Protein AF-0000000078814300 (afdb_homodimer)

Secondary structure (DSSP, 8-state):
--TTBB--HHHHHH----------S-EEEEEEEE--SHHHHHHHHHHHHTT--EEEE-SSSTT-SHHHH---EE-S--SS-HHHHHHHH-HHHHHHHHHHHHHHHHHHHHHHHHHT-----EEEEEEEE-SSGGGHHHHHHHHHHHHHTT---EEE-HHHHHHHH----SS-EEEEEEEEE--HHHHHHHHHHHHHHHH--EEE-S--EEEEEEETTEEEEEETTS-EEEEEEEEE--GGGGGGGSSS---EEEEEEEEEEPP--GGGS-TT--EEEESSSS-EEEEE-TTS-EEEEEEEEE---HHHHHHHHHHHHHHHHHHHHHH-TT----EEEEEEEEEEE-TTS---EEEPTT-SSEEEE---STTHHHHHHHHHHHHHHHHTT---THHHHHSGGGHHHH-/--TTBB--HHHHHH----------S-EEEEEEEE--SHHHHHHHHHHHHTT--EEEE-SSSTT-SHHHH---EE-S--SS-HHHHHHHH-HHHHHHHHHHHHHHHHHHHHHHHHHT-----EEEEEEEE-SSGGGHHHHHHHHHHHHHTT---EEE-HHHHHHHT----SS-EEEEEEEEE--HHHHHHHHHHHHHHHH--EEE-S--EEEEEE-SS-EEEEETTS-EEEEEEEEE--GGGGGGTSSS---EEEEEEEEEEPP--GGGS-TT--EEEESSSS-EEEEE-TTS-EEEEEEEEE---HHHHHHHHHHHHHHHHHHHHHH-TT----EEEEEEEEEEE-TTS---EEEPTT-SSEEEE---SS-HHHHHHHHHHHHHHHHTT---TTHHHHSGGGHHHH-

Nearest PDB structures (foldseek):
  1ryi-assembly1_A  TM=8.444E-01  e=1.224E-23  Bacillus subtilis
  6j39-assembly1_A  TM=8.404E-01  e=2.835E-20  Streptomyces sp. MJ635-86F5
  6bzi-assembly1_A  TM=5.361E-01  e=6.942E-15  Pseudomonas protegens Pf-5
  7cp6-assembly1_A  TM=6.233E-01  e=3.137E-12  Aspergillus fumigatus Z5
  7cp6-assembly2_B  TM=5.889E-01  e=2.779E-12  Aspergillus fumigatus Z5

Radius of gyration: 28.8 Å; Cα contacts (8 Å, |Δi|>4): 1918; chains: 2; bounding box: 67×83×63 Å

Structure (mmCIF, N/CA/C/O backbone):
data_AF-0000000078814300-model_v1
#
loop_
_entity.id
_entity.type
_entity.pdbx_description
1 polymer 'FAD dependent oxidoreductase domain-containing protein'
#
loop_
_atom_site.group_PDB
_atom_site.id
_atom_site.type_symbol
_atom_site.label_atom_id
_atom_site.label_alt_id
_atom_site.label_comp_id
_atom_site.label_asym_id
_atom_site.label_entity_id
_atom_site.label_seq_id
_atom_site.pdbx_PDB_ins_code
_atom_site.Cartn_x
_atom_site.Cartn_y
_atom_site.Cartn_z
_atom_site.occupancy
_atom_site.B_iso_or_equiv
_atom_site.auth_seq_id
_atom_site.auth_comp_id
_atom_site.auth_asym_id
_atom_site.auth_atom_id
_atom_site.pdbx_PDB_model_num
ATOM 1 N N . MET A 1 1 ? 6.859 -4.41 -10.344 1 40.41 1 MET A N 1
ATOM 2 C CA . MET A 1 1 ? 5.52 -3.83 -10.422 1 40.41 1 MET A CA 1
ATOM 3 C C . MET A 1 1 ? 5.586 -2.307 -10.391 1 40.41 1 MET A C 1
ATOM 5 O O . MET A 1 1 ? 6.457 -1.729 -9.742 1 40.41 1 MET A O 1
ATOM 9 N N . ASP A 1 2 ? 5.277 -1.845 -11.531 1 45.38 2 ASP A N 1
ATOM 10 C CA . ASP A 1 2 ? 5.035 -0.406 -11.516 1 45.38 2 ASP A CA 1
ATOM 11 C C . ASP A 1 2 ? 3.965 -0.044 -10.484 1 45.38 2 ASP A C 1
ATOM 13 O O . ASP A 1 2 ? 2.779 -0.314 -10.695 1 45.38 2 ASP A O 1
ATOM 17 N N . LEU A 1 3 ? 4.312 -0.102 -9.227 1 48.75 3 LEU A N 1
ATOM 18 C CA . LEU A 1 3 ? 3.445 0.138 -8.07 1 48.75 3 LEU A CA 1
ATOM 19 C C . LEU A 1 3 ? 2.822 1.527 -8.141 1 48.75 3 LEU A C 1
ATOM 21 O O . LEU A 1 3 ? 2.74 2.227 -7.133 1 48.75 3 LEU A O 1
ATOM 25 N N . HIS A 1 4 ? 2.445 1.792 -9.391 1 48.84 4 HIS A N 1
ATOM 26 C CA . HIS A 1 4 ? 1.897 3.127 -9.594 1 48.84 4 HIS A CA 1
ATOM 27 C C . HIS A 1 4 ? 0.378 3.125 -9.469 1 48.84 4 HIS A C 1
ATOM 29 O O . HIS A 1 4 ? -0.234 4.18 -9.273 1 48.84 4 HIS A O 1
ATOM 35 N N . SER A 1 5 ? -0.044 1.89 -9.484 1 60.31 5 SER A N 1
ATOM 36 C CA . SER A 1 5 ? -1.501 1.975 -9.453 1 60.31 5 SER A CA 1
ATOM 37 C C . SER A 1 5 ? -2.098 0.947 -8.5 1 60.31 5 SER A C 1
ATOM 39 O O . SER A 1 5 ? -1.874 -0.255 -8.656 1 60.31 5 SER A O 1
ATOM 41 N N . GLY A 1 6 ? -2.629 1.467 -7.613 1 73.56 6 GLY A N 1
ATOM 42 C CA . GLY A 1 6 ? -3.424 0.711 -6.66 1 73.56 6 GLY A CA 1
ATOM 43 C C . GLY A 1 6 ? -2.641 0.292 -5.43 1 73.56 6 GLY A C 1
ATOM 44 O O . GLY A 1 6 ? -1.486 0.69 -5.258 1 73.56 6 GLY A O 1
ATOM 45 N N . LEU A 1 7 ? -3.268 -0.403 -4.586 1 77.5 7 LEU A N 1
ATOM 46 C CA . LEU A 1 7 ? -2.76 -0.824 -3.283 1 77.5 7 LEU A CA 1
ATOM 47 C C . LEU A 1 7 ? -2.83 -2.34 -3.139 1 77.5 7 LEU A C 1
ATOM 49 O O . LEU A 1 7 ? -3.865 -2.883 -2.744 1 77.5 7 LEU A O 1
ATOM 53 N N . PRO A 1 8 ? -1.647 -2.998 -3.449 1 87.38 8 PRO A N 1
ATOM 54 C CA . PRO A 1 8 ? -1.707 -4.445 -3.234 1 87.38 8 PRO A CA 1
ATOM 55 C C . PRO A 1 8 ? -1.899 -4.816 -1.765 1 87.38 8 PRO A C 1
ATOM 57 O O . PRO A 1 8 ? -1.211 -4.277 -0.894 1 87.38 8 PRO A O 1
ATOM 60 N N . TYR A 1 9 ? -2.693 -5.684 -1.578 1 91 9 TYR A N 1
ATOM 61 C CA . TYR A 1 9 ? -3.186 -5.992 -0.24 1 91 9 TYR A CA 1
ATOM 62 C C . TYR A 1 9 ? -2.07 -6.559 0.634 1 91 9 TYR A C 1
ATOM 64 O O . TYR A 1 9 ? -1.935 -6.18 1.799 1 91 9 TYR A O 1
ATOM 72 N N . TRP A 1 10 ? -1.239 -7.441 0.094 1 92.56 10 TRP A N 1
ATOM 73 C CA . TRP A 1 10 ? -0.324 -8.227 0.916 1 92.56 10 TRP A CA 1
ATOM 74 C C . TRP A 1 10 ? 0.711 -7.332 1.587 1 92.56 10 TRP A C 1
ATOM 76 O O . TRP A 1 10 ? 1.045 -7.527 2.758 1 92.56 10 TRP A O 1
ATOM 86 N N . ILE A 1 11 ? 1.185 -6.43 0.866 1 89.38 11 ILE A N 1
ATOM 87 C CA . ILE A 1 11 ? 2.225 -5.586 1.447 1 89.38 11 ILE A CA 1
ATOM 88 C C . ILE A 1 11 ? 1.602 -4.617 2.451 1 89.38 11 ILE A C 1
ATOM 90 O O . ILE A 1 11 ? 2.25 -4.219 3.42 1 89.38 11 ILE A O 1
ATOM 94 N N . ILE A 1 12 ? 0.355 -4.246 2.25 1 90.31 12 ILE A N 1
ATOM 95 C CA . ILE A 1 12 ? -0.37 -3.387 3.178 1 90.31 12 ILE A CA 1
ATOM 96 C C . ILE A 1 12 ? -0.649 -4.145 4.473 1 90.31 12 ILE A C 1
ATOM 98 O O . ILE A 1 12 ? -0.517 -3.59 5.566 1 90.31 12 ILE A O 1
ATOM 102 N N . ARG A 1 13 ? -0.94 -5.336 4.336 1 92.12 13 ARG A N 1
ATOM 103 C CA . ARG A 1 13 ? -1.281 -6.184 5.473 1 92.12 13 ARG A CA 1
ATOM 104 C C . ARG A 1 13 ? -0.053 -6.469 6.332 1 92.12 13 ARG A C 1
ATOM 106 O O . ARG A 1 13 ? -0.149 -6.527 7.562 1 92.12 13 ARG A O 1
ATOM 113 N N . ASN A 1 14 ? 1.086 -6.738 5.762 1 93.38 14 ASN A N 1
ATOM 114 C CA . ASN A 1 14 ? 2.215 -7.352 6.457 1 93.38 14 ASN A CA 1
ATOM 115 C C . ASN A 1 14 ? 3.309 -6.332 6.758 1 93.38 14 ASN A C 1
ATOM 117 O O . ASN A 1 14 ? 4.227 -6.609 7.527 1 93.38 14 ASN A O 1
ATOM 121 N N . SER A 1 15 ? 3.354 -5.238 6.312 1 91.44 15 SER A N 1
ATOM 122 C CA . SER A 1 15 ? 4.398 -4.223 6.395 1 91.44 15 SER A CA 1
ATOM 123 C C . SER A 1 15 ? 5.555 -4.543 5.449 1 91.44 15 SER A C 1
ATOM 125 O O . SER A 1 15 ? 5.926 -5.707 5.289 1 91.44 15 SER A O 1
ATOM 127 N N . LEU A 1 16 ? 6.211 -3.641 4.984 1 92.5 16 LEU A N 1
ATOM 128 C CA . LEU A 1 16 ? 7.383 -3.746 4.125 1 92.5 16 LEU A CA 1
ATOM 129 C C . LEU A 1 16 ? 8.586 -4.27 4.906 1 92.5 16 LEU A C 1
ATOM 131 O O . LEU A 1 16 ? 8.891 -3.773 5.992 1 92.5 16 LEU A O 1
ATOM 135 N N . TRP A 1 17 ? 9.18 -5.34 4.438 1 94.19 17 TRP A N 1
ATOM 136 C CA . TRP A 1 17 ? 10.477 -5.719 4.98 1 94.19 17 TRP A CA 1
ATOM 137 C C . TRP A 1 17 ? 11.562 -4.758 4.516 1 94.19 17 TRP A C 1
ATOM 139 O O . TRP A 1 17 ? 12.117 -4.914 3.422 1 94.19 17 TRP A O 1
ATOM 149 N N . ASP A 1 18 ? 11.898 -3.836 5.328 1 90.94 18 ASP A N 1
ATOM 150 C CA . ASP A 1 18 ? 12.828 -2.771 4.961 1 90.94 18 ASP A CA 1
ATOM 151 C C . ASP A 1 18 ? 14.273 -3.246 5.074 1 90.94 18 ASP A C 1
ATOM 153 O O . ASP A 1 18 ? 15.031 -2.75 5.91 1 90.94 18 ASP A O 1
ATOM 157 N N . TYR A 1 19 ? 14.68 -4.078 4.188 1 94.12 19 TYR A N 1
ATOM 158 C CA . TYR A 1 19 ? 16 -4.695 4.141 1 94.12 19 TYR A CA 1
ATOM 159 C C . TYR A 1 19 ? 16.891 -4 3.117 1 94.12 19 TYR A C 1
ATOM 161 O O . TYR A 1 19 ? 16.844 -4.324 1.928 1 94.12 19 TYR A O 1
ATOM 169 N N . PHE A 1 20 ? 17.688 -3.031 3.572 1 94 20 PHE A N 1
ATOM 170 C CA . PHE A 1 20 ? 18.594 -2.293 2.695 1 94 20 PHE A CA 1
ATOM 171 C C . PHE A 1 20 ? 20 -2.875 2.75 1 94 20 PHE A C 1
ATOM 173 O O . PHE A 1 20 ? 20.719 -2.674 3.729 1 94 20 PHE A O 1
ATOM 180 N N . HIS A 1 21 ? 20.359 -3.543 1.736 1 96 21 HIS A N 1
ATOM 181 C CA . HIS A 1 21 ? 21.641 -4.215 1.665 1 96 21 HIS A CA 1
ATOM 182 C C . HIS A 1 21 ? 22.172 -4.25 0.233 1 96 21 HIS A C 1
ATOM 184 O O . HIS A 1 21 ? 22.297 -5.324 -0.359 1 96 21 HIS A O 1
ATOM 190 N N . PRO A 1 22 ? 22.5 -3.1 -0.366 1 95.5 22 PRO A N 1
ATOM 191 C CA . PRO A 1 22 ? 23.016 -3.07 -1.733 1 95.5 22 PRO A CA 1
ATOM 192 C C . PRO A 1 22 ? 24.391 -3.717 -1.851 1 95.5 22 PRO A C 1
ATOM 194 O O . PRO A 1 22 ? 25.156 -3.723 -0.884 1 95.5 22 PRO A O 1
ATOM 197 N N . LEU A 1 23 ? 24.688 -4.27 -2.992 1 97.5 23 LEU A N 1
ATOM 198 C CA . LEU A 1 23 ? 26.016 -4.793 -3.244 1 97.5 23 LEU A CA 1
ATOM 199 C C . LEU A 1 23 ? 27.031 -3.658 -3.418 1 97.5 23 LEU A C 1
ATOM 201 O O . LEU A 1 23 ? 26.891 -2.836 -4.324 1 97.5 23 LEU A O 1
ATOM 205 N N . GLU A 1 24 ? 28.078 -3.625 -2.59 1 94.94 24 GLU A N 1
ATOM 206 C CA . GLU A 1 24 ? 28.969 -2.477 -2.568 1 94.94 24 GLU A CA 1
ATOM 207 C C . GLU A 1 24 ? 30.391 -2.885 -2.938 1 94.94 24 GLU A C 1
ATOM 209 O O . GLU A 1 24 ? 31.328 -2.08 -2.84 1 94.94 24 GLU A O 1
ATOM 214 N N . LYS A 1 25 ? 30.594 -4.121 -3.227 1 97.44 25 LYS A N 1
ATOM 215 C CA . LYS A 1 25 ? 31.875 -4.641 -3.693 1 97.44 25 LYS A CA 1
ATOM 216 C C . LYS A 1 25 ? 31.688 -5.84 -4.617 1 97.44 25 LYS A C 1
ATOM 218 O O . LYS A 1 25 ? 30.594 -6.398 -4.695 1 97.44 25 LYS A O 1
ATOM 223 N N . ASP A 1 26 ? 32.719 -6.164 -5.348 1 98.38 26 ASP A N 1
ATOM 224 C CA . ASP A 1 26 ? 32.656 -7.336 -6.215 1 98.38 26 ASP A CA 1
ATOM 225 C C . ASP A 1 26 ? 32.406 -8.602 -5.406 1 98.38 26 ASP A C 1
ATOM 227 O O . ASP A 1 26 ? 32.719 -8.664 -4.219 1 98.38 26 ASP A O 1
ATOM 231 N N . LEU A 1 27 ? 31.781 -9.562 -6.059 1 98.06 27 LEU A N 1
ATOM 232 C CA . LEU A 1 27 ? 31.391 -10.797 -5.375 1 98.06 27 LEU A CA 1
ATOM 233 C C . LEU A 1 27 ? 31.641 -12.008 -6.266 1 98.06 27 LEU A C 1
ATOM 235 O O . LEU A 1 27 ? 31.5 -11.93 -7.488 1 98.06 27 LEU A O 1
ATOM 239 N N . SER A 1 28 ? 32.094 -13.047 -5.668 1 97.88 28 SER A N 1
ATOM 240 C CA . SER A 1 28 ? 32.156 -14.352 -6.328 1 97.88 28 SER A CA 1
ATOM 241 C C . SER A 1 28 ? 31.297 -15.383 -5.609 1 97.88 28 SER A C 1
ATOM 243 O O . SER A 1 28 ? 31.328 -15.477 -4.383 1 97.88 28 SER A O 1
ATOM 245 N N . THR A 1 29 ? 30.5 -16.125 -6.316 1 97.75 29 THR A N 1
ATOM 246 C CA . THR A 1 29 ? 29.625 -17.156 -5.75 1 97.75 29 THR A CA 1
ATOM 247 C C . THR A 1 29 ? 29.328 -18.234 -6.785 1 97.75 29 THR A C 1
ATOM 249 O O . THR A 1 29 ? 29.781 -18.141 -7.93 1 97.75 29 THR A O 1
ATOM 252 N N . ASP A 1 30 ? 28.75 -19.328 -6.363 1 98.06 30 ASP A N 1
ATOM 253 C CA . ASP A 1 30 ? 28.453 -20.422 -7.293 1 98.06 30 ASP A CA 1
ATOM 254 C C . ASP A 1 30 ? 27.234 -20.094 -8.156 1 98.06 30 ASP A C 1
ATOM 256 O O . ASP A 1 30 ? 27.281 -20.234 -9.375 1 98.06 30 ASP A O 1
ATOM 260 N N . VAL A 1 31 ? 26.141 -19.672 -7.531 1 98.75 31 VAL A N 1
ATOM 261 C CA . VAL A 1 31 ? 24.906 -19.391 -8.25 1 98.75 31 VAL A CA 1
ATOM 262 C C . VAL A 1 31 ? 24.359 -18.031 -7.84 1 98.75 31 VAL A C 1
ATOM 264 O O . VAL A 1 31 ? 24.375 -17.688 -6.656 1 98.75 31 VAL A O 1
ATOM 267 N N . VAL A 1 32 ? 23.891 -17.203 -8.805 1 98.75 32 VAL A N 1
ATOM 268 C CA . VAL A 1 32 ? 23.188 -15.945 -8.539 1 98.75 32 VAL A CA 1
ATOM 269 C C . VAL A 1 32 ? 21.734 -16.062 -9 1 98.75 32 VAL A C 1
ATOM 271 O O . VAL A 1 32 ? 21.469 -16.469 -10.133 1 98.75 32 VAL A O 1
ATOM 274 N N . ILE A 1 33 ? 20.859 -15.836 -8.109 1 98.81 33 ILE A N 1
ATOM 275 C CA . ILE A 1 33 ? 19.453 -15.703 -8.445 1 98.81 33 ILE A CA 1
ATOM 276 C C . ILE A 1 33 ? 19.094 -14.234 -8.609 1 98.81 33 ILE A C 1
ATOM 278 O O . ILE A 1 33 ? 19.328 -13.422 -7.703 1 98.81 33 ILE A O 1
ATOM 282 N N . VAL A 1 34 ? 18.531 -13.805 -9.742 1 98.19 34 VAL A N 1
ATOM 283 C CA . VAL A 1 34 ? 18.094 -12.43 -9.961 1 98.19 34 VAL A CA 1
ATOM 284 C C . VAL A 1 34 ? 16.578 -12.328 -9.703 1 98.19 34 VAL A C 1
ATOM 286 O O . VAL A 1 34 ? 15.781 -12.883 -10.461 1 98.19 34 VAL A O 1
ATOM 289 N N . GLY A 1 35 ? 16.203 -11.617 -8.688 1 97.19 35 GLY A N 1
ATOM 290 C CA . GLY A 1 35 ? 14.812 -11.492 -8.258 1 97.19 35 GLY A CA 1
ATOM 291 C C . GLY A 1 35 ? 14.562 -12.078 -6.879 1 97.19 35 GLY A C 1
ATOM 292 O O . GLY A 1 35 ? 14.953 -13.211 -6.602 1 97.19 35 GLY A O 1
ATOM 293 N N . SER A 1 36 ? 13.93 -11.328 -6.051 1 97.94 36 SER A N 1
ATOM 294 C CA . SER A 1 36 ? 13.719 -11.75 -4.676 1 97.94 36 SER A CA 1
ATOM 295 C C . SER A 1 36 ? 12.242 -11.977 -4.383 1 97.94 36 SER A C 1
ATOM 297 O O . SER A 1 36 ? 11.812 -11.906 -3.23 1 97.94 36 SER A O 1
ATOM 299 N N . GLY A 1 37 ? 11.406 -12.188 -5.402 1 96.44 37 GLY A N 1
ATOM 300 C CA . GLY A 1 37 ? 10.008 -12.547 -5.211 1 96.44 37 GLY A CA 1
ATOM 301 C C . GLY A 1 37 ? 9.82 -14 -4.801 1 96.44 37 GLY A C 1
ATOM 302 O O . GLY A 1 37 ? 10.766 -14.648 -4.355 1 96.44 37 GLY A O 1
ATOM 303 N N . ILE A 1 38 ? 8.617 -14.477 -4.945 1 97.38 38 ILE A N 1
ATOM 304 C CA . ILE A 1 38 ? 8.289 -15.836 -4.516 1 97.38 38 ILE A CA 1
ATOM 305 C C . ILE A 1 38 ? 9.078 -16.844 -5.344 1 97.38 38 ILE A C 1
ATOM 307 O O . ILE A 1 38 ? 9.5 -17.875 -4.832 1 97.38 38 ILE A O 1
ATOM 311 N N . THR A 1 39 ? 9.273 -16.547 -6.637 1 97.38 39 THR A N 1
ATOM 312 C CA . THR A 1 39 ? 10.062 -17.438 -7.484 1 97.38 39 THR A CA 1
ATOM 313 C C . THR A 1 39 ? 11.5 -17.516 -6.988 1 97.38 39 THR A C 1
ATOM 315 O O . THR A 1 39 ? 12.062 -18.609 -6.852 1 97.38 39 THR A O 1
ATOM 318 N N . GLY A 1 40 ? 12.102 -16.375 -6.715 1 98.44 40 GLY A N 1
ATOM 319 C CA . GLY A 1 40 ? 13.453 -16.344 -6.184 1 98.44 40 GLY A CA 1
ATOM 320 C C . GLY A 1 40 ? 13.578 -17.016 -4.828 1 98.44 40 GLY A C 1
ATOM 321 O O . GLY A 1 40 ? 14.57 -17.688 -4.555 1 98.44 40 GLY A O 1
ATOM 322 N N . ALA A 1 41 ? 12.602 -16.828 -4.004 1 98.81 41 ALA A N 1
ATOM 323 C CA . ALA A 1 41 ? 12.617 -17.406 -2.66 1 98.81 41 ALA A CA 1
ATOM 324 C C . ALA A 1 41 ? 12.547 -18.922 -2.713 1 98.81 41 ALA A C 1
ATOM 326 O O . ALA A 1 41 ? 13.273 -19.609 -1.995 1 98.81 41 ALA A O 1
ATOM 327 N N . LEU A 1 42 ? 11.664 -19.453 -3.523 1 98.81 42 LEU A N 1
ATOM 328 C CA . LEU A 1 42 ? 11.547 -20.891 -3.67 1 98.81 42 LEU A CA 1
ATOM 329 C C . LEU A 1 42 ? 12.805 -21.484 -4.293 1 98.81 42 LEU A C 1
ATOM 331 O O . LEU A 1 42 ? 13.258 -22.562 -3.896 1 98.81 42 LEU A O 1
ATOM 335 N N . MET A 1 43 ? 13.359 -20.766 -5.258 1 98.81 43 MET A N 1
ATOM 336 C CA . MET A 1 43 ? 14.617 -21.172 -5.871 1 98.81 43 MET A CA 1
ATOM 337 C C . MET A 1 43 ? 15.727 -21.25 -4.836 1 98.81 43 MET A C 1
ATOM 339 O O . MET A 1 43 ? 16.453 -22.234 -4.762 1 98.81 43 MET A O 1
ATOM 343 N N . ALA A 1 44 ? 15.852 -20.188 -4.027 1 98.88 44 ALA A N 1
ATOM 344 C CA . ALA A 1 44 ? 16.859 -20.156 -2.969 1 98.88 44 ALA A CA 1
ATOM 345 C C . ALA A 1 44 ? 16.656 -21.312 -1.996 1 98.88 44 ALA A C 1
ATOM 347 O O . ALA A 1 44 ? 17.625 -21.922 -1.536 1 98.88 44 ALA A O 1
ATOM 348 N N . HIS A 1 45 ? 15.43 -21.594 -1.694 1 98.94 45 HIS A N 1
ATOM 349 C CA . HIS A 1 45 ? 15.148 -22.688 -0.781 1 98.94 45 HIS A CA 1
ATOM 350 C C . HIS A 1 45 ? 15.68 -24.016 -1.328 1 98.94 45 HIS A C 1
ATOM 352 O O . HIS A 1 45 ? 16.359 -24.75 -0.616 1 98.94 45 HIS A O 1
ATOM 358 N N . GLU A 1 46 ? 15.32 -24.328 -2.584 1 98.81 46 GLU A N 1
ATOM 359 C CA . GLU A 1 46 ? 15.766 -25.578 -3.184 1 98.81 46 GLU A CA 1
ATOM 360 C C . GLU A 1 46 ? 17.281 -25.672 -3.225 1 98.81 46 GLU A C 1
ATOM 362 O O . GLU A 1 46 ? 17.859 -26.719 -2.928 1 98.81 46 GLU A O 1
ATOM 367 N N . LEU A 1 47 ? 17.969 -24.578 -3.566 1 98.81 47 LEU A N 1
ATOM 368 C CA . LEU A 1 47 ? 19.422 -24.578 -3.691 1 98.81 47 LEU A CA 1
ATOM 369 C C . LEU A 1 47 ? 20.078 -24.719 -2.324 1 98.81 47 LEU A C 1
ATOM 371 O O . LEU A 1 47 ? 21 -25.516 -2.156 1 98.81 47 LEU A O 1
ATOM 375 N N . CYS A 1 48 ? 19.594 -23.922 -1.378 1 98.69 48 CYS A N 1
ATOM 376 C CA . CYS A 1 48 ? 20.156 -24 -0.031 1 98.69 48 CYS A CA 1
ATOM 377 C C . CYS A 1 48 ? 19.969 -25.391 0.556 1 98.69 48 CYS A C 1
ATOM 379 O O . CYS A 1 48 ? 20.891 -25.938 1.176 1 98.69 48 CYS A O 1
ATOM 381 N N . HIS A 1 49 ? 18.828 -25.922 0.36 1 97.81 49 HIS A N 1
ATOM 382 C CA . HIS A 1 49 ? 18.531 -27.266 0.854 1 97.81 49 HIS A CA 1
ATOM 383 C C . HIS A 1 49 ? 19.469 -28.281 0.226 1 97.81 49 HIS A C 1
ATOM 385 O O . HIS A 1 49 ? 19.844 -29.266 0.872 1 97.81 49 HIS A O 1
ATOM 391 N N . ALA A 1 50 ? 19.844 -28.109 -0.985 1 98 50 ALA A N 1
ATOM 392 C CA . ALA A 1 50 ? 20.734 -29.016 -1.715 1 98 50 ALA A CA 1
ATOM 393 C C . ALA A 1 50 ? 22.188 -28.734 -1.383 1 98 50 ALA A C 1
ATOM 395 O O . ALA A 1 50 ? 23.094 -29.422 -1.87 1 98 50 ALA A O 1
ATOM 396 N N . GLY A 1 51 ? 22.469 -27.688 -0.598 1 97.88 51 GLY A N 1
ATOM 397 C CA . GLY A 1 51 ? 23.828 -27.344 -0.223 1 97.88 51 GLY A CA 1
ATOM 398 C C . GLY A 1 51 ? 24.578 -26.578 -1.301 1 97.88 51 GLY A C 1
ATOM 399 O O . GLY A 1 51 ? 25.797 -26.531 -1.305 1 97.88 51 GLY A O 1
ATOM 400 N N . ILE A 1 52 ? 23.891 -26.016 -2.256 1 98.25 52 ILE A N 1
ATOM 401 C CA . ILE A 1 52 ? 24.5 -25.234 -3.326 1 98.25 52 ILE A CA 1
ATOM 402 C C . ILE A 1 52 ? 24.609 -23.766 -2.896 1 98.25 52 ILE A C 1
ATOM 404 O O . ILE A 1 52 ? 23.609 -23.141 -2.555 1 98.25 52 ILE A O 1
ATOM 408 N N . LYS A 1 53 ? 25.766 -23.234 -2.895 1 98.25 53 LYS A N 1
ATOM 409 C CA . LYS A 1 53 ? 26 -21.859 -2.492 1 98.25 53 LYS A CA 1
ATOM 410 C C . LYS A 1 53 ? 25.391 -20.875 -3.496 1 98.25 53 LYS A C 1
ATOM 412 O O . LYS A 1 53 ? 25.656 -20.969 -4.695 1 98.25 53 LYS A O 1
ATOM 417 N N . CYS A 1 54 ? 24.594 -19.984 -2.977 1 98.69 54 CYS A N 1
ATOM 418 C CA . CYS A 1 54 ? 23.938 -19.016 -3.865 1 98.69 54 CYS A CA 1
ATOM 419 C C . CYS A 1 54 ? 23.703 -17.688 -3.158 1 98.69 54 CYS A C 1
ATOM 421 O O . CYS A 1 54 ? 23.891 -17.594 -1.944 1 98.69 54 CYS A O 1
ATOM 423 N N . CYS A 1 55 ? 23.391 -16.656 -3.887 1 98.75 55 CYS A N 1
ATOM 424 C CA . CYS A 1 55 ? 22.922 -15.359 -3.389 1 98.75 55 CYS A CA 1
ATOM 425 C C . CYS A 1 55 ? 21.797 -14.812 -4.262 1 98.75 55 CYS A C 1
ATOM 427 O O . CYS A 1 55 ? 21.547 -15.328 -5.348 1 98.75 55 CYS A O 1
ATOM 429 N N . ILE A 1 56 ? 21.078 -13.875 -3.744 1 98.88 56 ILE A N 1
ATOM 430 C CA . ILE A 1 56 ? 20 -13.219 -4.473 1 98.88 56 ILE A CA 1
ATOM 431 C C . ILE A 1 56 ? 20.344 -11.75 -4.703 1 98.88 56 ILE A C 1
ATOM 433 O O . ILE A 1 56 ? 20.875 -11.086 -3.811 1 98.88 56 ILE A O 1
ATOM 437 N N . VAL A 1 57 ? 20.062 -11.25 -5.879 1 98.44 57 VAL A N 1
ATOM 438 C CA . VAL A 1 57 ? 20.172 -9.828 -6.184 1 98.44 57 VAL A CA 1
ATOM 439 C C . VAL A 1 57 ? 18.828 -9.297 -6.695 1 98.44 57 VAL A C 1
ATOM 441 O O . VAL A 1 57 ? 18.172 -9.945 -7.512 1 98.44 57 VAL A O 1
ATOM 444 N N . ASP A 1 58 ? 18.406 -8.219 -6.207 1 97.5 58 ASP A N 1
ATOM 445 C CA . ASP A 1 58 ? 17.172 -7.57 -6.633 1 97.5 58 ASP A CA 1
ATOM 446 C C . ASP A 1 58 ? 17.359 -6.062 -6.773 1 97.5 58 ASP A C 1
ATOM 448 O O . ASP A 1 58 ? 18.047 -5.438 -5.965 1 97.5 58 ASP A O 1
ATOM 452 N N . LYS A 1 59 ? 16.688 -5.488 -7.785 1 94.31 59 LYS A N 1
ATOM 453 C CA . LYS A 1 59 ? 16.828 -4.055 -8.016 1 94.31 59 LYS A CA 1
ATOM 454 C C . LYS A 1 59 ? 15.945 -3.252 -7.07 1 94.31 59 LYS A C 1
ATOM 456 O O . LYS A 1 59 ? 16.125 -2.039 -6.926 1 94.31 59 LYS A O 1
ATOM 461 N N . ARG A 1 60 ? 15.039 -3.939 -6.328 1 92.56 60 ARG A N 1
ATOM 462 C CA . ARG A 1 60 ? 14.07 -3.281 -5.457 1 92.56 60 ARG A CA 1
ATOM 463 C C . ARG A 1 60 ? 14.125 -3.857 -4.047 1 92.56 60 ARG A C 1
ATOM 465 O O . ARG A 1 60 ? 15.008 -4.656 -3.729 1 92.56 60 ARG A O 1
ATOM 472 N N . SER A 1 61 ? 13.102 -3.344 -3.242 1 92.94 61 SER A N 1
ATOM 473 C CA . SER A 1 61 ? 12.844 -3.984 -1.957 1 92.94 61 SER A CA 1
ATOM 474 C C . SER A 1 61 ? 12.328 -5.406 -2.145 1 92.94 61 SER A C 1
ATOM 476 O O . SER A 1 61 ? 11.703 -5.715 -3.16 1 92.94 61 SER A O 1
ATOM 478 N N . ILE A 1 62 ? 12.594 -6.176 -1.18 1 96.06 62 ILE A N 1
ATOM 479 C CA . ILE A 1 62 ? 12.32 -7.609 -1.245 1 96.06 62 ILE A CA 1
ATOM 480 C C . ILE A 1 62 ? 10.828 -7.84 -1.498 1 96.06 62 ILE A C 1
ATOM 482 O O . ILE A 1 62 ? 9.984 -7.25 -0.827 1 96.06 62 ILE A O 1
ATOM 486 N N . ALA A 1 63 ? 10.492 -8.641 -2.496 1 94.31 63 ALA A N 1
ATOM 487 C CA . ALA A 1 63 ? 9.18 -9.211 -2.799 1 94.31 63 ALA A CA 1
ATOM 488 C C . ALA A 1 63 ? 8.172 -8.117 -3.131 1 94.31 63 ALA A C 1
ATOM 490 O O . ALA A 1 63 ? 6.98 -8.25 -2.838 1 94.31 63 ALA A O 1
ATOM 491 N N . THR A 1 64 ? 8.602 -7.027 -3.736 1 91.06 64 THR A N 1
ATOM 492 C CA . THR A 1 64 ? 7.691 -5.91 -3.994 1 91.06 64 THR A CA 1
ATOM 493 C C . THR A 1 64 ? 7.383 -5.801 -5.484 1 91.06 64 THR A C 1
ATOM 495 O O . THR A 1 64 ? 6.867 -4.781 -5.945 1 91.06 64 THR A O 1
ATOM 498 N N . GLY A 1 65 ? 7.684 -6.828 -6.215 1 89.25 65 GLY A N 1
ATOM 499 C CA . GLY A 1 65 ? 7.242 -6.922 -7.598 1 89.25 65 GLY A CA 1
ATOM 500 C C . GLY A 1 65 ? 5.906 -7.621 -7.75 1 89.25 65 GLY A C 1
ATOM 501 O O . GLY A 1 65 ? 4.941 -7.293 -7.059 1 89.25 65 GLY A O 1
ATOM 502 N N . SER A 1 66 ? 5.863 -8.594 -8.609 1 87.81 66 SER A N 1
ATOM 503 C CA . SER A 1 66 ? 4.613 -9.281 -8.898 1 87.81 66 SER A CA 1
ATOM 504 C C . SER A 1 66 ? 4.137 -10.094 -7.703 1 87.81 66 SER A C 1
ATOM 506 O O . SER A 1 66 ? 2.938 -10.344 -7.551 1 87.81 66 SER A O 1
ATOM 508 N N . SER A 1 67 ? 5.055 -10.508 -6.852 1 91.62 67 SER A N 1
ATOM 509 C CA . SER A 1 67 ? 4.676 -11.297 -5.684 1 91.62 67 SER A CA 1
ATOM 510 C C . SER A 1 67 ? 3.738 -10.508 -4.77 1 91.62 67 SER A C 1
ATOM 512 O O . SER A 1 67 ? 2.807 -11.07 -4.195 1 91.62 67 SER A O 1
ATOM 514 N N . ALA A 1 68 ? 3.955 -9.266 -4.668 1 89.94 68 ALA A N 1
ATOM 515 C CA . ALA A 1 68 ? 3.117 -8.422 -3.822 1 89.94 68 ALA A CA 1
ATOM 516 C C . ALA A 1 68 ? 1.73 -8.234 -4.43 1 89.94 68 ALA A C 1
ATOM 518 O O . ALA A 1 68 ? 0.759 -7.988 -3.713 1 89.94 68 ALA A O 1
ATOM 519 N N . ALA A 1 69 ? 1.632 -8.383 -5.711 1 88.94 69 ALA A N 1
ATOM 520 C CA . ALA A 1 69 ? 0.374 -8.156 -6.418 1 88.94 69 ALA A CA 1
ATOM 521 C C . ALA A 1 69 ? -0.391 -9.461 -6.613 1 88.94 69 ALA A C 1
ATOM 523 O O . ALA A 1 69 ? -1.574 -9.453 -6.961 1 88.94 69 ALA A O 1
ATOM 524 N N . SER A 1 70 ? 0.26 -10.539 -6.359 1 92.06 70 SER A N 1
ATOM 525 C CA . SER A 1 70 ? -0.366 -11.836 -6.566 1 92.06 70 SER A CA 1
ATOM 526 C C . SER A 1 70 ? -1.555 -12.039 -5.633 1 92.06 70 SER A C 1
ATOM 528 O O . SER A 1 70 ? -1.515 -11.617 -4.473 1 92.06 70 SER A O 1
ATOM 530 N N . THR A 1 71 ? -2.572 -12.68 -6.148 1 94.38 71 THR A N 1
ATOM 531 C CA . THR A 1 71 ? -3.695 -13.008 -5.281 1 94.38 71 THR A CA 1
ATOM 532 C C . THR A 1 71 ? -3.479 -14.367 -4.609 1 94.38 71 THR A C 1
ATOM 534 O O . THR A 1 71 ? -4.156 -14.695 -3.637 1 94.38 71 THR A O 1
ATOM 537 N N . ALA A 1 72 ? -2.623 -15.195 -5.133 1 96.12 72 ALA A N 1
ATOM 538 C CA . ALA A 1 72 ? -2.02 -16.375 -4.508 1 96.12 72 ALA A CA 1
ATOM 539 C C . ALA A 1 72 ? -3.061 -17.453 -4.262 1 96.12 72 ALA A C 1
ATOM 541 O O . ALA A 1 72 ? -3.162 -18 -3.156 1 96.12 72 ALA A O 1
ATOM 542 N N . LEU A 1 73 ? -3.898 -17.734 -5.293 1 97.25 73 LEU A N 1
ATOM 543 C CA . LEU A 1 73 ? -4.633 -18.984 -5.383 1 97.25 73 LEU A CA 1
ATOM 544 C C . LEU A 1 73 ? -3.75 -20.094 -5.938 1 97.25 73 LEU A C 1
ATOM 546 O O . LEU A 1 73 ? -3.107 -19.922 -6.977 1 97.25 73 LEU A O 1
ATOM 550 N N . LEU A 1 74 ? -3.689 -21.156 -5.242 1 98.19 74 LEU A N 1
ATOM 551 C CA . LEU A 1 74 ? -2.938 -22.312 -5.727 1 98.19 74 LEU A CA 1
ATOM 552 C C . LEU A 1 74 ? -3.879 -23.406 -6.219 1 98.19 74 LEU A C 1
ATOM 554 O O . LEU A 1 74 ? -4.605 -24.016 -5.426 1 98.19 74 LEU A O 1
ATOM 558 N N . GLN A 1 75 ? -3.854 -23.609 -7.453 1 97.69 75 GLN A N 1
ATOM 559 C CA . GLN A 1 75 ? -4.684 -24.625 -8.102 1 97.69 75 GLN A CA 1
ATOM 560 C C . GLN A 1 75 ? -3.857 -25.484 -9.055 1 97.69 75 GLN A C 1
ATOM 562 O O . GLN A 1 75 ? -2.838 -25.031 -9.578 1 97.69 75 GLN A O 1
ATOM 567 N N . TYR A 1 76 ? -4.289 -26.719 -9.219 1 97.5 76 TYR A N 1
ATOM 568 C CA . TYR A 1 76 ? -3.578 -27.516 -10.203 1 97.5 76 TYR A CA 1
ATOM 569 C C . TYR A 1 76 ? -4.113 -27.266 -11.602 1 97.5 76 TYR A C 1
ATOM 571 O O . TYR A 1 76 ? -3.49 -27.656 -12.594 1 97.5 76 TYR A O 1
ATOM 579 N N . GLU A 1 77 ? -5.312 -26.641 -11.656 1 95.44 77 GLU A N 1
ATOM 580 C CA . GLU A 1 77 ? -5.863 -26.234 -12.945 1 95.44 77 GLU A CA 1
ATOM 581 C C . GLU A 1 77 ? -4.988 -25.188 -13.617 1 95.44 77 GLU A C 1
ATOM 583 O O . GLU A 1 77 ? -4.57 -24.219 -12.977 1 95.44 77 GLU A O 1
ATOM 588 N N . ILE A 1 78 ? -4.723 -25.391 -14.797 1 94.75 78 ILE A N 1
ATOM 589 C CA . ILE A 1 78 ? -3.98 -24.469 -15.641 1 94.75 78 ILE A CA 1
ATOM 590 C C . ILE A 1 78 ? -4.953 -23.672 -16.516 1 94.75 78 ILE A C 1
ATOM 592 O O . ILE A 1 78 ? -6.086 -24.109 -16.734 1 94.75 78 ILE A O 1
ATOM 596 N N . ASP A 1 79 ? -4.555 -22.547 -16.953 1 92.62 79 ASP A N 1
ATOM 597 C CA . ASP A 1 79 ? -5.426 -21.656 -17.719 1 92.62 79 ASP A CA 1
ATOM 598 C C . ASP A 1 79 ? -5.973 -22.359 -18.953 1 92.62 79 ASP A C 1
ATOM 600 O O . ASP A 1 79 ? -7.117 -22.125 -19.344 1 92.62 79 ASP A O 1
ATOM 604 N N . VAL A 1 80 ? -5.121 -23.125 -19.594 1 93.94 80 VAL A N 1
ATOM 605 C CA . VAL A 1 80 ? -5.594 -23.938 -20.703 1 93.94 80 VAL A CA 1
ATOM 606 C C . VAL A 1 80 ? -6.148 -25.266 -20.172 1 93.94 80 VAL A C 1
ATOM 608 O O . VAL A 1 80 ? -5.426 -26.031 -19.531 1 93.94 80 VAL A O 1
ATOM 611 N N . PRO A 1 81 ? -7.422 -25.5 -20.453 1 96.81 81 PRO A N 1
ATOM 612 C CA . PRO A 1 81 ? -8 -26.75 -19.969 1 96.81 81 PRO A CA 1
ATOM 613 C C . PRO A 1 81 ? -7.234 -27.984 -20.453 1 96.81 81 PRO A C 1
ATOM 615 O O . PRO A 1 81 ? -6.707 -27.984 -21.562 1 96.81 81 PRO A O 1
ATOM 618 N N . LEU A 1 82 ? -7.262 -29 -19.641 1 98.06 82 LEU A N 1
ATOM 619 C CA . LEU A 1 82 ? -6.496 -30.203 -19.922 1 98.06 82 LEU A CA 1
ATOM 620 C C . LEU A 1 82 ? -6.895 -30.812 -21.266 1 98.06 82 LEU A C 1
ATOM 622 O O . LEU A 1 82 ? -6.035 -31.234 -22.031 1 98.06 82 LEU A O 1
ATOM 626 N N . CYS A 1 83 ? -8.164 -30.859 -21.547 1 97.81 83 CYS A N 1
ATOM 627 C CA . CYS A 1 83 ? -8.648 -31.453 -22.797 1 97.81 83 CYS A CA 1
ATOM 628 C C . CYS A 1 83 ? -8.141 -30.672 -24 1 97.81 83 CYS A C 1
ATOM 630 O O . CYS A 1 83 ? -7.84 -31.266 -25.047 1 97.81 83 CYS A O 1
ATOM 632 N N . ARG A 1 84 ? -8.016 -29.422 -23.844 1 96.38 84 ARG A N 1
ATOM 633 C CA . ARG A 1 84 ? -7.48 -28.594 -24.906 1 96.38 84 ARG A CA 1
ATOM 634 C C . ARG A 1 84 ? -5.961 -28.719 -24.984 1 96.38 84 ARG A C 1
ATOM 636 O O . ARG A 1 84 ? -5.398 -28.797 -26.078 1 96.38 84 ARG A O 1
ATOM 643 N N . MET A 1 85 ? -5.352 -28.719 -23.859 1 95.69 85 MET A N 1
ATOM 644 C CA . MET A 1 85 ? -3.896 -28.828 -23.828 1 95.69 85 MET A CA 1
ATOM 645 C C . MET A 1 85 ? -3.438 -30.156 -24.422 1 95.69 85 MET A C 1
ATOM 647 O O . MET A 1 85 ? -2.396 -30.219 -25.078 1 95.69 85 MET A O 1
ATOM 651 N N . ALA A 1 86 ? -4.176 -31.156 -24.203 1 96.94 86 ALA A N 1
ATOM 652 C CA . ALA A 1 86 ? -3.869 -32.469 -24.734 1 96.94 86 ALA A CA 1
ATOM 653 C C . ALA A 1 86 ? -3.758 -32.438 -26.25 1 96.94 86 ALA A C 1
ATOM 655 O O . ALA A 1 86 ? -2.943 -33.156 -26.844 1 96.94 86 ALA A O 1
ATOM 656 N N . LYS A 1 87 ? -4.512 -31.625 -26.875 1 95.06 87 LYS A N 1
ATOM 657 C CA . LYS A 1 87 ? -4.496 -31.484 -28.328 1 95.06 87 LYS A CA 1
ATOM 658 C C . LYS A 1 87 ? -3.291 -30.688 -28.797 1 95.06 87 LYS A C 1
ATOM 660 O O . LYS A 1 87 ? -2.857 -30.812 -29.938 1 95.06 87 LYS A O 1
ATOM 665 N N . ILE A 1 88 ? -2.793 -29.922 -27.906 1 92.5 88 ILE A N 1
ATOM 666 C CA . ILE A 1 88 ? -1.712 -29.016 -28.281 1 92.5 88 ILE A CA 1
ATOM 667 C C . ILE A 1 88 ? -0.367 -29.719 -28.094 1 92.5 88 ILE A C 1
ATOM 669 O O . ILE A 1 88 ? 0.464 -29.734 -29 1 92.5 88 ILE A O 1
ATOM 673 N N . ILE A 1 89 ? -0.217 -30.453 -26.953 1 92.62 89 ILE A N 1
ATOM 674 C CA . ILE A 1 89 ? 1.131 -30.922 -26.656 1 92.62 89 ILE A CA 1
ATOM 675 C C . ILE A 1 89 ? 1.116 -32.438 -26.484 1 92.62 89 ILE A C 1
ATOM 677 O O . ILE A 1 89 ? 2.141 -33.031 -26.156 1 92.62 89 ILE A O 1
ATOM 681 N N . GLY A 1 90 ? 0.023 -33.031 -26.641 1 94.81 90 GLY A N 1
ATOM 682 C CA . GLY A 1 90 ? -0.131 -34.469 -26.391 1 94.81 90 GLY A CA 1
ATOM 683 C C . GLY A 1 90 ? -0.708 -34.75 -25.016 1 94.81 90 GLY A C 1
ATOM 684 O O . GLY A 1 90 ? -0.394 -34.094 -24.047 1 94.81 90 GLY A O 1
ATOM 685 N N . GLU A 1 91 ? -1.532 -35.75 -24.953 1 97.56 91 GLU A N 1
ATOM 686 C CA . GLU A 1 91 ? -2.318 -36.062 -23.75 1 97.56 91 GLU A CA 1
ATOM 687 C C . GLU A 1 91 ? -1.416 -36.406 -22.578 1 97.56 91 GLU A C 1
ATOM 689 O O . GLU A 1 91 ? -1.636 -35.906 -21.453 1 97.56 91 GLU A O 1
ATOM 694 N N . GLU A 1 92 ? -0.406 -37.188 -22.797 1 96.94 92 GLU A N 1
ATOM 695 C CA . GLU A 1 92 ? 0.478 -37.594 -21.703 1 96.94 92 GLU A CA 1
ATOM 696 C C . GLU A 1 92 ? 1.255 -36.406 -21.141 1 96.94 92 GLU A C 1
ATOM 698 O O . GLU A 1 92 ? 1.416 -36.281 -19.922 1 96.94 92 GLU A O 1
ATOM 703 N N . ASN A 1 93 ? 1.768 -35.594 -22.016 1 95.69 93 ASN A N 1
ATOM 704 C CA . ASN A 1 93 ? 2.477 -34.375 -21.578 1 95.69 93 ASN A CA 1
ATOM 705 C C . ASN A 1 93 ? 1.561 -33.438 -20.797 1 95.69 93 ASN A C 1
ATOM 707 O O . ASN A 1 93 ? 1.961 -32.875 -19.781 1 95.69 93 ASN A O 1
ATOM 711 N N . ALA A 1 94 ? 0.374 -33.281 -21.312 1 96.94 94 ALA A N 1
ATOM 712 C CA . ALA A 1 94 ? -0.604 -32.406 -20.656 1 96.94 94 ALA A CA 1
ATOM 713 C C . ALA A 1 94 ? -0.939 -32.938 -19.266 1 96.94 94 ALA A C 1
ATOM 715 O O . ALA A 1 94 ? -0.99 -32.156 -18.297 1 96.94 94 ALA A O 1
ATOM 716 N N . ALA A 1 95 ? -1.152 -34.25 -19.188 1 98 95 ALA A N 1
ATOM 717 C CA . ALA A 1 95 ? -1.445 -34.875 -17.891 1 98 95 ALA A CA 1
ATOM 718 C C . ALA A 1 95 ? -0.281 -34.688 -16.922 1 98 95 ALA A C 1
ATOM 720 O O . ALA A 1 95 ? -0.489 -34.438 -15.734 1 98 95 ALA A O 1
ATOM 721 N N . THR A 1 96 ? 0.899 -34.844 -17.438 1 97.38 96 THR A N 1
ATOM 722 C CA . THR A 1 96 ? 2.086 -34.656 -16.609 1 97.38 96 THR A CA 1
ATOM 723 C C . THR A 1 96 ? 2.172 -33.25 -16.078 1 97.38 96 THR A C 1
ATOM 725 O O . THR A 1 96 ? 2.523 -33.031 -14.922 1 97.38 96 THR A O 1
ATOM 728 N N . ALA A 1 97 ? 1.848 -32.281 -16.922 1 96.94 97 ALA A N 1
ATOM 729 C CA . ALA A 1 97 ? 1.862 -30.891 -16.5 1 96.94 97 ALA A CA 1
ATOM 730 C C . ALA A 1 97 ? 0.862 -30.641 -15.375 1 96.94 97 ALA A C 1
ATOM 732 O O . ALA A 1 97 ? 1.188 -29.984 -14.375 1 96.94 97 ALA A O 1
ATOM 733 N N . TYR A 1 98 ? -0.327 -31.172 -15.469 1 98.31 98 TYR A N 1
ATOM 734 C CA . TYR A 1 98 ? -1.358 -31 -14.453 1 98.31 98 TYR A CA 1
ATOM 735 C C . TYR A 1 98 ? -0.96 -31.688 -13.156 1 98.31 98 TYR A C 1
ATOM 737 O O . TYR A 1 98 ? -1.173 -31.156 -12.062 1 98.31 98 TYR A O 1
ATOM 745 N N . HIS A 1 99 ? -0.386 -32.875 -13.312 1 98.56 99 HIS A N 1
ATOM 746 C CA . HIS A 1 99 ? 0.088 -33.594 -12.133 1 98.56 99 HIS A CA 1
ATOM 747 C C . HIS A 1 99 ? 1.216 -32.812 -11.438 1 98.56 99 HIS A C 1
ATOM 749 O O . HIS A 1 99 ? 1.315 -32.844 -10.211 1 98.56 99 HIS A O 1
ATOM 755 N N . ALA A 1 100 ? 2.08 -32.25 -12.25 1 98.19 100 ALA A N 1
ATOM 756 C CA . ALA A 1 100 ? 3.158 -31.438 -11.688 1 98.19 100 ALA A CA 1
ATOM 757 C C . ALA A 1 100 ? 2.604 -30.281 -10.867 1 98.19 100 ALA A C 1
ATOM 759 O O . ALA A 1 100 ? 3.113 -29.969 -9.789 1 98.19 100 ALA A O 1
ATOM 760 N N . CYS A 1 101 ? 1.576 -29.656 -11.367 1 98.06 101 CYS A N 1
ATOM 761 C CA . CYS A 1 101 ? 0.943 -28.562 -10.648 1 98.06 101 CYS A CA 1
ATOM 762 C C . CYS A 1 101 ? 0.299 -29.047 -9.359 1 98.06 101 CYS A C 1
ATOM 764 O O . CYS A 1 101 ? 0.411 -28.391 -8.32 1 98.06 101 CYS A O 1
ATOM 766 N N . LEU A 1 102 ? -0.365 -30.188 -9.453 1 98.69 102 LEU A N 1
ATOM 767 C CA . LEU A 1 102 ? -0.975 -30.781 -8.266 1 98.69 102 LEU A CA 1
ATOM 768 C C . LEU A 1 102 ? 0.076 -31.062 -7.199 1 98.69 102 LEU A C 1
ATOM 770 O O . LEU A 1 102 ? -0.103 -30.703 -6.035 1 98.69 102 LEU A O 1
ATOM 774 N N . GLN A 1 103 ? 1.133 -31.656 -7.617 1 98.56 103 GLN A N 1
ATOM 775 C CA . GLN A 1 103 ? 2.215 -31.984 -6.695 1 98.56 103 GLN A CA 1
ATOM 776 C C . GLN A 1 103 ? 2.857 -30.719 -6.125 1 98.56 103 GLN A C 1
ATOM 778 O O . GLN A 1 103 ? 3.268 -30.703 -4.961 1 98.56 103 GLN A O 1
ATOM 783 N N . SER A 1 104 ? 2.957 -29.75 -6.934 1 98.5 104 SER A N 1
ATOM 784 C CA . SER A 1 104 ? 3.584 -28.5 -6.531 1 98.5 104 SER A CA 1
ATOM 785 C C . SER A 1 104 ? 2.869 -27.875 -5.336 1 98.5 104 SER A C 1
ATOM 787 O O . SER A 1 104 ? 3.506 -27.281 -4.469 1 98.5 104 SER A O 1
ATOM 789 N N . ILE A 1 105 ? 1.571 -27.984 -5.258 1 98.75 105 ILE A N 1
ATOM 790 C CA . ILE A 1 105 ? 0.807 -27.453 -4.133 1 98.75 105 ILE A CA 1
ATOM 791 C C . ILE A 1 105 ? 1.244 -28.141 -2.84 1 98.75 105 ILE A C 1
ATOM 793 O O . ILE A 1 105 ? 1.516 -27.484 -1.839 1 98.75 105 ILE A O 1
ATOM 797 N N . SER A 1 106 ? 1.395 -29.438 -2.912 1 98.62 106 SER A N 1
ATOM 798 C CA . SER A 1 106 ? 1.858 -30.203 -1.758 1 98.62 106 SER A CA 1
ATOM 799 C C . SER A 1 106 ? 3.305 -29.859 -1.415 1 98.62 106 SER A C 1
ATOM 801 O O . SER A 1 106 ? 3.678 -29.828 -0.24 1 98.62 106 SER A O 1
ATOM 803 N N . ASP A 1 107 ? 4.066 -29.672 -2.422 1 98.81 107 ASP A N 1
ATOM 804 C CA . ASP A 1 107 ? 5.473 -29.344 -2.205 1 98.81 107 ASP A CA 1
ATOM 805 C C . ASP A 1 107 ? 5.621 -27.984 -1.515 1 98.81 107 ASP A C 1
ATOM 807 O O . ASP A 1 107 ? 6.457 -27.828 -0.624 1 98.81 107 ASP A O 1
ATOM 811 N N . ILE A 1 108 ? 4.848 -27.016 -1.94 1 98.81 108 ILE A N 1
ATOM 812 C CA . ILE A 1 108 ? 4.879 -25.688 -1.318 1 98.81 108 ILE A CA 1
ATOM 813 C C . ILE A 1 108 ? 4.473 -25.797 0.149 1 98.81 108 ILE A C 1
ATOM 815 O O . ILE A 1 108 ? 5.109 -25.203 1.022 1 98.81 108 ILE A O 1
ATOM 819 N N . LYS A 1 109 ? 3.443 -26.562 0.412 1 98.81 109 LYS A N 1
ATOM 820 C CA . LYS A 1 109 ? 3.035 -26.812 1.789 1 98.81 109 LYS A CA 1
ATOM 821 C C . LYS A 1 109 ? 4.195 -27.375 2.611 1 98.81 109 LYS A C 1
ATOM 823 O O . LYS A 1 109 ? 4.461 -26.891 3.717 1 98.81 109 LYS A O 1
ATOM 828 N N . ARG A 1 110 ? 4.832 -28.297 2.08 1 98.69 110 ARG A N 1
ATOM 829 C CA . ARG A 1 110 ? 5.938 -28.953 2.771 1 98.69 110 ARG A CA 1
ATOM 830 C C . ARG A 1 110 ? 7.066 -27.969 3.051 1 98.69 110 ARG A C 1
ATOM 832 O O . ARG A 1 110 ? 7.629 -27.953 4.148 1 98.69 110 ARG A O 1
ATOM 839 N N . VAL A 1 111 ? 7.422 -27.172 2.053 1 98.75 111 VAL A N 1
ATOM 840 C CA . VAL A 1 111 ? 8.469 -26.172 2.203 1 98.75 111 VAL A CA 1
ATOM 841 C C . VAL A 1 111 ? 8.133 -25.25 3.365 1 98.75 111 VAL A C 1
ATOM 843 O O . VAL A 1 111 ? 8.984 -24.969 4.215 1 98.75 111 VAL A O 1
ATOM 846 N N . LEU A 1 112 ? 6.934 -24.75 3.396 1 98.81 112 LEU A N 1
ATOM 847 C CA . LEU A 1 112 ? 6.508 -23.812 4.43 1 98.81 112 LEU A CA 1
ATOM 848 C C . LEU A 1 112 ? 6.496 -24.484 5.801 1 98.81 112 LEU A C 1
ATOM 850 O O . LEU A 1 112 ? 6.93 -23.875 6.789 1 98.81 112 LEU A O 1
ATOM 854 N N . GLU A 1 113 ? 6.094 -25.734 5.883 1 98.56 113 GLU A N 1
ATOM 855 C CA . GLU A 1 113 ? 6.059 -26.469 7.141 1 98.56 113 GLU A CA 1
ATOM 856 C C . GLU A 1 113 ? 7.465 -26.75 7.66 1 98.56 113 GLU A C 1
ATOM 858 O O . GLU A 1 113 ? 7.746 -26.562 8.844 1 98.56 113 GLU A O 1
ATOM 863 N N . GLU A 1 114 ? 8.266 -27.141 6.77 1 98.19 114 GLU A N 1
ATOM 864 C CA . GLU A 1 114 ? 9.633 -27.484 7.145 1 98.19 114 GLU A CA 1
ATOM 865 C C . GLU A 1 114 ? 10.398 -26.266 7.656 1 98.19 114 GLU A C 1
ATOM 867 O O . GLU A 1 114 ? 11.258 -26.391 8.531 1 98.19 114 GLU A O 1
ATOM 872 N N . THR A 1 115 ? 10.117 -25.156 7.16 1 98.56 115 THR A N 1
ATOM 873 C CA . THR A 1 115 ? 10.852 -23.953 7.52 1 98.56 115 THR A CA 1
ATOM 874 C C . THR A 1 115 ? 10.148 -23.203 8.648 1 98.56 115 THR A C 1
ATOM 876 O O . THR A 1 115 ? 10.711 -22.281 9.25 1 98.56 115 THR A O 1
ATOM 879 N N . GLY A 1 116 ? 8.938 -23.562 8.93 1 98.56 116 GLY A N 1
ATOM 880 C CA . GLY A 1 116 ? 8.164 -22.875 9.961 1 98.56 116 GLY A CA 1
ATOM 881 C C . GLY A 1 116 ? 7.656 -21.516 9.523 1 98.56 116 GLY A C 1
ATOM 882 O O . GLY A 1 116 ? 7.219 -20.719 10.352 1 98.56 116 GLY A O 1
ATOM 883 N N . VAL A 1 117 ? 7.684 -21.266 8.219 1 98.44 117 VAL A N 1
ATOM 884 C CA . VAL A 1 117 ? 7.219 -19.984 7.691 1 98.44 117 VAL A CA 1
ATOM 885 C C . VAL A 1 117 ? 5.691 -19.953 7.691 1 98.44 117 VAL A C 1
ATOM 887 O O . VAL A 1 117 ? 5.047 -20.812 7.082 1 98.44 117 VAL A O 1
ATOM 890 N N . ASN A 1 118 ? 5.109 -18.969 8.367 1 97.88 118 ASN A N 1
ATOM 891 C CA . ASN A 1 118 ? 3.66 -18.781 8.359 1 97.88 118 ASN A CA 1
ATOM 892 C C . ASN A 1 118 ? 3.215 -17.875 7.219 1 97.88 118 ASN A C 1
ATOM 894 O O . ASN A 1 118 ? 3.127 -16.656 7.387 1 97.88 118 ASN A O 1
ATOM 898 N N . ALA A 1 119 ? 2.838 -18.469 6.168 1 97.69 119 ALA A N 1
ATOM 899 C CA . ALA A 1 119 ? 2.391 -17.719 4.992 1 97.69 119 ALA A CA 1
ATOM 900 C C . ALA A 1 119 ? 0.876 -17.828 4.828 1 97.69 119 ALA A C 1
ATOM 902 O O . ALA A 1 119 ? 0.354 -17.641 3.725 1 97.69 119 ALA A O 1
ATOM 903 N N . GLY A 1 120 ? 0.202 -18.219 5.859 1 97.19 120 GLY A N 1
ATOM 904 C CA . GLY A 1 120 ? -1.246 -18.344 5.773 1 97.19 120 GLY A CA 1
ATOM 905 C C . GLY A 1 120 ? -1.703 -19.406 4.797 1 97.19 120 GLY A C 1
ATOM 906 O O . GLY A 1 120 ? -2.754 -19.266 4.164 1 97.19 120 GLY A O 1
ATOM 907 N N . PHE A 1 121 ? -0.893 -20.438 4.684 1 98.38 121 PHE A N 1
ATOM 908 C CA . PHE A 1 121 ? -1.247 -21.516 3.781 1 98.38 121 PHE A CA 1
ATOM 909 C C . PHE A 1 121 ? -2.453 -22.297 4.305 1 98.38 121 PHE A C 1
ATOM 911 O O . PHE A 1 121 ? -2.453 -22.75 5.449 1 98.38 121 PHE A O 1
ATOM 918 N N . GLU A 1 122 ? -3.479 -22.406 3.49 1 98.12 122 GLU A N 1
ATOM 919 C CA . GLU A 1 122 ? -4.699 -23.141 3.832 1 98.12 122 GLU A CA 1
ATOM 920 C C . GLU A 1 122 ? -5.207 -23.953 2.65 1 98.12 122 GLU A C 1
ATOM 922 O O . GLU A 1 122 ? -5.406 -23.422 1.558 1 98.12 122 GLU A O 1
ATOM 927 N N . GLN A 1 123 ? -5.355 -25.203 2.885 1 97.94 123 GLN A N 1
ATOM 928 C CA . GLN A 1 123 ? -5.957 -26.047 1.854 1 97.94 123 GLN A CA 1
ATOM 929 C C . GLN A 1 123 ? -7.477 -25.906 1.854 1 97.94 123 GLN A C 1
ATOM 931 O O . GLN A 1 123 ? -8.109 -25.969 2.91 1 97.94 123 GLN A O 1
ATOM 936 N N . LEU A 1 124 ? -8.031 -25.625 0.701 1 97.62 124 LEU A N 1
ATOM 937 C CA . LEU A 1 124 ? -9.461 -25.406 0.489 1 97.62 124 LEU A CA 1
ATOM 938 C C . LEU A 1 124 ? -9.914 -26.047 -0.823 1 97.62 124 LEU A C 1
ATOM 940 O O . LEU A 1 124 ? -9.102 -26.266 -1.726 1 97.62 124 LEU A O 1
ATOM 944 N N . PRO A 1 125 ? -11.203 -26.344 -0.913 1 98.06 125 PRO A N 1
ATOM 945 C CA . PRO A 1 125 ? -11.695 -26.812 -2.211 1 98.06 125 PRO A CA 1
ATOM 946 C C . PRO A 1 125 ? -11.633 -25.734 -3.291 1 98.06 125 PRO A C 1
ATOM 948 O O . PRO A 1 125 ? -11.445 -24.562 -2.979 1 98.06 125 PRO A O 1
ATOM 951 N N . SER A 1 126 ? -11.672 -26.172 -4.48 1 98.25 126 SER A N 1
ATOM 952 C CA . SER A 1 126 ? -11.812 -25.281 -5.625 1 98.25 126 SER A CA 1
ATOM 953 C C . SER A 1 126 ? -13.086 -25.578 -6.41 1 98.25 126 SER A C 1
ATOM 955 O O . SER A 1 126 ? -13.469 -26.734 -6.562 1 98.25 126 SER A O 1
ATOM 957 N N . LEU A 1 127 ? -13.773 -24.547 -6.746 1 98.5 127 LEU A N 1
ATOM 958 C CA . LEU A 1 127 ? -14.992 -24.594 -7.547 1 98.5 127 LEU A CA 1
ATOM 959 C C . LEU A 1 127 ? -14.797 -23.906 -8.891 1 98.5 127 LEU A C 1
ATOM 961 O O . LEU A 1 127 ? -14.695 -22.672 -8.953 1 98.5 127 LEU A O 1
ATOM 965 N N . PHE A 1 128 ? -14.68 -24.703 -9.984 1 98.56 128 PHE A N 1
ATOM 966 C CA . PHE A 1 128 ? -14.555 -24.219 -11.352 1 98.56 128 PHE A CA 1
ATOM 967 C C . PHE A 1 128 ? -15.891 -24.344 -12.086 1 98.56 128 PHE A C 1
ATOM 969 O O . PHE A 1 128 ? -16.281 -25.453 -12.469 1 98.56 128 PHE A O 1
ATOM 976 N N . TYR A 1 129 ? -16.562 -23.172 -12.367 1 98.62 129 TYR A N 1
ATOM 977 C CA . TYR A 1 129 ? -17.938 -23.281 -12.828 1 98.62 129 TYR A CA 1
ATOM 978 C C . TYR A 1 129 ? -18.062 -22.844 -14.289 1 98.62 129 TYR A C 1
ATOM 980 O O . TYR A 1 129 ? -17.25 -22.047 -14.773 1 98.62 129 TYR A O 1
ATOM 988 N N . ALA A 1 130 ? -19.109 -23.438 -14.945 1 98.62 130 ALA A N 1
ATOM 989 C CA . ALA A 1 130 ? -19.484 -23 -16.281 1 98.62 130 ALA A CA 1
ATOM 990 C C . ALA A 1 130 ? -20.141 -21.625 -16.25 1 98.62 130 ALA A C 1
ATOM 992 O O . ALA A 1 130 ? -21.156 -21.438 -15.586 1 98.62 130 ALA A O 1
ATOM 993 N N . SER A 1 131 ? -19.578 -20.719 -17 1 97.88 131 SER A N 1
ATOM 994 C CA . SER A 1 131 ? -20.078 -19.344 -17 1 97.88 131 SER A CA 1
ATOM 995 C C . SER A 1 131 ? -21.359 -19.219 -17.812 1 97.88 131 SER A C 1
ATOM 997 O O . SER A 1 131 ? -22.047 -18.203 -17.734 1 97.88 131 SER A O 1
ATOM 999 N N . SER A 1 132 ? -21.641 -20.188 -18.578 1 96.62 132 SER A N 1
ATOM 1000 C CA . SER A 1 132 ? -22.891 -20.359 -19.312 1 96.62 132 SER A CA 1
ATOM 1001 C C . SER A 1 132 ? -23.281 -21.828 -19.422 1 96.62 132 SER A C 1
ATOM 1003 O O . SER A 1 132 ? -22.453 -22.719 -19.203 1 96.62 132 SER A O 1
ATOM 1005 N N . ALA A 1 133 ? -24.516 -22.031 -19.828 1 94.75 133 ALA A N 1
ATOM 1006 C CA . ALA A 1 133 ? -24.984 -23.406 -20 1 94.75 133 ALA A CA 1
ATOM 1007 C C . ALA A 1 133 ? -24.188 -24.109 -21.094 1 94.75 133 ALA A C 1
ATOM 1009 O O . ALA A 1 133 ? -23.953 -25.312 -21.016 1 94.75 133 ALA A O 1
ATOM 1010 N N . ALA A 1 134 ? -23.828 -23.359 -22.047 1 96.69 134 ALA A N 1
ATOM 1011 C CA . ALA A 1 134 ? -23.062 -23.922 -23.156 1 96.69 134 ALA A CA 1
ATOM 1012 C C . ALA A 1 134 ? -21.719 -24.438 -22.688 1 96.69 134 ALA A C 1
ATOM 1014 O O . ALA A 1 134 ? -21.188 -25.406 -23.25 1 96.69 134 ALA A O 1
ATOM 1015 N N . ASP A 1 135 ? -21.188 -23.969 -21.641 1 97.56 135 ASP A N 1
ATOM 1016 C CA . ASP A 1 135 ? -19.859 -24.312 -21.125 1 97.56 135 ASP A CA 1
ATOM 1017 C C . ASP A 1 135 ? -19.906 -25.625 -20.344 1 97.56 135 ASP A C 1
ATOM 1019 O O . ASP A 1 135 ? -18.859 -26.188 -20.016 1 97.56 135 ASP A O 1
ATOM 1023 N N . ASN A 1 136 ? -21.078 -26.141 -20.109 1 97.94 136 ASN A N 1
ATOM 1024 C CA . ASN A 1 136 ? -21.188 -27.422 -19.422 1 97.94 136 ASN A CA 1
ATOM 1025 C C . ASN A 1 136 ? -20.531 -28.547 -20.203 1 97.94 136 ASN A C 1
ATOM 1027 O O . ASN A 1 136 ? -20 -29.484 -19.625 1 97.94 136 ASN A O 1
ATOM 1031 N N . LYS A 1 137 ? -20.562 -28.359 -21.453 1 97.88 137 LYS A N 1
ATOM 1032 C CA . LYS A 1 137 ? -19.906 -29.375 -22.297 1 97.88 137 LYS A CA 1
ATOM 1033 C C . LYS A 1 137 ? -18.406 -29.438 -22.031 1 97.88 137 LYS A C 1
ATOM 1035 O O . LYS A 1 137 ? -17.844 -30.531 -21.938 1 97.88 137 LYS A O 1
ATOM 1040 N N . LEU A 1 138 ? -17.812 -28.328 -21.906 1 97.88 138 LEU A N 1
ATOM 1041 C CA . LEU A 1 138 ? -16.391 -28.266 -21.578 1 97.88 138 LEU A CA 1
ATOM 1042 C C . LEU A 1 138 ? -16.125 -28.922 -20.234 1 97.88 138 LEU A C 1
ATOM 1044 O O . LEU A 1 138 ? -15.133 -29.656 -20.078 1 97.88 138 LEU A O 1
ATOM 1048 N N . LEU A 1 139 ? -16.953 -28.703 -19.266 1 98.44 139 LEU A N 1
ATOM 1049 C CA . LEU A 1 139 ? -16.781 -29.281 -17.922 1 98.44 139 LEU A CA 1
ATOM 1050 C C . LEU A 1 139 ? -16.859 -30.797 -17.969 1 98.44 139 LEU A C 1
ATOM 1052 O O . LEU A 1 139 ? -16.125 -31.484 -17.266 1 98.44 139 LEU A O 1
ATOM 1056 N N . GLU A 1 140 ? -17.766 -31.25 -18.797 1 98.31 140 GLU A N 1
ATOM 1057 C CA . GLU A 1 140 ? -17.891 -32.688 -18.938 1 98.31 140 GLU A CA 1
ATOM 1058 C C . GLU A 1 140 ? -16.625 -33.312 -19.547 1 98.31 140 GLU A C 1
ATOM 1060 O O . GLU A 1 140 ? -16.141 -34.344 -19.062 1 98.31 140 GLU A O 1
ATOM 1065 N N . GLN A 1 141 ? -16.125 -32.688 -20.547 1 98.38 141 GLN A N 1
ATOM 1066 C CA . GLN A 1 141 ? -14.898 -33.156 -21.172 1 98.38 141 GLN A CA 1
ATOM 1067 C C . GLN A 1 141 ? -13.727 -33.125 -20.203 1 98.38 141 GLN A C 1
ATOM 1069 O O . GLN A 1 141 ? -12.93 -34.062 -20.125 1 98.38 141 GLN A O 1
ATOM 1074 N N . GLU A 1 142 ? -13.68 -32.062 -19.5 1 98.56 142 GLU A N 1
ATOM 1075 C CA . GLU A 1 142 ? -12.633 -31.891 -18.484 1 98.56 142 GLU A CA 1
ATOM 1076 C C . GLU A 1 142 ? -12.75 -32.938 -17.391 1 98.56 142 GLU A C 1
ATOM 1078 O O . GLU A 1 142 ? -11.742 -33.5 -16.953 1 98.56 142 GLU A O 1
ATOM 1083 N N . HIS A 1 143 ? -13.977 -33.156 -16.984 1 98.69 143 HIS A N 1
ATOM 1084 C CA . HIS A 1 143 ? -14.211 -34.156 -15.961 1 98.69 143 HIS A CA 1
ATOM 1085 C C . HIS A 1 143 ? -13.719 -35.531 -16.406 1 98.69 143 HIS A C 1
ATOM 1087 O O . HIS A 1 143 ? -13.031 -36.219 -15.664 1 98.69 143 HIS A O 1
ATOM 1093 N N . GLU A 1 144 ? -14.016 -35.875 -17.578 1 98.62 144 GLU A N 1
ATOM 1094 C CA . GLU A 1 144 ? -13.68 -37.188 -18.125 1 98.62 144 GLU A CA 1
ATOM 1095 C C . GLU A 1 144 ? -12.164 -37.375 -18.219 1 98.62 144 GLU A C 1
ATOM 1097 O O . GLU A 1 144 ? -11.625 -38.375 -17.781 1 98.62 144 GLU A O 1
ATOM 1102 N N . ILE A 1 145 ? -11.516 -36.406 -18.75 1 98.75 145 ILE A N 1
ATOM 1103 C CA . ILE A 1 145 ? -10.078 -36.562 -18.984 1 98.75 145 ILE A CA 1
ATOM 1104 C C . ILE A 1 145 ? -9.336 -36.469 -17.656 1 98.75 145 ILE A C 1
ATOM 1106 O O . ILE A 1 145 ? -8.32 -37.156 -17.469 1 98.75 145 ILE A O 1
ATOM 1110 N N . ARG A 1 146 ? -9.773 -35.688 -16.719 1 98.75 146 ARG A N 1
ATOM 1111 C CA . ARG A 1 146 ? -9.133 -35.594 -15.414 1 98.75 146 ARG A CA 1
ATOM 1112 C C . ARG A 1 146 ? -9.312 -36.906 -14.641 1 98.75 146 ARG A C 1
ATOM 1114 O O . ARG A 1 146 ? -8.391 -37.375 -13.984 1 98.75 146 ARG A O 1
ATOM 1121 N N . GLN A 1 147 ? -10.484 -37.531 -14.812 1 98.62 147 GLN A N 1
ATOM 1122 C CA . GLN A 1 147 ? -10.711 -38.812 -14.203 1 98.62 147 GLN A CA 1
ATOM 1123 C C . GLN A 1 147 ? -9.797 -39.875 -14.812 1 98.62 147 GLN A C 1
ATOM 1125 O O . GLN A 1 147 ? -9.211 -40.688 -14.094 1 98.62 147 GLN A O 1
ATOM 1130 N N . LYS A 1 148 ? -9.75 -39.812 -16.078 1 98.62 148 LYS A N 1
ATOM 1131 C CA . LYS A 1 148 ? -8.906 -40.75 -16.797 1 98.62 148 LYS A CA 1
ATOM 1132 C C . LYS A 1 148 ? -7.469 -40.719 -16.281 1 98.62 148 LYS A C 1
ATOM 1134 O O . LYS A 1 148 ? -6.809 -41.75 -16.188 1 98.62 148 LYS A O 1
ATOM 1139 N N . HIS A 1 149 ? -7.012 -39.562 -15.938 1 98.56 149 HIS A N 1
ATOM 1140 C CA . HIS A 1 149 ? -5.625 -39.406 -15.508 1 98.56 149 HIS A CA 1
ATOM 1141 C C . HIS A 1 149 ? -5.523 -39.312 -13.984 1 98.56 149 HIS A C 1
ATOM 1143 O O . HIS A 1 149 ? -4.512 -38.844 -13.453 1 98.56 149 HIS A O 1
ATOM 1149 N N . LYS A 1 150 ? -6.586 -39.625 -13.242 1 98.5 150 LYS A N 1
ATOM 1150 C CA . LYS A 1 150 ? -6.629 -39.781 -11.789 1 98.5 150 LYS A CA 1
ATOM 1151 C C . LYS A 1 150 ? -6.297 -38.469 -11.094 1 98.5 150 LYS A C 1
ATOM 1153 O O . LYS A 1 150 ? -5.57 -38.438 -10.102 1 98.5 150 LYS A O 1
ATOM 1158 N N . LEU A 1 151 ? -6.703 -37.406 -11.719 1 98.69 151 LEU A N 1
ATOM 1159 C CA . LEU A 1 151 ? -6.68 -36.125 -11.055 1 98.69 151 LEU A CA 1
ATOM 1160 C C . LEU A 1 151 ? -7.93 -35.906 -10.203 1 98.69 151 LEU A C 1
ATOM 1162 O O . LEU A 1 151 ? -9.023 -36.344 -10.586 1 98.69 151 LEU A O 1
ATOM 1166 N N . PRO A 1 152 ? -7.777 -35.375 -9.023 1 98.5 152 PRO A N 1
ATOM 1167 C CA . PRO A 1 152 ? -8.969 -35.156 -8.195 1 98.5 152 PRO A CA 1
ATOM 1168 C C . PRO A 1 152 ? -10 -34.25 -8.867 1 98.5 152 PRO A C 1
ATOM 1170 O O . PRO A 1 152 ? -9.68 -33.094 -9.219 1 98.5 152 PRO A O 1
ATOM 1173 N N . VAL A 1 153 ? -11.266 -34.75 -9 1 98.5 153 VAL A N 1
ATOM 1174 C CA . VAL A 1 153 ? -12.289 -33.969 -9.656 1 98.5 153 VAL A CA 1
ATOM 1175 C C . VAL A 1 153 ? -13.664 -34.562 -9.406 1 98.5 153 VAL A C 1
ATOM 1177 O O . VAL A 1 153 ? -13.805 -35.812 -9.383 1 98.5 153 VAL A O 1
ATOM 1180 N N . ASN A 1 154 ? -14.586 -33.781 -9.125 1 98.38 154 ASN A N 1
ATOM 1181 C CA . ASN A 1 154 ? -16 -34.125 -9.062 1 98.38 154 ASN A CA 1
ATOM 1182 C C . ASN A 1 154 ? -16.859 -33.125 -9.844 1 98.38 154 ASN A C 1
ATOM 1184 O O . ASN A 1 154 ? -16.594 -31.922 -9.812 1 98.38 154 ASN A O 1
ATOM 1188 N N . LEU A 1 155 ? -17.812 -33.688 -10.562 1 98.56 155 LEU A N 1
ATOM 1189 C CA . LEU A 1 155 ? -18.766 -32.844 -11.281 1 98.56 155 LEU A CA 1
ATOM 1190 C C . LEU A 1 155 ? -20.031 -32.625 -10.469 1 98.56 155 LEU A C 1
ATOM 1192 O O . LEU A 1 155 ? -20.641 -33.594 -10 1 98.56 155 LEU A O 1
ATOM 1196 N N . LEU A 1 156 ? -20.391 -31.375 -10.258 1 98.19 156 LEU A N 1
ATOM 1197 C CA . LEU A 1 156 ? -21.562 -31.047 -9.477 1 98.19 156 LEU A CA 1
ATOM 1198 C C . LEU A 1 156 ? -22.547 -30.219 -10.305 1 98.19 156 LEU A C 1
ATOM 1200 O O . LEU A 1 156 ? -22.141 -29.312 -11.031 1 98.19 156 LEU A O 1
ATOM 1204 N N . GLU A 1 157 ? -23.812 -30.5 -10.125 1 98.06 157 GLU A N 1
ATOM 1205 C CA . GLU A 1 157 ? -24.859 -29.734 -10.812 1 98.06 157 GLU A CA 1
ATOM 1206 C C . GLU A 1 157 ? -25.094 -28.391 -10.133 1 98.06 157 GLU A C 1
ATOM 1208 O O . GLU A 1 157 ? -24.938 -28.266 -8.922 1 98.06 157 GLU A O 1
ATOM 1213 N N . LYS A 1 158 ? -25.578 -27.531 -10.945 1 97.31 158 LYS A N 1
ATOM 1214 C CA . LYS A 1 158 ? -25.812 -26.156 -10.531 1 97.31 158 LYS A CA 1
ATOM 1215 C C . LYS A 1 158 ? -26.641 -26.109 -9.258 1 97.31 158 LYS A C 1
ATOM 1217 O O . LYS A 1 158 ? -26.344 -25.328 -8.344 1 97.31 158 LYS A O 1
ATOM 1222 N N . LYS A 1 159 ? -27.688 -26.859 -9.125 1 97.25 159 LYS A N 1
ATOM 1223 C CA . LYS A 1 159 ? -28.578 -26.859 -7.973 1 97.25 159 LYS A CA 1
ATOM 1224 C C . LYS A 1 159 ? -27.828 -27.266 -6.703 1 97.25 159 LYS A C 1
ATOM 1226 O O . LYS A 1 159 ? -28.031 -26.672 -5.645 1 97.25 159 LYS A O 1
ATOM 1231 N N . LYS A 1 160 ? -27.016 -28.25 -6.82 1 97.31 160 LYS A N 1
ATOM 1232 C CA . LYS A 1 160 ? -26.266 -28.75 -5.672 1 97.31 160 LYS A CA 1
ATOM 1233 C C . LYS A 1 160 ? -25.234 -27.719 -5.219 1 97.31 160 LYS A C 1
ATOM 1235 O O . LYS A 1 160 ? -24.938 -27.594 -4.027 1 97.31 160 LYS A O 1
ATOM 1240 N N . ILE A 1 161 ? -24.641 -27.031 -6.148 1 97.62 161 ILE A N 1
ATOM 1241 C CA . ILE A 1 161 ? -23.672 -25.984 -5.84 1 97.62 161 ILE A CA 1
ATOM 1242 C C . ILE A 1 161 ? -24.328 -24.906 -4.969 1 97.62 161 ILE A C 1
ATOM 1244 O O . ILE A 1 161 ? -23.766 -24.484 -3.957 1 97.62 161 ILE A O 1
ATOM 1248 N N . LYS A 1 162 ? -25.469 -24.453 -5.371 1 96.94 162 LYS A N 1
ATOM 1249 C CA . LYS A 1 162 ? -26.219 -23.453 -4.617 1 96.94 162 LYS A CA 1
ATOM 1250 C C . LYS A 1 162 ? -26.547 -23.938 -3.213 1 96.94 162 LYS A C 1
ATOM 1252 O O . LYS A 1 162 ? -26.422 -23.188 -2.242 1 96.94 162 LYS A O 1
ATOM 1257 N N . GLU A 1 163 ? -26.875 -25.156 -3.092 1 96.56 163 GLU A N 1
ATOM 1258 C CA . GLU A 1 163 ? -27.312 -25.734 -1.819 1 96.56 163 GLU A CA 1
ATOM 1259 C C . GLU A 1 163 ? -26.125 -25.969 -0.889 1 96.56 163 GLU A C 1
ATOM 1261 O O . GLU A 1 163 ? -26.172 -25.625 0.297 1 96.56 163 GLU A O 1
ATOM 1266 N N . GLU A 1 164 ? -25.094 -26.547 -1.465 1 95.62 164 GLU A N 1
ATOM 1267 C CA . GLU A 1 164 ? -23.984 -27.016 -0.632 1 95.62 164 GLU A CA 1
ATOM 1268 C C . GLU A 1 164 ? -22.906 -25.953 -0.481 1 95.62 164 GLU A C 1
ATOM 1270 O O . GLU A 1 164 ? -22.266 -25.859 0.562 1 95.62 164 GLU A O 1
ATOM 1275 N N . TYR A 1 165 ? -22.719 -25.188 -1.474 1 96.56 165 TYR A N 1
ATOM 1276 C CA . TYR A 1 165 ? -21.625 -24.234 -1.464 1 96.56 165 TYR A CA 1
ATOM 1277 C C . TYR A 1 165 ? -22.156 -22.797 -1.338 1 96.56 165 TYR A C 1
ATOM 1279 O O . TYR A 1 165 ? -21.391 -21.875 -1.073 1 96.56 165 TYR A O 1
ATOM 1287 N N . LYS A 1 166 ? -23.438 -22.641 -1.478 1 97 166 LYS A N 1
ATOM 1288 C CA . LYS A 1 166 ? -24.109 -21.344 -1.369 1 97 166 LYS A CA 1
ATOM 1289 C C . LYS A 1 166 ? -23.547 -20.344 -2.371 1 97 166 LYS A C 1
ATOM 1291 O O . LYS A 1 166 ? -23.297 -19.188 -2.031 1 97 166 LYS A O 1
ATOM 1296 N N . VAL A 1 167 ? -23.203 -20.781 -3.584 1 97.62 167 VAL A N 1
ATOM 1297 C CA . VAL A 1 167 ? -22.781 -19.984 -4.723 1 97.62 167 VAL A CA 1
ATOM 1298 C C . VAL A 1 167 ? -23.781 -20.125 -5.863 1 97.62 167 VAL A C 1
ATOM 1300 O O . VAL A 1 167 ? -24.125 -21.234 -6.27 1 97.62 167 VAL A O 1
ATOM 1303 N N . LYS A 1 168 ? -24.25 -19.016 -6.398 1 97.88 168 LYS A N 1
ATOM 1304 C CA . LYS A 1 168 ? -25.203 -19.047 -7.504 1 97.88 168 LYS A CA 1
ATOM 1305 C C . LYS A 1 168 ? -24.484 -19.016 -8.852 1 97.88 168 LYS A C 1
ATOM 1307 O O . LYS A 1 168 ? -24.375 -17.969 -9.484 1 97.88 168 LYS A O 1
ATOM 1312 N N . THR A 1 169 ? -24.141 -20.125 -9.344 1 97.75 169 THR A N 1
ATOM 1313 C CA . THR A 1 169 ? -23.422 -20.219 -10.609 1 97.75 169 THR A CA 1
ATOM 1314 C C . THR A 1 169 ? -24.391 -20.344 -11.781 1 97.75 169 THR A C 1
ATOM 1316 O O . THR A 1 169 ? -25.5 -20.859 -11.617 1 97.75 169 THR A O 1
ATOM 1319 N N . PRO A 1 170 ? -23.984 -19.922 -12.969 1 97.44 170 PRO A N 1
ATOM 1320 C CA . PRO A 1 170 ? -24.844 -20.047 -14.148 1 97.44 170 PRO A CA 1
ATOM 1321 C C . PRO A 1 170 ? -24.953 -21.484 -14.641 1 97.44 170 PRO A C 1
ATOM 1323 O O . PRO A 1 170 ? -25.969 -21.859 -15.258 1 97.44 170 PRO A O 1
ATOM 1326 N N . GLY A 1 171 ? -23.953 -22.297 -14.43 1 98.12 171 GLY A N 1
ATOM 1327 C CA . GLY A 1 171 ? -23.938 -23.688 -14.844 1 98.12 171 GLY A CA 1
ATOM 1328 C C . GLY A 1 171 ? -23.344 -24.625 -13.805 1 98.12 171 GLY A C 1
ATOM 1329 O O . GLY A 1 171 ? -23.312 -24.297 -12.617 1 98.12 171 GLY A O 1
ATOM 1330 N N . ASN A 1 172 ? -23.031 -25.891 -14.258 1 98.62 172 ASN A N 1
ATOM 1331 C CA . ASN A 1 172 ? -22.406 -26.875 -13.391 1 98.62 172 ASN A CA 1
ATOM 1332 C C . ASN A 1 172 ? -20.969 -26.484 -13.016 1 98.62 172 ASN A C 1
ATOM 1334 O O . ASN A 1 172 ? -20.469 -25.453 -13.469 1 98.62 172 ASN A O 1
ATOM 1338 N N . ALA A 1 173 ? -20.344 -27.297 -12.141 1 98.75 173 ALA A N 1
ATOM 1339 C CA . ALA A 1 173 ? -18.984 -26.953 -11.742 1 98.75 173 ALA A CA 1
ATOM 1340 C C . ALA A 1 173 ? -18.156 -28.219 -11.492 1 98.75 173 ALA A C 1
ATOM 1342 O O . ALA A 1 173 ? -18.703 -29.281 -11.211 1 98.75 173 ALA A O 1
ATOM 1343 N N . LEU A 1 174 ? -16.906 -28.125 -11.719 1 98.75 174 LEU A N 1
ATOM 1344 C CA . LEU A 1 174 ? -15.93 -29.094 -11.234 1 98.75 174 LEU A CA 1
ATOM 1345 C C . LEU A 1 174 ? -15.406 -28.719 -9.852 1 98.75 174 LEU A C 1
ATOM 1347 O O . LEU A 1 174 ? -15.055 -27.562 -9.617 1 98.75 174 LEU A O 1
ATOM 1351 N N . ILE A 1 175 ? -15.383 -29.672 -8.93 1 98.38 175 ILE A N 1
ATOM 1352 C CA . ILE A 1 175 ? -14.938 -29.453 -7.559 1 98.38 175 ILE A CA 1
ATOM 1353 C C . ILE A 1 175 ? -13.742 -30.359 -7.254 1 98.38 175 ILE A C 1
ATOM 1355 O O . ILE A 1 175 ? -13.711 -31.516 -7.676 1 98.38 175 ILE A O 1
ATOM 1359 N N . ASN A 1 176 ? -12.766 -29.859 -6.617 1 98.12 176 ASN A N 1
ATOM 1360 C CA . ASN A 1 176 ? -11.719 -30.688 -6.02 1 98.12 176 ASN A CA 1
ATOM 1361 C C . ASN A 1 176 ? -11.273 -30.141 -4.664 1 98.12 176 ASN A C 1
ATOM 1363 O O . ASN A 1 176 ? -11.641 -29.016 -4.297 1 98.12 176 ASN A O 1
ATOM 1367 N N . GLU A 1 177 ? -10.477 -30.891 -3.887 1 97.75 177 GLU A N 1
ATOM 1368 C CA . GLU A 1 177 ? -10.086 -30.531 -2.529 1 97.75 177 GLU A CA 1
ATOM 1369 C C . GLU A 1 177 ? -8.578 -30.312 -2.432 1 97.75 177 GLU A C 1
ATOM 1371 O O . GLU A 1 177 ? -8.008 -30.344 -1.335 1 97.75 177 GLU A O 1
ATOM 1376 N N . ALA A 1 178 ? -7.98 -30.156 -3.531 1 97.94 178 ALA A N 1
ATOM 1377 C CA . ALA A 1 178 ? -6.52 -30.188 -3.52 1 97.94 178 ALA A CA 1
ATOM 1378 C C . ALA A 1 178 ? -5.938 -28.781 -3.609 1 97.94 178 ALA A C 1
ATOM 1380 O O . ALA A 1 178 ? -4.719 -28.609 -3.535 1 97.94 178 ALA A O 1
ATOM 1381 N N . SER A 1 179 ? -6.766 -27.781 -3.725 1 98.38 179 SER A N 1
ATOM 1382 C CA . SER A 1 179 ? -6.301 -26.406 -3.906 1 98.38 179 SER A CA 1
ATOM 1383 C C . SER A 1 179 ? -5.906 -25.766 -2.574 1 98.38 179 SER A C 1
ATOM 1385 O O . SER A 1 179 ? -6.164 -26.344 -1.512 1 98.38 179 SER A O 1
ATOM 1387 N N . ALA A 1 180 ? -5.223 -24.656 -2.684 1 98.62 180 ALA A N 1
ATOM 1388 C CA . ALA A 1 180 ? -4.805 -23.922 -1.488 1 98.62 180 ALA A CA 1
ATOM 1389 C C . ALA A 1 180 ? -4.723 -22.422 -1.756 1 98.62 180 ALA A C 1
ATOM 1391 O O . ALA A 1 180 ? -4.891 -21.984 -2.895 1 98.62 180 ALA A O 1
ATOM 1392 N N . GLN A 1 181 ? -4.648 -21.688 -0.748 1 98.44 181 GLN A N 1
ATOM 1393 C CA . GLN A 1 181 ? -4.371 -20.266 -0.799 1 98.44 181 GLN A CA 1
ATOM 1394 C C . GLN A 1 181 ? -3.264 -19.875 0.181 1 98.44 181 GLN A C 1
ATOM 1396 O O . GLN A 1 181 ? -2.971 -20.625 1.114 1 98.44 181 GLN A O 1
ATOM 1401 N N . MET A 1 182 ? -2.629 -18.734 -0.072 1 98.25 182 MET A N 1
ATOM 1402 C CA . MET A 1 182 ? -1.573 -18.297 0.832 1 98.25 182 MET A CA 1
ATOM 1403 C C . MET A 1 182 ? -1.315 -16.797 0.675 1 98.25 182 MET A C 1
ATOM 1405 O O . MET A 1 182 ? -2.076 -16.094 0.002 1 98.25 182 MET A O 1
ATOM 1409 N N . ASP A 1 183 ? -0.419 -16.281 1.426 1 97.69 183 ASP A N 1
ATOM 1410 C CA . ASP A 1 183 ? 0.146 -14.945 1.322 1 97.69 183 ASP A CA 1
ATOM 1411 C C . ASP A 1 183 ? 1.521 -14.977 0.659 1 97.69 183 ASP A C 1
ATOM 1413 O O . ASP A 1 183 ? 2.516 -15.32 1.298 1 97.69 183 ASP A O 1
ATOM 1417 N N . ALA A 1 184 ? 1.514 -14.555 -0.606 1 95.88 184 ALA A N 1
ATOM 1418 C CA . ALA A 1 184 ? 2.725 -14.695 -1.41 1 95.88 184 ALA A CA 1
ATOM 1419 C C . ALA A 1 184 ? 3.859 -13.844 -0.845 1 95.88 184 ALA A C 1
ATOM 1421 O O . ALA A 1 184 ? 5.027 -14.227 -0.918 1 95.88 184 ALA A O 1
ATOM 1422 N N . TYR A 1 185 ? 3.57 -12.672 -0.332 1 96.19 185 TYR A N 1
ATOM 1423 C CA . TYR A 1 185 ? 4.578 -11.789 0.245 1 96.19 185 TYR A CA 1
ATOM 1424 C C . TYR A 1 185 ? 5.191 -12.406 1.496 1 96.19 185 TYR A C 1
ATOM 1426 O O . TYR A 1 185 ? 6.414 -12.422 1.648 1 96.19 185 TYR A O 1
ATOM 1434 N N . ARG A 1 186 ? 4.383 -12.922 2.371 1 97.31 186 ARG A N 1
ATOM 1435 C CA . ARG A 1 186 ? 4.875 -13.562 3.586 1 97.31 186 ARG A CA 1
ATOM 1436 C C . ARG A 1 186 ? 5.684 -14.82 3.256 1 97.31 186 ARG A C 1
ATOM 1438 O O . ARG A 1 186 ? 6.664 -15.125 3.934 1 97.31 186 ARG A O 1
ATOM 1445 N N . ALA A 1 187 ? 5.195 -15.523 2.283 1 98.5 187 ALA A N 1
ATOM 1446 C CA . ALA A 1 187 ? 5.941 -16.719 1.883 1 98.5 187 ALA A CA 1
ATOM 1447 C C . ALA A 1 187 ? 7.348 -16.344 1.413 1 98.5 187 ALA A C 1
ATOM 1449 O O . ALA A 1 187 ? 8.336 -16.938 1.872 1 98.5 187 ALA A O 1
ATOM 1450 N N . ALA A 1 188 ? 7.414 -15.383 0.523 1 98.31 188 ALA A N 1
ATOM 1451 C CA . ALA A 1 188 ? 8.703 -14.984 -0.042 1 98.31 188 ALA A CA 1
ATOM 1452 C C . ALA A 1 188 ? 9.625 -14.43 1.038 1 98.31 188 ALA A C 1
ATOM 1454 O O . ALA A 1 188 ? 10.758 -14.883 1.19 1 98.31 188 ALA A O 1
ATOM 1455 N N . THR A 1 189 ? 9.133 -13.453 1.833 1 98.38 189 THR A N 1
ATOM 1456 C CA . THR A 1 189 ? 9.961 -12.805 2.844 1 98.38 189 THR A CA 1
ATOM 1457 C C . THR A 1 189 ? 10.336 -13.789 3.951 1 98.38 189 THR A C 1
ATOM 1459 O O . THR A 1 189 ? 11.469 -13.781 4.441 1 98.38 189 THR A O 1
ATOM 1462 N N . GLY A 1 190 ? 9.375 -14.641 4.316 1 98.69 190 GLY A N 1
ATOM 1463 C CA . GLY A 1 190 ? 9.648 -15.641 5.344 1 98.69 190 GLY A CA 1
ATOM 1464 C C . GLY A 1 190 ? 10.719 -16.641 4.941 1 98.69 190 GLY A C 1
ATOM 1465 O O . GLY A 1 190 ?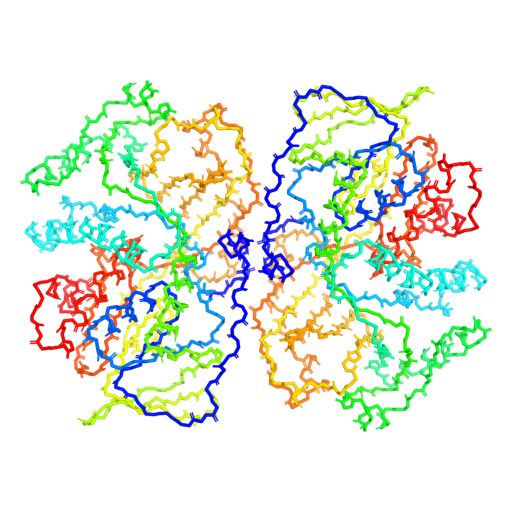 11.602 -16.953 5.734 1 98.69 190 GLY A O 1
ATOM 1466 N N . LEU A 1 191 ? 10.625 -17.125 3.74 1 98.88 191 LEU A N 1
ATOM 1467 C CA . LEU A 1 191 ? 11.609 -18.094 3.256 1 98.88 191 LEU A CA 1
ATOM 1468 C C . LEU A 1 191 ? 12.992 -17.453 3.166 1 98.88 191 LEU A C 1
ATOM 1470 O O . LEU A 1 191 ? 13.992 -18.094 3.516 1 98.88 191 LEU A O 1
ATOM 1474 N N . LEU A 1 192 ? 13.055 -16.234 2.656 1 98.81 192 LEU A N 1
ATOM 1475 C CA . LEU A 1 192 ? 14.344 -15.562 2.557 1 98.81 192 LEU A CA 1
ATOM 1476 C C . LEU A 1 192 ? 14.93 -15.305 3.939 1 98.81 192 LEU A C 1
ATOM 1478 O O . LEU A 1 192 ? 16.125 -15.508 4.16 1 98.81 192 LEU A O 1
ATOM 1482 N N . ALA A 1 193 ? 14.078 -14.867 4.883 1 98.69 193 ALA A N 1
ATOM 1483 C CA . ALA A 1 193 ? 14.547 -14.656 6.25 1 98.69 193 ALA A CA 1
ATOM 1484 C C . ALA A 1 193 ? 15.086 -15.953 6.852 1 98.69 193 ALA A C 1
ATOM 1486 O O . ALA A 1 193 ? 16.125 -15.953 7.52 1 98.69 193 ALA A O 1
ATOM 1487 N N . TYR A 1 194 ? 14.352 -17 6.633 1 98.81 194 TYR A N 1
ATOM 1488 C CA . TYR A 1 194 ? 14.766 -18.312 7.121 1 98.81 194 TYR A CA 1
ATOM 1489 C C . TYR A 1 194 ? 16.156 -18.672 6.617 1 98.81 194 TYR A C 1
ATOM 1491 O O . TYR A 1 194 ? 17.031 -19.062 7.398 1 98.81 194 TYR A O 1
ATOM 1499 N N . HIS A 1 195 ? 16.422 -18.516 5.363 1 98.75 195 HIS A N 1
ATOM 1500 C CA . HIS A 1 195 ? 17.672 -18.984 4.785 1 98.75 195 HIS A CA 1
ATOM 1501 C C . HIS A 1 195 ? 18.812 -18 5.07 1 98.75 195 HIS A C 1
ATOM 1503 O O . HIS A 1 195 ? 19.984 -18.406 5.137 1 98.75 195 HIS A O 1
ATOM 1509 N N . ILE A 1 196 ? 18.5 -16.719 5.188 1 98.69 196 ILE A N 1
ATOM 1510 C CA . ILE A 1 196 ? 19.516 -15.781 5.664 1 98.69 196 ILE A CA 1
ATOM 1511 C C . ILE A 1 196 ? 20.062 -16.25 7.012 1 98.69 196 ILE A C 1
ATOM 1513 O O . ILE A 1 196 ? 21.266 -16.281 7.223 1 98.69 196 ILE A O 1
ATOM 1517 N N . LYS A 1 197 ? 19.188 -16.656 7.836 1 98.44 197 LYS A N 1
ATOM 1518 C CA . LYS A 1 197 ? 19.547 -17.047 9.188 1 98.44 197 LYS A CA 1
ATOM 1519 C C . LYS A 1 197 ? 20.172 -18.438 9.203 1 98.44 197 LYS A C 1
ATOM 1521 O O . LYS A 1 197 ? 21.234 -18.641 9.781 1 98.44 197 LYS A O 1
ATOM 1526 N N . GLU A 1 198 ? 19.531 -19.375 8.523 1 98.19 198 GLU A N 1
ATOM 1527 C CA . GLU A 1 198 ? 19.859 -20.797 8.688 1 98.19 198 GLU A CA 1
ATOM 1528 C C . GLU A 1 198 ? 20.953 -21.219 7.699 1 98.19 198 GLU A C 1
ATOM 1530 O O . GLU A 1 198 ? 21.75 -22.109 7.988 1 98.19 198 GLU A O 1
ATOM 1535 N N . SER A 1 199 ? 21.016 -20.531 6.527 1 98 199 SER A N 1
ATOM 1536 C CA . SER A 1 199 ? 21.891 -21.016 5.469 1 98 199 SER A CA 1
ATOM 1537 C C . SER A 1 199 ? 22.953 -19.984 5.129 1 98 199 SER A C 1
ATOM 1539 O O . SER A 1 199 ? 23.844 -20.234 4.305 1 98 199 SER A O 1
ATOM 1541 N N . GLY A 1 200 ? 22.875 -18.828 5.746 1 98.06 200 GLY A N 1
ATOM 1542 C CA . GLY A 1 200 ? 23.828 -17.766 5.43 1 98.06 200 GLY A CA 1
ATOM 1543 C C . GLY A 1 200 ? 23.594 -17.141 4.07 1 98.06 200 GLY A C 1
ATOM 1544 O O . GLY A 1 200 ? 24.5 -16.578 3.465 1 98.06 200 GLY A O 1
ATOM 1545 N N . LEU A 1 201 ? 22.406 -17.25 3.574 1 98.69 201 LEU A N 1
ATOM 1546 C CA . LEU A 1 201 ? 22.031 -16.672 2.289 1 98.69 201 LEU A CA 1
ATOM 1547 C C . LEU A 1 201 ? 22.266 -15.164 2.285 1 98.69 201 LEU A C 1
ATOM 1549 O O . LEU A 1 201 ? 21.859 -14.461 3.221 1 98.69 201 LEU A O 1
ATOM 1553 N N . LYS A 1 2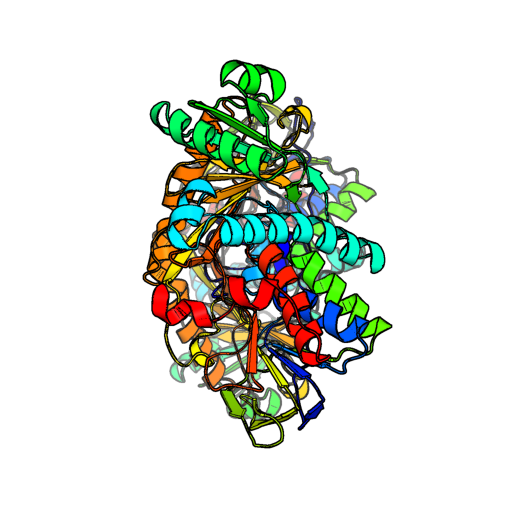02 ? 22.922 -14.703 1.285 1 98.62 202 LYS A N 1
ATOM 1554 C CA . LYS A 1 202 ? 23.062 -13.266 1.086 1 98.62 202 LYS A CA 1
ATOM 1555 C C . LYS A 1 202 ? 22.047 -12.742 0.086 1 98.62 202 LYS A C 1
ATOM 1557 O O . LYS A 1 202 ? 21.891 -13.297 -1.008 1 98.62 202 LYS A O 1
ATOM 1562 N N . VAL A 1 203 ? 21.312 -11.75 0.498 1 98.75 203 VAL A N 1
ATOM 1563 C CA . VAL A 1 203 ? 20.344 -11.086 -0.365 1 98.75 203 VAL A CA 1
ATOM 1564 C C . VAL A 1 203 ? 20.75 -9.625 -0.558 1 98.75 203 VAL A C 1
ATOM 1566 O O . VAL A 1 203 ? 20.812 -8.859 0.407 1 98.75 203 VAL A O 1
ATOM 1569 N N . PHE A 1 204 ? 21.062 -9.273 -1.788 1 98.56 204 PHE A N 1
ATOM 1570 C CA . PHE A 1 204 ? 21.438 -7.902 -2.105 1 98.56 204 PHE A CA 1
ATOM 1571 C C . PHE A 1 204 ? 20.266 -7.156 -2.73 1 98.56 204 PHE A C 1
ATOM 1573 O O . PHE A 1 204 ? 19.812 -7.5 -3.826 1 98.56 204 PHE A O 1
ATOM 1580 N N . THR A 1 205 ? 19.797 -6.16 -2.061 1 97.19 205 THR A N 1
ATOM 1581 C CA . THR A 1 205 ? 18.703 -5.332 -2.539 1 97.19 205 THR A CA 1
ATOM 1582 C C . THR A 1 205 ? 19.219 -4.047 -3.17 1 97.19 205 THR A C 1
ATOM 1584 O O . THR A 1 205 ? 20.391 -3.699 -3.01 1 97.19 205 THR A O 1
ATOM 1587 N N . HIS A 1 206 ? 18.281 -3.412 -3.939 1 94.25 206 HIS A N 1
ATOM 1588 C CA . HIS A 1 206 ? 18.609 -2.137 -4.57 1 94.25 206 HIS A CA 1
ATOM 1589 C C . HIS A 1 206 ? 19.875 -2.244 -5.402 1 94.25 206 HIS A C 1
ATOM 1591 O O . HIS A 1 206 ? 20.734 -1.363 -5.344 1 94.25 206 HIS A O 1
ATOM 1597 N N . THR A 1 207 ? 20.062 -3.396 -6 1 96.25 207 THR A N 1
ATOM 1598 C CA . THR A 1 207 ? 21.156 -3.732 -6.898 1 96.25 207 THR A CA 1
ATOM 1599 C C . THR A 1 207 ? 20.625 -4.219 -8.242 1 96.25 207 THR A C 1
ATOM 1601 O O . THR A 1 207 ? 20.109 -5.336 -8.352 1 96.25 207 THR A O 1
ATOM 1604 N N . SER A 1 208 ? 20.75 -3.383 -9.25 1 94.75 208 SER A N 1
ATOM 1605 C CA . SER A 1 208 ? 20.266 -3.729 -10.578 1 94.75 208 SER A CA 1
ATOM 1606 C C . SER A 1 208 ? 21.359 -4.355 -11.43 1 94.75 208 SER A C 1
ATOM 1608 O O . SER A 1 208 ? 22.516 -3.92 -11.383 1 94.75 208 SER A O 1
ATOM 1610 N N . ILE A 1 209 ? 21.016 -5.359 -12.141 1 96.5 209 ILE A N 1
ATOM 1611 C CA . ILE A 1 209 ? 21.938 -5.98 -13.078 1 96.5 209 ILE A CA 1
ATOM 1612 C C . ILE A 1 209 ? 21.797 -5.332 -14.453 1 96.5 209 ILE A C 1
ATOM 1614 O O . ILE A 1 209 ? 20.734 -5.391 -15.062 1 96.5 209 ILE A O 1
ATOM 1618 N N . LYS A 1 210 ? 22.875 -4.828 -14.945 1 94.31 210 LYS A N 1
ATOM 1619 C CA . LYS A 1 210 ? 22.844 -4.121 -16.219 1 94.31 210 LYS A CA 1
ATOM 1620 C C . LYS A 1 210 ? 23.297 -5.027 -17.359 1 94.31 210 LYS A C 1
ATOM 1622 O O . LYS A 1 210 ? 22.859 -4.855 -18.5 1 94.31 210 LYS A O 1
ATOM 1627 N N . GLU A 1 211 ? 24.203 -5.895 -16.984 1 93.62 211 GLU A N 1
ATOM 1628 C CA . GLU A 1 211 ? 24.75 -6.789 -17.984 1 93.62 211 GLU A CA 1
ATOM 1629 C C . GLU A 1 211 ? 25.078 -8.164 -17.391 1 93.62 211 GLU A C 1
ATOM 1631 O O . GLU A 1 211 ? 25.484 -8.266 -16.234 1 93.62 211 GLU A O 1
ATOM 1636 N N . CYS A 1 212 ? 24.812 -9.172 -18.188 1 93.81 212 CYS A N 1
ATOM 1637 C CA . CYS A 1 212 ? 25.156 -10.547 -17.844 1 93.81 212 CYS A CA 1
ATOM 1638 C C . CYS A 1 212 ? 25.812 -11.258 -19.016 1 93.81 212 CYS A C 1
ATOM 1640 O O . CYS A 1 212 ? 25.188 -11.461 -20.062 1 93.81 212 CYS A O 1
ATOM 1642 N N . ILE A 1 213 ? 27.047 -11.641 -18.812 1 93.06 213 ILE A N 1
ATOM 1643 C CA . ILE A 1 213 ? 27.812 -12.273 -19.891 1 93.06 213 ILE A CA 1
ATOM 1644 C C . ILE A 1 213 ? 28.188 -13.695 -19.484 1 93.06 213 ILE A C 1
ATOM 1646 O O . ILE A 1 213 ? 28.75 -13.906 -18.406 1 93.06 213 ILE A O 1
ATOM 1650 N N . GLU A 1 214 ? 27.812 -14.625 -20.344 1 92.94 214 GLU A N 1
ATOM 1651 C CA . GLU A 1 214 ? 28.281 -15.992 -20.125 1 92.94 214 GLU A CA 1
ATOM 1652 C C . GLU A 1 214 ? 29.719 -16.172 -20.609 1 92.94 214 GLU A C 1
ATOM 1654 O O . GLU A 1 214 ? 30.094 -15.656 -21.672 1 92.94 214 GLU A O 1
ATOM 1659 N N . THR A 1 215 ? 30.5 -16.781 -19.75 1 91.31 215 THR A N 1
ATOM 1660 C CA . THR A 1 215 ? 31.875 -17.125 -20.094 1 91.31 215 THR A CA 1
ATOM 1661 C C . THR A 1 215 ? 32.062 -18.641 -20.125 1 91.31 215 THR A C 1
ATOM 1663 O O . THR A 1 215 ? 31.125 -19.391 -19.891 1 91.31 215 THR A O 1
ATOM 1666 N N . SER A 1 216 ? 33.312 -19.109 -20.469 1 89.12 216 SER A N 1
ATOM 1667 C CA . SER A 1 216 ? 33.625 -20.531 -20.547 1 89.12 216 SER A CA 1
ATOM 1668 C C . SER A 1 216 ? 33.5 -21.203 -19.188 1 89.12 216 SER A C 1
ATOM 1670 O O . SER A 1 216 ? 33.156 -22.391 -19.094 1 89.12 216 SER A O 1
ATOM 1672 N N . ASP A 1 217 ? 33.781 -20.438 -18.188 1 90.75 217 ASP A N 1
ATOM 1673 C CA . ASP A 1 217 ? 33.812 -21.078 -16.875 1 90.75 217 ASP A CA 1
ATOM 1674 C C . ASP A 1 217 ? 32.781 -20.484 -15.938 1 90.75 217 ASP A C 1
ATOM 1676 O O . ASP A 1 217 ? 32.844 -20.688 -14.727 1 90.75 217 ASP A O 1
ATOM 1680 N N . GLY A 1 218 ? 31.859 -19.703 -16.516 1 96 218 GLY A N 1
ATOM 1681 C CA . GLY A 1 218 ? 30.828 -19.125 -15.656 1 96 218 GLY A CA 1
ATOM 1682 C C . GLY A 1 218 ? 30.109 -17.938 -16.281 1 96 218 GLY A C 1
ATOM 1683 O O . GLY A 1 218 ? 29.812 -17.953 -17.469 1 96 218 GLY A O 1
ATOM 1684 N N . CYS A 1 219 ? 29.656 -17.016 -15.43 1 96.75 219 CYS A N 1
ATOM 1685 C CA . CYS A 1 219 ? 29 -15.781 -15.836 1 96.75 219 CYS A CA 1
ATOM 1686 C C . CYS A 1 219 ? 29.578 -14.586 -15.094 1 96.75 219 CYS A C 1
ATOM 1688 O O . CYS A 1 219 ? 30.031 -14.711 -13.961 1 96.75 219 CYS A O 1
ATOM 1690 N N . ILE A 1 220 ? 29.594 -13.508 -15.781 1 97.88 220 ILE A N 1
ATOM 1691 C CA . ILE A 1 220 ? 29.953 -12.234 -15.164 1 97.88 220 ILE A CA 1
ATOM 1692 C C . ILE A 1 220 ? 28.797 -11.25 -15.297 1 97.88 220 ILE A C 1
ATOM 1694 O O . ILE A 1 220 ? 28.344 -10.953 -16.406 1 97.88 220 ILE A O 1
ATOM 1698 N N . MET A 1 221 ? 28.359 -10.805 -14.117 1 97.5 221 MET A N 1
ATOM 1699 C CA . MET A 1 221 ? 27.281 -9.797 -14.086 1 97.5 221 MET A CA 1
ATOM 1700 C C . MET A 1 221 ? 27.828 -8.445 -13.633 1 97.5 221 MET A C 1
ATOM 1702 O O . MET A 1 221 ? 28.656 -8.375 -12.727 1 97.5 221 MET A O 1
ATOM 1706 N N . THR A 1 222 ? 27.375 -7.402 -14.328 1 97.62 222 THR A N 1
ATOM 1707 C CA . THR A 1 222 ? 27.719 -6.039 -13.945 1 97.62 222 THR A CA 1
ATOM 1708 C C . THR A 1 222 ? 26.5 -5.309 -13.391 1 97.62 222 THR A C 1
ATOM 1710 O O . THR A 1 222 ? 25.438 -5.293 -14.023 1 97.62 222 THR A O 1
ATOM 1713 N N . THR A 1 223 ? 26.672 -4.742 -12.211 1 97.12 223 THR A N 1
ATOM 1714 C CA . THR A 1 223 ? 25.578 -4.027 -11.562 1 97.12 223 THR A CA 1
ATOM 1715 C C . THR A 1 223 ? 25.484 -2.594 -12.078 1 97.12 223 THR A C 1
ATOM 1717 O O . THR A 1 223 ? 26.375 -2.133 -12.805 1 97.12 223 THR A O 1
ATOM 1720 N N . ASP A 1 224 ? 24.438 -1.861 -11.758 1 91.94 224 ASP A N 1
ATOM 1721 C CA . ASP A 1 224 ? 24.203 -0.475 -12.156 1 91.94 224 ASP A CA 1
ATOM 1722 C C . ASP A 1 224 ? 25.25 0.452 -11.531 1 91.94 224 ASP A C 1
ATOM 1724 O O . ASP A 1 224 ? 25.516 1.535 -12.055 1 91.94 224 ASP A O 1
ATOM 1728 N N . ARG A 1 225 ? 25.984 -0.013 -10.438 1 90.81 225 ARG A N 1
ATOM 1729 C CA . ARG A 1 225 ? 27 0.801 -9.781 1 90.81 225 ARG A CA 1
ATOM 1730 C C . ARG A 1 225 ? 28.406 0.369 -10.195 1 90.81 225 ARG A C 1
ATOM 1732 O O . ARG A 1 225 ? 29.391 0.836 -9.633 1 90.81 225 ARG A O 1
ATOM 1739 N N . GLY A 1 226 ? 28.406 -0.576 -11.07 1 95.44 226 GLY A N 1
ATOM 1740 C CA . GLY A 1 226 ? 29.672 -0.933 -11.688 1 95.44 226 GLY A CA 1
ATOM 1741 C C . GLY A 1 226 ? 30.344 -2.113 -11.016 1 95.44 226 GLY A C 1
ATOM 1742 O O . GLY A 1 226 ? 31.359 -2.607 -11.5 1 95.44 226 GLY A O 1
ATOM 1743 N N . HIS A 1 227 ? 29.828 -2.637 -9.938 1 97.62 227 HIS A N 1
ATOM 1744 C CA . HIS A 1 227 ? 30.375 -3.816 -9.281 1 97.62 227 HIS A CA 1
ATOM 1745 C C . HIS A 1 227 ? 30.109 -5.074 -10.094 1 97.62 227 HIS A C 1
ATOM 1747 O O . HIS A 1 227 ? 29.094 -5.176 -10.773 1 97.62 227 HIS A O 1
ATOM 1753 N N . LYS A 1 228 ? 31.016 -6 -9.938 1 98.19 228 LYS A N 1
ATOM 1754 C CA . LYS A 1 228 ? 30.906 -7.234 -10.711 1 98.19 228 LYS A CA 1
ATOM 1755 C C . LYS A 1 228 ? 30.609 -8.422 -9.805 1 98.19 228 LYS A C 1
ATOM 1757 O O . LYS A 1 228 ? 31.109 -8.5 -8.68 1 98.19 228 LYS A O 1
ATOM 1762 N N . ILE A 1 229 ? 29.797 -9.305 -10.32 1 98.38 229 ILE A N 1
ATOM 1763 C CA . ILE A 1 229 ? 29.531 -10.594 -9.688 1 98.38 229 ILE A CA 1
ATOM 1764 C C . ILE A 1 229 ? 30 -11.719 -10.609 1 98.38 229 ILE A C 1
ATOM 1766 O O . ILE A 1 229 ? 29.531 -11.852 -11.734 1 98.38 229 ILE A O 1
ATOM 1770 N N . LYS A 1 230 ? 30.953 -12.469 -10.18 1 98.31 230 LYS A N 1
ATOM 1771 C CA . LYS A 1 230 ? 31.375 -13.688 -10.859 1 98.31 230 LYS A CA 1
ATOM 1772 C C . LYS A 1 230 ? 30.703 -14.914 -10.266 1 98.31 230 LYS A C 1
ATOM 1774 O O . LYS A 1 230 ? 30.703 -15.109 -9.047 1 98.31 230 LYS A O 1
ATOM 1779 N N . CYS A 1 231 ? 30.094 -15.711 -11.164 1 98.19 231 CYS A N 1
ATOM 1780 C CA . CYS A 1 231 ? 29.391 -16.875 -10.648 1 98.19 231 CYS A CA 1
ATOM 1781 C C . CYS A 1 231 ? 29.438 -18.016 -11.664 1 98.19 231 CYS A C 1
ATOM 1783 O O . CYS A 1 231 ? 29.812 -17.828 -12.82 1 98.19 231 CYS A O 1
ATOM 1785 N N . GLY A 1 232 ? 29.203 -19.188 -11.195 1 97.88 232 GLY A N 1
ATOM 1786 C CA . GLY A 1 232 ? 29.109 -20.344 -12.07 1 97.88 232 GLY A CA 1
ATOM 1787 C C . GLY A 1 232 ? 27.844 -20.359 -12.906 1 97.88 232 GLY A C 1
ATOM 1788 O O . GLY A 1 232 ? 27.875 -20.641 -14.109 1 97.88 232 GLY A O 1
ATOM 1789 N N . TYR A 1 233 ? 26.719 -20.078 -12.297 1 97.81 233 TYR A N 1
ATOM 1790 C CA . TYR A 1 233 ? 25.422 -20.094 -12.953 1 97.81 233 TYR A CA 1
ATOM 1791 C C . TYR A 1 233 ? 24.594 -18.891 -12.516 1 97.81 233 TYR A C 1
ATOM 1793 O O . TYR A 1 233 ? 24.766 -18.359 -11.422 1 97.81 233 TYR A O 1
ATOM 1801 N N . VAL A 1 234 ? 23.688 -18.484 -13.445 1 97.69 234 VAL A N 1
ATOM 1802 C CA . VAL A 1 234 ? 22.719 -17.438 -13.148 1 97.69 234 VAL A CA 1
ATOM 1803 C C . VAL A 1 234 ? 21.297 -17.984 -13.352 1 97.69 234 VAL A C 1
ATOM 1805 O O . VAL A 1 234 ? 21.047 -18.703 -14.312 1 97.69 234 VAL A O 1
ATOM 1808 N N . ILE A 1 235 ? 20.438 -17.688 -12.414 1 97.88 235 ILE A N 1
ATOM 1809 C CA . ILE A 1 235 ? 19.031 -18.031 -12.539 1 97.88 235 ILE A CA 1
ATOM 1810 C C . ILE A 1 235 ? 18.188 -16.75 -12.562 1 97.88 235 ILE A C 1
ATOM 1812 O O . ILE A 1 235 ? 18.172 -16 -11.578 1 97.88 235 ILE A O 1
ATOM 1816 N N . ILE A 1 236 ? 17.469 -16.547 -13.648 1 96.31 236 ILE A N 1
ATOM 1817 C CA . ILE A 1 236 ? 16.609 -15.375 -13.82 1 96.31 236 ILE A CA 1
ATOM 1818 C C . ILE A 1 236 ? 15.219 -15.672 -13.273 1 96.31 236 ILE A C 1
ATOM 1820 O O . ILE A 1 236 ? 14.484 -16.484 -13.852 1 96.31 236 ILE A O 1
ATOM 1824 N N . ALA A 1 237 ? 14.844 -15.039 -12.18 1 96.06 237 ALA A N 1
ATOM 1825 C CA . ALA A 1 237 ? 13.547 -15.164 -11.523 1 96.06 237 ALA A CA 1
ATOM 1826 C C . ALA A 1 237 ? 12.852 -13.812 -11.414 1 96.06 237 ALA A C 1
ATOM 1828 O O . ALA A 1 237 ? 12.328 -13.453 -10.359 1 96.06 237 ALA A O 1
ATOM 1829 N N . THR A 1 238 ? 12.82 -13.023 -12.516 1 90.88 238 THR A N 1
ATOM 1830 C CA . THR A 1 238 ? 12.391 -11.625 -12.5 1 90.88 238 THR A CA 1
ATOM 1831 C C . THR A 1 238 ? 10.969 -11.492 -13.031 1 90.88 238 THR A C 1
ATOM 1833 O O . THR A 1 238 ? 10.539 -10.391 -13.391 1 90.88 238 THR A O 1
ATOM 1836 N N . GLY A 1 239 ? 10.344 -12.586 -13.141 1 83.56 239 GLY A N 1
ATOM 1837 C CA . GLY A 1 239 ? 8.977 -12.539 -13.633 1 83.56 239 GLY A CA 1
ATOM 1838 C C . GLY A 1 239 ? 8.867 -11.914 -15.016 1 83.56 239 GLY A C 1
ATOM 1839 O O . GLY A 1 239 ? 9.594 -12.297 -15.938 1 83.56 239 GLY A O 1
ATOM 1840 N N . PHE A 1 240 ? 8.086 -10.977 -15.156 1 75.88 240 PHE A N 1
ATOM 1841 C CA . PHE A 1 240 ? 7.762 -10.414 -16.453 1 75.88 240 PHE A CA 1
ATOM 1842 C C . PHE A 1 240 ? 8.797 -9.367 -16.875 1 75.88 240 PHE A C 1
ATOM 1844 O O . PHE A 1 240 ? 8.797 -8.906 -18.016 1 75.88 240 PHE A O 1
ATOM 1851 N N . GLU A 1 241 ? 9.711 -9.102 -16 1 74.94 241 GLU A N 1
ATOM 1852 C CA . GLU A 1 241 ? 10.766 -8.141 -16.312 1 74.94 241 GLU A CA 1
ATOM 1853 C C . GLU A 1 241 ? 12.023 -8.844 -16.828 1 74.94 241 GLU A C 1
ATOM 1855 O O . GLU A 1 241 ? 13.117 -8.273 -16.781 1 74.94 241 GLU A O 1
ATOM 1860 N N . ALA A 1 242 ? 11.859 -10.031 -17.281 1 72.81 242 ALA A N 1
ATOM 1861 C CA . ALA A 1 242 ? 12.984 -10.844 -17.734 1 72.81 242 ALA A CA 1
ATOM 1862 C C . ALA A 1 242 ? 13.438 -10.43 -19.125 1 72.81 242 ALA A C 1
ATOM 1864 O O . ALA A 1 242 ? 14.477 -10.891 -19.609 1 72.81 242 ALA A O 1
ATOM 1865 N N . GLY A 1 243 ? 12.734 -9.531 -19.75 1 74.25 243 GLY A N 1
ATOM 1866 C CA . GLY A 1 243 ? 12.984 -9.18 -21.141 1 74.25 243 GLY A CA 1
ATOM 1867 C C . GLY A 1 243 ? 14.43 -8.812 -21.406 1 74.25 243 GLY A C 1
ATOM 1868 O O . GLY A 1 243 ? 14.984 -9.188 -22.438 1 74.25 243 GLY A O 1
ATOM 1869 N N . GLN A 1 244 ? 15.023 -8.234 -20.484 1 76.44 244 GLN A N 1
ATOM 1870 C CA . GLN A 1 244 ? 16.375 -7.766 -20.719 1 76.44 244 GLN A CA 1
ATOM 1871 C C . GLN A 1 244 ? 17.359 -8.93 -20.766 1 76.44 244 GLN A C 1
ATOM 1873 O O . GLN A 1 244 ? 18.469 -8.789 -21.297 1 76.44 244 GLN A O 1
ATOM 1878 N N . PHE A 1 245 ? 16.938 -10.078 -20.297 1 82.25 245 PHE A N 1
ATOM 1879 C CA . PHE A 1 245 ? 17.828 -11.227 -20.219 1 82.25 245 PHE A CA 1
ATOM 1880 C C . PHE A 1 245 ? 17.516 -12.227 -21.328 1 82.25 245 PHE A C 1
ATOM 1882 O O . PHE A 1 245 ? 18.328 -13.117 -21.609 1 82.25 245 PHE A O 1
ATOM 1889 N N . LEU A 1 246 ? 16.328 -12.031 -21.906 1 81 246 LEU A N 1
ATOM 1890 C CA . LEU A 1 246 ? 15.891 -12.969 -22.922 1 81 246 LEU A CA 1
ATOM 1891 C C . LEU A 1 246 ? 16.344 -12.508 -24.312 1 81 246 LEU A C 1
ATOM 1893 O O . LEU A 1 246 ? 16.266 -11.32 -24.625 1 81 246 LEU A O 1
ATOM 1897 N N . PRO A 1 247 ? 16.703 -13.445 -25.156 1 76.12 247 PRO A N 1
ATOM 1898 C CA . PRO A 1 247 ? 17.141 -13.086 -26.5 1 76.12 247 PRO A CA 1
ATOM 1899 C C . PRO A 1 247 ? 15.984 -12.602 -27.391 1 76.12 247 PRO A C 1
ATOM 1901 O O . PRO A 1 247 ? 16.203 -11.898 -28.375 1 76.12 247 PRO A O 1
ATOM 1904 N N . GLN A 1 248 ? 14.812 -13.078 -27.047 1 77 248 GLN A N 1
ATOM 1905 C CA . GLN A 1 248 ? 13.633 -12.648 -27.797 1 77 248 GLN A CA 1
ATOM 1906 C C . GLN A 1 248 ? 12.391 -12.641 -26.922 1 77 248 GLN A C 1
ATOM 1908 O O . GLN A 1 248 ? 12.375 -13.258 -25.859 1 77 248 GLN A O 1
ATOM 1913 N N . LYS A 1 249 ? 11.398 -11.922 -27.5 1 75 249 LYS A N 1
ATOM 1914 C CA . LYS A 1 249 ? 10.117 -11.891 -26.797 1 75 249 LYS A CA 1
ATOM 1915 C C . LYS A 1 249 ? 9.383 -13.227 -26.938 1 75 249 LYS A C 1
ATOM 1917 O O . LYS A 1 249 ? 9.234 -13.75 -28.031 1 75 249 LYS A O 1
ATOM 1922 N N . ILE A 1 250 ? 9.016 -13.852 -25.828 1 70.69 250 ILE A N 1
ATOM 1923 C CA . ILE A 1 250 ? 8.383 -15.164 -25.906 1 70.69 250 ILE A CA 1
ATOM 1924 C C . ILE A 1 250 ? 7.062 -15.156 -25.156 1 70.69 250 ILE A C 1
ATOM 1926 O O . ILE A 1 250 ? 6.512 -16.219 -24.828 1 70.69 250 ILE A O 1
ATOM 1930 N N . MET A 1 251 ? 6.594 -13.961 -24.766 1 71.88 251 MET A N 1
ATOM 1931 C CA . MET A 1 251 ? 5.363 -13.898 -23.984 1 71.88 251 MET A CA 1
ATOM 1932 C C . MET A 1 251 ? 4.609 -12.602 -24.281 1 71.88 251 MET A C 1
ATOM 1934 O O . MET A 1 251 ? 5.199 -11.625 -24.734 1 71.88 251 MET A O 1
ATOM 1938 N N . ASP A 1 252 ? 3.34 -12.75 -24.141 1 77.38 252 ASP A N 1
ATOM 1939 C CA . ASP A 1 252 ? 2.498 -11.562 -24.203 1 77.38 252 ASP A CA 1
ATOM 1940 C C . ASP A 1 252 ? 2.158 -11.055 -22.797 1 77.38 252 ASP A C 1
ATOM 1942 O O . ASP A 1 252 ? 1.83 -11.836 -21.906 1 77.38 252 ASP A O 1
ATOM 1946 N N . LEU A 1 253 ? 2.324 -9.859 -22.719 1 79.94 253 LEU A N 1
ATOM 1947 C CA . LEU A 1 253 ? 1.992 -9.266 -21.422 1 79.94 253 LEU A CA 1
ATOM 1948 C C . LEU A 1 253 ? 0.492 -9.016 -21.312 1 79.94 253 LEU A C 1
ATOM 1950 O O . LEU A 1 253 ? -0.151 -8.625 -22.297 1 79.94 253 LEU A O 1
ATOM 1954 N N . THR A 1 254 ? -0.023 -9.32 -20.234 1 83 254 THR A N 1
ATOM 1955 C CA . THR A 1 254 ? -1.44 -9.172 -19.922 1 83 254 THR A CA 1
ATOM 1956 C C . THR A 1 254 ? -1.63 -8.375 -18.641 1 83 254 THR A C 1
ATOM 1958 O O . THR A 1 254 ? -0.881 -8.555 -17.672 1 83 254 THR A O 1
ATOM 1961 N N . SER A 1 255 ? -2.59 -7.457 -18.688 1 85.38 255 SER A N 1
ATOM 1962 C CA . SER A 1 255 ? -2.986 -6.742 -17.469 1 85.38 255 SER A CA 1
ATOM 1963 C C . SER A 1 255 ? -4.145 -7.441 -16.766 1 85.38 255 SER A C 1
ATOM 1965 O O . SER A 1 255 ? -5.066 -7.934 -17.422 1 85.38 255 SER A O 1
ATOM 1967 N N . THR A 1 256 ? -4.035 -7.539 -15.5 1 88.56 256 THR A N 1
ATOM 1968 C CA . THR A 1 256 ? -5.105 -8.109 -14.688 1 88.56 256 THR A CA 1
ATOM 1969 C C . THR A 1 256 ? -5.484 -7.164 -13.547 1 88.56 256 THR A C 1
ATOM 1971 O O . THR A 1 256 ? -4.734 -6.238 -13.227 1 88.56 256 THR A O 1
ATOM 1974 N N . TYR A 1 257 ? -6.66 -7.352 -13.047 1 91.19 257 TYR A N 1
ATOM 1975 C CA . TYR A 1 257 ? -7.203 -6.477 -12.016 1 91.19 257 TYR A CA 1
ATOM 1976 C C . TYR A 1 257 ? -7.652 -7.273 -10.797 1 91.19 257 TYR A C 1
ATOM 1978 O O . TYR A 1 257 ? -8.164 -8.391 -10.938 1 91.19 257 TYR A O 1
ATOM 1986 N N . ALA A 1 258 ? -7.41 -6.68 -9.648 1 93.5 258 ALA A N 1
ATOM 1987 C CA . ALA A 1 258 ? -7.789 -7.34 -8.398 1 93.5 258 ALA A CA 1
ATOM 1988 C C . ALA A 1 258 ? -8.312 -6.328 -7.383 1 93.5 258 ALA A C 1
ATOM 1990 O O . ALA A 1 258 ? -7.992 -5.141 -7.457 1 93.5 258 ALA A O 1
ATOM 1991 N N . LEU A 1 259 ? -9.18 -6.754 -6.516 1 94.25 259 LEU A N 1
ATOM 1992 C CA . LEU A 1 259 ? -9.672 -5.953 -5.402 1 94.25 259 LEU A CA 1
ATOM 1993 C C . LEU A 1 259 ? -9.82 -6.805 -4.145 1 94.25 259 LEU A C 1
ATOM 1995 O O . LEU A 1 259 ? -9.852 -8.031 -4.223 1 94.25 259 LEU A O 1
ATOM 1999 N N . VAL A 1 260 ? -9.805 -6.191 -3.023 1 95.25 260 VAL A N 1
ATOM 2000 C CA . VAL A 1 260 ? -10.102 -6.836 -1.748 1 95.25 260 VAL A CA 1
ATOM 2001 C C . VAL A 1 260 ? -11.203 -6.066 -1.022 1 95.25 260 VAL A C 1
ATOM 2003 O O . VAL A 1 260 ? -11.25 -4.836 -1.076 1 95.25 260 VAL A O 1
ATOM 2006 N N . SER A 1 261 ? -12.078 -6.789 -0.388 1 95.19 261 SER A N 1
ATOM 2007 C CA . SER A 1 261 ? -13.242 -6.195 0.268 1 95.19 261 SER A CA 1
ATOM 2008 C C . SER A 1 261 ? -12.906 -5.75 1.688 1 95.19 261 SER A C 1
ATOM 2010 O O . SER A 1 261 ? -11.859 -6.117 2.229 1 95.19 261 SER A O 1
ATOM 2012 N N . HIS A 1 262 ? -13.82 -4.969 2.213 1 93.12 262 HIS A N 1
ATOM 2013 C CA . HIS A 1 262 ? -13.922 -4.902 3.666 1 93.12 262 HIS A CA 1
ATOM 2014 C C . HIS A 1 262 ? -14.094 -6.293 4.27 1 93.12 262 HIS A C 1
ATOM 2016 O O . HIS A 1 262 ? -14.602 -7.203 3.607 1 93.12 262 HIS A O 1
ATOM 2022 N N . PRO A 1 2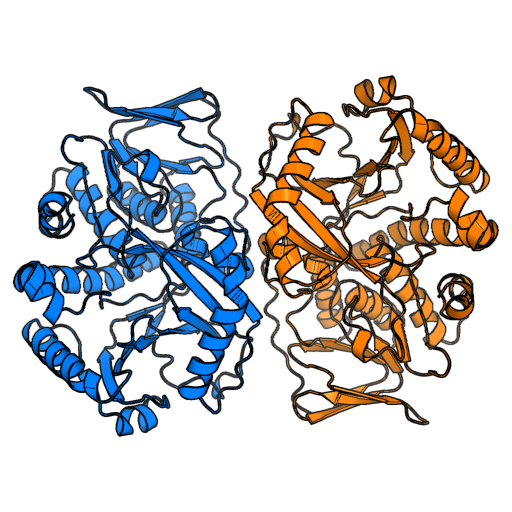63 ? -13.594 -6.41 5.562 1 94.56 263 PRO A N 1
ATOM 2023 C CA . PRO A 1 263 ? -13.992 -7.656 6.219 1 94.56 263 PRO A CA 1
ATOM 2024 C C . PRO A 1 263 ? -15.5 -7.777 6.398 1 94.56 263 PRO A C 1
ATOM 2026 O O . PRO A 1 263 ? -16.203 -6.766 6.492 1 94.56 263 PRO A O 1
ATOM 2029 N N . VAL A 1 264 ? -15.969 -8.977 6.348 1 93.56 264 VAL A N 1
ATOM 2030 C CA . VAL A 1 264 ? -17.375 -9.25 6.652 1 93.56 264 VAL A CA 1
ATOM 2031 C C . VAL A 1 264 ? -17.469 -10.219 7.832 1 93.56 264 VAL A C 1
ATOM 2033 O O . VAL A 1 264 ? -16.469 -10.867 8.188 1 93.56 264 VAL A O 1
ATOM 2036 N N . ALA A 1 265 ? -18.609 -10.203 8.469 1 91.69 265 ALA A N 1
ATOM 2037 C CA . ALA A 1 265 ? -18.828 -11.227 9.484 1 91.69 265 ALA A CA 1
ATOM 2038 C C . ALA A 1 265 ? -18.734 -12.625 8.883 1 91.69 265 ALA A C 1
ATOM 2040 O O . ALA A 1 265 ? -19.125 -12.844 7.738 1 91.69 265 ALA A O 1
ATOM 2041 N N . SER A 1 266 ? -18.203 -13.602 9.656 1 93.12 266 SER A N 1
ATOM 2042 C CA . SER A 1 266 ? -17.906 -14.945 9.164 1 93.12 266 SER A CA 1
ATOM 2043 C C . SER A 1 266 ? -19.156 -15.633 8.625 1 93.12 266 SER A C 1
ATOM 2045 O O . SER A 1 266 ? -19.078 -16.438 7.691 1 93.12 266 SER A O 1
ATOM 2047 N N . GLU A 1 267 ? -20.312 -15.242 9.18 1 93.31 267 GLU A N 1
ATOM 2048 C CA . GLU A 1 267 ? -21.562 -15.914 8.805 1 93.31 267 GLU A CA 1
ATOM 2049 C C . GLU A 1 267 ? -21.984 -15.539 7.387 1 93.31 267 GLU A C 1
ATOM 2051 O O . GLU A 1 267 ? -22.828 -16.203 6.789 1 93.31 267 GLU A O 1
ATOM 2056 N N . HIS A 1 268 ? -21.375 -14.477 6.863 1 93.81 268 HIS A N 1
ATOM 2057 C CA . HIS A 1 268 ? -21.75 -14.031 5.527 1 93.81 268 HIS A CA 1
ATOM 2058 C C . HIS A 1 268 ? -20.922 -14.727 4.461 1 93.81 268 HIS A C 1
ATOM 2060 O O . HIS A 1 268 ? -21.25 -14.688 3.275 1 93.81 268 HIS A O 1
ATOM 2066 N N . LEU A 1 269 ? -19.812 -15.305 4.852 1 96.12 269 LEU A N 1
ATOM 2067 C CA . LEU A 1 269 ? -18.969 -16 3.893 1 96.12 269 LEU A CA 1
ATOM 2068 C C . LEU A 1 269 ? -19.578 -17.344 3.508 1 96.12 269 LEU A C 1
ATOM 2070 O O . LEU A 1 269 ? -20.312 -17.953 4.293 1 96.12 269 LEU A O 1
ATOM 2074 N N . TRP A 1 270 ? -19.266 -17.812 2.281 1 96.88 270 TRP A N 1
ATOM 2075 C CA . TRP A 1 270 ? -19.75 -19.125 1.88 1 96.88 270 TRP A CA 1
ATOM 2076 C C . TRP A 1 270 ? -19.047 -20.219 2.674 1 96.88 270 TRP A C 1
ATOM 2078 O O . TRP A 1 270 ? -17.875 -20.078 3.041 1 96.88 270 TRP A O 1
ATOM 2088 N N . PRO A 1 271 ? -19.703 -21.297 3.025 1 93.69 271 PRO A N 1
ATOM 2089 C CA . PRO A 1 271 ? -19.328 -22.234 4.07 1 93.69 271 PRO A CA 1
ATOM 2090 C C . PRO A 1 271 ? -17.969 -22.891 3.803 1 93.69 271 PRO A C 1
ATOM 2092 O O . PRO A 1 271 ? -17.172 -23.078 4.73 1 93.69 271 PRO A O 1
ATOM 2095 N N . THR A 1 272 ? -17.562 -23.281 2.654 1 93.81 272 THR A N 1
ATOM 2096 C CA . THR A 1 272 ? -16.344 -24.031 2.379 1 93.81 272 THR A CA 1
ATOM 2097 C C . THR A 1 272 ? -15.164 -23.094 2.135 1 93.81 272 THR A C 1
ATOM 2099 O O . THR A 1 272 ? -14.008 -23.516 2.109 1 93.81 272 THR A O 1
ATOM 2102 N N . HIS A 1 273 ? -15.484 -21.859 1.999 1 97.19 273 HIS A N 1
ATOM 2103 C CA . HIS A 1 273 ? -14.5 -20.859 1.593 1 97.19 273 HIS A CA 1
ATOM 2104 C C . HIS A 1 273 ? -13.727 -21.312 0.363 1 97.19 273 HIS A C 1
ATOM 2106 O O . HIS A 1 273 ? -12.555 -20.969 0.195 1 97.19 273 HIS A O 1
ATOM 2112 N N . CYS A 1 274 ? -14.375 -22.172 -0.433 1 98.12 274 CYS A N 1
ATOM 2113 C CA . CYS A 1 274 ? -13.695 -22.703 -1.608 1 98.12 274 CYS A CA 1
ATOM 2114 C C . CYS A 1 274 ? -13.18 -21.578 -2.5 1 98.12 274 CYS A C 1
ATOM 2116 O O . CYS A 1 274 ? -13.781 -20.516 -2.566 1 98.12 274 CYS A O 1
ATOM 2118 N N . LEU A 1 275 ? -12.055 -21.859 -3.178 1 98.62 275 LEU A N 1
ATOM 2119 C CA . LEU A 1 275 ? -11.633 -21 -4.277 1 98.62 275 LEU A CA 1
ATOM 2120 C C . LEU A 1 275 ? -12.625 -21.078 -5.438 1 98.62 275 LEU A C 1
ATOM 2122 O O . LEU A 1 275 ? -13.148 -22.141 -5.734 1 98.62 275 LEU A O 1
ATOM 2126 N N . ILE A 1 276 ? -12.867 -19.938 -6.059 1 98.5 276 ILE A N 1
ATOM 2127 C CA . ILE A 1 276 ? -13.836 -19.922 -7.148 1 98.5 276 ILE A CA 1
ATOM 2128 C C . ILE A 1 276 ? -13.172 -19.406 -8.422 1 98.5 276 ILE A C 1
ATOM 2130 O O . ILE A 1 276 ? -12.43 -18.422 -8.383 1 98.5 276 ILE A O 1
ATOM 2134 N N . TRP A 1 277 ? -13.414 -20.062 -9.477 1 97.19 277 TRP A N 1
ATOM 2135 C CA . TRP A 1 277 ? -12.961 -19.719 -10.812 1 97.19 277 TRP A CA 1
ATOM 2136 C C . TRP A 1 277 ? -14.016 -20.047 -11.859 1 97.19 277 TRP A C 1
ATOM 2138 O O . TRP A 1 277 ? -15.047 -20.641 -11.539 1 97.19 277 TRP A O 1
ATOM 2148 N N . GLU A 1 278 ? -13.805 -19.531 -13.156 1 98 278 GLU A N 1
ATOM 2149 C CA . GLU A 1 278 ? -14.875 -19.75 -14.125 1 98 278 GLU A CA 1
ATOM 2150 C C . GLU A 1 278 ? -14.305 -20.016 -15.516 1 98 278 GLU A C 1
ATOM 2152 O O . GLU A 1 278 ? -13.102 -19.875 -15.734 1 98 278 GLU A O 1
ATOM 2157 N N . THR A 1 279 ? -15.195 -20.391 -16.469 1 97.62 279 THR A N 1
ATOM 2158 C CA . THR A 1 279 ? -14.797 -20.781 -17.812 1 97.62 279 THR A CA 1
ATOM 2159 C C . THR A 1 279 ? -14.719 -19.562 -18.734 1 97.62 279 THR A C 1
ATOM 2161 O O . THR A 1 279 ? -14.141 -19.625 -19.812 1 97.62 279 THR A O 1
ATOM 2164 N N . ALA A 1 280 ? -15.281 -18.438 -18.266 1 96.38 280 ALA A N 1
ATOM 2165 C CA . ALA A 1 280 ? -15.352 -17.25 -19.125 1 96.38 280 ALA A CA 1
ATOM 2166 C C . ALA A 1 280 ? -13.953 -16.719 -19.422 1 96.38 280 ALA A C 1
ATOM 2168 O O . ALA A 1 280 ? -13 -17 -18.703 1 96.38 280 ALA A O 1
ATOM 2169 N N . ASP A 1 281 ? -13.781 -16 -20.5 1 92 281 ASP A N 1
ATOM 2170 C CA . ASP A 1 281 ? -12.609 -15.219 -20.875 1 92 281 ASP A CA 1
ATOM 2171 C C . ASP A 1 281 ? -13 -13.812 -21.312 1 92 281 ASP A C 1
ATOM 2173 O O . ASP A 1 281 ? -13.648 -13.625 -22.344 1 92 281 ASP A O 1
ATOM 2177 N N . PRO A 1 282 ? -12.633 -12.805 -20.531 1 93.5 282 PRO A N 1
ATOM 2178 C CA . PRO A 1 282 ? -11.805 -12.859 -19.328 1 93.5 282 PRO A CA 1
ATOM 2179 C C . PRO A 1 282 ? -12.547 -13.477 -18.141 1 93.5 282 PRO A C 1
ATOM 2181 O O . PRO A 1 282 ? -13.75 -13.281 -17.984 1 93.5 282 PRO A O 1
ATOM 2184 N N . TYR A 1 283 ? -11.797 -14.148 -17.375 1 94 283 TYR A N 1
ATOM 2185 C CA . TYR A 1 283 ? -12.383 -14.898 -16.266 1 94 283 TYR A CA 1
ATOM 2186 C C . TYR A 1 283 ? -12.445 -14.047 -15.008 1 94 283 TYR A C 1
ATOM 2188 O O . TYR A 1 283 ? -11.906 -12.938 -14.969 1 94 283 TYR A O 1
ATOM 2196 N N . LEU A 1 284 ? -13.148 -14.664 -14 1 96 284 LEU A N 1
ATOM 2197 C CA . LEU A 1 284 ? -13.227 -14.211 -12.617 1 96 284 LEU A CA 1
ATOM 2198 C C . LEU A 1 284 ? -12.672 -15.266 -11.672 1 96 284 LEU A C 1
ATOM 2200 O O . LEU A 1 284 ? -12.875 -16.469 -11.875 1 96 284 LEU A O 1
ATOM 2204 N N . TYR A 1 285 ? -11.93 -14.805 -10.695 1 97.38 285 TYR A N 1
ATOM 2205 C CA . TYR A 1 285 ? -11.586 -15.711 -9.609 1 97.38 285 TYR A CA 1
ATOM 2206 C C . TYR A 1 285 ? -11.75 -15.031 -8.258 1 97.38 285 TYR A C 1
ATOM 2208 O O . TYR A 1 285 ? -11.617 -13.812 -8.141 1 97.38 285 TYR A O 1
ATOM 2216 N N . ILE A 1 286 ? -12.094 -15.805 -7.207 1 98.44 286 ILE A N 1
ATOM 2217 C CA . ILE A 1 286 ? -12.43 -15.289 -5.887 1 98.44 286 ILE A CA 1
ATOM 2218 C C . ILE A 1 286 ? -11.812 -16.188 -4.812 1 98.44 286 ILE A C 1
ATOM 2220 O O . ILE A 1 286 ? -11.805 -17.406 -4.938 1 98.44 286 ILE A O 1
ATOM 2224 N N . ARG A 1 287 ? -11.32 -15.562 -3.809 1 98.44 287 ARG A N 1
ATOM 2225 C CA . ARG A 1 287 ? -10.914 -16.281 -2.604 1 98.44 287 ARG A CA 1
ATOM 2226 C C . ARG A 1 287 ? -11.203 -15.461 -1.353 1 98.44 287 ARG A C 1
ATOM 2228 O O . ARG A 1 287 ? -11.484 -14.266 -1.442 1 98.44 287 ARG A O 1
ATOM 2235 N N . THR A 1 288 ? -11.141 -16.094 -0.21 1 97.94 288 THR A N 1
ATOM 2236 C CA . THR A 1 288 ? -11.227 -15.406 1.069 1 97.94 288 THR A CA 1
ATOM 2237 C C . THR A 1 288 ? -9.836 -15.188 1.66 1 97.94 288 THR A C 1
ATOM 2239 O O . THR A 1 288 ? -8.828 -15.578 1.061 1 97.94 288 THR A O 1
ATOM 2242 N N . THR A 1 289 ? -9.734 -14.461 2.709 1 95.81 289 THR A N 1
ATOM 2243 C CA . THR A 1 289 ? -8.531 -14.312 3.521 1 95.81 289 THR A CA 1
ATOM 2244 C C . THR A 1 289 ? -8.797 -14.742 4.961 1 95.81 289 THR A C 1
ATOM 2246 O O . THR A 1 289 ? -9.945 -14.961 5.348 1 95.81 289 THR A O 1
ATOM 2249 N N . ASP A 1 290 ? -7.754 -14.867 5.805 1 89.25 290 ASP A N 1
ATOM 2250 C CA . ASP A 1 290 ? -7.891 -15.289 7.195 1 89.25 290 ASP A CA 1
ATOM 2251 C C . ASP A 1 290 ? -8.57 -14.211 8.039 1 89.25 290 ASP A C 1
ATOM 2253 O O . ASP A 1 290 ? -9.016 -14.477 9.156 1 89.25 290 ASP A O 1
ATOM 2257 N N . LYS A 1 291 ? -8.758 -13.062 7.539 1 88.25 291 LYS A N 1
ATOM 2258 C CA . LYS A 1 291 ? -9.414 -11.984 8.273 1 88.25 291 LYS A CA 1
ATOM 2259 C C . LYS A 1 291 ? -10.781 -11.664 7.676 1 88.25 291 LYS A C 1
ATOM 2261 O O . LYS A 1 291 ? -11.289 -10.555 7.828 1 88.25 291 LYS A O 1
ATOM 2266 N N . ASN A 1 292 ? -11.312 -12.617 6.957 1 93.94 292 ASN A N 1
ATOM 2267 C CA . ASN A 1 292 ? -12.672 -12.594 6.43 1 93.94 292 ASN A CA 1
ATOM 2268 C C . ASN A 1 292 ? -12.852 -11.5 5.379 1 93.94 292 ASN A C 1
ATOM 2270 O O . ASN A 1 292 ? -13.906 -10.867 5.309 1 93.94 292 ASN A O 1
ATOM 2274 N N . ARG A 1 293 ? -11.812 -11.188 4.719 1 96.5 293 ARG A N 1
ATOM 2275 C CA . ARG A 1 293 ? -11.906 -10.383 3.504 1 96.5 293 ARG A CA 1
ATOM 2276 C C . ARG A 1 293 ? -12.031 -11.273 2.27 1 96.5 293 ARG A C 1
ATOM 2278 O O . ARG A 1 293 ? -11.797 -12.477 2.34 1 96.5 293 ARG A O 1
ATOM 2285 N N . ILE A 1 294 ? -12.469 -10.695 1.225 1 98.12 294 ILE A N 1
ATOM 2286 C CA . ILE A 1 294 ? -12.641 -11.406 -0.038 1 98.12 294 ILE A CA 1
ATOM 2287 C C . ILE A 1 294 ? -11.773 -10.758 -1.115 1 98.12 294 ILE A C 1
ATOM 2289 O O . ILE A 1 294 ? -11.852 -9.555 -1.346 1 98.12 294 ILE A O 1
ATOM 2293 N N . ILE A 1 295 ? -10.93 -11.523 -1.721 1 97.88 295 ILE A N 1
ATOM 2294 C CA . ILE A 1 295 ? -10.125 -11.07 -2.854 1 97.88 295 ILE A CA 1
ATOM 2295 C C . ILE A 1 295 ? -10.773 -11.539 -4.156 1 97.88 295 ILE A C 1
ATOM 2297 O O . ILE A 1 295 ? -11.172 -12.695 -4.281 1 97.88 295 ILE A O 1
ATOM 2301 N N . VAL A 1 296 ? -10.914 -10.625 -5.082 1 98.06 296 VAL A N 1
ATOM 2302 C CA . VAL A 1 296 ? -11.492 -10.891 -6.395 1 98.06 296 VAL A CA 1
ATOM 2303 C C . VAL A 1 296 ? -10.539 -10.422 -7.484 1 98.06 296 VAL A C 1
ATOM 2305 O O . VAL A 1 296 ? -9.938 -9.352 -7.379 1 98.06 296 VAL A O 1
ATOM 2308 N N . GLY A 1 297 ? -10.328 -11.25 -8.453 1 96.19 297 GLY A N 1
ATOM 2309 C CA . GLY A 1 297 ? -9.477 -10.859 -9.57 1 96.19 297 GLY A CA 1
ATOM 2310 C C . GLY A 1 297 ? -10.016 -11.312 -10.914 1 96.19 297 GLY A C 1
ATOM 2311 O O . GLY A 1 297 ? -10.969 -12.094 -10.977 1 96.19 297 GLY A O 1
ATOM 2312 N N . GLY A 1 298 ? -9.453 -10.711 -11.977 1 94.88 298 GLY A N 1
ATOM 2313 C CA . GLY A 1 298 ? -9.805 -11.078 -13.344 1 94.88 298 GLY A CA 1
ATOM 2314 C C . GLY A 1 298 ? -9.883 -9.883 -14.273 1 94.88 298 GLY A C 1
ATOM 2315 O O . GLY A 1 298 ? -9.062 -8.961 -14.188 1 94.88 298 GLY A O 1
ATOM 2316 N N . GLU A 1 299 ? -10.734 -10.039 -15.328 1 93 299 GLU A N 1
ATOM 2317 C CA . GLU A 1 299 ? -10.961 -9 -16.328 1 93 299 GLU A CA 1
ATOM 2318 C C . GLU A 1 299 ? -9.664 -8.633 -17.047 1 93 299 GLU A C 1
ATOM 2320 O O . GLU A 1 299 ? -9.367 -7.453 -17.234 1 93 299 GLU A O 1
ATOM 2325 N N . ASP A 1 300 ? -8.945 -9.695 -17.406 1 88.62 300 ASP A N 1
ATOM 2326 C CA . ASP A 1 300 ? -7.656 -9.555 -18.062 1 88.62 300 ASP A CA 1
ATOM 2327 C C . ASP A 1 300 ? -7.805 -8.883 -19.422 1 88.62 300 ASP A C 1
ATOM 2329 O O . ASP A 1 300 ? -8.812 -9.07 -20.109 1 88.62 300 ASP A O 1
ATOM 2333 N N . GLU A 1 301 ? -6.859 -8.07 -19.766 1 84.19 301 GLU A N 1
ATOM 2334 C CA . GLU A 1 301 ? -6.789 -7.43 -21.062 1 84.19 301 GLU A CA 1
ATOM 2335 C C . GLU A 1 301 ? -5.352 -7.391 -21.594 1 84.19 301 GLU A C 1
ATOM 2337 O O . GLU A 1 301 ? -4.402 -7.402 -20.797 1 84.19 301 GLU A O 1
ATOM 2342 N N . LYS A 1 302 ? -5.297 -7.352 -22.891 1 79.12 302 LYS A N 1
ATOM 2343 C CA . LYS A 1 302 ? -3.965 -7.223 -23.469 1 79.12 302 LYS A CA 1
ATOM 2344 C C . LYS A 1 302 ? -3.256 -5.973 -22.953 1 79.12 302 LYS A C 1
ATOM 2346 O O . LYS A 1 302 ? -3.85 -4.895 -22.891 1 79.12 302 LYS A O 1
ATOM 2351 N N . PHE A 1 303 ? -2.059 -6.246 -22.609 1 72 303 PHE A N 1
ATOM 2352 C CA . PHE A 1 303 ? -1.287 -5.129 -22.078 1 72 303 PHE A CA 1
ATOM 2353 C C . PHE A 1 303 ? -0.942 -4.133 -23.172 1 72 303 PHE A C 1
ATOM 2355 O O . PHE A 1 303 ? -0.436 -4.52 -24.234 1 72 303 PHE A O 1
ATOM 2362 N N . SER A 1 304 ? -1.27 -2.957 -22.969 1 66.12 304 SER A N 1
ATOM 2363 C CA . SER A 1 304 ? -0.862 -1.892 -23.875 1 66.12 304 SER A CA 1
ATOM 2364 C C . SER A 1 304 ? 0.18 -0.984 -23.234 1 66.12 304 SER A C 1
ATOM 2366 O O . SER A 1 304 ? 1.366 -1.063 -23.562 1 66.12 304 SER A O 1
ATOM 2368 N N . ASP A 1 305 ? -0.203 -0.201 -22.281 1 64.44 305 ASP A N 1
ATOM 2369 C CA . ASP A 1 305 ? 0.747 0.567 -21.484 1 64.44 305 ASP A CA 1
ATOM 2370 C C . ASP A 1 305 ? 0.2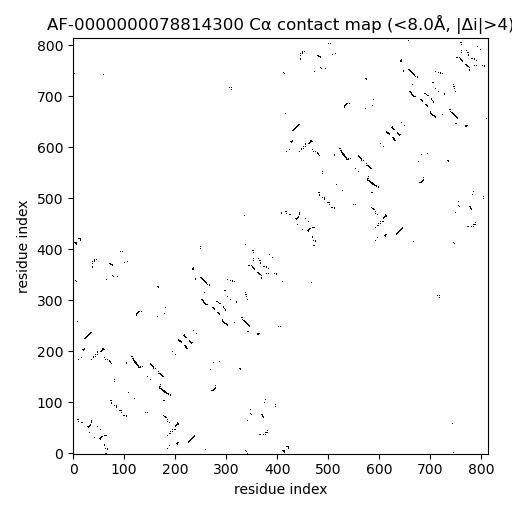32 0.768 -20.047 1 64.44 305 ASP A C 1
ATOM 2372 O O . ASP A 1 305 ? -0.974 0.699 -19.812 1 64.44 305 ASP A O 1
ATOM 2376 N N . PRO A 1 306 ? 1.098 0.987 -19.234 1 59.78 306 PRO A N 1
ATOM 2377 C CA . PRO A 1 306 ? 0.738 1.117 -17.812 1 59.78 306 PRO A CA 1
ATOM 2378 C C . PRO A 1 306 ? -0.283 2.225 -17.562 1 59.78 306 PRO A C 1
ATOM 2380 O O . PRO A 1 306 ? -1.14 2.096 -16.688 1 59.78 306 PRO A O 1
ATOM 2383 N N . GLN A 1 307 ? -0.234 3.254 -18.344 1 63.66 307 GLN A N 1
ATOM 2384 C CA . GLN A 1 307 ? -1.156 4.367 -18.141 1 63.66 307 GLN A CA 1
ATOM 2385 C C . GLN A 1 307 ? -2.586 3.967 -18.5 1 63.66 307 GLN A C 1
ATOM 2387 O O . GLN A 1 307 ? -3.527 4.305 -17.781 1 63.66 307 GLN A O 1
ATOM 2392 N N . ARG A 1 308 ? -2.738 3.271 -19.562 1 66.62 308 ARG A N 1
ATOM 2393 C CA . ARG A 1 308 ? -4.055 2.789 -19.953 1 66.62 308 ARG A CA 1
ATOM 2394 C C . ARG A 1 308 ? -4.605 1.793 -18.938 1 66.62 308 ARG A C 1
ATOM 2396 O O . ARG A 1 308 ? -5.785 1.85 -18.594 1 66.62 308 ARG A O 1
ATOM 2403 N N . ARG A 1 309 ? -3.775 0.925 -18.5 1 65.69 309 ARG A N 1
ATOM 2404 C CA . ARG A 1 309 ? -4.172 -0.048 -17.484 1 65.69 309 ARG A CA 1
ATOM 2405 C C . ARG A 1 309 ? -4.719 0.647 -16.234 1 65.69 309 ARG A C 1
ATOM 2407 O O . ARG A 1 309 ? -5.781 0.28 -15.734 1 65.69 309 ARG A O 1
ATOM 2414 N N . ASP A 1 310 ? -4.07 1.626 -15.883 1 64.12 310 ASP A N 1
ATOM 2415 C CA . ASP A 1 310 ? -4.441 2.35 -14.672 1 64.12 310 ASP A CA 1
ATOM 2416 C C . ASP A 1 310 ? -5.762 3.096 -14.859 1 64.12 310 ASP A C 1
ATOM 2418 O O . ASP A 1 310 ? -6.562 3.193 -13.93 1 64.12 310 ASP A O 1
ATOM 2422 N N . SER A 1 311 ? -5.984 3.521 -16.016 1 70.25 311 SER A N 1
ATOM 2423 C CA . SER A 1 311 ? -7.199 4.273 -16.297 1 70.25 311 SER A CA 1
ATOM 2424 C C . SER A 1 311 ? -8.422 3.369 -16.312 1 70.25 311 SER A C 1
ATOM 2426 O O . SER A 1 311 ? -9.547 3.838 -16.125 1 70.25 311 SER A O 1
ATOM 2428 N N . LEU A 1 312 ? -8.148 2.088 -16.469 1 78.19 312 LEU A N 1
ATOM 2429 C CA . LEU A 1 312 ? -9.25 1.138 -16.562 1 78.19 312 LEU A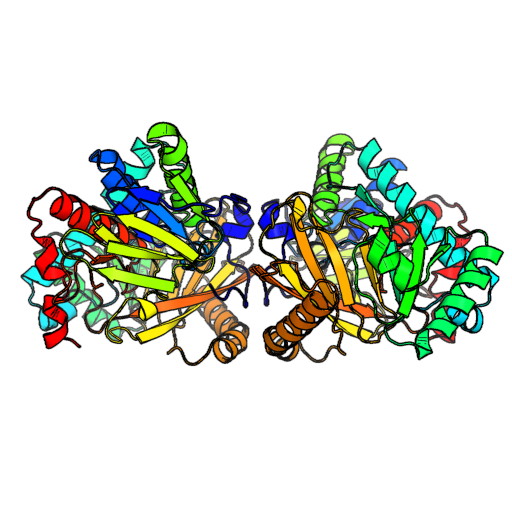 CA 1
ATOM 2430 C C . LEU A 1 312 ? -9.578 0.554 -15.195 1 78.19 312 LEU A C 1
ATOM 2432 O O . LEU A 1 312 ? -10.594 -0.125 -15.031 1 78.19 312 LEU A O 1
ATOM 2436 N N . LEU A 1 313 ? -8.805 0.85 -14.242 1 80.38 313 LEU A N 1
ATOM 2437 C CA . LEU A 1 313 ? -8.914 0.218 -12.93 1 80.38 313 LEU A CA 1
ATOM 2438 C C . LEU A 1 313 ? -10.305 0.427 -12.336 1 80.38 313 LEU A C 1
ATOM 2440 O O . LEU A 1 313 ? -10.914 -0.518 -11.836 1 80.38 313 LEU A O 1
ATOM 2444 N N . ARG A 1 314 ? -10.852 1.569 -12.453 1 82.06 314 ARG A N 1
ATOM 2445 C CA . ARG A 1 314 ? -12.156 1.866 -11.875 1 82.06 314 ARG A CA 1
ATOM 2446 C C . ARG A 1 314 ? -13.266 1.099 -12.594 1 82.06 314 ARG A C 1
ATOM 2448 O O . ARG A 1 314 ? -14.148 0.529 -11.945 1 82.06 314 ARG A O 1
ATOM 2455 N N . LYS A 1 315 ? -13.18 1.14 -13.914 1 88.38 315 LYS A N 1
ATOM 2456 C CA . LYS A 1 315 ? -14.172 0.427 -14.711 1 88.38 315 LYS A CA 1
ATOM 2457 C C . LYS A 1 315 ? -14.133 -1.071 -14.422 1 88.38 315 LYS A C 1
ATOM 2459 O O . LYS A 1 315 ? -15.172 -1.695 -14.219 1 88.38 315 LYS A O 1
ATOM 2464 N N . LYS A 1 316 ? -12.938 -1.666 -14.422 1 91.56 316 LYS A N 1
ATOM 2465 C CA . LYS A 1 316 ? -12.773 -3.098 -14.188 1 91.56 316 LYS A CA 1
ATOM 2466 C C . LYS A 1 316 ? -13.203 -3.477 -12.773 1 91.56 316 LYS A C 1
ATOM 2468 O O . LYS A 1 316 ? -13.758 -4.555 -12.555 1 91.56 316 LYS A O 1
ATOM 2473 N N . THR A 1 317 ? -12.992 -2.602 -11.867 1 91.12 317 THR A N 1
ATOM 2474 C CA . THR A 1 317 ? -13.422 -2.82 -10.492 1 91.12 317 THR A CA 1
ATOM 2475 C C . THR A 1 317 ? -14.945 -2.957 -10.414 1 91.12 317 THR A C 1
ATOM 2477 O O . THR A 1 317 ? -15.453 -3.875 -9.773 1 91.12 317 THR A O 1
ATOM 2480 N N . ARG A 1 318 ? -15.656 -2.09 -11.07 1 94.12 318 ARG A N 1
ATOM 2481 C CA . ARG A 1 318 ? -17.125 -2.135 -11.078 1 94.12 318 ARG A CA 1
ATOM 2482 C C . ARG A 1 318 ? -17.625 -3.434 -11.688 1 94.12 318 ARG A C 1
ATOM 2484 O O . ARG A 1 318 ? -18.609 -4.008 -11.219 1 94.12 318 ARG A O 1
ATOM 2491 N N . ILE A 1 319 ? -16.938 -3.816 -12.734 1 96.31 319 ILE A N 1
ATOM 2492 C CA . ILE A 1 319 ? -17.328 -5.059 -13.391 1 96.31 319 ILE A CA 1
ATOM 2493 C C . ILE A 1 319 ? -17.141 -6.234 -12.438 1 96.31 319 ILE A C 1
ATOM 2495 O O . ILE A 1 319 ? -18.031 -7.078 -12.297 1 96.31 319 ILE A O 1
ATOM 2499 N N . LEU A 1 320 ? -16.031 -6.281 -11.734 1 97.19 320 LEU A N 1
ATOM 2500 C CA . LEU A 1 320 ? -15.742 -7.352 -10.789 1 97.19 320 LEU A CA 1
ATOM 2501 C C . LEU A 1 320 ? -16.75 -7.355 -9.648 1 97.19 320 LEU A C 1
ATOM 2503 O O . LEU A 1 320 ? -17.203 -8.414 -9.227 1 97.19 320 LEU A O 1
ATOM 2507 N N . GLU A 1 321 ? -17.078 -6.195 -9.164 1 96.75 321 GLU A N 1
ATOM 2508 C CA . GLU A 1 321 ? -18.062 -6.078 -8.094 1 96.75 321 GLU A CA 1
ATOM 2509 C C . GLU A 1 321 ? -19.406 -6.656 -8.523 1 96.75 321 GLU A C 1
ATOM 2511 O O . GLU A 1 321 ? -20.062 -7.375 -7.758 1 96.75 321 GLU A O 1
ATOM 2516 N N . ARG A 1 322 ? -19.844 -6.32 -9.727 1 97.12 322 ARG A N 1
ATOM 2517 C CA . ARG A 1 322 ? -21.109 -6.82 -10.242 1 97.12 322 ARG A CA 1
ATOM 2518 C C . ARG A 1 322 ? -21.094 -8.344 -10.352 1 97.12 322 ARG A C 1
ATOM 2520 O O . ARG A 1 322 ? -22.094 -9 -10.047 1 97.12 322 ARG A O 1
ATOM 2527 N N . LYS A 1 323 ? -20.016 -8.852 -10.805 1 97.69 323 LYS A N 1
ATOM 2528 C CA . LYS A 1 323 ? -19.891 -10.297 -10.945 1 97.69 323 LYS A CA 1
ATOM 2529 C C . LYS A 1 323 ? -19.984 -10.992 -9.594 1 97.69 323 LYS A C 1
ATOM 2531 O O . LYS A 1 323 ? -20.609 -12.047 -9.469 1 97.69 323 LYS A O 1
ATOM 2536 N N . VAL A 1 324 ? -19.359 -10.445 -8.594 1 98 324 VAL A N 1
ATOM 2537 C CA . VAL A 1 324 ? -19.422 -11.016 -7.25 1 98 324 VAL A CA 1
ATOM 2538 C C . VAL A 1 324 ? -20.859 -11.023 -6.746 1 98 324 VAL A C 1
ATOM 2540 O O . VAL A 1 324 ? -21.312 -12.008 -6.172 1 98 324 VAL A O 1
ATOM 2543 N N . ARG A 1 325 ? -21.562 -9.938 -6.973 1 97 325 ARG A N 1
ATOM 2544 C CA . ARG A 1 325 ? -22.922 -9.805 -6.484 1 97 325 ARG A CA 1
ATOM 2545 C C . ARG A 1 325 ? -23.859 -10.812 -7.156 1 97 325 ARG A C 1
ATOM 2547 O O . ARG A 1 325 ? -24.812 -11.297 -6.539 1 97 325 ARG A O 1
ATOM 2554 N N . LYS A 1 326 ? -23.578 -11.117 -8.359 1 97.12 326 LYS A N 1
ATOM 2555 C CA . LYS A 1 326 ? -24.359 -12.125 -9.055 1 97.12 326 LYS A CA 1
ATOM 2556 C C . LYS A 1 326 ? -24.172 -13.5 -8.422 1 97.12 326 LYS A C 1
ATOM 2558 O O . LYS A 1 326 ? -25.125 -14.273 -8.312 1 97.12 326 LYS A O 1
ATOM 2563 N N . LEU A 1 327 ? -22.953 -13.82 -8.047 1 98 327 LEU A N 1
ATOM 2564 C CA . LEU A 1 327 ? -22.656 -15.117 -7.449 1 98 327 LEU A CA 1
ATOM 2565 C C . LEU A 1 327 ? -23.141 -15.18 -6.004 1 98 327 LEU A C 1
ATOM 2567 O O . LEU A 1 327 ? -23.484 -16.25 -5.504 1 98 327 LEU A O 1
ATOM 2571 N N . PHE A 1 328 ? -23.078 -14.031 -5.34 1 97.94 328 PHE A N 1
ATOM 2572 C CA . PHE A 1 328 ? -23.422 -13.922 -3.928 1 97.94 328 PHE A CA 1
ATOM 2573 C C . PHE A 1 328 ? -24.359 -12.742 -3.686 1 97.94 328 PHE A C 1
ATOM 2575 O O . PHE A 1 328 ? -23.969 -11.75 -3.076 1 97.94 328 PHE A O 1
ATOM 2582 N N . PRO A 1 329 ? -25.594 -12.875 -3.916 1 95.81 329 PRO A N 1
ATOM 2583 C CA . PRO A 1 329 ? -26.531 -11.742 -3.818 1 95.81 329 PRO A CA 1
ATOM 2584 C C . PRO A 1 329 ? -26.688 -11.234 -2.391 1 95.81 329 PRO A C 1
ATOM 2586 O O . PRO A 1 329 ? -27 -10.055 -2.184 1 95.81 329 PRO A O 1
ATOM 2589 N N . ASP A 1 330 ? -26.375 -12.023 -1.383 1 93.75 330 ASP A N 1
ATOM 2590 C CA . ASP A 1 330 ? -26.609 -11.633 0.003 1 93.75 330 ASP A CA 1
ATOM 2591 C C . ASP A 1 330 ? -25.328 -11.203 0.689 1 93.75 330 ASP A C 1
ATOM 2593 O O . ASP A 1 330 ? -25.328 -10.836 1.866 1 93.75 330 ASP A O 1
ATOM 2597 N N . LEU A 1 331 ? -24.25 -11.281 0.048 1 95.19 331 LEU A N 1
ATOM 2598 C CA . LEU A 1 331 ? -22.953 -10.914 0.605 1 95.19 331 LEU A CA 1
ATOM 2599 C C . LEU A 1 331 ? -22.812 -9.391 0.667 1 95.19 331 LEU A C 1
ATOM 2601 O O . LEU A 1 331 ? -22.938 -8.711 -0.351 1 95.19 331 LEU A O 1
ATOM 2605 N N . PRO A 1 332 ? -22.656 -8.812 1.867 1 93.06 332 PRO A N 1
ATOM 2606 C CA . PRO A 1 332 ? -22.375 -7.379 1.95 1 93.06 332 PRO A CA 1
ATOM 2607 C C . PRO A 1 332 ? -20.969 -7.016 1.478 1 93.06 332 PRO A C 1
ATOM 2609 O O . PRO A 1 332 ? -20.125 -6.621 2.285 1 93.06 332 PRO A O 1
ATOM 2612 N N . PHE A 1 333 ? -20.828 -6.973 0.218 1 94.31 333 PHE A N 1
ATOM 2613 C CA . PHE A 1 333 ? -19.531 -6.805 -0.415 1 94.31 333 PHE A CA 1
ATOM 2614 C C . PHE A 1 333 ? -19.25 -5.332 -0.681 1 94.31 333 PHE A C 1
ATOM 2616 O O . PHE A 1 333 ? -20 -4.664 -1.387 1 94.31 333 PHE A O 1
ATOM 2623 N N . GLU A 1 334 ? -18.156 -4.855 -0.069 1 92.44 334 GLU A N 1
ATOM 2624 C CA . GLU A 1 334 ? -17.656 -3.502 -0.315 1 92.44 334 GLU A CA 1
ATOM 2625 C C . GLU A 1 334 ? -16.156 -3.498 -0.573 1 92.44 334 GLU A C 1
ATOM 2627 O O . GLU A 1 334 ? -15.383 -4.02 0.232 1 92.44 334 GLU A O 1
ATOM 2632 N N . THR A 1 335 ? -15.742 -2.889 -1.682 1 92.81 335 THR A N 1
ATOM 2633 C CA . THR A 1 335 ? -14.336 -2.846 -2.066 1 92.81 335 THR A CA 1
ATOM 2634 C C . THR A 1 335 ? -13.555 -1.891 -1.168 1 92.81 335 THR A C 1
ATOM 2636 O O . THR A 1 335 ? -14.016 -0.781 -0.888 1 92.81 335 THR A O 1
ATOM 2639 N N . GLU A 1 336 ? -12.43 -2.338 -0.73 1 91.06 336 GLU A N 1
ATOM 2640 C CA . GLU A 1 336 ? -11.586 -1.481 0.098 1 91.06 336 GLU A CA 1
ATOM 2641 C C . GLU A 1 336 ? -10.32 -1.07 -0.646 1 91.06 336 GLU A C 1
ATOM 2643 O O . GLU A 1 336 ? -9.906 0.092 -0.592 1 91.06 336 GLU A O 1
ATOM 2648 N N . MET A 1 337 ? -9.672 -1.987 -1.265 1 89.81 337 MET A N 1
ATOM 2649 C CA . MET A 1 337 ? -8.461 -1.735 -2.031 1 89.81 337 MET A CA 1
ATOM 2650 C C . MET A 1 337 ? -8.555 -2.357 -3.42 1 89.81 337 MET A C 1
ATOM 2652 O O . MET A 1 337 ? -9.211 -3.381 -3.604 1 89.81 337 MET A O 1
ATOM 2656 N N . VAL A 1 338 ? -7.891 -1.734 -4.375 1 90.44 338 VAL A N 1
ATOM 2657 C CA . VAL A 1 338 ? -7.844 -2.219 -5.754 1 90.44 338 VAL A CA 1
ATOM 2658 C C . VAL A 1 338 ? -6.422 -2.078 -6.301 1 90.44 338 VAL A C 1
ATOM 2660 O O . VAL A 1 338 ? -5.684 -1.176 -5.898 1 90.44 338 VAL A O 1
ATOM 2663 N N . TRP A 1 339 ? -6.031 -3.004 -7.148 1 87.75 339 TRP A N 1
ATOM 2664 C CA . TRP A 1 339 ? -4.727 -2.893 -7.789 1 87.75 339 TRP A CA 1
ATOM 2665 C C . TRP A 1 339 ? -4.711 -3.631 -9.125 1 87.75 339 TRP A C 1
ATOM 2667 O O . TRP A 1 339 ? -5.641 -4.375 -9.438 1 87.75 339 TRP A O 1
ATOM 2677 N N . CYS A 1 340 ? -3.723 -3.324 -9.812 1 84.94 340 CYS A N 1
ATOM 2678 C CA . CYS A 1 340 ? -3.488 -4.004 -11.078 1 84.94 340 CYS A CA 1
ATOM 2679 C C . CYS A 1 340 ? -2.193 -4.805 -11.039 1 84.94 340 CYS A C 1
ATOM 2681 O O . CYS A 1 340 ? -1.299 -4.508 -10.25 1 84.94 340 CYS A O 1
ATOM 2683 N N . GLY A 1 341 ? -2.23 -5.875 -11.828 1 80.69 341 GLY A N 1
ATOM 2684 C CA . GLY A 1 341 ? -1.026 -6.668 -12.023 1 80.69 341 GLY A CA 1
ATOM 2685 C C . GLY A 1 341 ? -0.742 -6.969 -13.484 1 80.69 341 GLY A C 1
ATOM 2686 O O . GLY A 1 341 ? -1.582 -6.715 -14.352 1 80.69 341 GLY A O 1
ATOM 2687 N N . THR A 1 342 ? 0.443 -7.301 -13.688 1 78.06 342 THR A N 1
ATOM 2688 C CA . THR A 1 342 ? 0.871 -7.742 -15.016 1 78.06 342 THR A CA 1
ATOM 2689 C C . THR A 1 342 ? 1.377 -9.18 -14.969 1 78.06 342 THR A C 1
ATOM 2691 O O . THR A 1 342 ? 2.062 -9.57 -14.023 1 78.06 342 THR A O 1
ATOM 2694 N N . PHE A 1 343 ? 0.823 -9.891 -15.906 1 77.75 343 PHE A N 1
ATOM 2695 C CA . PHE A 1 343 ? 1.392 -11.227 -16.047 1 77.75 343 PHE A CA 1
ATOM 2696 C C . PHE A 1 343 ? 1.497 -11.609 -17.531 1 77.75 343 PHE A C 1
ATOM 2698 O O . PHE A 1 343 ? 1.263 -10.773 -18.406 1 77.75 343 PHE A O 1
ATOM 2705 N N . SER A 1 344 ? 2.084 -12.781 -17.703 1 77.62 344 SER A N 1
ATOM 2706 C CA . SER A 1 344 ? 2.295 -13.242 -19.062 1 77.62 344 SER A CA 1
ATOM 2707 C C . SER A 1 344 ? 1.602 -14.578 -19.312 1 77.62 344 SER A C 1
ATOM 2709 O O . SER A 1 344 ? 1.459 -15.391 -18.406 1 77.62 344 SER A O 1
ATOM 2711 N N . THR A 1 345 ? 1.153 -14.602 -20.547 1 79.5 345 THR A N 1
ATOM 2712 C CA . THR A 1 345 ? 0.537 -15.859 -20.953 1 79.5 345 THR A CA 1
ATOM 2713 C C . THR A 1 345 ? 1.242 -16.438 -22.172 1 79.5 345 THR A C 1
ATOM 2715 O O . THR A 1 345 ? 1.881 -15.711 -22.922 1 79.5 345 THR A O 1
ATOM 2718 N N . THR A 1 346 ? 1.195 -17.75 -22.219 1 81.12 346 THR A N 1
ATOM 2719 C CA . THR A 1 346 ? 1.69 -18.469 -23.391 1 81.12 346 THR A CA 1
ATOM 2720 C C . THR A 1 346 ? 0.548 -19.172 -24.125 1 81.12 346 THR A C 1
ATOM 2722 O O . THR A 1 346 ? -0.53 -19.359 -23.547 1 81.12 346 THR A O 1
ATOM 2725 N N . LYS A 1 347 ? 0.804 -19.578 -25.266 1 78.19 347 LYS A N 1
ATOM 2726 C CA . LYS A 1 347 ? -0.23 -20.203 -26.094 1 78.19 347 LYS A CA 1
ATOM 2727 C C . LYS A 1 347 ? -0.71 -21.516 -25.484 1 78.19 347 LYS A C 1
ATOM 2729 O O . LYS A 1 347 ? -1.896 -21.844 -25.562 1 78.19 347 LYS A O 1
ATOM 2734 N N . ASP A 1 348 ? 0.204 -22.219 -24.938 1 85.31 348 ASP A N 1
ATOM 2735 C CA . ASP A 1 348 ? -0.169 -23.531 -24.406 1 85.31 348 ASP A CA 1
ATOM 2736 C C . ASP A 1 348 ? -0.449 -23.469 -22.906 1 85.31 348 ASP A C 1
ATOM 2738 O O . ASP A 1 348 ? -0.739 -24.484 -22.281 1 85.31 348 ASP A O 1
ATOM 2742 N N . GLY A 1 349 ? -0.303 -22.344 -22.297 1 87.69 349 GLY A N 1
ATOM 2743 C CA . GLY A 1 349 ? -0.638 -22.156 -20.891 1 87.69 349 GLY A CA 1
ATOM 2744 C C . GLY A 1 349 ? 0.487 -22.547 -19.953 1 87.69 349 GLY A C 1
ATOM 2745 O O . GLY A 1 349 ? 0.361 -22.406 -18.734 1 87.69 349 GLY A O 1
ATOM 2746 N N . LEU A 1 350 ? 1.605 -23.016 -20.547 1 91.44 350 LEU A N 1
ATOM 2747 C CA . LEU A 1 350 ? 2.715 -23.484 -19.719 1 91.44 350 LEU A CA 1
ATOM 2748 C C . LEU A 1 350 ? 3.844 -22.469 -19.688 1 91.44 350 LEU A C 1
ATOM 2750 O O . LEU A 1 350 ? 4.059 -21.75 -20.672 1 91.44 350 LEU A O 1
ATOM 2754 N N . PRO A 1 351 ? 4.531 -22.422 -18.562 1 91.06 351 PRO A N 1
ATOM 2755 C CA . PRO A 1 351 ? 5.699 -21.547 -18.484 1 91.06 351 PRO A CA 1
ATOM 2756 C C . PRO A 1 351 ? 6.902 -22.094 -19.234 1 91.06 351 PRO A C 1
ATOM 2758 O O . PRO A 1 351 ? 6.852 -23.219 -19.766 1 91.06 351 PRO A O 1
ATOM 2761 N N . PHE A 1 352 ? 7.906 -21.297 -19.391 1 87.06 352 PHE A N 1
ATOM 2762 C CA . PHE A 1 352 ? 9.211 -21.75 -19.859 1 87.06 352 PHE A CA 1
ATOM 2763 C C . PHE A 1 352 ? 10.203 -21.812 -18.703 1 87.06 352 PHE A C 1
ATOM 2765 O O . PHE A 1 352 ? 10.469 -20.812 -18.047 1 87.06 352 PHE A O 1
ATOM 2772 N N . ILE A 1 353 ? 10.703 -22.969 -18.484 1 93.12 353 ILE A N 1
ATOM 2773 C CA . ILE A 1 353 ? 11.633 -23.219 -17.391 1 93.12 353 ILE A CA 1
ATOM 2774 C C . ILE A 1 353 ? 12.906 -23.859 -17.938 1 93.12 353 ILE A C 1
ATOM 2776 O O . ILE A 1 353 ? 12.844 -24.797 -18.75 1 93.12 353 ILE A O 1
ATOM 2780 N N . GLY A 1 354 ? 14.031 -23.375 -17.469 1 92.81 354 GLY A N 1
ATOM 2781 C CA . GLY A 1 354 ? 15.297 -23.969 -17.859 1 92.81 354 GLY A CA 1
ATOM 2782 C C . GLY A 1 354 ? 16.172 -23.016 -18.672 1 92.81 354 GLY A C 1
ATOM 2783 O O . GLY A 1 354 ? 16.125 -21.812 -18.469 1 92.81 354 GLY A O 1
ATOM 2784 N N . ASN A 1 355 ? 17.016 -23.547 -19.5 1 89.94 355 ASN A N 1
ATOM 2785 C CA . ASN A 1 355 ? 17.953 -22.766 -20.297 1 89.94 355 ASN A CA 1
ATOM 2786 C C . ASN A 1 355 ? 17.359 -22.406 -21.656 1 89.94 355 ASN A C 1
ATOM 2788 O O . ASN A 1 355 ? 16.672 -23.203 -22.281 1 89.94 355 ASN A O 1
ATOM 2792 N N . TRP A 1 356 ? 17.641 -21.141 -22.016 1 84 356 TRP A N 1
ATOM 2793 C CA . TRP A 1 356 ? 17.453 -20.828 -23.422 1 84 356 TRP A CA 1
ATOM 2794 C C . TRP A 1 356 ? 18.391 -21.656 -24.297 1 84 356 TRP A C 1
ATOM 2796 O O . TRP A 1 356 ? 19.5 -22 -23.875 1 84 356 TRP A O 1
ATOM 2806 N N . PRO A 1 357 ? 17.844 -21.719 -25.562 1 79.75 357 PRO A N 1
ATOM 2807 C CA . PRO A 1 357 ? 18.734 -22.484 -26.438 1 79.75 357 PRO A CA 1
ATOM 2808 C C . PRO A 1 357 ? 20.109 -21.844 -26.594 1 79.75 357 PRO A C 1
ATOM 2810 O O . PRO A 1 357 ? 20.203 -20.609 -26.719 1 79.75 357 PRO A O 1
ATOM 2813 N N . ASP A 1 358 ? 21.172 -22.391 -26.312 1 81.31 358 ASP A N 1
ATOM 2814 C CA . ASP A 1 358 ? 22.562 -21.969 -26.5 1 81.31 358 ASP A CA 1
ATOM 2815 C C . ASP A 1 358 ? 23.156 -21.422 -25.203 1 81.31 358 ASP A C 1
ATOM 2817 O O . ASP A 1 358 ? 24.297 -20.953 -25.188 1 81.31 358 ASP A O 1
ATOM 2821 N N . LYS A 1 359 ? 22.266 -21.281 -24.281 1 86.44 359 LYS A N 1
ATOM 2822 C CA . LYS A 1 359 ? 22.781 -20.906 -22.969 1 86.44 359 LYS A CA 1
ATOM 2823 C C . LYS A 1 359 ? 22.984 -22.141 -22.078 1 86.44 359 LYS A C 1
ATOM 2825 O O . LYS A 1 359 ? 22.125 -23.016 -22.047 1 86.44 359 LYS A O 1
ATOM 2830 N N . GLU A 1 360 ? 24.078 -22.125 -21.5 1 90.06 360 GLU A N 1
ATOM 2831 C CA . GLU A 1 360 ? 24.375 -23.297 -20.672 1 90.06 360 GLU A CA 1
ATOM 2832 C C . GLU A 1 360 ? 24.422 -22.938 -19.188 1 90.06 360 GLU A C 1
ATOM 2834 O O . GLU A 1 360 ? 24.219 -23.797 -18.328 1 90.06 360 GLU A O 1
ATOM 2839 N N . ARG A 1 361 ? 24.625 -21.688 -19 1 95.19 361 ARG A N 1
ATOM 2840 C CA . ARG A 1 361 ? 24.891 -21.328 -17.609 1 95.19 361 ARG A CA 1
ATOM 2841 C C . ARG A 1 361 ? 23.828 -20.344 -17.094 1 95.19 361 ARG A C 1
ATOM 2843 O O . ARG A 1 361 ? 23.812 -20.016 -15.906 1 95.19 361 ARG A O 1
ATOM 2850 N N . MET A 1 362 ? 22.922 -20.016 -17.969 1 94 362 MET A N 1
ATOM 2851 C CA . MET A 1 362 ? 21.828 -19.125 -17.594 1 94 362 MET A CA 1
ATOM 2852 C C . MET A 1 362 ? 20.484 -19.859 -17.641 1 94 362 MET A C 1
ATOM 2854 O O . MET A 1 362 ? 20.109 -20.391 -18.688 1 94 362 MET A O 1
ATOM 2858 N N . PHE A 1 363 ? 19.859 -19.875 -16.5 1 95.25 363 PHE A N 1
ATOM 2859 C CA . PHE A 1 363 ? 18.562 -20.516 -16.391 1 95.25 363 PHE A CA 1
ATOM 2860 C C . PHE A 1 363 ? 17.453 -19.484 -16.172 1 95.25 363 PHE A C 1
ATOM 2862 O O . PHE A 1 363 ? 17.703 -18.406 -15.664 1 95.25 363 PHE A O 1
ATOM 2869 N N . PHE A 1 364 ? 16.25 -19.906 -16.609 1 93.88 364 PHE A N 1
ATOM 2870 C CA . PHE A 1 364 ? 15.078 -19.062 -16.453 1 93.88 364 PHE A CA 1
ATOM 2871 C C . PHE A 1 364 ? 13.969 -19.797 -15.719 1 93.88 364 PHE A C 1
ATOM 2873 O O . PHE A 1 364 ? 13.586 -20.906 -16.109 1 93.88 364 PHE A O 1
ATOM 2880 N N . ASP A 1 365 ? 13.531 -19.188 -14.648 1 94.19 365 ASP A N 1
ATOM 2881 C CA . ASP A 1 365 ? 12.312 -19.594 -13.953 1 94.19 365 ASP A CA 1
ATOM 2882 C C . ASP A 1 365 ? 11.289 -18.453 -13.945 1 94.19 365 ASP A C 1
ATOM 2884 O O . ASP A 1 365 ? 11.203 -17.703 -12.977 1 94.19 365 ASP A O 1
ATOM 2888 N N . LEU A 1 366 ? 10.445 -18.266 -15 1 84 366 LEU A N 1
ATOM 2889 C CA . LEU A 1 366 ? 9.617 -17.078 -15.227 1 84 366 LEU A CA 1
ATOM 2890 C C . LEU A 1 366 ? 8.148 -17.391 -14.984 1 84 366 LEU A C 1
ATOM 2892 O O . LEU A 1 366 ? 7.277 -16.547 -15.211 1 84 366 LEU A O 1
ATOM 2896 N N . GLY A 1 367 ? 7.766 -18.281 -14.227 1 77.81 367 GLY A N 1
ATOM 2897 C CA . GLY A 1 367 ? 6.426 -18.641 -13.773 1 77.81 367 GLY A CA 1
ATOM 2898 C C . GLY A 1 367 ? 5.332 -18.078 -14.664 1 77.81 367 GLY A C 1
ATOM 2899 O O . GLY A 1 367 ? 4.297 -17.625 -14.164 1 77.81 367 GLY A O 1
ATOM 2900 N N . TYR A 1 368 ? 5.496 -17.953 -15.969 1 78 368 TYR A N 1
ATOM 2901 C CA . TYR A 1 368 ? 4.477 -17.453 -16.891 1 78 368 TYR A CA 1
ATOM 2902 C C . TYR A 1 368 ? 3.244 -18.359 -16.875 1 78 368 TYR A C 1
ATOM 2904 O O . TYR A 1 368 ? 3.34 -19.547 -16.562 1 78 368 TYR A O 1
ATOM 2912 N N . GLY A 1 369 ? 2.174 -17.688 -17.094 1 77.25 369 GLY A N 1
ATOM 2913 C CA . GLY A 1 369 ? 0.902 -18.391 -17.016 1 77.25 369 GLY A CA 1
ATOM 2914 C C . GLY A 1 369 ? 0.106 -18.047 -15.766 1 77.25 369 GLY A C 1
ATOM 2915 O O . GLY A 1 369 ? 0.527 -17.219 -14.961 1 77.25 369 GLY A O 1
ATOM 2916 N N . GLY A 1 370 ? -1.077 -18.531 -15.555 1 78.69 370 GLY A N 1
ATOM 2917 C CA . GLY A 1 370 ? -2 -18.172 -14.492 1 78.69 370 GLY A CA 1
ATOM 2918 C C . GLY A 1 370 ? -1.667 -18.844 -13.172 1 78.69 370 GLY A C 1
ATOM 2919 O O . GLY A 1 370 ? -2.207 -18.469 -12.125 1 78.69 370 GLY A O 1
ATOM 2920 N N . ASN A 1 371 ? -0.665 -19.812 -13.18 1 89.06 371 ASN A N 1
ATOM 2921 C CA . ASN A 1 371 ? -0.282 -20.562 -11.984 1 89.06 371 ASN A CA 1
ATOM 2922 C C . ASN A 1 371 ? 1.13 -20.203 -11.531 1 89.06 371 ASN A C 1
ATOM 2924 O O . ASN A 1 371 ? 1.927 -21.094 -11.211 1 89.06 371 ASN A O 1
ATOM 2928 N N . GLY A 1 372 ? 1.412 -19 -11.469 1 92.31 372 GLY A N 1
ATOM 2929 C CA . GLY A 1 372 ? 2.768 -18.5 -11.305 1 92.31 372 GLY A CA 1
ATOM 2930 C C . GLY A 1 372 ? 3.498 -19.125 -10.133 1 92.31 372 GLY A C 1
ATOM 2931 O O . GLY A 1 372 ? 4.625 -19.609 -10.273 1 92.31 372 GLY A O 1
ATOM 2932 N N . ILE A 1 373 ? 2.877 -19.266 -9 1 96.06 373 ILE A N 1
ATOM 2933 C CA . ILE A 1 373 ? 3.549 -19.75 -7.793 1 96.06 373 ILE A CA 1
ATOM 2934 C C . ILE A 1 373 ? 3.801 -21.25 -7.898 1 96.06 373 ILE A C 1
ATOM 2936 O O . ILE A 1 373 ? 4.895 -21.719 -7.582 1 96.06 373 ILE A O 1
ATOM 2940 N N . THR A 1 374 ? 2.865 -22 -8.375 1 97.19 374 THR A N 1
ATOM 2941 C CA . THR A 1 374 ? 3.029 -23.438 -8.57 1 97.19 374 THR A CA 1
ATOM 2942 C C . THR A 1 374 ? 4.129 -23.719 -9.594 1 97.19 374 THR A C 1
ATOM 2944 O O . THR A 1 374 ? 4.965 -24.609 -9.383 1 97.19 374 THR A O 1
ATOM 2947 N N . PHE A 1 375 ? 4.105 -22.953 -10.688 1 96.44 375 PHE A N 1
ATOM 2948 C CA . PHE A 1 375 ? 5.133 -23.109 -11.719 1 96.44 375 PHE A CA 1
ATOM 2949 C C . PHE A 1 375 ? 6.508 -22.75 -11.164 1 96.44 375 PHE A C 1
ATOM 2951 O O . PHE A 1 375 ? 7.512 -23.359 -11.539 1 96.44 375 PHE A O 1
ATOM 2958 N N . SER A 1 376 ? 6.547 -21.766 -10.297 1 97 376 SER A N 1
ATOM 2959 C CA . SER A 1 376 ? 7.809 -21.359 -9.68 1 97 376 SER A CA 1
ATOM 2960 C C . SER A 1 376 ? 8.414 -22.5 -8.867 1 97 376 SER A C 1
ATOM 2962 O O . SER A 1 376 ? 9.625 -22.703 -8.898 1 97 376 SER A O 1
ATOM 2964 N N . MET A 1 377 ? 7.609 -23.219 -8.133 1 98.44 377 MET A N 1
ATOM 2965 C CA . MET A 1 377 ? 8.078 -24.359 -7.355 1 98.44 377 MET A CA 1
ATOM 2966 C C . MET A 1 377 ? 8.609 -25.469 -8.266 1 98.44 377 MET A C 1
ATOM 2968 O O . MET A 1 377 ? 9.672 -26.031 -8.008 1 98.44 377 MET A O 1
ATOM 2972 N N . ILE A 1 378 ? 7.871 -25.734 -9.336 1 98.25 378 ILE A N 1
ATOM 2973 C CA . ILE A 1 378 ? 8.289 -26.734 -10.312 1 98.25 378 ILE A CA 1
ATOM 2974 C C . ILE A 1 378 ? 9.625 -26.344 -10.922 1 98.25 378 ILE A C 1
ATOM 2976 O O . ILE A 1 378 ? 10.555 -27.156 -10.984 1 98.25 378 ILE A O 1
ATOM 2980 N N . GLY A 1 379 ? 9.719 -25.094 -11.32 1 97.81 379 GLY A N 1
ATOM 2981 C CA . GLY A 1 379 ? 10.945 -24.594 -11.914 1 97.81 379 GLY A CA 1
ATOM 2982 C C . GLY A 1 379 ? 12.133 -24.672 -10.977 1 97.81 379 GLY A C 1
ATOM 2983 O O . GLY A 1 379 ? 13.234 -25.047 -11.391 1 97.81 379 GLY A O 1
ATOM 2984 N N . ALA A 1 380 ? 11.93 -24.312 -9.727 1 98.62 380 ALA A N 1
ATOM 2985 C CA . ALA A 1 380 ? 13 -24.375 -8.734 1 98.62 380 ALA A CA 1
ATOM 2986 C C . ALA A 1 380 ? 13.523 -25.797 -8.586 1 98.62 380 ALA A C 1
ATOM 2988 O O . ALA A 1 380 ? 14.742 -26.016 -8.516 1 98.62 380 ALA A O 1
ATOM 2989 N N . GLN A 1 381 ? 12.656 -26.734 -8.578 1 98.62 381 GLN A N 1
ATOM 2990 C CA . GLN A 1 381 ? 13.031 -28.141 -8.43 1 98.62 381 GLN A CA 1
ATOM 2991 C C . GLN A 1 381 ? 13.789 -28.641 -9.656 1 98.62 381 GLN A C 1
ATOM 2993 O O . GLN A 1 381 ? 14.828 -29.281 -9.531 1 98.62 381 GLN A O 1
ATOM 2998 N N . ILE A 1 382 ? 13.242 -28.312 -10.82 1 98.06 382 ILE A N 1
ATOM 2999 C CA . ILE A 1 382 ? 13.852 -28.766 -12.07 1 98.06 382 ILE A CA 1
ATOM 3000 C C . ILE A 1 382 ? 15.266 -28.219 -12.18 1 98.06 382 ILE A C 1
ATOM 3002 O O . ILE A 1 382 ? 16.219 -28.969 -12.414 1 98.06 382 ILE A O 1
ATOM 3006 N N . ILE A 1 383 ? 15.438 -26.938 -11.969 1 98.06 383 ILE A N 1
ATOM 3007 C CA . ILE A 1 383 ? 16.719 -26.281 -12.156 1 98.06 383 ILE A CA 1
ATOM 3008 C C . ILE A 1 383 ? 17.719 -26.766 -11.102 1 98.06 383 ILE A C 1
ATOM 3010 O O . ILE A 1 383 ? 18.875 -27.031 -11.406 1 98.06 383 ILE A O 1
ATOM 3014 N N . CYS A 1 384 ? 17.266 -26.859 -9.859 1 98.56 384 CYS A N 1
ATOM 3015 C CA . CYS A 1 384 ? 18.125 -27.375 -8.797 1 98.56 384 CYS A CA 1
ATOM 3016 C C . CYS A 1 384 ? 18.641 -28.766 -9.133 1 98.56 384 CYS A C 1
ATOM 3018 O O . CYS A 1 384 ? 19.828 -29.047 -8.977 1 98.56 384 CYS A O 1
ATOM 3020 N N . ARG A 1 385 ? 17.766 -29.641 -9.578 1 98 385 ARG A N 1
ATOM 3021 C CA . ARG A 1 385 ? 18.172 -31 -9.969 1 98 385 ARG A CA 1
ATOM 3022 C C . ARG A 1 385 ? 19.172 -30.953 -11.117 1 98 385 ARG A C 1
ATOM 3024 O O . ARG A 1 385 ? 20.156 -31.688 -11.102 1 98 385 ARG A O 1
ATOM 3031 N N . GLN A 1 386 ? 18.922 -30.125 -12.055 1 96.38 386 GLN A N 1
ATOM 3032 C CA . GLN A 1 386 ? 19.828 -29.984 -13.188 1 96.38 386 GLN A CA 1
ATOM 3033 C C . GLN A 1 386 ? 21.219 -29.547 -12.719 1 96.38 386 GLN A C 1
ATOM 3035 O O . GLN A 1 386 ? 22.234 -30.062 -13.203 1 96.38 386 GLN A O 1
ATOM 3040 N N . LEU A 1 387 ? 21.297 -28.609 -11.812 1 96.75 387 LEU A N 1
ATOM 3041 C CA . LEU A 1 387 ? 22.562 -28.109 -11.289 1 96.75 387 LEU A CA 1
ATOM 3042 C C . LEU A 1 387 ? 23.297 -29.203 -10.516 1 96.75 387 LEU A C 1
ATOM 3044 O O . LEU A 1 387 ? 24.516 -29.141 -10.367 1 96.75 387 LEU A O 1
ATOM 3048 N N . GLN A 1 388 ? 22.547 -30.188 -10.086 1 97.31 388 GLN A N 1
ATOM 3049 C CA . GLN A 1 388 ? 23.141 -31.312 -9.367 1 97.31 388 GLN A CA 1
ATOM 3050 C C . GLN A 1 388 ? 23.5 -32.438 -10.328 1 97.31 388 GLN A C 1
ATOM 3052 O O . GLN A 1 388 ? 23.953 -33.5 -9.898 1 97.31 388 GLN A O 1
ATOM 3057 N N . GLY A 1 389 ? 23.172 -32.281 -11.562 1 95.94 389 GLY A N 1
ATOM 3058 C CA . GLY A 1 389 ? 23.469 -33.312 -12.555 1 95.94 389 GLY A CA 1
ATOM 3059 C C . GLY A 1 389 ? 22.406 -34.406 -12.609 1 95.94 389 GLY A C 1
ATOM 3060 O O . GLY A 1 389 ? 22.672 -35.5 -13.102 1 95.94 389 GLY A O 1
ATOM 3061 N N . MET A 1 390 ? 21.266 -34.094 -12.156 1 97.12 390 MET A N 1
ATOM 3062 C CA . MET A 1 390 ? 20.172 -35.062 -12.133 1 97.12 390 MET A CA 1
ATOM 3063 C C . MET A 1 390 ? 19.156 -34.781 -13.227 1 97.12 390 MET A C 1
ATOM 3065 O O . MET A 1 390 ? 18.922 -33.625 -13.57 1 97.12 390 MET A O 1
ATOM 3069 N N . LYS A 1 391 ? 18.547 -35.781 -13.688 1 94.56 391 LYS A N 1
ATOM 3070 C CA . LYS A 1 391 ? 17.484 -35.656 -14.688 1 94.56 391 LYS A CA 1
ATOM 3071 C C . LYS A 1 391 ? 16.141 -35.375 -14.023 1 94.56 391 LYS A C 1
ATOM 3073 O O . LYS A 1 391 ? 15.891 -35.812 -12.898 1 94.56 391 LYS A O 1
ATOM 3078 N N . ASP A 1 392 ? 15.344 -34.656 -14.695 1 95.62 392 ASP A N 1
ATOM 3079 C CA . ASP A 1 392 ? 13.961 -34.406 -14.32 1 95.62 392 ASP A CA 1
ATOM 3080 C C . ASP A 1 392 ? 13.031 -34.5 -15.531 1 95.62 392 ASP A C 1
ATOM 3082 O O . ASP A 1 392 ? 13.125 -33.719 -16.453 1 95.62 392 ASP A O 1
ATOM 3086 N N . GLU A 1 393 ? 12.125 -35.375 -15.492 1 92.25 393 GLU A N 1
ATOM 3087 C CA . GLU A 1 393 ? 11.258 -35.688 -16.625 1 92.25 393 GLU A CA 1
ATOM 3088 C C . GLU A 1 393 ? 10.414 -34.469 -17.016 1 92.25 393 GLU A C 1
ATOM 3090 O O . GLU A 1 393 ? 10 -34.312 -18.172 1 92.25 393 GLU A O 1
ATOM 3095 N N . ARG A 1 394 ? 10.242 -33.594 -16.109 1 95.5 394 ARG A N 1
ATOM 3096 C CA . ARG A 1 394 ? 9.414 -32.438 -16.375 1 95.5 394 ARG A CA 1
ATOM 3097 C C . ARG A 1 394 ? 10.141 -31.438 -17.281 1 95.5 394 ARG A C 1
ATOM 3099 O O . ARG A 1 394 ? 9.516 -30.562 -17.891 1 95.5 394 ARG A O 1
ATOM 3106 N N . SER A 1 395 ? 11.398 -31.547 -17.344 1 93.88 395 SER A N 1
ATOM 3107 C CA . SER A 1 395 ? 12.203 -30.578 -18.078 1 93.88 395 SER A CA 1
ATOM 3108 C C . SER A 1 395 ? 11.797 -30.5 -19.547 1 93.88 395 SER A C 1
ATOM 3110 O O . SER A 1 395 ? 11.844 -29.438 -20.156 1 93.88 395 SER A O 1
ATOM 3112 N N . GLY A 1 396 ? 11.391 -31.578 -20.109 1 91.31 396 GLY A N 1
ATOM 3113 C CA . GLY A 1 396 ? 10.961 -31.594 -21.5 1 91.31 396 GLY A CA 1
ATOM 3114 C C . GLY A 1 396 ? 9.609 -30.938 -21.703 1 91.31 396 GLY A C 1
ATOM 3115 O O . GLY A 1 396 ? 9.344 -30.375 -22.766 1 91.31 396 GLY A O 1
ATOM 3116 N N . ILE A 1 397 ? 8.805 -31 -20.734 1 93.5 397 ILE A N 1
ATOM 3117 C CA . ILE A 1 397 ? 7.441 -30.484 -20.812 1 93.5 397 ILE A CA 1
ATOM 3118 C C . ILE A 1 397 ? 7.445 -28.969 -20.641 1 93.5 397 ILE A C 1
ATOM 3120 O O . ILE A 1 397 ? 6.727 -28.266 -21.344 1 93.5 397 ILE A O 1
ATOM 3124 N N . PHE A 1 398 ? 8.258 -28.453 -19.75 1 93.75 398 PHE A N 1
ATOM 3125 C CA . PHE A 1 398 ? 8.258 -27.031 -19.391 1 93.75 398 PHE A CA 1
ATOM 3126 C C . PHE A 1 398 ? 9.422 -26.312 -20.062 1 93.75 398 PHE A C 1
ATOM 3128 O O . PHE A 1 398 ? 9.578 -25.094 -19.906 1 93.75 398 PHE A O 1
ATOM 3135 N N . GLY A 1 399 ? 10.219 -27.031 -20.812 1 90 399 GLY A N 1
ATOM 3136 C CA . GLY A 1 399 ? 11.469 -26.484 -21.328 1 90 399 GLY A CA 1
ATOM 3137 C C . GLY A 1 399 ? 11.289 -25.641 -22.578 1 90 399 GLY A C 1
ATOM 3138 O O . GLY A 1 399 ? 10.188 -25.562 -23.125 1 90 399 GLY A O 1
ATOM 3139 N N . TYR A 1 400 ? 12.359 -25.031 -23 1 86.38 400 TYR A N 1
ATOM 3140 C CA . TYR A 1 400 ? 12.359 -24.062 -24.094 1 86.38 400 TYR A CA 1
ATOM 3141 C C . TYR A 1 400 ? 12.367 -24.781 -25.438 1 86.38 400 TYR A C 1
ATOM 3143 O O . TYR A 1 400 ? 12.141 -24.172 -26.484 1 86.38 400 TYR A O 1
ATOM 3151 N N . GLU A 1 401 ? 12.531 -26.031 -25.406 1 80.19 401 GLU A N 1
ATOM 3152 C CA . GLU A 1 401 ? 12.516 -26.781 -26.656 1 80.19 401 GLU A CA 1
ATOM 3153 C C . GLU A 1 401 ? 11.156 -26.688 -27.344 1 80.19 401 GLU A C 1
ATOM 3155 O O . GLU A 1 401 ? 11.047 -26.891 -28.562 1 80.19 401 GLU A O 1
ATOM 3160 N N . ARG A 1 402 ? 10.211 -26.344 -26.609 1 80.31 402 ARG A N 1
ATOM 3161 C CA . ARG A 1 402 ? 8.859 -26.25 -27.156 1 80.31 402 ARG A CA 1
ATOM 3162 C C . ARG A 1 402 ? 8.656 -24.922 -27.891 1 80.31 402 ARG A C 1
ATOM 3164 O O . ARG A 1 402 ? 7.645 -24.734 -28.562 1 80.31 402 ARG A O 1
ATOM 3171 N N . ILE A 1 403 ? 9.617 -24 -27.797 1 74.06 403 ILE A N 1
ATOM 3172 C CA . ILE A 1 403 ? 9.461 -22.641 -28.312 1 74.06 403 ILE A CA 1
ATOM 3173 C C . ILE A 1 403 ? 9.188 -22.688 -29.812 1 74.06 403 ILE A C 1
ATOM 3175 O O . ILE A 1 403 ? 8.375 -21.922 -30.328 1 74.06 403 ILE A O 1
ATOM 3179 N N . GLU A 1 404 ? 9.953 -23.5 -30.484 1 66.44 404 GLU A N 1
ATOM 3180 C CA . GLU A 1 404 ? 9.812 -23.594 -31.938 1 66.44 404 GLU A CA 1
ATOM 3181 C C . GLU A 1 404 ? 8.406 -24.031 -32.344 1 66.44 404 GLU A C 1
ATOM 3183 O O . GLU A 1 404 ? 7.91 -23.672 -33.406 1 66.44 404 GLU A O 1
ATOM 3188 N N . LYS A 1 405 ? 7.836 -24.656 -31.516 1 65.38 405 LYS A N 1
ATOM 3189 C CA . LYS A 1 405 ? 6.543 -25.234 -31.859 1 65.38 405 LYS A CA 1
ATOM 3190 C C . LYS A 1 405 ? 5.398 -24.297 -31.516 1 65.38 405 LYS A C 1
ATOM 3192 O O . LYS A 1 405 ? 4.383 -24.25 -32.219 1 65.38 405 LYS A O 1
ATOM 3197 N N . TYR A 1 406 ? 5.711 -23.609 -30.531 1 61.47 406 TYR A N 1
ATOM 3198 C CA . TYR A 1 406 ? 4.504 -22.953 -30.047 1 61.47 406 TYR A CA 1
ATOM 3199 C C . TYR A 1 406 ? 4.695 -21.453 -29.984 1 61.47 406 TYR A C 1
ATOM 3201 O O . TYR A 1 406 ? 3.789 -20.719 -29.578 1 61.47 406 TYR A O 1
ATOM 3209 N N . TRP A 1 407 ? 5.879 -20.938 -30.25 1 59.06 407 TRP A N 1
ATOM 3210 C CA . TRP A 1 407 ? 6.156 -19.516 -30.5 1 59.06 407 TRP A CA 1
ATOM 3211 C C . TRP A 1 407 ? 6.859 -19.328 -31.844 1 59.06 407 TRP A C 1
ATOM 3213 O O . TRP A 1 407 ? 7.695 -20.156 -32.219 1 59.06 407 TRP A O 1
ATOM 3223 N N . MET B 1 1 ? -9.891 7.602 1.168 1 42.06 1 MET B N 1
ATOM 3224 C CA . MET B 1 1 ? -9 7.957 0.064 1 42.06 1 MET B CA 1
ATOM 3225 C C . MET B 1 1 ? -9.219 7.031 -1.129 1 42.06 1 MET B C 1
ATOM 3227 O O . MET B 1 1 ? -9.547 5.859 -0.957 1 42.06 1 MET B O 1
ATOM 3231 N N . ASP B 1 2 ? -9.672 7.703 -2.074 1 45.22 2 ASP B N 1
ATOM 3232 C CA . ASP B 1 2 ? -9.641 6.965 -3.334 1 45.22 2 ASP B CA 1
ATOM 3233 C C . ASP B 1 2 ? -8.227 6.496 -3.656 1 45.22 2 ASP B C 1
ATOM 3235 O O . ASP B 1 2 ? -7.406 7.27 -4.156 1 45.22 2 ASP B O 1
ATOM 3239 N N . LEU B 1 3 ? -7.676 5.613 -2.832 1 48.28 3 LEU B N 1
ATOM 3240 C CA . LEU B 1 3 ? -6.324 5.082 -2.945 1 48.28 3 LEU B CA 1
ATOM 3241 C C . LEU B 1 3 ? -6.168 4.258 -4.219 1 48.28 3 LEU B C 1
ATOM 3243 O O . LEU B 1 3 ? -5.602 3.164 -4.191 1 48.28 3 LEU B O 1
ATOM 3247 N N . HIS B 1 4 ? -6.75 4.852 -5.191 1 49.97 4 HIS B N 1
ATOM 3248 C CA . HIS B 1 4 ? -6.688 4.121 -6.453 1 49.97 4 HIS B CA 1
ATOM 3249 C C . HIS B 1 4 ? -5.344 4.324 -7.145 1 49.97 4 HIS B C 1
ATOM 3251 O O . HIS B 1 4 ? -4.961 3.541 -8.016 1 49.97 4 HIS B O 1
ATOM 3257 N N . SER B 1 5 ? -4.695 5.352 -6.562 1 60.34 5 SER B N 1
ATOM 3258 C CA . SER B 1 5 ? -3.465 5.539 -7.324 1 60.34 5 SER B CA 1
ATOM 3259 C C . SER B 1 5 ? -2.268 5.742 -6.398 1 60.34 5 SER B C 1
ATOM 3261 O O . SER B 1 5 ? -2.25 6.672 -5.59 1 60.34 5 SER B O 1
ATOM 3263 N N . GLY B 1 6 ? -1.529 4.828 -6.473 1 73.38 6 GLY B N 1
ATOM 3264 C CA . GLY B 1 6 ? -0.214 4.855 -5.855 1 73.38 6 GLY B CA 1
ATOM 3265 C C . GLY B 1 6 ? -0.161 4.121 -4.531 1 73.38 6 GLY B C 1
ATOM 3266 O O . GLY B 1 6 ? -1.133 3.471 -4.137 1 73.38 6 GLY B O 1
ATOM 3267 N N . LEU B 1 7 ? 0.945 4.156 -3.932 1 77.75 7 LEU B N 1
ATOM 3268 C CA . LEU B 1 7 ? 1.274 3.426 -2.713 1 77.75 7 LEU B CA 1
ATOM 3269 C C . LEU B 1 7 ? 1.771 4.375 -1.627 1 77.75 7 LEU B C 1
ATOM 3271 O O . LEU B 1 7 ? 2.961 4.699 -1.578 1 77.75 7 LEU B O 1
ATOM 3275 N N . PRO B 1 8 ? 0.799 4.77 -0.73 1 87.56 8 PRO B N 1
ATOM 3276 C CA . PRO B 1 8 ? 1.301 5.617 0.355 1 87.56 8 PRO B CA 1
ATOM 3277 C C . PRO B 1 8 ? 2.293 4.887 1.26 1 87.56 8 PRO B C 1
ATOM 3279 O O . PRO B 1 8 ? 2.047 3.748 1.661 1 87.56 8 PRO B O 1
ATOM 3282 N N . TYR B 1 9 ? 3.254 5.531 1.562 1 91.19 9 TYR B N 1
ATOM 3283 C CA . TYR B 1 9 ? 4.41 4.926 2.209 1 91.19 9 TYR B CA 1
ATOM 3284 C C . TYR B 1 9 ? 4.059 4.441 3.611 1 91.19 9 TYR B C 1
ATOM 3286 O O . TYR B 1 9 ? 4.449 3.34 4.008 1 91.19 9 TYR B O 1
ATOM 3294 N N . TRP B 1 10 ? 3.299 5.23 4.371 1 92.75 10 TRP B N 1
ATOM 3295 C CA . TRP B 1 10 ? 3.143 4.98 5.801 1 92.75 10 TRP B CA 1
ATOM 3296 C C . TRP B 1 10 ? 2.412 3.664 6.043 1 92.75 10 TRP B C 1
ATOM 3298 O O . TRP B 1 10 ? 2.768 2.908 6.953 1 92.75 10 TRP B O 1
ATOM 3308 N N . ILE B 1 11 ? 1.444 3.439 5.285 1 89.5 11 ILE B N 1
ATOM 3309 C CA . ILE B 1 11 ? 0.677 2.221 5.523 1 89.5 11 ILE B CA 1
ATOM 3310 C C . ILE B 1 11 ? 1.477 1.008 5.055 1 89.5 11 ILE B C 1
ATOM 3312 O O . ILE B 1 11 ? 1.322 -0.091 5.594 1 89.5 11 ILE B O 1
ATOM 3316 N N . ILE B 1 12 ? 2.33 1.187 4.066 1 90.38 12 ILE B N 1
ATOM 3317 C CA . ILE B 1 12 ? 3.203 0.124 3.584 1 90.38 12 ILE B CA 1
ATOM 3318 C C . ILE B 1 12 ? 4.266 -0.192 4.637 1 90.38 12 ILE B C 1
ATOM 3320 O O . ILE B 1 12 ? 4.578 -1.36 4.879 1 90.38 12 ILE B O 1
ATOM 3324 N N . ARG B 1 13 ? 4.719 0.786 5.246 1 92.12 13 ARG B N 1
ATOM 3325 C CA . ARG B 1 13 ? 5.773 0.657 6.25 1 92.12 13 ARG B CA 1
ATOM 3326 C C . ARG B 1 13 ? 5.25 -0.026 7.508 1 92.12 13 ARG B C 1
ATOM 3328 O O . ARG B 1 13 ? 5.965 -0.811 8.133 1 92.12 13 ARG B O 1
ATOM 3335 N N . ASN B 1 14 ? 4.07 0.288 7.977 1 93.44 14 ASN B N 1
ATOM 3336 C CA . ASN B 1 14 ? 3.625 -0.029 9.328 1 93.44 14 ASN B CA 1
ATOM 3337 C C . ASN B 1 14 ? 2.625 -1.181 9.336 1 93.44 14 ASN B C 1
ATOM 3339 O O . ASN B 1 14 ? 2.295 -1.718 10.391 1 93.44 14 ASN B O 1
ATOM 3343 N N . SER B 1 15 ? 2.139 -1.65 8.375 1 91.38 15 SER B N 1
ATOM 3344 C CA . SER B 1 15 ? 1.073 -2.639 8.25 1 91.38 15 SER B CA 1
ATOM 3345 C C . SER B 1 15 ? -0.289 -2.027 8.562 1 91.38 15 SER B C 1
ATOM 3347 O O . SER B 1 15 ? -0.411 -1.199 9.469 1 91.38 15 SER B O 1
ATOM 3349 N N . LEU B 1 16 ? -1.283 -2.473 8.031 1 92.56 16 LEU B N 1
ATOM 3350 C CA . LEU B 1 16 ? -2.668 -2.074 8.258 1 92.56 16 LEU B CA 1
ATOM 3351 C C . LEU B 1 16 ? -3.154 -2.537 9.625 1 92.56 16 LEU B C 1
ATOM 3353 O O . LEU B 1 16 ? -2.977 -3.701 9.992 1 92.56 16 LEU B O 1
ATOM 3357 N N . TRP B 1 17 ? -3.627 -1.619 10.438 1 94.25 17 TRP B N 1
ATOM 3358 C CA . TRP B 1 17 ? -4.348 -2.037 11.633 1 94.25 17 TRP B CA 1
ATOM 3359 C C . TRP B 1 17 ? -5.707 -2.621 11.273 1 94.25 17 TRP B C 1
ATOM 3361 O O . TRP B 1 17 ? -6.68 -1.884 11.102 1 94.25 17 TRP B O 1
ATOM 3371 N N . ASP B 1 18 ? -5.785 -3.895 11.219 1 91 18 ASP B N 1
ATOM 3372 C CA . ASP B 1 18 ? -6.992 -4.578 10.766 1 91 18 ASP B CA 1
ATOM 3373 C C . ASP B 1 18 ? -8.023 -4.668 11.891 1 91 18 ASP B C 1
ATOM 3375 O O . ASP B 1 18 ? -8.336 -5.762 12.367 1 91 18 ASP B O 1
ATOM 3379 N N . TYR B 1 19 ? -8.625 -3.578 12.211 1 94.19 19 TYR B N 1
ATOM 3380 C CA . TYR B 1 19 ? -9.602 -3.434 13.289 1 94.19 19 TYR B CA 1
ATOM 3381 C C . TYR B 1 19 ? -11.016 -3.414 12.742 1 94.19 19 TYR B C 1
ATOM 3383 O O . TYR B 1 19 ? -11.516 -2.363 12.328 1 94.19 19 TYR B O 1
ATOM 3391 N N . PHE B 1 20 ? -11.672 -4.57 12.719 1 94.12 20 PHE B N 1
ATOM 3392 C CA . PHE B 1 20 ? -13.039 -4.68 12.219 1 94.12 20 PHE B CA 1
ATOM 3393 C C . PHE B 1 20 ? -14.039 -4.641 13.367 1 94.12 20 PHE B C 1
ATOM 3395 O O . PHE B 1 20 ? -14.18 -5.617 14.109 1 94.12 20 PHE B O 1
ATOM 3402 N N . HIS B 1 21 ? -14.695 -3.57 13.484 1 96.06 21 HIS B N 1
ATOM 3403 C CA . HIS B 1 21 ? -15.648 -3.357 14.57 1 96.06 21 HIS B CA 1
ATOM 3404 C C . HIS B 1 21 ? -16.797 -2.463 14.117 1 96.06 21 HIS B C 1
ATOM 3406 O O . HIS B 1 21 ? -16.969 -1.351 14.625 1 96.06 21 HIS B O 1
ATOM 3412 N N . PRO B 1 22 ? -17.641 -2.916 13.18 1 95.56 22 PRO B N 1
ATOM 3413 C CA . PRO B 1 22 ? -18.781 -2.109 12.719 1 95.56 22 PRO B CA 1
ATOM 3414 C C . PRO B 1 22 ? -19.828 -1.904 13.805 1 95.56 22 PRO B C 1
ATOM 3416 O O . PRO B 1 22 ? -19.984 -2.746 14.695 1 95.56 22 PRO B O 1
ATOM 3419 N N . LEU B 1 23 ? -20.516 -0.794 13.75 1 97.56 23 LEU B N 1
ATOM 3420 C CA . LEU B 1 23 ? -21.641 -0.573 14.664 1 97.56 23 LEU B CA 1
ATOM 3421 C C . LEU B 1 23 ? -22.812 -1.459 14.289 1 97.56 23 LEU B C 1
ATOM 3423 O O . LEU B 1 23 ? -23.359 -1.356 13.188 1 97.56 23 LEU B O 1
ATOM 3427 N N . GLU B 1 24 ? -23.281 -2.303 15.219 1 95 24 GLU B N 1
ATOM 3428 C CA . GLU B 1 24 ? -24.281 -3.311 14.891 1 95 24 GLU B CA 1
ATOM 3429 C C . GLU B 1 24 ? -25.562 -3.104 15.703 1 95 24 GLU B C 1
ATOM 3431 O O . GLU B 1 24 ? -26.469 -3.936 15.672 1 95 24 GLU B O 1
ATOM 3436 N N . LYS B 1 25 ? -25.578 -2.094 16.516 1 97.44 25 LYS B N 1
ATOM 3437 C CA . LYS B 1 25 ? -26.766 -1.712 17.281 1 97.44 25 LYS B CA 1
ATOM 3438 C C . LYS B 1 25 ? -26.781 -0.208 17.547 1 97.44 25 LYS B C 1
ATOM 3440 O O . LYS B 1 25 ? -25.781 0.481 17.328 1 97.44 25 LYS B O 1
ATOM 3445 N N . ASP B 1 26 ? -27.953 0.279 17.922 1 98.38 26 ASP B N 1
ATOM 3446 C CA . ASP B 1 26 ? -28.062 1.694 18.266 1 98.38 26 ASP B CA 1
ATOM 3447 C C . ASP B 1 26 ? -27.125 2.059 19.422 1 98.38 26 ASP B C 1
ATOM 3449 O O . ASP B 1 26 ? -26.781 1.202 20.234 1 98.38 26 ASP B O 1
ATOM 3453 N N . LEU B 1 27 ? -26.734 3.311 19.453 1 98.06 27 LEU B N 1
ATOM 3454 C CA . LEU B 1 27 ? -25.766 3.77 20.438 1 98.06 27 LEU B CA 1
ATOM 3455 C C . LEU B 1 27 ? -26.141 5.156 20.953 1 98.06 27 LEU B C 1
ATOM 3457 O O . LEU B 1 27 ? -26.656 5.98 20.203 1 98.06 27 LEU B O 1
ATOM 3461 N N . SER B 1 28 ? -25.969 5.352 22.203 1 97.88 28 SER B N 1
ATOM 3462 C CA . SER B 1 28 ? -26.062 6.68 22.797 1 97.88 28 SER B CA 1
ATOM 3463 C C . SER B 1 28 ? -24.75 7.086 23.453 1 97.88 28 SER B C 1
ATOM 3465 O O . SER B 1 28 ? -24.125 6.293 24.172 1 97.88 28 SER B O 1
ATOM 3467 N N . THR B 1 29 ? -24.266 8.266 23.203 1 97.75 29 THR B N 1
ATOM 3468 C CA . THR B 1 29 ? -23.016 8.773 23.766 1 97.75 29 THR B CA 1
ATOM 3469 C C . THR B 1 29 ? -23.047 10.297 23.844 1 97.75 29 THR B C 1
ATOM 3471 O O . THR B 1 29 ? -24.016 10.93 23.422 1 97.75 29 THR B O 1
ATOM 3474 N N . ASP B 1 30 ? -22.078 10.898 24.5 1 98.06 30 ASP B N 1
ATOM 3475 C CA . ASP B 1 30 ? -22.047 12.352 24.641 1 98.06 30 ASP B CA 1
ATOM 3476 C C . ASP B 1 30 ? -21.562 13.008 23.344 1 98.06 30 ASP B C 1
ATOM 3478 O O . ASP B 1 30 ? -22.172 13.945 22.844 1 98.06 30 ASP B O 1
ATOM 3482 N N . VAL B 1 31 ? -20.438 12.539 22.812 1 98.75 31 VAL B N 1
ATOM 3483 C CA . VAL B 1 31 ? -19.828 13.133 21.625 1 98.75 31 VAL B CA 1
ATOM 3484 C C . VAL B 1 31 ? -19.5 12.039 20.625 1 98.75 31 VAL B C 1
ATOM 3486 O O . VAL B 1 31 ? -18.984 10.977 20.984 1 98.75 31 VAL B O 1
ATOM 3489 N N . VAL B 1 32 ? -19.781 12.242 19.312 1 98.75 32 VAL B N 1
ATOM 3490 C CA . VAL B 1 32 ? -19.359 11.367 18.234 1 98.75 32 VAL B CA 1
ATOM 3491 C C . VAL B 1 32 ? -18.359 12.102 17.328 1 98.75 32 VAL B C 1
ATOM 3493 O O . VAL B 1 32 ? -18.625 13.227 16.891 1 98.75 32 VAL B O 1
ATOM 3496 N N . ILE B 1 33 ? -17.25 11.539 17.188 1 98.81 33 ILE B N 1
ATOM 3497 C CA . ILE B 1 33 ? -16.266 12.008 16.219 1 98.81 33 ILE B CA 1
ATOM 3498 C C . ILE B 1 33 ? -16.391 11.195 14.93 1 98.81 33 ILE B C 1
ATOM 3500 O O . ILE B 1 33 ? -16.312 9.969 14.953 1 98.81 33 ILE B O 1
ATOM 3504 N N . VAL B 1 34 ? -16.609 11.82 13.773 1 98.19 34 VAL B N 1
ATOM 3505 C CA . VAL B 1 34 ? -16.656 11.141 12.484 1 98.19 34 VAL B CA 1
ATOM 3506 C C . VAL B 1 34 ? -15.312 11.242 11.781 1 98.19 34 VAL B C 1
ATOM 3508 O O . VAL B 1 34 ? -14.898 12.328 11.367 1 98.19 34 VAL B O 1
ATOM 3511 N N . GLY B 1 35 ? -14.641 10.133 11.617 1 97.25 35 GLY B N 1
ATOM 3512 C CA . GLY B 1 35 ? -13.305 10.07 11.047 1 97.25 35 GLY B CA 1
ATOM 3513 C C . GLY B 1 35 ? -12.258 9.578 12.031 1 97.25 35 GLY B C 1
ATOM 3514 O O . GLY B 1 35 ? -12.18 10.07 13.156 1 97.25 35 GLY B O 1
ATOM 3515 N N . SER B 1 36 ? -11.492 8.633 11.617 1 97.94 36 SER B N 1
ATOM 3516 C CA . SER B 1 36 ? -10.523 8.023 12.516 1 97.94 36 SER B CA 1
ATOM 3517 C C . SER B 1 36 ? -9.094 8.32 12.07 1 97.94 36 SER B C 1
ATOM 3519 O O . SER B 1 36 ? -8.164 7.582 12.406 1 97.94 36 SER B O 1
ATOM 3521 N N . GLY B 1 37 ? -8.859 9.359 11.266 1 96.5 37 GLY B N 1
ATOM 3522 C CA . GLY B 1 37 ? -7.52 9.805 10.906 1 96.5 37 GLY B CA 1
ATOM 3523 C C . GLY B 1 37 ? -6.824 10.547 12.031 1 96.5 37 GLY B C 1
ATOM 3524 O O . GLY B 1 37 ? -7.23 10.461 13.188 1 96.5 37 GLY B O 1
ATOM 3525 N N . ILE B 1 38 ? -5.789 11.258 11.68 1 97.5 38 ILE B N 1
ATOM 3526 C CA . ILE B 1 38 ? -4.984 11.961 12.672 1 97.5 38 ILE B CA 1
ATOM 3527 C C . ILE B 1 38 ? -5.82 13.047 13.344 1 97.5 38 ILE B C 1
ATOM 3529 O O . ILE B 1 38 ? -5.672 13.305 14.539 1 97.5 38 ILE B O 1
ATOM 3533 N N . THR B 1 39 ? -6.707 13.68 12.562 1 97.44 39 THR B N 1
ATOM 3534 C CA . THR B 1 39 ? -7.586 14.688 13.148 1 97.44 39 THR B CA 1
ATOM 3535 C C . THR B 1 39 ? -8.508 14.062 14.188 1 97.44 39 THR B C 1
ATOM 3537 O O . THR B 1 39 ? -8.648 14.586 15.297 1 97.44 39 THR B O 1
ATOM 3540 N N . GLY B 1 40 ? -9.133 12.953 13.844 1 98.44 40 GLY B N 1
ATOM 3541 C CA . GLY B 1 40 ? -9.992 12.258 14.781 1 98.44 40 GLY B CA 1
ATOM 3542 C C . GLY B 1 40 ? -9.258 11.75 16 1 98.44 40 GLY B C 1
ATOM 3543 O O . GLY B 1 40 ? -9.781 11.797 17.125 1 98.44 40 GLY B O 1
ATOM 3544 N N . ALA B 1 41 ? -8.07 11.281 15.805 1 98.81 41 ALA B N 1
ATOM 3545 C CA . ALA B 1 41 ? -7.262 10.742 16.891 1 98.81 41 ALA B CA 1
ATOM 3546 C C . ALA B 1 41 ? -6.875 11.836 17.891 1 98.81 41 ALA B C 1
ATOM 3548 O O . ALA B 1 41 ? -6.957 11.633 19.109 1 98.81 41 ALA B O 1
ATOM 3549 N N . LEU B 1 42 ? -6.438 12.953 17.391 1 98.81 42 LEU B N 1
ATOM 3550 C CA . LEU B 1 42 ? -6.078 14.07 18.266 1 98.81 42 LEU B CA 1
ATOM 3551 C C . LEU B 1 42 ? -7.305 14.609 18.984 1 98.81 42 LEU B C 1
ATOM 3553 O O . LEU B 1 42 ? -7.227 14.969 20.156 1 98.81 42 LEU B O 1
ATOM 3557 N N . MET B 1 43 ? -8.414 14.664 18.266 1 98.81 43 MET B N 1
ATOM 3558 C CA . MET B 1 43 ? -9.672 15.078 18.875 1 98.81 43 MET B CA 1
ATOM 3559 C C . MET B 1 43 ? -10.055 14.148 20.031 1 98.81 43 MET B C 1
ATOM 3561 O O . MET B 1 43 ? -10.391 14.609 21.125 1 98.81 43 MET B O 1
ATOM 3565 N N . ALA B 1 44 ? -9.992 12.836 19.766 1 98.88 44 ALA B N 1
ATOM 3566 C CA . ALA B 1 44 ? -10.297 11.852 20.797 1 98.88 44 ALA B CA 1
ATOM 3567 C C . ALA B 1 44 ? -9.375 12.016 22 1 98.88 44 ALA B C 1
ATOM 3569 O O . ALA B 1 44 ? -9.805 11.883 23.141 1 98.88 44 ALA B O 1
ATOM 3570 N N . HIS B 1 45 ? -8.141 12.281 21.734 1 98.94 45 HIS B N 1
ATOM 3571 C CA . HIS B 1 45 ? -7.184 12.469 22.812 1 98.94 45 HIS B CA 1
ATOM 3572 C C . HIS B 1 45 ? -7.598 13.625 23.719 1 98.94 45 HIS B C 1
ATOM 3574 O O . HIS B 1 45 ? -7.629 13.484 24.938 1 98.94 45 HIS B O 1
ATOM 3580 N N . GLU B 1 46 ? -7.867 14.789 23.109 1 98.81 46 GLU B N 1
ATOM 3581 C CA . GLU B 1 46 ? -8.242 15.961 23.891 1 98.81 46 GLU B CA 1
ATOM 3582 C C . GLU B 1 46 ? -9.508 15.703 24.703 1 98.81 46 GLU B C 1
ATOM 3584 O O . GLU B 1 46 ? -9.594 16.078 25.875 1 98.81 46 GLU B O 1
ATOM 3589 N N . LEU B 1 47 ? -10.492 15.047 24.109 1 98.81 47 LEU B N 1
ATOM 3590 C CA . LEU B 1 47 ? -11.766 14.789 24.781 1 98.81 47 LEU B CA 1
ATOM 3591 C C . LEU B 1 47 ? -11.586 13.789 25.922 1 98.81 47 LEU B C 1
ATOM 3593 O O . LEU B 1 47 ? -12.086 14.008 27.031 1 98.81 47 LEU B O 1
ATOM 3597 N N . CYS B 1 48 ? -10.898 12.695 25.609 1 98.69 48 CYS B N 1
ATOM 3598 C CA . CYS B 1 48 ? -10.664 11.688 26.641 1 98.69 48 CYS B CA 1
ATOM 3599 C C . CYS B 1 48 ? -9.883 12.273 27.812 1 98.69 48 CYS B C 1
ATOM 3601 O O . CYS B 1 48 ? -10.203 12.008 28.969 1 98.69 48 CYS B O 1
ATOM 3603 N N . HIS B 1 49 ? -8.906 13.031 27.5 1 97.81 49 HIS B N 1
ATOM 3604 C CA . HIS B 1 49 ? -8.102 13.672 28.531 1 97.81 49 HIS B CA 1
ATOM 3605 C C . HIS B 1 49 ? -8.961 14.594 29.406 1 97.81 49 HIS B C 1
ATOM 3607 O O . HIS B 1 49 ? -8.711 14.734 30.594 1 97.81 49 HIS B O 1
ATOM 3613 N N . ALA B 1 50 ? -9.922 15.227 28.844 1 98 50 ALA B N 1
ATOM 3614 C CA . ALA B 1 50 ? -10.812 16.141 29.547 1 98 50 ALA B CA 1
ATOM 3615 C C . ALA B 1 50 ? -11.922 15.391 30.266 1 98 50 ALA B C 1
ATOM 3617 O O . ALA B 1 50 ? -12.75 15.992 30.953 1 98 50 ALA B O 1
ATOM 3618 N N . GLY B 1 51 ? -12.008 14.07 30.078 1 97.88 51 GLY B N 1
ATOM 3619 C CA . GLY B 1 51 ? -13.031 13.258 30.734 1 97.88 51 GLY B CA 1
ATOM 3620 C C . GLY B 1 51 ? -14.367 13.305 30.016 1 97.88 51 GLY B C 1
ATOM 3621 O O . GLY B 1 51 ? -15.406 12.992 30.609 1 97.88 51 GLY B O 1
ATOM 3622 N N . ILE B 1 52 ? -14.422 13.727 28.781 1 98.25 52 ILE B N 1
ATOM 3623 C CA . ILE B 1 52 ? -15.648 13.797 28 1 98.25 52 ILE B CA 1
ATOM 3624 C C . ILE B 1 52 ? -15.859 12.469 27.266 1 98.25 52 ILE B C 1
ATOM 3626 O O . ILE B 1 52 ? -15 12.039 26.484 1 98.25 52 ILE B O 1
ATOM 3630 N N . LYS B 1 53 ? -16.938 11.852 27.484 1 98.25 53 LYS B N 1
ATOM 3631 C CA . LYS B 1 53 ? -17.25 10.57 26.844 1 98.25 53 LYS B CA 1
ATOM 3632 C C . LYS B 1 53 ? -17.484 10.742 25.344 1 98.25 53 LYS B C 1
ATOM 3634 O O . LYS B 1 53 ? -18.281 11.586 24.938 1 98.25 53 LYS B O 1
ATOM 3639 N N . CYS B 1 54 ? -16.766 9.945 24.578 1 98.69 54 CYS B N 1
ATOM 3640 C CA . CYS B 1 54 ? -16.906 10.055 23.141 1 98.69 54 CYS B CA 1
ATOM 3641 C C . CYS B 1 54 ? -16.672 8.711 22.453 1 98.69 54 CYS B C 1
ATOM 3643 O O . CYS B 1 54 ? -16.219 7.758 23.094 1 98.69 54 CYS B O 1
ATOM 3645 N N . CYS B 1 55 ? -17 8.586 21.203 1 98.75 55 CYS B N 1
ATOM 3646 C CA . CYS B 1 55 ? -16.672 7.465 20.328 1 98.75 55 CYS B CA 1
ATOM 3647 C C . CYS B 1 55 ? -16.312 7.953 18.922 1 98.75 55 CYS B C 1
ATOM 3649 O O . CYS B 1 55 ? -16.531 9.117 18.594 1 98.75 55 CYS B O 1
ATOM 3651 N N . ILE B 1 56 ? -15.664 7.117 18.172 1 98.88 56 ILE B N 1
ATOM 3652 C CA . ILE B 1 56 ? -15.289 7.43 16.797 1 98.88 56 ILE B CA 1
ATOM 3653 C C . ILE B 1 56 ? -16.031 6.504 15.844 1 98.88 56 ILE B C 1
ATOM 3655 O O . ILE B 1 56 ? -16.172 5.309 16.109 1 98.88 56 ILE B O 1
ATOM 3659 N N . VAL B 1 57 ? -16.516 7.043 14.758 1 98.44 57 VAL B N 1
ATOM 3660 C CA . VAL B 1 57 ? -17.094 6.258 13.672 1 98.44 57 VAL B CA 1
ATOM 3661 C C . VAL B 1 57 ? -16.359 6.559 12.367 1 98.44 57 VAL B C 1
ATOM 3663 O O . VAL B 1 57 ? -16.078 7.723 12.055 1 98.44 57 VAL B O 1
ATOM 3666 N N . ASP B 1 58 ? -16.016 5.578 11.648 1 97.5 58 ASP B N 1
ATOM 3667 C CA . ASP B 1 58 ? -15.352 5.715 10.359 1 97.5 58 ASP B CA 1
ATOM 3668 C C . ASP B 1 58 ? -15.93 4.738 9.336 1 97.5 58 ASP B C 1
ATOM 3670 O O . ASP B 1 58 ? -16.234 3.592 9.672 1 97.5 58 ASP B O 1
ATOM 3674 N N . LYS B 1 59 ? -16.016 5.207 8.078 1 94.31 59 LYS B N 1
ATOM 3675 C CA . LYS B 1 59 ? -16.594 4.352 7.043 1 94.31 59 LYS B CA 1
ATOM 3676 C C . LYS B 1 59 ? -15.562 3.352 6.523 1 94.31 59 LYS B C 1
ATOM 3678 O O . LYS B 1 59 ? -15.914 2.385 5.848 1 94.31 59 LYS B O 1
ATOM 3683 N N . ARG B 1 60 ? -14.273 3.514 6.926 1 92.69 60 ARG B N 1
ATOM 3684 C CA . ARG B 1 60 ? -13.188 2.684 6.426 1 92.69 60 ARG B CA 1
ATOM 3685 C C . ARG B 1 60 ? -12.383 2.086 7.574 1 92.69 60 ARG B C 1
ATOM 3687 O O . ARG B 1 60 ? -12.766 2.207 8.742 1 92.69 60 ARG B O 1
ATOM 3694 N N . SER B 1 61 ? -11.242 1.419 7.117 1 93 61 SER B N 1
ATOM 3695 C CA . SER B 1 61 ? -10.227 1.026 8.086 1 93 61 SER B CA 1
ATOM 3696 C C . SER B 1 61 ? -9.562 2.246 8.711 1 93 61 SER B C 1
ATOM 3698 O O . SER B 1 61 ? -9.492 3.309 8.094 1 93 61 SER B O 1
ATOM 3700 N N . ILE B 1 62 ? -9.109 2.049 9.875 1 96.12 62 ILE B N 1
ATOM 3701 C CA . ILE B 1 62 ? -8.586 3.137 10.688 1 96.12 62 ILE B CA 1
ATOM 3702 C C . ILE B 1 62 ? -7.43 3.814 9.969 1 96.12 62 ILE B C 1
ATOM 3704 O O . ILE B 1 62 ? -6.523 3.145 9.469 1 96.12 62 ILE B O 1
ATOM 3708 N N . ALA B 1 63 ? -7.465 5.121 9.836 1 94.44 63 ALA B N 1
ATOM 3709 C CA . ALA B 1 63 ? -6.398 6.023 9.414 1 94.44 63 ALA B CA 1
ATOM 3710 C C . ALA B 1 63 ? -5.984 5.738 7.969 1 94.44 63 ALA B C 1
ATOM 3712 O O . ALA B 1 63 ? -4.812 5.898 7.613 1 94.44 63 ALA B O 1
ATOM 3713 N N . THR B 1 64 ? -6.902 5.316 7.121 1 91.19 64 THR B N 1
ATOM 3714 C CA . THR B 1 64 ? -6.547 4.949 5.754 1 91.19 64 THR B CA 1
ATOM 3715 C C . THR B 1 64 ? -7.078 5.977 4.762 1 91.19 64 THR B C 1
ATOM 3717 O O . THR B 1 64 ? -7.137 5.711 3.557 1 91.19 64 THR B O 1
ATOM 3720 N N . GLY B 1 65 ? -7.449 7.117 5.258 1 89.5 65 GLY B N 1
ATOM 3721 C CA . GLY B 1 65 ? -7.766 8.242 4.395 1 89.5 65 GLY B CA 1
ATOM 3722 C C . GLY B 1 65 ? -6.57 9.141 4.121 1 89.5 65 GLY B C 1
ATOM 3723 O O . GLY B 1 65 ? -5.5 8.656 3.752 1 89.5 65 GLY B O 1
ATOM 3724 N N . SER B 1 66 ? -6.742 10.398 4.324 1 87.94 66 SER B N 1
ATOM 3725 C CA . SER B 1 66 ? -5.695 11.367 4.016 1 87.94 66 SER B CA 1
ATOM 3726 C C . SER B 1 66 ? -4.5 11.203 4.945 1 87.94 66 SER B C 1
ATOM 3728 O O . SER B 1 66 ? -3.371 11.547 4.582 1 87.94 66 SER B O 1
ATOM 3730 N N . SER B 1 67 ? -4.734 10.68 6.137 1 91.75 67 SER B N 1
ATOM 3731 C CA . SER B 1 67 ? -3.639 10.492 7.082 1 91.75 67 SER B CA 1
ATOM 3732 C C . SER B 1 67 ? -2.584 9.539 6.527 1 91.75 67 SER B C 1
ATOM 3734 O O . SER B 1 67 ? -1.388 9.734 6.742 1 91.75 67 SER B O 1
ATOM 3736 N N . ALA B 1 68 ? -3.008 8.578 5.824 1 90.19 68 ALA B N 1
ATOM 3737 C CA . ALA B 1 68 ? -2.086 7.605 5.242 1 90.19 68 ALA B CA 1
ATOM 3738 C C . ALA B 1 68 ? -1.282 8.227 4.102 1 90.19 68 ALA B C 1
ATOM 3740 O O . ALA B 1 68 ? -0.166 7.789 3.811 1 90.19 68 ALA B O 1
ATOM 3741 N N . ALA B 1 69 ? -1.819 9.234 3.498 1 89.19 69 ALA B N 1
ATOM 3742 C CA . ALA B 1 69 ? -1.184 9.859 2.344 1 89.19 69 ALA B CA 1
ATOM 3743 C C . ALA B 1 69 ? -0.342 11.062 2.764 1 89.19 69 ALA B C 1
ATOM 3745 O O . ALA B 1 69 ? 0.464 11.57 1.98 1 89.19 69 ALA B O 1
ATOM 3746 N N . SER B 1 70 ? -0.499 11.469 3.973 1 92.19 70 SER B N 1
ATOM 3747 C CA . SER B 1 70 ? 0.217 12.648 4.453 1 92.19 70 SER B CA 1
ATOM 3748 C C . SER B 1 70 ? 1.724 12.406 4.465 1 92.19 70 SER B C 1
ATOM 3750 O O . SER B 1 70 ? 2.184 11.312 4.797 1 92.19 70 SER B O 1
ATOM 3752 N N . THR B 1 71 ? 2.451 13.438 4.121 1 94.62 71 THR B N 1
ATOM 3753 C CA . THR B 1 71 ? 3.902 13.336 4.227 1 94.62 71 THR B CA 1
ATOM 3754 C C . THR B 1 71 ? 4.375 13.742 5.617 1 94.62 71 THR B C 1
ATOM 3756 O O . THR B 1 71 ? 5.512 13.461 6 1 94.62 71 THR B O 1
ATOM 3759 N N . ALA B 1 72 ? 3.596 14.469 6.371 1 96.31 72 ALA B N 1
ATOM 3760 C CA . ALA B 1 72 ? 3.686 14.695 7.809 1 96.31 72 ALA B CA 1
ATOM 3761 C C . ALA B 1 72 ? 4.926 15.516 8.156 1 96.31 72 ALA B C 1
ATOM 3763 O O . ALA B 1 72 ? 5.695 15.141 9.047 1 96.31 72 ALA B O 1
ATOM 3764 N N . LEU B 1 73 ? 5.16 16.609 7.391 1 97.25 73 LEU B N 1
ATOM 3765 C CA . LEU B 1 73 ? 6.02 17.703 7.836 1 97.25 73 LEU B CA 1
ATOM 3766 C C . LEU B 1 73 ? 5.262 18.641 8.766 1 97.25 73 LEU B C 1
ATOM 3768 O O . LEU B 1 73 ? 4.16 19.094 8.438 1 97.25 73 LEU B O 1
ATOM 3772 N N . LEU B 1 74 ? 5.82 18.875 9.883 1 98.19 74 LEU B N 1
ATOM 3773 C CA . LEU B 1 74 ? 5.219 19.828 10.82 1 98.19 74 LEU B CA 1
ATOM 3774 C C . LEU B 1 74 ? 6.004 21.125 10.844 1 98.19 74 LEU B C 1
ATOM 3776 O O . LEU B 1 74 ? 7.152 21.156 11.289 1 98.19 74 LEU B O 1
ATOM 3780 N N . GLN B 1 75 ? 5.398 22.125 10.359 1 97.69 75 GLN B N 1
ATOM 3781 C CA . GLN B 1 75 ? 5.996 23.453 10.305 1 97.69 75 GLN B CA 1
ATOM 3782 C C . GLN B 1 75 ? 5.027 24.516 10.82 1 97.69 75 GLN B C 1
ATOM 3784 O O . GLN B 1 75 ? 3.809 24.328 10.758 1 97.69 75 GLN B O 1
ATOM 3789 N N . TYR B 1 76 ? 5.582 25.547 11.383 1 97.44 76 TYR B N 1
ATOM 3790 C CA . TYR B 1 76 ? 4.684 26.625 11.797 1 97.44 76 TYR B CA 1
ATOM 3791 C C . TYR B 1 76 ? 4.352 27.547 10.633 1 97.44 76 TYR B C 1
ATOM 3793 O O . TYR B 1 76 ? 3.422 28.344 10.719 1 97.44 76 TYR B O 1
ATOM 3801 N N . GLU B 1 77 ? 5.172 27.422 9.57 1 95.44 77 GLU B N 1
ATOM 3802 C CA . GLU B 1 77 ? 4.879 28.172 8.352 1 95.44 77 GLU B CA 1
ATOM 3803 C C . GLU B 1 77 ? 3.566 27.703 7.723 1 95.44 77 GLU B C 1
ATOM 3805 O O . GLU B 1 77 ? 3.314 26.516 7.605 1 95.44 77 GLU B O 1
ATOM 3810 N N . ILE B 1 78 ? 2.799 28.609 7.387 1 94.69 78 ILE B N 1
ATOM 3811 C CA . ILE B 1 78 ? 1.54 28.391 6.688 1 94.69 78 ILE B CA 1
ATOM 3812 C C . ILE B 1 78 ? 1.719 28.688 5.199 1 94.69 78 ILE B C 1
ATOM 3814 O O . ILE B 1 78 ? 2.648 29.391 4.809 1 94.69 78 ILE B O 1
ATOM 3818 N N . ASP B 1 79 ? 0.903 28.109 4.391 1 92.62 79 ASP B N 1
ATOM 3819 C CA . ASP B 1 79 ? 1.038 28.234 2.941 1 92.62 79 ASP B CA 1
ATOM 3820 C C . ASP B 1 79 ? 1.028 29.688 2.508 1 92.62 79 ASP B C 1
ATOM 3822 O O . ASP B 1 79 ? 1.728 30.078 1.566 1 92.62 79 ASP B O 1
ATOM 3826 N N . VAL B 1 80 ? 0.172 30.484 3.148 1 93.94 80 VAL B N 1
ATOM 3827 C CA . VAL B 1 80 ? 0.196 31.922 2.908 1 93.94 80 VAL B CA 1
ATOM 3828 C C . VAL B 1 80 ? 1.235 32.562 3.814 1 93.94 80 VAL B C 1
ATOM 3830 O O . VAL B 1 80 ? 1.139 32.5 5.039 1 93.94 80 VAL B O 1
ATOM 3833 N N . PRO B 1 81 ? 2.197 33.219 3.191 1 96.81 81 PRO B N 1
ATOM 3834 C CA . PRO B 1 81 ? 3.219 33.875 4.012 1 96.81 81 PRO B CA 1
ATOM 3835 C C . PRO B 1 81 ? 2.629 34.875 5.008 1 96.81 81 PRO B C 1
ATOM 3837 O O . PRO B 1 81 ? 1.626 35.531 4.707 1 96.81 81 PRO B O 1
ATOM 3840 N N . LEU B 1 82 ? 3.301 35.031 6.098 1 98.06 82 LEU B N 1
ATOM 3841 C CA . LEU B 1 82 ? 2.809 35.875 7.184 1 98.06 82 LEU B CA 1
ATOM 3842 C C . LEU B 1 82 ? 2.602 37.281 6.707 1 98.06 82 LEU B C 1
ATOM 3844 O O . LEU B 1 82 ? 1.593 37.938 7.039 1 98.06 82 LEU B O 1
ATOM 3848 N N . CYS B 1 83 ? 3.52 37.812 5.949 1 97.75 83 CYS B N 1
ATOM 3849 C CA . CYS B 1 83 ? 3.424 39.219 5.477 1 97.75 83 CYS B CA 1
ATOM 3850 C C . CYS B 1 83 ? 2.207 39.375 4.578 1 97.75 83 CYS B C 1
ATOM 3852 O O . CYS B 1 83 ? 1.568 40.438 4.602 1 97.75 83 CYS B O 1
ATOM 3854 N N . ARG B 1 84 ? 1.883 38.406 3.855 1 96.31 84 ARG B N 1
ATOM 3855 C CA . ARG B 1 84 ? 0.702 38.438 3.002 1 96.31 84 ARG B CA 1
ATOM 3856 C C . ARG B 1 84 ? -0.572 38.219 3.812 1 96.31 84 ARG B C 1
ATOM 3858 O O . ARG B 1 84 ? -1.574 38.906 3.598 1 96.31 84 ARG B O 1
ATOM 3865 N N . MET B 1 85 ? -0.501 37.312 4.703 1 95.62 85 MET B N 1
ATOM 3866 C CA . MET B 1 85 ? -1.664 37.031 5.543 1 95.62 85 MET B CA 1
ATOM 3867 C C . MET B 1 85 ? -2.041 38.25 6.379 1 95.62 85 MET B C 1
ATOM 3869 O O . MET B 1 85 ? -3.223 38.5 6.617 1 95.62 85 MET B O 1
ATOM 3873 N N . ALA B 1 86 ? -1.077 38.938 6.824 1 96.94 86 ALA B N 1
ATOM 3874 C CA . ALA B 1 86 ? -1.295 40.156 7.621 1 96.94 86 ALA B CA 1
ATOM 3875 C C . ALA B 1 86 ? -2.168 41.156 6.875 1 96.94 86 ALA B C 1
ATOM 3877 O O . ALA B 1 86 ? -2.973 41.844 7.484 1 96.94 86 ALA B O 1
ATOM 3878 N N . LYS B 1 87 ? -2.047 41.188 5.609 1 95 87 LYS B N 1
ATOM 3879 C CA . LYS B 1 87 ? -2.828 42.094 4.777 1 95 87 LYS B CA 1
ATOM 3880 C C . LYS B 1 87 ? -4.254 41.594 4.59 1 95 87 LYS B C 1
ATOM 3882 O O . LYS B 1 87 ? -5.164 42.375 4.309 1 95 87 LYS B O 1
ATOM 3887 N N . ILE B 1 88 ? -4.402 40.344 4.77 1 92.56 88 ILE B N 1
ATOM 3888 C CA . ILE B 1 88 ? -5.699 39.719 4.504 1 92.56 88 ILE B CA 1
ATOM 3889 C C . ILE B 1 88 ? -6.555 39.75 5.766 1 92.56 88 ILE B C 1
ATOM 3891 O O . ILE B 1 88 ? -7.703 40.219 5.734 1 92.56 88 ILE B O 1
ATOM 3895 N N . ILE B 1 89 ? -5.918 39.438 6.93 1 92.62 89 ILE B N 1
ATOM 3896 C CA . ILE B 1 89 ? -6.777 39.25 8.094 1 92.62 89 ILE B CA 1
ATOM 3897 C C . ILE B 1 89 ? -6.32 40.156 9.227 1 92.62 89 ILE B C 1
ATOM 3899 O O . ILE B 1 89 ? -6.855 40.125 10.336 1 92.62 89 ILE B O 1
ATOM 3903 N N . GLY B 1 90 ? -5.359 40.938 9.016 1 94.69 90 GLY B N 1
ATOM 3904 C CA . GLY B 1 90 ? -4.77 41.781 10.047 1 94.69 90 GLY B CA 1
ATOM 3905 C C . GLY B 1 90 ? -3.523 41.156 10.664 1 94.69 90 GLY B C 1
ATOM 3906 O O . GLY B 1 90 ? -3.449 39.938 10.852 1 94.69 90 GLY B O 1
ATOM 3907 N N . GLU B 1 91 ? -2.57 41.969 10.961 1 97.5 91 GLU B N 1
ATOM 3908 C CA . GLU B 1 91 ? -1.243 41.531 11.375 1 97.5 91 GLU B CA 1
ATOM 3909 C C . GLU B 1 91 ? -1.312 40.75 12.68 1 97.5 91 GLU B C 1
ATOM 3911 O O . GLU B 1 91 ? -0.677 39.688 12.812 1 97.5 91 GLU B O 1
ATOM 3916 N N . GLU B 1 92 ? -2.076 41.188 13.633 1 96.94 92 GLU B N 1
ATOM 3917 C CA . GLU B 1 92 ? -2.166 40.531 14.922 1 96.94 92 GLU B CA 1
ATOM 3918 C C . GLU B 1 92 ? -2.801 39.156 14.789 1 96.94 92 GLU B C 1
ATOM 3920 O O . GLU B 1 92 ? -2.344 38.188 15.406 1 96.94 92 GLU B O 1
ATOM 3925 N N . ASN B 1 93 ? -3.859 39.062 14.023 1 95.69 93 ASN B N 1
ATOM 3926 C CA . ASN B 1 93 ? -4.508 37.781 13.773 1 95.69 93 ASN B CA 1
ATOM 3927 C C . ASN B 1 93 ? -3.574 36.812 13.055 1 95.69 93 ASN B C 1
ATOM 3929 O O . ASN B 1 93 ? -3.521 35.625 13.391 1 95.69 93 ASN B O 1
ATOM 3933 N N . ALA B 1 94 ? -2.891 37.344 12.086 1 96.88 94 ALA B N 1
ATOM 3934 C CA . ALA B 1 94 ? -1.946 36.531 11.328 1 96.88 94 ALA B CA 1
ATOM 3935 C C . ALA B 1 94 ? -0.838 36 12.234 1 96.88 94 ALA B C 1
ATOM 3937 O O . ALA B 1 94 ? -0.486 34.812 12.172 1 96.88 94 ALA B O 1
ATOM 3938 N N . ALA B 1 95 ? -0.322 36.875 13.07 1 98 95 ALA B N 1
ATOM 3939 C CA . ALA B 1 95 ? 0.721 36.469 14.016 1 98 95 ALA B CA 1
ATOM 3940 C C . ALA B 1 95 ? 0.207 35.406 14.977 1 98 95 ALA B C 1
ATOM 3942 O O . ALA B 1 95 ? 0.919 34.469 15.297 1 98 95 ALA B O 1
ATOM 3943 N N . THR B 1 96 ? -0.998 35.594 15.414 1 97.38 96 THR B N 1
ATOM 3944 C CA . THR B 1 96 ? -1.603 34.625 16.312 1 97.38 96 THR B CA 1
ATOM 3945 C C . THR B 1 96 ? -1.738 33.281 15.648 1 97.38 96 THR B C 1
ATOM 3947 O O . THR B 1 96 ? -1.49 32.219 16.266 1 97.38 96 THR B O 1
ATOM 3950 N N . ALA B 1 97 ? -2.119 33.281 14.398 1 96.94 97 ALA B N 1
ATOM 3951 C CA . ALA B 1 97 ? -2.246 32.031 13.656 1 96.94 97 ALA B CA 1
ATOM 3952 C C . ALA B 1 97 ? -0.902 31.312 13.555 1 96.94 97 ALA B C 1
ATOM 3954 O O . ALA B 1 97 ? -0.816 30.094 13.781 1 96.94 97 ALA B O 1
ATOM 3955 N N . TYR B 1 98 ? 0.16 32 13.266 1 98.31 98 TYR B N 1
ATOM 3956 C CA . TYR B 1 98 ? 1.492 31.422 13.148 1 98.31 98 TYR B CA 1
ATOM 3957 C C . TYR B 1 98 ? 1.983 30.906 14.492 1 98.31 98 TYR B C 1
ATOM 3959 O O . TYR B 1 98 ? 2.588 29.844 14.57 1 98.31 98 TYR B O 1
ATOM 3967 N N . HIS B 1 99 ? 1.705 31.703 15.523 1 98.56 99 HIS B N 1
ATOM 3968 C CA . HIS B 1 99 ? 2.078 31.266 16.859 1 98.56 99 HIS B CA 1
ATOM 3969 C C . HIS B 1 99 ? 1.316 30 17.266 1 98.56 99 HIS B C 1
ATOM 3971 O O . HIS B 1 99 ? 1.862 29.141 17.953 1 98.56 99 HIS B O 1
ATOM 3977 N N . ALA B 1 100 ? 0.055 29.969 16.891 1 98.19 100 ALA B N 1
ATOM 3978 C CA . ALA B 1 100 ? -0.739 28.766 17.172 1 98.19 100 ALA B CA 1
ATOM 3979 C C . ALA B 1 100 ? -0.135 27.531 16.5 1 98.19 100 ALA B C 1
ATOM 3981 O O . ALA B 1 100 ? -0.082 26.453 17.094 1 98.19 100 ALA B O 1
ATOM 3982 N N . CYS B 1 101 ? 0.317 27.703 15.289 1 98 101 CYS B N 1
ATOM 3983 C CA . CYS B 1 101 ? 0.949 26.594 14.578 1 98 101 CYS B CA 1
ATOM 3984 C C . CYS B 1 101 ? 2.254 26.188 15.25 1 98 101 CYS B C 1
ATOM 3986 O O . CYS B 1 101 ? 2.535 25 15.391 1 98 101 CYS B O 1
ATOM 3988 N N . LEU B 1 102 ? 3.02 27.188 15.656 1 98.69 102 LEU B N 1
ATOM 3989 C CA . LEU B 1 102 ? 4.266 26.906 16.359 1 98.69 102 LEU B CA 1
ATOM 3990 C C . LEU B 1 102 ? 4.004 26.125 17.641 1 98.69 102 LEU B C 1
ATOM 3992 O O . LEU B 1 102 ? 4.664 25.109 17.891 1 98.69 102 LEU B O 1
ATOM 3996 N N . GLN B 1 103 ? 3.059 26.562 18.375 1 98.56 103 GLN B N 1
ATOM 3997 C CA . GLN B 1 103 ? 2.709 25.906 19.625 1 98.56 103 GLN B CA 1
ATOM 3998 C C . GLN B 1 103 ? 2.174 24.5 19.375 1 98.56 103 GLN B C 1
ATOM 4000 O O . GLN B 1 103 ? 2.42 23.594 20.156 1 98.56 103 GLN B O 1
ATOM 4005 N N . SER B 1 104 ? 1.455 24.375 18.344 1 98.5 104 SER B N 1
ATOM 4006 C CA . SER B 1 104 ? 0.847 23.094 18 1 98.5 104 SER B CA 1
ATOM 4007 C C . SER B 1 104 ? 1.905 22 17.828 1 98.5 104 SER B C 1
ATOM 4009 O O . SER B 1 104 ? 1.678 20.844 18.172 1 98.5 104 SER B O 1
ATOM 4011 N N . ILE B 1 105 ? 3.041 22.328 17.281 1 98.75 105 ILE B N 1
ATOM 4012 C CA . ILE B 1 105 ? 4.121 21.359 17.094 1 98.75 105 ILE B CA 1
ATOM 4013 C C . ILE B 1 105 ? 4.574 20.828 18.453 1 98.75 105 ILE B C 1
ATOM 4015 O O . ILE B 1 105 ? 4.703 19.625 18.641 1 98.75 105 ILE B O 1
ATOM 4019 N N . SER B 1 106 ? 4.727 21.734 19.391 1 98.62 106 SER B N 1
ATOM 4020 C CA . SER B 1 106 ? 5.105 21.344 20.75 1 98.62 106 SER B CA 1
ATOM 4021 C C . SER B 1 106 ? 4 20.547 21.422 1 98.62 106 SER B C 1
ATOM 4023 O O . SER B 1 106 ? 4.277 19.625 22.188 1 98.62 106 SER B O 1
ATOM 4025 N N . ASP B 1 107 ? 2.805 20.938 21.172 1 98.81 107 ASP B N 1
ATOM 4026 C CA . ASP B 1 107 ? 1.673 20.234 21.766 1 98.81 107 ASP B CA 1
ATOM 4027 C C . ASP B 1 107 ? 1.585 18.797 21.25 1 98.81 107 ASP B C 1
ATOM 4029 O O . ASP B 1 107 ? 1.307 17.875 22.016 1 98.81 107 ASP B O 1
ATOM 4033 N N . ILE B 1 108 ? 1.783 18.594 19.969 1 98.81 108 ILE B N 1
ATOM 4034 C CA . ILE B 1 108 ? 1.767 17.266 19.375 1 98.81 108 ILE B CA 1
ATOM 4035 C C . ILE B 1 108 ? 2.875 16.422 20 1 98.81 108 ILE B C 1
ATOM 4037 O O . ILE B 1 108 ? 2.652 15.258 20.359 1 98.81 108 ILE B O 1
ATOM 4041 N N . LYS B 1 109 ? 4.031 17 20.141 1 98.81 109 LYS B N 1
ATOM 4042 C CA . LYS B 1 109 ? 5.129 16.312 20.828 1 98.81 109 LYS B CA 1
ATOM 4043 C C . LYS B 1 109 ? 4.711 15.852 22.219 1 98.81 109 LYS B C 1
ATOM 4045 O O . LYS B 1 109 ? 4.941 14.703 22.594 1 98.81 109 LYS B O 1
ATOM 4050 N N . ARG B 1 110 ? 4.137 16.703 22.906 1 98.69 110 ARG B N 1
ATOM 4051 C CA . ARG B 1 110 ? 3.723 16.422 24.281 1 98.69 110 ARG B CA 1
ATOM 4052 C C . ARG B 1 110 ? 2.695 15.289 24.312 1 98.69 110 ARG B C 1
ATOM 4054 O O . ARG B 1 110 ? 2.781 14.391 25.156 1 98.69 110 ARG B O 1
ATOM 4061 N N . VAL B 1 111 ? 1.708 15.352 23.438 1 98.75 111 VAL B N 1
ATOM 4062 C CA . VAL B 1 111 ? 0.678 14.32 23.359 1 98.75 111 VAL B CA 1
ATOM 4063 C C . VAL B 1 111 ? 1.329 12.961 23.141 1 98.75 111 VAL B C 1
ATOM 4065 O O . VAL B 1 111 ? 0.99 11.984 23.812 1 98.75 111 VAL B O 1
ATOM 4068 N N . LEU B 1 112 ? 2.229 12.875 22.188 1 98.81 112 LEU B N 1
ATOM 4069 C CA . LEU B 1 112 ? 2.891 11.625 21.859 1 98.81 112 LEU B CA 1
ATOM 4070 C C . LEU B 1 112 ? 3.748 11.133 23.016 1 98.81 112 LEU B C 1
ATOM 4072 O O . LEU B 1 112 ? 3.75 9.938 23.328 1 98.81 112 LEU B O 1
ATOM 4076 N N . GLU B 1 113 ? 4.426 12.023 23.734 1 98.56 113 GLU B N 1
ATOM 4077 C CA . GLU B 1 113 ? 5.266 11.664 24.859 1 98.56 113 GLU B CA 1
ATOM 4078 C C . GLU B 1 113 ? 4.422 11.18 26.047 1 98.56 113 GLU B C 1
ATOM 4080 O O . GLU B 1 113 ? 4.75 10.164 26.656 1 98.56 113 GLU B O 1
ATOM 4085 N N . GLU B 1 114 ? 3.393 11.875 26.266 1 98.19 114 GLU B N 1
ATOM 4086 C CA . GLU B 1 114 ? 2.527 11.539 27.391 1 98.19 114 GLU B CA 1
ATOM 4087 C C . GLU B 1 114 ? 1.874 10.172 27.188 1 98.19 114 GLU B C 1
ATOM 4089 O O . GLU B 1 114 ? 1.63 9.453 28.156 1 98.19 114 GLU B O 1
ATOM 4094 N N . THR B 1 115 ? 1.596 9.812 26.031 1 98.56 115 THR B N 1
ATOM 4095 C CA . THR B 1 115 ? 0.889 8.57 25.75 1 98.56 115 THR B CA 1
ATOM 4096 C C . THR B 1 115 ? 1.874 7.441 25.453 1 98.56 115 THR B C 1
ATOM 4098 O O . THR B 1 115 ? 1.492 6.27 25.406 1 98.56 115 THR B O 1
ATOM 4101 N N . GLY B 1 116 ? 3.096 7.77 25.234 1 98.56 116 GLY B N 1
ATOM 4102 C CA . GLY B 1 116 ? 4.102 6.773 24.891 1 98.56 116 GLY B CA 1
ATOM 4103 C C . GLY B 1 116 ? 3.984 6.266 23.469 1 98.56 116 GLY B C 1
ATOM 4104 O O . GLY B 1 116 ? 4.578 5.246 23.109 1 98.56 116 GLY B O 1
ATOM 4105 N N . VAL B 1 117 ? 3.242 6.988 22.625 1 98.44 117 VAL B N 1
ATOM 4106 C CA . VAL B 1 117 ? 3.066 6.586 21.234 1 98.44 117 VAL B CA 1
ATOM 4107 C C . VAL B 1 117 ? 4.324 6.918 20.438 1 98.44 117 VAL B C 1
ATOM 4109 O O . VAL B 1 117 ? 4.754 8.078 20.406 1 98.44 117 VAL B O 1
ATOM 4112 N N . ASN B 1 118 ? 4.922 5.93 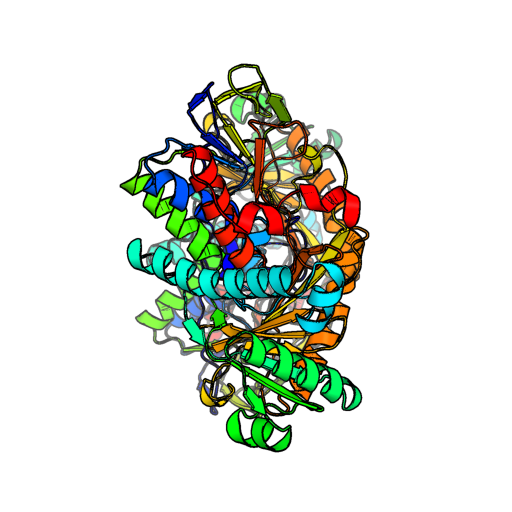19.812 1 97.94 118 ASN B N 1
ATOM 4113 C CA . ASN B 1 118 ? 6.078 6.141 18.953 1 97.94 118 ASN B CA 1
ATOM 4114 C C . ASN B 1 118 ? 5.66 6.414 17.5 1 97.94 118 ASN B C 1
ATOM 4116 O O . ASN B 1 118 ? 5.539 5.488 16.703 1 97.94 118 ASN B O 1
ATOM 4120 N N . ALA B 1 119 ? 5.582 7.633 17.188 1 97.75 119 ALA B N 1
ATOM 4121 C CA . ALA B 1 119 ? 5.188 8.047 15.844 1 97.75 119 ALA B CA 1
ATOM 4122 C C . ALA B 1 119 ? 6.383 8.578 15.055 1 97.75 119 ALA B C 1
ATOM 4124 O O . ALA B 1 119 ? 6.219 9.336 14.102 1 97.75 119 ALA B O 1
ATOM 4125 N N . GLY B 1 120 ? 7.562 8.289 15.531 1 97.19 120 GLY B N 1
ATOM 4126 C CA . GLY B 1 120 ? 8.75 8.766 14.836 1 97.19 120 GLY B CA 1
ATOM 4127 C C . GLY B 1 120 ? 8.883 10.273 14.836 1 97.19 120 GLY B C 1
ATOM 4128 O O . GLY B 1 120 ? 9.406 10.859 13.883 1 97.19 120 GLY B O 1
ATOM 4129 N N . PHE B 1 121 ? 8.383 10.859 15.898 1 98.38 121 PHE B N 1
ATOM 4130 C CA . PHE B 1 121 ? 8.469 12.312 16.016 1 98.38 121 PHE B CA 1
ATOM 4131 C C . PHE B 1 121 ? 9.914 12.758 16.188 1 98.38 121 PHE B C 1
ATOM 4133 O O . PHE B 1 121 ? 10.602 12.281 17.094 1 98.38 121 PHE B O 1
ATOM 4140 N N . GLU B 1 122 ? 10.383 13.648 15.336 1 98.12 122 GLU B N 1
ATOM 4141 C CA . GLU B 1 122 ? 11.742 14.188 15.391 1 98.12 122 GLU B CA 1
ATOM 4142 C C . GLU B 1 122 ? 11.75 15.688 15.094 1 98.12 122 GLU B C 1
ATOM 4144 O O . GLU B 1 122 ? 11.242 16.125 14.062 1 98.12 122 GLU B O 1
ATOM 4149 N N . GLN B 1 123 ? 12.281 16.406 16 1 98 123 GLN B N 1
ATOM 4150 C CA . GLN B 1 123 ? 12.453 17.828 15.75 1 98 123 GLN B CA 1
ATOM 4151 C C . GLN B 1 123 ? 13.68 18.094 14.883 1 98 123 GLN B C 1
ATOM 4153 O O . GLN B 1 123 ? 14.758 17.531 15.141 1 98 123 GLN B O 1
ATOM 4158 N N . LEU B 1 124 ? 13.477 18.828 13.82 1 97.62 124 LEU B N 1
ATOM 4159 C CA . LEU B 1 124 ? 14.508 19.156 12.844 1 97.62 124 LEU B CA 1
ATOM 4160 C C . LEU B 1 124 ? 14.367 20.609 12.367 1 97.62 124 LEU B C 1
ATOM 4162 O O . LEU B 1 124 ? 13.281 21.188 12.469 1 97.62 124 LEU B O 1
ATOM 4166 N N . PRO B 1 125 ? 15.469 21.172 11.875 1 98.12 125 PRO B N 1
ATOM 4167 C CA . PRO B 1 125 ? 15.328 22.516 11.289 1 98.12 125 PRO B CA 1
ATOM 4168 C C . PRO B 1 125 ? 14.477 22.5 10.016 1 98.12 125 PRO B C 1
ATOM 4170 O O . PRO B 1 125 ? 14.211 21.438 9.453 1 98.12 125 PRO B O 1
ATOM 4173 N N . SER B 1 126 ? 14.008 23.625 9.68 1 98.25 126 SER B N 1
ATOM 4174 C CA . SER B 1 126 ? 13.336 23.844 8.406 1 98.25 126 SER B CA 1
ATOM 4175 C C . SER B 1 126 ? 14.062 24.875 7.562 1 98.25 126 SER B C 1
ATOM 4177 O O . SER B 1 126 ? 14.578 25.859 8.094 1 98.25 126 SER B O 1
ATOM 4179 N N . LEU B 1 127 ? 14.203 24.578 6.324 1 98.5 127 LEU B N 1
ATOM 4180 C CA . LEU B 1 127 ? 14.82 25.438 5.332 1 98.5 127 LEU B CA 1
ATOM 4181 C C . LEU B 1 127 ? 13.812 25.859 4.266 1 98.5 127 LEU B C 1
ATOM 4183 O O . LEU B 1 127 ? 13.414 25.031 3.436 1 98.5 127 LEU B O 1
ATOM 4187 N N . PHE B 1 128 ? 13.352 27.125 4.309 1 98.56 128 PHE B N 1
ATOM 4188 C CA . PHE B 1 128 ? 12.445 27.719 3.334 1 98.56 128 PHE B CA 1
ATOM 4189 C C . PHE B 1 128 ? 13.203 28.625 2.371 1 98.56 128 PHE B C 1
ATOM 4191 O O . PHE B 1 128 ? 13.602 29.734 2.736 1 98.56 128 PHE B O 1
ATOM 4198 N N . TYR B 1 129 ? 13.359 28.172 1.087 1 98.69 129 TYR B N 1
ATOM 4199 C CA . TYR B 1 129 ? 14.289 28.891 0.222 1 98.69 129 TYR B CA 1
ATOM 4200 C C . TYR B 1 129 ? 13.547 29.625 -0.889 1 98.69 129 TYR B C 1
ATOM 4202 O O . TYR B 1 129 ? 12.445 29.219 -1.272 1 98.69 129 TYR B O 1
ATOM 4210 N N . ALA B 1 130 ? 14.211 30.719 -1.35 1 98.62 130 ALA B N 1
ATOM 4211 C CA . ALA B 1 130 ? 13.75 31.438 -2.531 1 98.62 130 ALA B CA 1
ATOM 4212 C C . ALA B 1 130 ? 13.992 30.641 -3.801 1 98.62 130 ALA B C 1
ATOM 4214 O O . ALA B 1 130 ? 15.133 30.281 -4.109 1 98.62 130 ALA B O 1
ATOM 4215 N N . SER B 1 131 ? 12.93 30.391 -4.535 1 97.88 131 SER B N 1
ATOM 4216 C CA . SER B 1 131 ? 13.016 29.562 -5.738 1 97.88 131 SER B CA 1
ATOM 4217 C C . SER B 1 131 ? 13.648 30.344 -6.891 1 97.88 131 SER B C 1
ATOM 4219 O O . SER B 1 131 ? 14.023 29.75 -7.906 1 97.88 131 SER B O 1
ATOM 4221 N N . SER B 1 132 ? 13.711 31.625 -6.746 1 96.62 132 SER B N 1
ATOM 4222 C CA . SER B 1 132 ? 14.414 32.531 -7.648 1 96.62 132 SER B CA 1
ATOM 4223 C C . SER B 1 132 ? 15.023 33.688 -6.891 1 96.62 132 SER B C 1
ATOM 4225 O O . SER B 1 132 ? 14.656 33.969 -5.742 1 96.62 132 SER B O 1
ATOM 4227 N N . ALA B 1 133 ? 15.898 34.406 -7.59 1 94.69 133 ALA B N 1
ATOM 4228 C CA . ALA B 1 133 ? 16.516 35.562 -6.969 1 94.69 133 ALA B CA 1
ATOM 4229 C C . ALA B 1 133 ? 15.469 36.625 -6.641 1 94.69 133 ALA B C 1
ATOM 4231 O O . ALA B 1 133 ? 15.594 37.344 -5.645 1 94.69 133 ALA B O 1
ATOM 4232 N N . ALA B 1 134 ? 14.516 36.688 -7.453 1 96.62 134 ALA B N 1
ATOM 4233 C CA . ALA B 1 134 ? 13.453 37.656 -7.25 1 96.62 134 ALA B CA 1
ATOM 4234 C C . ALA B 1 134 ? 12.68 37.375 -5.965 1 96.62 134 ALA B C 1
ATOM 4236 O O . ALA B 1 134 ? 12.188 38.312 -5.316 1 96.62 134 ALA B O 1
ATOM 4237 N N . ASP B 1 135 ? 12.664 36.188 -5.492 1 97.5 135 ASP B N 1
ATOM 4238 C CA . ASP B 1 135 ? 11.906 35.781 -4.316 1 97.5 135 ASP B CA 1
ATOM 4239 C C . ASP B 1 135 ? 12.641 36.156 -3.029 1 97.5 135 ASP B C 1
ATOM 4241 O O . ASP B 1 135 ? 12.07 36.062 -1.938 1 97.5 135 ASP B O 1
ATOM 4245 N N . ASN B 1 136 ? 13.844 36.594 -3.146 1 97.94 136 ASN B N 1
ATOM 4246 C CA . ASN B 1 136 ? 14.586 37.031 -1.967 1 97.94 136 ASN B CA 1
ATOM 4247 C C . ASN B 1 136 ? 13.898 38.188 -1.254 1 97.94 136 ASN B C 1
ATOM 4249 O O . ASN B 1 136 ? 13.977 38.312 -0.03 1 97.94 136 ASN B O 1
ATOM 4253 N N . LYS B 1 137 ? 13.242 38.938 -2.027 1 97.81 137 LYS B N 1
ATOM 4254 C CA . LYS B 1 137 ? 12.516 40.062 -1.437 1 97.81 137 LYS B CA 1
ATOM 4255 C C . LYS B 1 137 ? 11.43 39.562 -0.487 1 97.81 137 LYS B C 1
ATOM 4257 O O . LYS B 1 137 ? 11.25 40.125 0.602 1 97.81 137 LYS B O 1
ATOM 4262 N N . LEU B 1 138 ? 10.734 38.594 -0.881 1 97.81 138 LEU B N 1
ATOM 4263 C CA . LEU B 1 138 ? 9.711 37.969 -0.029 1 97.81 138 LEU B CA 1
ATOM 4264 C C . LEU B 1 138 ? 10.328 37.438 1.257 1 97.81 138 LEU B C 1
ATOM 4266 O O . LEU B 1 138 ? 9.758 37.594 2.338 1 97.81 138 LEU B O 1
ATOM 4270 N N . LEU B 1 139 ? 11.469 36.812 1.171 1 98.38 139 LEU B N 1
ATOM 4271 C CA . LEU B 1 139 ? 12.133 36.219 2.338 1 98.38 139 LEU B CA 1
ATOM 4272 C C . LEU B 1 139 ? 12.531 37.312 3.326 1 98.38 139 LEU B C 1
ATOM 4274 O O . LEU B 1 139 ? 12.445 37.125 4.543 1 98.38 139 LEU B O 1
ATOM 4278 N N . GLU B 1 140 ? 12.961 38.406 2.764 1 98.25 140 GLU B N 1
ATOM 4279 C CA . GLU B 1 140 ? 13.328 39.531 3.623 1 98.25 140 GLU B CA 1
ATOM 4280 C C . GLU B 1 140 ? 12.125 40.062 4.379 1 98.25 140 GLU B C 1
ATOM 4282 O O . GLU B 1 140 ? 12.195 40.312 5.582 1 98.25 140 GLU B O 1
ATOM 4287 N N . GLN B 1 141 ? 11.062 40.219 3.691 1 98.38 141 GLN B N 1
ATOM 4288 C CA . GLN B 1 141 ? 9.82 40.688 4.309 1 98.38 141 GLN B CA 1
ATOM 4289 C C . GLN B 1 141 ? 9.336 39.719 5.375 1 98.38 141 GLN B C 1
ATOM 4291 O O . GLN B 1 141 ? 8.93 40.125 6.461 1 98.38 141 GLN B O 1
ATOM 4296 N N . GLU B 1 142 ? 9.406 38.5 5.027 1 98.56 142 GLU B N 1
ATOM 4297 C CA . GLU B 1 142 ? 9.016 37.438 5.969 1 98.56 142 GLU B CA 1
ATOM 4298 C C . GLU B 1 142 ? 9.914 37.438 7.199 1 98.56 142 GLU B C 1
ATOM 4300 O O . GLU B 1 142 ? 9.438 37.281 8.328 1 98.56 142 GLU B O 1
ATOM 4305 N N . HIS B 1 143 ? 11.188 37.594 6.922 1 98.69 143 HIS B N 1
ATOM 4306 C CA . HIS B 1 143 ? 12.141 37.625 8.031 1 98.69 143 HIS B CA 1
ATOM 4307 C C . HIS B 1 143 ? 11.82 38.75 8.992 1 98.69 143 HIS B C 1
ATOM 4309 O O . HIS B 1 143 ? 11.797 38.562 10.211 1 98.69 143 HIS B O 1
ATOM 4315 N N . GLU B 1 144 ? 11.547 39.875 8.469 1 98.62 144 GLU B N 1
ATOM 4316 C CA . GLU B 1 144 ? 11.297 41.062 9.281 1 98.62 144 GLU B CA 1
ATOM 4317 C C . GLU B 1 144 ? 10.031 40.906 10.117 1 98.62 144 GLU B C 1
ATOM 4319 O O . GLU B 1 144 ? 10.047 41.156 11.32 1 98.62 144 GLU B O 1
ATOM 4324 N N . ILE B 1 145 ? 9 40.438 9.508 1 98.75 145 ILE B N 1
ATOM 4325 C CA . ILE B 1 145 ? 7.73 40.375 10.219 1 98.75 145 ILE B CA 1
ATOM 4326 C C . ILE B 1 145 ? 7.773 39.25 11.234 1 98.75 145 ILE B C 1
ATOM 4328 O O . ILE B 1 145 ? 7.18 39.344 12.312 1 98.75 145 ILE B O 1
ATOM 4332 N N . ARG B 1 146 ? 8.414 38.156 10.93 1 98.75 146 ARG B N 1
ATOM 4333 C CA . ARG B 1 146 ? 8.531 37.031 11.875 1 98.75 146 ARG B CA 1
ATOM 4334 C C . ARG B 1 146 ? 9.375 37.438 13.086 1 98.75 146 ARG B C 1
ATOM 4336 O O . ARG B 1 146 ? 9.055 37.094 14.219 1 98.75 146 ARG B O 1
ATOM 4343 N N . GLN B 1 147 ? 10.406 38.25 12.828 1 98.62 147 GLN B N 1
ATOM 4344 C CA . GLN B 1 147 ? 11.211 38.781 13.93 1 98.62 147 GLN B CA 1
ATOM 4345 C C . GLN B 1 147 ? 10.383 39.719 14.812 1 98.62 147 GLN B C 1
ATOM 4347 O O . GLN B 1 147 ? 10.453 39.625 16.047 1 98.62 147 GLN B O 1
ATOM 4352 N N . LYS B 1 148 ? 9.68 40.531 14.133 1 98.62 148 LYS B N 1
ATOM 4353 C CA . LYS B 1 148 ? 8.828 41.469 14.844 1 98.62 148 LYS B CA 1
ATOM 4354 C C . LYS B 1 148 ? 7.895 40.75 15.812 1 98.62 148 LYS B C 1
ATOM 4356 O O . LYS B 1 148 ? 7.641 41.25 16.922 1 98.62 148 LYS B O 1
ATOM 4361 N N . HIS B 1 149 ? 7.426 39.594 15.43 1 98.56 149 HIS B N 1
ATOM 4362 C CA . HIS B 1 149 ? 6.457 38.875 16.234 1 98.56 149 HIS B CA 1
ATOM 4363 C C . HIS B 1 149 ? 7.125 37.75 17.016 1 98.56 149 HIS B C 1
ATOM 4365 O O . HIS B 1 149 ? 6.449 36.812 17.469 1 98.56 149 HIS B O 1
ATOM 4371 N N . LYS B 1 150 ? 8.453 37.719 17.094 1 98.5 150 LYS B N 1
ATOM 4372 C CA . LYS B 1 150 ? 9.266 36.812 17.906 1 98.5 150 LYS B CA 1
ATOM 4373 C C . LYS B 1 150 ? 9.031 35.375 17.516 1 98.5 150 LYS B C 1
ATOM 4375 O O . LYS B 1 150 ? 8.93 34.5 18.375 1 98.5 150 LYS B O 1
ATOM 4380 N N . LEU B 1 151 ? 8.812 35.156 16.266 1 98.69 151 LEU B N 1
ATOM 4381 C CA . LEU B 1 151 ? 8.828 33.812 15.711 1 98.69 151 LEU B CA 1
ATOM 4382 C C . LEU B 1 151 ? 10.25 33.375 15.383 1 98.69 151 LEU B C 1
ATOM 4384 O O . LEU B 1 151 ? 11.062 34.188 14.93 1 98.69 151 LEU B O 1
ATOM 4388 N N . PRO B 1 152 ? 10.594 32.156 15.68 1 98.5 152 PRO B N 1
ATOM 4389 C CA . PRO B 1 152 ? 11.945 31.703 15.352 1 98.5 152 PRO B CA 1
ATOM 4390 C C . PRO B 1 152 ? 12.25 31.781 13.859 1 98.5 152 PRO B C 1
ATOM 4392 O O . PRO B 1 152 ? 11.547 31.188 13.047 1 98.5 152 PRO B O 1
ATOM 4395 N N . VAL B 1 153 ? 13.352 32.531 13.5 1 98.5 153 VAL B N 1
ATOM 4396 C CA . VAL B 1 153 ? 13.688 32.688 12.094 1 98.5 153 VAL B CA 1
ATOM 4397 C C . VAL B 1 153 ? 15.094 33.25 11.953 1 98.5 153 VAL B C 1
ATOM 4399 O O . VAL B 1 153 ? 15.508 34.094 12.734 1 98.5 153 VAL B O 1
ATOM 4402 N N . ASN B 1 154 ? 15.82 32.719 11.078 1 98.38 154 ASN B N 1
ATOM 4403 C CA . ASN B 1 154 ? 17.109 33.25 10.633 1 98.38 154 ASN B CA 1
ATOM 4404 C C . ASN B 1 154 ? 17.188 33.281 9.109 1 98.38 154 ASN B C 1
ATOM 4406 O O . ASN B 1 154 ? 16.719 32.375 8.422 1 98.38 154 ASN B O 1
ATOM 4410 N N . LEU B 1 155 ? 17.734 34.375 8.633 1 98.56 155 LEU B N 1
ATOM 4411 C CA . LEU B 1 155 ? 17.969 34.531 7.199 1 98.56 155 LEU B CA 1
ATOM 4412 C C . LEU B 1 155 ? 19.391 34.125 6.824 1 98.56 155 LEU B C 1
ATOM 4414 O O . LEU B 1 155 ? 20.344 34.594 7.426 1 98.56 155 LEU B O 1
ATOM 4418 N N . LEU B 1 156 ? 19.484 33.219 5.902 1 98.19 156 LEU B N 1
ATOM 4419 C CA . LEU B 1 156 ? 20.797 32.719 5.473 1 98.19 156 LEU B CA 1
ATOM 4420 C C . LEU B 1 156 ? 20.984 32.938 3.977 1 98.19 156 LEU B C 1
ATOM 4422 O O . LEU B 1 156 ? 20.078 32.719 3.182 1 98.19 156 LEU B O 1
ATOM 4426 N N . GLU B 1 157 ? 22.203 33.312 3.609 1 98.06 157 GLU B N 1
ATOM 4427 C CA . GLU B 1 157 ? 22.547 33.5 2.205 1 98.06 157 GLU B CA 1
ATOM 4428 C C . GLU B 1 157 ? 22.766 32.156 1.498 1 98.06 157 GLU B C 1
ATOM 4430 O O . GLU B 1 157 ? 23.219 31.203 2.115 1 98.06 157 GLU B O 1
ATOM 4435 N N . LYS B 1 158 ? 22.562 32.25 0.243 1 97.31 158 LYS B N 1
ATOM 4436 C CA . LYS B 1 158 ? 22.641 31.078 -0.62 1 97.31 158 LYS B CA 1
ATOM 4437 C C . LYS B 1 158 ? 23.969 30.359 -0.429 1 97.31 158 LYS B C 1
ATOM 4439 O O . LYS B 1 158 ? 24.016 29.125 -0.335 1 97.31 158 LYS B O 1
ATOM 4444 N N . LYS B 1 159 ? 25.078 31.031 -0.354 1 97.25 159 LYS B N 1
ATOM 4445 C CA . LYS B 1 159 ? 26.406 30.453 -0.215 1 97.25 159 LYS B CA 1
ATOM 4446 C C . LYS B 1 159 ? 26.531 29.672 1.095 1 97.25 159 LYS B C 1
ATOM 4448 O O . LYS B 1 159 ? 27.094 28.578 1.125 1 97.25 159 LYS B O 1
ATOM 4453 N N . LYS B 1 160 ? 26.031 30.234 2.125 1 97.38 160 LYS B N 1
ATOM 4454 C CA . LYS B 1 160 ? 26.094 29.594 3.438 1 97.38 160 LYS B CA 1
ATOM 4455 C C . LYS B 1 160 ? 25.219 28.344 3.486 1 97.38 160 LYS B C 1
ATOM 4457 O O . LYS B 1 160 ? 25.562 27.375 4.168 1 97.38 160 LYS B O 1
ATOM 4462 N N . ILE B 1 161 ? 24.109 28.375 2.834 1 97.62 161 ILE B N 1
ATOM 4463 C CA . ILE B 1 161 ? 23.219 27.219 2.764 1 97.62 161 ILE B CA 1
ATOM 4464 C C . ILE B 1 161 ? 23.953 26.031 2.137 1 97.62 161 ILE B C 1
ATOM 4466 O O . ILE B 1 161 ? 23.906 24.922 2.652 1 97.62 161 ILE B O 1
ATOM 4470 N N . LYS B 1 162 ? 24.594 26.281 1.032 1 97 162 LYS B N 1
ATOM 4471 C CA . LYS B 1 162 ? 25.359 25.234 0.345 1 97 162 LYS B CA 1
ATOM 4472 C C . LYS B 1 162 ? 26.453 24.672 1.243 1 97 162 LYS B C 1
ATOM 4474 O O . LYS B 1 162 ? 26.672 23.469 1.277 1 97 162 LYS B O 1
ATOM 4479 N N . GLU B 1 163 ? 27.078 25.5 1.979 1 96.62 163 GLU B N 1
ATOM 4480 C CA . GLU B 1 163 ? 28.219 25.109 2.809 1 96.62 163 GLU B CA 1
ATOM 4481 C C . GLU B 1 163 ? 27.75 24.344 4.051 1 96.62 163 GLU B C 1
ATOM 4483 O O . GLU B 1 163 ? 28.328 23.312 4.398 1 96.62 163 GLU B O 1
ATOM 4488 N N . GLU B 1 164 ? 26.75 24.906 4.676 1 95.69 164 GLU B N 1
ATOM 4489 C CA . GLU B 1 164 ? 26.359 24.391 5.988 1 95.69 164 GLU B CA 1
ATOM 4490 C C . GLU B 1 164 ? 25.297 23.312 5.871 1 95.69 164 GLU B C 1
ATOM 4492 O O . GLU B 1 164 ? 25.266 22.375 6.676 1 95.69 164 GLU B O 1
ATOM 4497 N N . TYR B 1 165 ? 24.453 23.438 4.938 1 96.56 165 TYR B N 1
ATOM 4498 C CA . TYR B 1 165 ? 23.328 22.516 4.828 1 96.56 165 TYR B CA 1
ATOM 4499 C C . TYR B 1 165 ? 23.5 21.578 3.639 1 96.56 165 TYR B C 1
ATOM 4501 O O . TYR B 1 165 ? 22.781 20.578 3.52 1 96.56 165 TYR B O 1
ATOM 4509 N N . LYS B 1 166 ? 24.453 21.859 2.799 1 97.06 166 LYS B N 1
ATOM 4510 C CA . LYS B 1 166 ? 24.766 21.062 1.618 1 97.06 166 LYS B CA 1
ATOM 4511 C C . LYS B 1 166 ? 23.562 20.938 0.701 1 97.06 166 LYS B C 1
ATOM 4513 O O . LYS B 1 166 ? 23.266 19.859 0.194 1 97.06 166 LYS B O 1
ATOM 4518 N N . VAL B 1 167 ? 22.766 22 0.553 1 97.56 167 VAL B N 1
ATOM 4519 C CA . VAL B 1 167 ? 21.656 22.141 -0.372 1 97.56 167 VAL B CA 1
ATOM 4520 C C . VAL B 1 167 ? 21.938 23.25 -1.372 1 97.56 167 VAL B C 1
ATOM 4522 O O . VAL B 1 167 ? 22.281 24.375 -0.98 1 97.56 167 VAL B O 1
ATOM 4525 N N . LYS B 1 168 ? 21.797 22.984 -2.643 1 97.88 168 LYS B N 1
ATOM 4526 C CA . LYS B 1 168 ? 22.031 23.984 -3.68 1 97.88 168 LYS B CA 1
ATOM 4527 C C . LYS B 1 168 ? 20.75 24.734 -4.016 1 97.88 168 LYS B C 1
ATOM 4529 O O . LYS B 1 168 ? 20.094 24.438 -5.016 1 97.88 168 LYS B O 1
ATOM 4534 N N . THR B 1 169 ? 20.469 25.75 -3.322 1 97.81 169 THR B N 1
ATOM 4535 C CA . THR B 1 169 ? 19.25 26.531 -3.539 1 97.81 169 THR B CA 1
ATOM 4536 C C . THR B 1 169 ? 19.484 27.641 -4.551 1 97.81 169 THR B C 1
ATOM 4538 O O . THR B 1 169 ? 20.609 28.141 -4.676 1 97.81 169 THR B O 1
ATOM 4541 N N . PRO B 1 170 ? 18.438 28.078 -5.242 1 97.44 170 PRO B N 1
ATOM 4542 C CA . PRO B 1 170 ? 18.578 29.188 -6.195 1 97.44 170 PRO B CA 1
ATOM 4543 C C . PRO B 1 170 ? 18.766 30.531 -5.516 1 97.44 170 PRO B C 1
ATOM 4545 O O . PRO B 1 170 ? 19.375 31.438 -6.09 1 97.44 170 PRO B O 1
ATOM 4548 N N . GLY B 1 171 ? 18.219 30.719 -4.328 1 98.12 171 GLY B N 1
ATOM 4549 C CA . GLY B 1 171 ? 18.312 31.953 -3.57 1 98.12 171 GLY B CA 1
ATOM 4550 C C . GLY B 1 171 ? 18.562 31.719 -2.092 1 98.12 171 GLY B C 1
ATOM 4551 O O . GLY B 1 171 ? 19.062 30.672 -1.696 1 98.12 171 GLY B O 1
ATOM 4552 N N . ASN B 1 172 ? 18.375 32.844 -1.29 1 98.62 172 ASN B N 1
ATOM 4553 C CA . ASN B 1 172 ? 18.531 32.75 0.158 1 98.62 172 ASN B CA 1
ATOM 4554 C C . ASN B 1 172 ? 17.453 31.906 0.797 1 98.62 172 ASN B C 1
ATOM 4556 O O . ASN B 1 172 ? 16.578 31.391 0.104 1 98.62 172 ASN B O 1
ATOM 4560 N N . ALA B 1 173 ? 17.562 31.703 2.117 1 98.75 173 ALA B N 1
ATOM 4561 C CA . ALA B 1 173 ? 16.547 30.875 2.785 1 98.75 173 ALA B CA 1
ATOM 4562 C C . ALA B 1 173 ? 16.297 31.375 4.203 1 98.75 173 ALA B C 1
ATOM 4564 O O . ALA B 1 173 ? 17.141 32.031 4.805 1 98.75 173 ALA B O 1
ATOM 4565 N N . LEU B 1 174 ? 15.109 31.172 4.668 1 98.75 174 LEU B N 1
ATOM 4566 C CA . LEU B 1 174 ? 14.773 31.281 6.082 1 98.75 174 LEU B CA 1
ATOM 4567 C C . LEU B 1 174 ? 14.961 29.953 6.789 1 98.75 174 LEU B C 1
ATOM 4569 O O . LEU B 1 174 ? 14.516 28.906 6.289 1 98.75 174 LEU B O 1
ATOM 4573 N N . ILE B 1 175 ? 15.633 29.953 7.938 1 98.38 175 ILE B N 1
ATOM 4574 C CA . ILE B 1 175 ? 15.898 28.75 8.719 1 98.38 175 ILE B CA 1
ATOM 4575 C C . ILE B 1 175 ? 15.273 28.875 10.102 1 98.38 175 ILE B C 1
ATOM 4577 O O . ILE B 1 175 ? 15.305 29.953 10.703 1 98.38 175 ILE B O 1
ATOM 4581 N N . ASN B 1 176 ? 14.672 27.875 10.578 1 98.12 176 ASN B N 1
ATOM 4582 C CA . ASN B 1 176 ? 14.297 27.781 11.984 1 98.12 176 ASN B CA 1
ATOM 4583 C C . ASN B 1 176 ? 14.492 26.359 12.523 1 98.12 176 ASN B C 1
ATOM 4585 O O . ASN B 1 176 ? 14.719 25.422 11.758 1 98.12 176 ASN B O 1
ATOM 4589 N N . GLU B 1 177 ? 14.398 26.172 13.852 1 97.75 177 GLU B N 1
ATOM 4590 C CA . GLU B 1 177 ? 14.68 24.891 14.5 1 97.75 177 GLU B CA 1
ATOM 4591 C C . GLU B 1 177 ? 13.43 24.328 15.172 1 97.75 177 GLU B C 1
ATOM 4593 O O . GLU B 1 177 ? 13.523 23.438 16.031 1 97.75 177 GLU B O 1
ATOM 4598 N N . ALA B 1 178 ? 12.344 24.844 14.797 1 97.94 178 ALA B N 1
ATOM 4599 C CA . ALA B 1 178 ? 11.148 24.516 15.57 1 97.94 178 ALA B CA 1
ATOM 4600 C C . ALA B 1 178 ? 10.297 23.469 14.844 1 97.94 178 ALA B C 1
ATOM 4602 O O . ALA B 1 178 ? 9.281 23.016 15.383 1 97.94 178 ALA B O 1
ATOM 4603 N N . SER B 1 179 ? 10.68 23.062 13.672 1 98.38 179 SER B N 1
ATOM 4604 C CA . SER B 1 179 ? 9.883 22.141 12.859 1 98.38 179 SER B CA 1
ATOM 4605 C C . SER B 1 179 ? 10.086 20.703 13.312 1 98.38 179 SER B C 1
ATOM 4607 O O . SER B 1 179 ? 10.977 20.406 14.117 1 98.38 179 SER B O 1
ATOM 4609 N N . ALA B 1 180 ? 9.203 19.859 12.828 1 98.62 180 ALA B N 1
ATOM 4610 C CA . ALA B 1 180 ? 9.297 18.438 13.156 1 98.62 180 ALA B CA 1
ATOM 4611 C C . ALA B 1 180 ? 8.742 17.578 12.023 1 98.62 180 ALA B C 1
ATOM 4613 O O . ALA B 1 180 ? 8.195 18.094 11.047 1 98.62 180 ALA B O 1
ATOM 4614 N N . GLN B 1 181 ? 9.023 16.359 12.062 1 98.44 181 GLN B N 1
ATOM 4615 C CA . GLN B 1 181 ? 8.43 15.344 11.188 1 98.44 181 GLN B CA 1
ATOM 4616 C C . GLN B 1 181 ? 7.922 14.148 11.992 1 98.44 181 GLN B C 1
ATOM 4618 O O . GLN B 1 181 ? 8.328 13.945 13.133 1 98.44 181 GLN B O 1
ATOM 4623 N N . MET B 1 182 ? 7.008 13.406 11.398 1 98.25 182 MET B N 1
ATOM 4624 C CA . MET B 1 182 ? 6.488 12.227 12.094 1 98.25 182 MET B CA 1
ATOM 4625 C C . MET B 1 182 ? 5.844 11.258 11.109 1 98.25 182 MET B C 1
A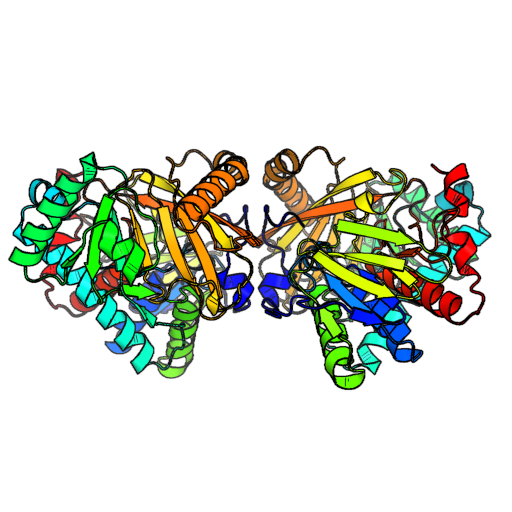TOM 4627 O O . MET B 1 182 ? 5.973 11.422 9.898 1 98.25 182 MET B O 1
ATOM 4631 N N . ASP B 1 183 ? 5.359 10.18 11.594 1 97.69 183 ASP B N 1
ATOM 4632 C CA . ASP B 1 183 ? 4.527 9.203 10.906 1 97.69 183 ASP B CA 1
ATOM 4633 C C . ASP B 1 183 ? 3.057 9.367 11.281 1 97.69 183 ASP B C 1
ATOM 4635 O O . ASP B 1 183 ? 2.637 8.922 12.359 1 97.69 183 ASP B O 1
ATOM 4639 N N . ALA B 1 184 ? 2.318 9.953 10.344 1 96 184 ALA B N 1
ATOM 4640 C CA . ALA B 1 184 ? 0.939 10.32 10.648 1 96 184 ALA B CA 1
ATOM 4641 C C . ALA B 1 184 ? 0.089 9.086 10.922 1 96 184 ALA B C 1
ATOM 4643 O O . ALA B 1 184 ? -0.828 9.125 11.75 1 96 184 ALA B O 1
ATOM 4644 N N . TYR B 1 185 ? 0.311 7.992 10.219 1 96.31 185 TYR B N 1
ATOM 4645 C CA . TYR B 1 185 ? -0.438 6.754 10.414 1 96.31 185 TYR B CA 1
ATOM 4646 C C . TYR B 1 185 ? -0.169 6.168 11.797 1 96.31 185 TYR B C 1
ATOM 4648 O O . TYR B 1 185 ? -1.102 5.789 12.508 1 96.31 185 TYR B O 1
ATOM 4656 N N . ARG B 1 186 ? 1.078 6.105 12.195 1 97.38 186 ARG B N 1
ATOM 4657 C CA . ARG B 1 186 ? 1.437 5.59 13.508 1 97.38 186 ARG B CA 1
ATOM 4658 C C . ARG B 1 186 ? 0.889 6.484 14.617 1 97.38 186 ARG B C 1
ATOM 4660 O O . ARG B 1 186 ? 0.491 6 15.68 1 97.38 186 ARG B O 1
ATOM 4667 N N . ALA B 1 187 ? 0.956 7.754 14.359 1 98.5 187 ALA B N 1
ATOM 4668 C CA . ALA B 1 187 ? 0.41 8.672 15.359 1 98.5 187 ALA B CA 1
ATOM 4669 C C . ALA B 1 187 ? -1.079 8.422 15.578 1 98.5 187 ALA B C 1
ATOM 4671 O O . ALA B 1 187 ? -1.527 8.266 16.719 1 98.5 187 ALA B O 1
ATOM 4672 N N . ALA B 1 188 ? -1.809 8.367 14.492 1 98.38 188 ALA B N 1
ATOM 4673 C CA . ALA B 1 188 ? -3.256 8.188 14.578 1 98.38 188 ALA B CA 1
ATOM 4674 C C . ALA B 1 188 ? -3.604 6.844 15.219 1 98.38 188 ALA B C 1
ATOM 4676 O O . ALA B 1 188 ? -4.359 6.789 16.188 1 98.38 188 ALA B O 1
ATOM 4677 N N . THR B 1 189 ? -3.023 5.738 14.695 1 98.38 189 THR B N 1
ATOM 4678 C CA . THR B 1 189 ? -3.35 4.406 15.188 1 98.38 189 THR B CA 1
ATOM 4679 C C . THR B 1 189 ? -2.865 4.223 16.625 1 98.38 189 THR B C 1
ATOM 4681 O O . THR B 1 189 ? -3.559 3.619 17.453 1 98.38 189 THR B O 1
ATOM 4684 N N . GLY B 1 190 ? -1.682 4.773 16.922 1 98.69 190 GLY B N 1
ATOM 4685 C CA . GLY B 1 190 ? -1.153 4.684 18.266 1 98.69 190 GLY B CA 1
ATOM 4686 C C . GLY B 1 190 ? -2.014 5.391 19.297 1 98.69 190 GLY B C 1
ATOM 4687 O O . GLY B 1 190 ? -2.273 4.855 20.375 1 98.69 190 GLY B O 1
ATOM 4688 N N . LEU B 1 191 ? -2.434 6.578 18.969 1 98.88 191 LEU B N 1
ATOM 4689 C CA . LEU B 1 191 ? -3.268 7.348 19.891 1 98.88 191 LEU B CA 1
ATOM 4690 C C . LEU B 1 191 ? -4.609 6.656 20.109 1 98.88 191 LEU B C 1
ATOM 4692 O O . LEU B 1 191 ? -5.113 6.613 21.234 1 98.88 191 LEU B O 1
ATOM 4696 N N . LEU B 1 192 ? -5.203 6.16 19.047 1 98.81 192 LEU B N 1
ATOM 4697 C CA . LEU B 1 192 ? -6.484 5.473 19.172 1 98.81 192 LEU B CA 1
ATOM 4698 C C . LEU B 1 192 ? -6.332 4.203 20 1 98.81 192 LEU B C 1
ATOM 4700 O O . LEU B 1 192 ? -7.168 3.912 20.875 1 98.81 192 LEU B O 1
ATOM 4704 N N . ALA B 1 193 ? -5.246 3.451 19.75 1 98.69 193 ALA B N 1
ATOM 4705 C CA . ALA B 1 193 ? -4.992 2.252 20.547 1 98.69 193 ALA B CA 1
ATOM 4706 C C . ALA B 1 193 ? -4.828 2.596 22.016 1 98.69 193 ALA B C 1
ATOM 4708 O O . ALA B 1 193 ? -5.348 1.894 22.891 1 98.69 193 ALA B O 1
ATOM 4709 N N . TYR B 1 194 ? -4.086 3.637 22.266 1 98.81 194 TYR B N 1
ATOM 4710 C CA . TYR B 1 194 ? -3.873 4.102 23.625 1 98.81 194 TYR B CA 1
ATOM 4711 C C . TYR B 1 194 ? -5.199 4.371 24.328 1 98.81 194 TYR B C 1
ATOM 4713 O O . TYR B 1 194 ? -5.434 3.896 25.438 1 98.81 194 TYR B O 1
ATOM 4721 N N . HIS B 1 195 ? -6.094 5.062 23.703 1 98.75 195 HIS B N 1
ATOM 4722 C CA . HIS B 1 195 ? -7.32 5.492 24.375 1 98.75 195 HIS B CA 1
ATOM 4723 C C . HIS B 1 195 ? -8.344 4.363 24.422 1 98.75 195 HIS B C 1
ATOM 4725 O O . HIS B 1 195 ? -9.188 4.32 25.312 1 98.75 195 HIS B O 1
ATOM 4731 N N . ILE B 1 196 ? -8.32 3.473 23.438 1 98.69 196 ILE B N 1
ATOM 4732 C CA . ILE B 1 196 ? -9.141 2.27 23.547 1 98.69 196 ILE B CA 1
ATOM 4733 C C . ILE B 1 196 ? -8.797 1.529 24.828 1 98.69 196 ILE B C 1
ATOM 4735 O O . ILE B 1 196 ? -9.688 1.124 25.578 1 98.69 196 ILE B O 1
ATOM 4739 N N . LYS B 1 197 ? -7.562 1.44 25.094 1 98.44 197 LYS B N 1
ATOM 4740 C CA . LYS B 1 197 ? -7.082 0.691 26.25 1 98.44 197 LYS B CA 1
ATOM 4741 C C . LYS B 1 197 ? -7.27 1.489 27.531 1 98.44 197 LYS B C 1
ATOM 4743 O O . LYS B 1 197 ? -7.82 0.979 28.516 1 98.44 197 LYS B O 1
ATOM 4748 N N . GLU B 1 198 ? -6.859 2.752 27.516 1 98.25 198 GLU B N 1
ATOM 4749 C CA . GLU B 1 198 ? -6.734 3.527 28.75 1 98.25 198 GLU B CA 1
ATOM 4750 C C . GLU B 1 198 ? -8.039 4.242 29.078 1 98.25 198 GLU B C 1
ATOM 4752 O O . GLU B 1 198 ? -8.344 4.469 30.25 1 98.25 198 GLU B O 1
ATOM 4757 N N . SER B 1 199 ? -8.836 4.586 28.047 1 98 199 SER B N 1
ATOM 4758 C CA . SER B 1 199 ? -10 5.441 28.266 1 98 199 SER B CA 1
ATOM 4759 C C . SER B 1 199 ? -11.297 4.719 27.922 1 98 199 SER B C 1
ATOM 4761 O O . SER B 1 199 ? -12.383 5.258 28.125 1 98 199 SER B O 1
ATOM 4763 N N . GLY B 1 200 ? -11.195 3.516 27.406 1 98.06 200 GLY B N 1
ATOM 4764 C CA . GLY B 1 200 ? -12.383 2.791 26.984 1 98.06 200 GLY B CA 1
ATOM 4765 C C . GLY B 1 200 ? -13.016 3.363 25.734 1 98.06 200 GLY B C 1
ATOM 4766 O O . GLY B 1 200 ? -14.219 3.193 25.5 1 98.06 200 GLY B O 1
ATOM 4767 N N . LEU B 1 201 ? -12.273 4.051 24.953 1 98.69 201 LEU B N 1
ATOM 4768 C CA . LEU B 1 201 ? -12.75 4.633 23.703 1 98.69 201 LEU B CA 1
ATOM 4769 C C . LEU B 1 201 ? -13.297 3.553 22.781 1 98.69 201 LEU B C 1
ATOM 4771 O O . LEU B 1 201 ? -12.656 2.52 22.578 1 98.69 201 LEU B O 1
ATOM 4775 N N . LYS B 1 202 ? -14.453 3.777 22.281 1 98.62 202 LYS B N 1
ATOM 4776 C CA . LYS B 1 202 ? -15 2.898 21.266 1 98.62 202 LYS B CA 1
ATOM 4777 C C . LYS B 1 202 ? -14.773 3.473 19.859 1 98.62 202 LYS B C 1
ATOM 4779 O O . LYS B 1 202 ? -15.078 4.641 19.609 1 98.62 202 LYS B O 1
ATOM 4784 N N . VAL B 1 203 ? -14.211 2.68 19.016 1 98.75 203 VAL B N 1
ATOM 4785 C CA . VAL B 1 203 ? -14 3.045 17.625 1 98.75 203 VAL B CA 1
ATOM 4786 C C . VAL B 1 203 ? -14.773 2.088 16.719 1 98.75 203 VAL B C 1
ATOM 4788 O O . VAL B 1 203 ? -14.516 0.881 16.703 1 98.75 203 VAL B O 1
ATOM 4791 N N . PHE B 1 204 ? -15.734 2.631 16 1 98.56 204 PHE B N 1
ATOM 4792 C CA . PHE B 1 204 ? -16.516 1.825 15.078 1 98.56 204 PHE B CA 1
ATOM 4793 C C . PHE B 1 204 ? -16.031 2.021 13.648 1 98.56 204 PHE B C 1
ATOM 4795 O O . PHE B 1 204 ? -16.141 3.119 13.094 1 98.56 204 PHE B O 1
ATOM 4802 N N . THR B 1 205 ? -15.539 0.972 13.062 1 97.19 205 THR B N 1
ATOM 4803 C CA . THR B 1 205 ? -15.062 0.995 11.688 1 97.19 205 THR B CA 1
ATOM 4804 C C . THR B 1 205 ? -16.109 0.432 10.734 1 97.19 205 THR B C 1
ATOM 4806 O O . THR B 1 205 ? -17.078 -0.188 11.172 1 97.19 205 THR B O 1
ATOM 4809 N N . HIS B 1 206 ? -15.875 0.755 9.422 1 94.31 206 HIS B N 1
ATOM 4810 C CA . HIS B 1 206 ? -16.766 0.248 8.383 1 94.31 206 HIS B CA 1
ATOM 4811 C C . HIS B 1 206 ? -18.219 0.604 8.672 1 94.31 206 HIS B C 1
ATOM 4813 O O . HIS B 1 206 ? -19.109 -0.238 8.523 1 94.31 206 HIS B O 1
ATOM 4819 N N . THR B 1 207 ? -18.406 1.765 9.25 1 96.25 207 THR B N 1
ATOM 4820 C CA . THR B 1 207 ? -19.688 2.361 9.578 1 96.25 207 THR B CA 1
ATOM 4821 C C . THR B 1 207 ? -19.828 3.748 8.953 1 96.25 207 THR B C 1
ATOM 4823 O O . THR B 1 207 ? -19.203 4.707 9.414 1 96.25 207 THR B O 1
ATOM 4826 N N . SER B 1 208 ? -20.625 3.84 7.918 1 94.75 208 SER B N 1
ATOM 4827 C CA . SER B 1 208 ? -20.828 5.109 7.223 1 94.75 208 SER B CA 1
ATOM 4828 C C . SER B 1 208 ? -22.016 5.871 7.785 1 94.75 208 SER B C 1
ATOM 4830 O O . SER B 1 208 ? -23.047 5.273 8.094 1 94.75 208 SER B O 1
ATOM 4832 N N . ILE B 1 209 ? -21.859 7.141 7.93 1 96.5 209 ILE B N 1
ATOM 4833 C CA . ILE B 1 209 ? -22.953 7.996 8.352 1 96.5 209 ILE B CA 1
ATOM 4834 C C . ILE B 1 209 ? -23.688 8.539 7.125 1 96.5 209 ILE B C 1
ATOM 4836 O O . ILE B 1 209 ? -23.094 9.234 6.301 1 96.5 209 ILE B O 1
ATOM 4840 N N . LYS B 1 210 ? -24.938 8.297 7.066 1 94.31 210 LYS B N 1
ATOM 4841 C CA . LYS B 1 210 ? -25.734 8.703 5.91 1 94.31 210 LYS B CA 1
ATOM 4842 C C . LYS B 1 210 ? -26.469 10.016 6.184 1 94.31 210 LYS B C 1
ATOM 4844 O O . LYS B 1 210 ? -26.734 10.789 5.262 1 94.31 210 LYS B O 1
ATOM 4849 N N . GLU B 1 211 ? -26.828 10.141 7.441 1 93.56 211 GLU B N 1
ATOM 4850 C CA . GLU B 1 211 ? -27.594 11.32 7.828 1 93.56 211 GLU B CA 1
ATOM 4851 C C . GLU B 1 211 ? -27.234 11.773 9.242 1 93.56 211 GLU B C 1
ATOM 4853 O O . GLU B 1 211 ? -26.953 10.953 10.117 1 93.56 211 GLU B O 1
ATOM 4858 N N . CYS B 1 212 ? -27.188 13.062 9.406 1 93.88 212 CYS B N 1
ATOM 4859 C CA . CYS B 1 212 ? -26.969 13.688 10.711 1 93.88 212 CYS B CA 1
ATOM 4860 C C . CYS B 1 212 ? -27.953 14.836 10.93 1 93.88 212 CYS B C 1
ATOM 4862 O O . CYS B 1 212 ? -27.906 15.836 10.219 1 93.88 212 CYS B O 1
ATOM 4864 N N . ILE B 1 213 ? -28.781 14.68 11.93 1 93.06 213 ILE B N 1
ATOM 4865 C CA . ILE B 1 213 ? -29.812 15.68 12.203 1 93.06 213 ILE B CA 1
ATOM 4866 C C . ILE B 1 213 ? -29.578 16.281 13.594 1 93.06 213 ILE B C 1
ATOM 4868 O O . ILE B 1 213 ? -29.438 15.539 14.578 1 93.06 213 ILE B O 1
ATOM 4872 N N . GLU B 1 214 ? -29.484 17.578 13.602 1 92.94 214 GLU B N 1
ATOM 4873 C CA . GLU B 1 214 ? -29.453 18.266 14.891 1 92.94 214 GLU B CA 1
ATOM 4874 C C . GLU B 1 214 ? -30.844 18.391 15.5 1 92.94 214 GLU B C 1
ATOM 4876 O O . GLU B 1 214 ? -31.812 18.688 14.789 1 92.94 214 GLU B O 1
ATOM 4881 N N . THR B 1 215 ? -30.922 18.031 16.766 1 91.25 215 THR B N 1
ATOM 4882 C CA . THR B 1 215 ? -32.156 18.188 17.531 1 91.25 215 THR B CA 1
ATOM 4883 C C . THR B 1 215 ? -31.984 19.203 18.641 1 91.25 215 THR B C 1
ATOM 4885 O O . THR B 1 215 ? -30.906 19.781 18.812 1 91.25 215 THR B O 1
ATOM 4888 N N . SER B 1 216 ? -33.094 19.453 19.438 1 89.12 216 SER B N 1
ATOM 4889 C CA . SER B 1 216 ? -33.062 20.422 20.531 1 89.12 216 SER B CA 1
ATOM 4890 C C . SER B 1 216 ? -32.094 19.969 21.641 1 89.12 216 SER B C 1
ATOM 4892 O O . SER B 1 216 ? -31.516 20.797 22.328 1 89.12 216 SER B O 1
ATOM 4894 N N . ASP B 1 217 ? -31.984 18.688 21.766 1 90.75 217 ASP B N 1
ATOM 4895 C CA . ASP B 1 217 ? -31.203 18.203 22.891 1 90.75 217 ASP B CA 1
ATOM 4896 C C . ASP B 1 217 ? -30 17.391 22.438 1 90.75 217 ASP B C 1
ATOM 4898 O O . ASP B 1 217 ? -29.375 16.688 23.234 1 90.75 217 ASP B O 1
ATOM 4902 N N . GLY B 1 218 ? -29.734 17.453 21.125 1 96 218 GLY B N 1
ATOM 4903 C CA . GLY B 1 218 ? -28.578 16.703 20.656 1 96 218 GLY B CA 1
ATOM 4904 C C . GLY B 1 218 ? -28.578 16.5 19.156 1 96 218 GLY B C 1
ATOM 4905 O O . GLY B 1 218 ? -28.938 17.406 18.406 1 96 218 GLY B O 1
ATOM 4906 N N . CYS B 1 219 ? -27.984 15.375 18.719 1 96.75 219 CYS B N 1
ATOM 4907 C CA . CYS B 1 219 ? -27.922 14.969 17.312 1 96.75 219 CYS B CA 1
ATOM 4908 C C . CYS B 1 219 ? -28.297 13.5 17.156 1 96.75 219 CYS B C 1
ATOM 4910 O O . CYS B 1 219 ? -28.078 12.695 18.062 1 96.75 219 CYS B O 1
ATOM 4912 N N . ILE B 1 220 ? -28.906 13.25 16.062 1 97.88 220 ILE B N 1
ATOM 4913 C CA . ILE B 1 220 ? -29.188 11.867 15.68 1 97.88 220 ILE B CA 1
ATOM 4914 C C . ILE B 1 220 ? -28.516 11.555 14.344 1 97.88 220 ILE B C 1
ATOM 4916 O O . ILE B 1 220 ? -28.766 12.234 13.344 1 97.88 220 ILE B O 1
ATOM 4920 N N . MET B 1 221 ? -27.672 10.531 14.406 1 97.5 221 MET B N 1
ATOM 4921 C CA . MET B 1 221 ? -27.016 10.07 13.195 1 97.5 221 MET B CA 1
ATOM 4922 C C . MET B 1 221 ? -27.547 8.703 12.766 1 97.5 221 MET B C 1
ATOM 4924 O O . MET B 1 221 ? -27.781 7.836 13.602 1 97.5 221 MET B O 1
ATOM 4928 N N . THR B 1 222 ? -27.766 8.586 11.461 1 97.62 222 THR B N 1
ATOM 4929 C CA . THR B 1 222 ? -28.172 7.309 10.891 1 97.62 222 THR B CA 1
ATOM 4930 C C . THR B 1 222 ? -27.047 6.707 10.047 1 97.62 222 THR B C 1
ATOM 4932 O O . THR B 1 222 ? -26.5 7.375 9.172 1 97.62 222 THR B O 1
ATOM 4935 N N . THR B 1 223 ? -26.734 5.445 10.344 1 97.06 223 THR B N 1
ATOM 4936 C CA . THR B 1 223 ? -25.672 4.762 9.625 1 97.06 223 THR B CA 1
ATOM 4937 C C . THR B 1 223 ? -26.188 4.16 8.32 1 97.06 223 THR B C 1
ATOM 4939 O O . THR B 1 223 ? -27.406 4.141 8.086 1 97.06 223 THR B O 1
ATOM 4942 N N . ASP B 1 224 ? -25.312 3.688 7.449 1 91.88 224 ASP B N 1
ATOM 4943 C CA . ASP B 1 224 ? -25.656 3.066 6.172 1 91.88 224 ASP B CA 1
ATOM 4944 C C . ASP B 1 224 ? -26.422 1.761 6.383 1 91.88 224 ASP B C 1
ATOM 4946 O O . ASP B 1 224 ? -27.156 1.319 5.5 1 91.88 224 ASP B O 1
ATOM 4950 N N . ARG B 1 225 ? -26.359 1.149 7.629 1 91.25 225 ARG B N 1
ATOM 4951 C CA . ARG B 1 225 ? -27.062 -0.097 7.922 1 91.25 225 ARG B CA 1
ATOM 4952 C C . ARG B 1 225 ? -28.344 0.164 8.719 1 91.25 225 ARG B C 1
ATOM 4954 O O . ARG B 1 225 ? -28.984 -0.773 9.188 1 91.25 225 ARG B O 1
ATOM 4961 N N . GLY B 1 226 ? -28.562 1.419 8.93 1 95.5 226 GLY B N 1
ATOM 4962 C CA . GLY B 1 226 ? -29.844 1.8 9.508 1 95.5 226 GLY B CA 1
ATOM 4963 C C . GLY B 1 226 ? -29.797 1.986 11.008 1 95.5 226 GLY B C 1
ATOM 4964 O O . GLY B 1 226 ? -30.766 2.424 11.617 1 95.5 226 GLY B O 1
ATOM 4965 N N . HIS B 1 227 ? -28.688 1.717 11.656 1 97.62 227 HIS B N 1
ATOM 4966 C CA . HIS B 1 227 ? -28.547 1.938 13.094 1 97.62 227 HIS B CA 1
ATOM 4967 C C . HIS B 1 227 ? -28.438 3.426 13.414 1 97.62 227 HIS B C 1
ATOM 4969 O O . HIS B 1 227 ? -27.906 4.199 12.617 1 97.62 227 HIS B O 1
ATOM 4975 N N . LYS B 1 228 ? -28.906 3.74 14.586 1 98.19 228 LYS B N 1
ATOM 4976 C CA . LYS B 1 228 ? -28.906 5.145 14.984 1 98.19 228 LYS B CA 1
ATOM 4977 C C . LYS B 1 228 ? -27.922 5.395 16.125 1 98.19 228 LYS B C 1
ATOM 4979 O O . LYS B 1 228 ? -27.75 4.551 17 1 98.19 228 LYS B O 1
ATOM 4984 N N . ILE B 1 229 ? -27.297 6.539 16.062 1 98.38 229 ILE B N 1
ATOM 4985 C CA . ILE B 1 229 ? -26.469 7.039 17.141 1 98.38 229 ILE B CA 1
ATOM 4986 C C . ILE B 1 229 ? -27.047 8.336 17.688 1 98.38 229 ILE B C 1
ATOM 4988 O O . ILE B 1 229 ? -27.188 9.32 16.969 1 98.38 229 ILE B O 1
ATOM 4992 N N . LYS B 1 230 ? -27.438 8.336 18.906 1 98.31 230 LYS B N 1
ATOM 4993 C CA . LYS B 1 230 ? -27.859 9.539 19.625 1 98.31 230 LYS B CA 1
ATOM 4994 C C . LYS B 1 230 ? -26.719 10.125 20.438 1 98.31 230 LYS B C 1
ATOM 4996 O O . LYS B 1 230 ? -26.062 9.406 21.203 1 98.31 230 LYS B O 1
ATOM 5001 N N . CYS B 1 231 ? -26.484 11.422 20.219 1 98.12 231 CYS B N 1
ATOM 5002 C CA . CYS B 1 231 ? -25.375 12.031 20.953 1 98.12 231 CYS B CA 1
ATOM 5003 C C . CYS B 1 231 ? -25.656 13.5 21.25 1 98.12 231 CYS B C 1
ATOM 5005 O O . CYS B 1 231 ? -26.594 14.078 20.703 1 98.12 231 CYS B O 1
ATOM 5007 N N . GLY B 1 232 ? -24.938 14.023 22.172 1 97.94 232 GLY B N 1
ATOM 5008 C CA . GLY B 1 232 ? -25.047 15.445 22.469 1 97.94 232 GLY B CA 1
ATOM 5009 C C . GLY B 1 232 ? -24.422 16.328 21.406 1 97.94 232 GLY B C 1
ATOM 5010 O O . GLY B 1 232 ? -25 17.344 21.016 1 97.94 232 GLY B O 1
ATOM 5011 N N . TYR B 1 233 ? -23.25 15.969 20.953 1 97.81 233 TYR B N 1
ATOM 5012 C CA . TYR B 1 233 ? -22.5 16.734 19.969 1 97.81 233 TYR B CA 1
ATOM 5013 C C . TYR B 1 233 ? -21.859 15.812 18.938 1 97.81 233 TYR B C 1
ATOM 5015 O O . TYR B 1 233 ? -21.578 14.648 19.234 1 97.81 233 TYR B O 1
ATOM 5023 N N . VAL B 1 234 ? -21.672 16.391 17.734 1 97.75 234 VAL B N 1
ATOM 5024 C CA . VAL B 1 234 ? -20.969 15.688 16.656 1 97.75 234 VAL B CA 1
ATOM 5025 C C . VAL B 1 234 ? -19.766 16.531 16.219 1 97.75 234 VAL B C 1
ATOM 5027 O O . VAL B 1 234 ? -19.875 17.75 16.094 1 97.75 234 VAL B O 1
ATOM 5030 N N . ILE B 1 235 ? -18.641 15.883 16.047 1 97.88 235 ILE B N 1
ATOM 5031 C CA . ILE B 1 235 ? -17.453 16.531 15.5 1 97.88 235 ILE B CA 1
ATOM 5032 C C . ILE B 1 235 ? -17.062 15.867 14.18 1 97.88 235 ILE B C 1
ATOM 5034 O O . ILE B 1 235 ? -16.719 14.688 14.156 1 97.88 235 ILE B O 1
ATOM 5038 N N . ILE B 1 236 ? -17.062 16.641 13.125 1 96.31 236 ILE B N 1
ATOM 5039 C CA . ILE B 1 236 ? -16.719 16.156 11.797 1 96.31 236 ILE B CA 1
ATOM 5040 C C . ILE B 1 236 ? -15.211 16.312 11.57 1 96.31 236 ILE B C 1
ATOM 5042 O O . ILE B 1 236 ? -14.703 17.438 11.461 1 96.31 236 ILE B O 1
ATOM 5046 N N . ALA B 1 237 ? -14.5 15.211 11.508 1 96.12 237 ALA B N 1
ATOM 5047 C CA . ALA B 1 237 ? -13.055 15.141 11.273 1 96.12 237 ALA B CA 1
ATOM 5048 C C . ALA B 1 237 ? -12.742 14.305 10.039 1 96.12 237 ALA B C 1
ATOM 5050 O O . ALA B 1 237 ? -11.852 13.445 10.07 1 96.12 237 ALA B O 1
ATOM 5051 N N . THR B 1 238 ? -13.445 14.531 8.906 1 90.94 238 THR B N 1
ATOM 5052 C CA . THR B 1 238 ? -13.414 13.664 7.73 1 90.94 238 THR B CA 1
ATOM 5053 C C . THR B 1 238 ? -12.523 14.266 6.641 1 90.94 238 THR B C 1
ATOM 5055 O O . THR B 1 238 ? -12.609 13.875 5.477 1 90.94 238 THR B O 1
ATOM 5058 N N . GLY B 1 239 ? -11.812 15.227 7.027 1 83.69 239 GLY B N 1
ATOM 5059 C CA . GLY B 1 239 ? -10.938 15.852 6.047 1 83.69 239 GLY B CA 1
ATOM 5060 C C . GLY B 1 239 ? -11.68 16.422 4.852 1 83.69 239 GLY B C 1
ATOM 5061 O O . GLY B 1 239 ? -12.656 17.156 5.016 1 83.69 239 GLY B O 1
ATOM 5062 N N . PHE B 1 240 ? -11.336 16.031 3.744 1 75.69 240 PHE B N 1
ATOM 5063 C CA . PHE B 1 240 ? -11.852 16.625 2.516 1 75.69 240 PHE B CA 1
ATOM 5064 C C . PHE B 1 240 ? -13.156 15.961 2.094 1 75.69 240 PHE B C 1
ATOM 5066 O O . PHE B 1 240 ? -13.82 16.422 1.16 1 75.69 240 PHE B O 1
ATOM 5073 N N . GLU B 1 241 ? -13.555 14.977 2.832 1 74.81 241 GLU B N 1
ATOM 5074 C CA . GLU B 1 241 ? -14.805 14.297 2.543 1 74.81 241 GLU B CA 1
ATOM 5075 C C . GLU B 1 241 ? -15.945 14.844 3.398 1 74.81 241 GLU B C 1
ATOM 5077 O O . GLU B 1 241 ? -16.953 14.172 3.604 1 74.81 241 GLU B O 1
ATOM 5082 N N . ALA B 1 242 ? -15.773 16.016 3.893 1 72.56 242 ALA B N 1
ATOM 5083 C CA . ALA B 1 242 ? -16.75 16.625 4.797 1 72.56 242 ALA B CA 1
ATOM 5084 C C . ALA B 1 242 ? -17.922 17.203 4.02 1 72.56 242 ALA B C 1
ATOM 5086 O O . ALA B 1 242 ? -18.922 17.609 4.613 1 72.56 242 ALA B O 1
ATOM 5087 N N . GLY B 1 243 ? -17.875 17.188 2.727 1 74.12 243 GLY B N 1
ATOM 5088 C CA . GLY B 1 243 ? -18.859 17.844 1.895 1 74.12 243 GLY B CA 1
ATOM 5089 C C . GLY B 1 243 ? -20.281 17.453 2.23 1 74.12 243 GLY B C 1
ATOM 5090 O O . GLY B 1 243 ? -21.188 18.297 2.248 1 74.12 243 GLY B O 1
ATOM 5091 N N . GLN B 1 244 ? -20.438 16.281 2.617 1 76.44 244 GLN B N 1
ATOM 5092 C CA . GLN B 1 244 ? -21.797 15.805 2.865 1 76.44 244 GLN B CA 1
ATOM 5093 C C . GLN B 1 244 ? -22.359 16.406 4.148 1 76.44 244 GLN B C 1
ATOM 5095 O O . GLN B 1 244 ? -23.578 16.422 4.344 1 76.44 244 GLN B O 1
ATOM 5100 N N . PHE B 1 245 ? -21.5 16.969 4.965 1 82.31 245 PHE B N 1
ATOM 5101 C CA . PHE B 1 245 ? -21.938 17.484 6.25 1 82.31 245 PHE B CA 1
ATOM 5102 C C . PHE B 1 245 ? -22 19 6.223 1 82.31 245 PHE B C 1
ATOM 5104 O O . PHE B 1 245 ? -22.609 19.625 7.102 1 82.31 245 PHE B O 1
ATOM 5111 N N . LEU B 1 246 ? -21.344 19.547 5.191 1 81 246 LEU B N 1
ATOM 5112 C CA . LEU B 1 246 ? -21.281 21 5.094 1 81 246 LEU B CA 1
ATOM 5113 C C . LEU B 1 246 ? -22.453 21.547 4.285 1 81 246 LEU B C 1
ATOM 5115 O O . LEU B 1 246 ? -22.828 20.969 3.26 1 81 246 LEU B O 1
ATOM 5119 N N . PRO B 1 247 ? -22.969 22.672 4.684 1 76.25 247 PRO B N 1
ATOM 5120 C CA . PRO B 1 247 ? -24.094 23.266 3.955 1 76.25 247 PRO B CA 1
ATOM 5121 C C . PRO B 1 247 ? -23.688 23.812 2.592 1 76.25 247 PRO B C 1
ATOM 5123 O O . PRO B 1 247 ? -24.547 23.969 1.709 1 76.25 247 PRO B O 1
ATOM 5126 N N . GLN B 1 248 ? -22.438 24.188 2.498 1 77.19 248 GLN B N 1
ATOM 5127 C CA . GLN B 1 248 ? -21.938 24.703 1.226 1 77.19 248 GLN B CA 1
ATOM 5128 C C . GLN B 1 248 ? -20.453 24.375 1.044 1 77.19 248 GLN B C 1
ATOM 5130 O O . GLN B 1 248 ? -19.766 24.047 2.012 1 77.19 248 GLN B O 1
ATOM 5135 N N . LYS B 1 249 ? -20.094 24.516 -0.248 1 75.25 249 LYS B N 1
ATOM 5136 C CA . LYS B 1 249 ? -18.688 24.312 -0.561 1 75.25 249 LYS B CA 1
ATOM 5137 C C . LYS B 1 249 ? -17.828 25.484 -0.068 1 75.25 249 LYS B C 1
ATOM 5139 O O . LYS B 1 249 ? -18.141 26.641 -0.344 1 75.25 249 LYS B O 1
ATOM 5144 N N . ILE B 1 250 ? -16.812 25.219 0.75 1 70.88 250 ILE B N 1
ATOM 5145 C CA . ILE B 1 250 ? -16.031 26.328 1.304 1 70.88 250 ILE B CA 1
ATOM 5146 C C . ILE B 1 250 ? -14.547 26.094 1.008 1 70.88 250 ILE B C 1
ATOM 5148 O O . ILE B 1 250 ? -13.688 26.734 1.613 1 70.88 250 ILE B O 1
ATOM 5152 N N . MET B 1 251 ? -14.25 25.125 0.135 1 72.12 251 MET B N 1
ATOM 5153 C CA . MET B 1 251 ? -12.852 24.828 -0.146 1 72.12 251 MET B CA 1
ATOM 5154 C C . MET B 1 251 ? -12.672 24.312 -1.57 1 72.12 251 MET B C 1
ATOM 5156 O O . MET B 1 251 ? -13.633 23.828 -2.184 1 72.12 251 MET B O 1
ATOM 5160 N N . ASP B 1 252 ? -11.508 24.594 -2.027 1 77.69 252 ASP B N 1
ATOM 5161 C CA . ASP B 1 252 ? -11.133 24.031 -3.316 1 77.69 252 ASP B CA 1
ATOM 5162 C C . ASP B 1 252 ? -10.258 22.781 -3.131 1 77.69 252 ASP B C 1
ATOM 5164 O O . ASP B 1 252 ? -9.336 22.781 -2.314 1 77.69 252 ASP B O 1
ATOM 5168 N N . LEU B 1 253 ? -10.656 21.875 -3.832 1 80.19 253 LEU B N 1
ATOM 5169 C CA . LEU B 1 253 ? -9.859 20.641 -3.75 1 80.19 253 LEU B CA 1
ATOM 5170 C C . LEU B 1 253 ? -8.625 20.734 -4.637 1 80.19 253 LEU B C 1
ATOM 5172 O O . LEU B 1 253 ? -8.688 21.297 -5.738 1 80.19 253 LEU B O 1
ATOM 5176 N N . THR B 1 254 ? -7.574 20.312 -4.137 1 83.19 254 THR B N 1
ATOM 5177 C CA . THR B 1 254 ? -6.281 20.328 -4.805 1 83.19 254 THR B CA 1
ATOM 5178 C C . THR B 1 254 ? -5.652 18.938 -4.793 1 83.19 254 THR B C 1
ATOM 5180 O O . THR B 1 254 ? -5.738 18.219 -3.791 1 83.19 254 THR B O 1
ATOM 5183 N N . SER B 1 255 ? -5.09 18.547 -5.938 1 85.62 255 SER B N 1
ATOM 5184 C CA . SER B 1 255 ? -4.312 17.312 -6.016 1 85.62 255 SER B CA 1
ATOM 5185 C C . SER B 1 255 ? -2.834 17.578 -5.762 1 85.62 255 SER B C 1
ATOM 5187 O O . SER B 1 255 ? -2.287 18.578 -6.223 1 85.62 255 SER B O 1
ATOM 5189 N N . THR B 1 256 ? -2.266 16.75 -4.973 1 88.69 256 THR B N 1
ATOM 5190 C CA . THR B 1 256 ? -0.834 16.812 -4.707 1 88.69 256 THR B CA 1
ATOM 5191 C C . THR B 1 256 ? -0.163 15.477 -4.973 1 88.69 256 THR B C 1
ATOM 5193 O O . THR B 1 256 ? -0.836 14.445 -5.066 1 88.69 256 THR B O 1
ATOM 5196 N N . TYR B 1 257 ? 1.111 15.531 -5.184 1 91.31 257 TYR B N 1
ATOM 5197 C CA . TYR B 1 257 ? 1.882 14.344 -5.539 1 91.31 257 TYR B CA 1
ATOM 5198 C C . TYR B 1 257 ? 3.057 14.148 -4.586 1 91.31 257 TYR B C 1
ATOM 5200 O O . TYR B 1 257 ? 3.674 15.125 -4.148 1 91.31 257 TYR B O 1
ATOM 5208 N N . ALA B 1 258 ? 3.299 12.898 -4.277 1 93.62 258 ALA B N 1
ATOM 5209 C CA . ALA B 1 258 ? 4.398 12.57 -3.371 1 93.62 258 ALA B CA 1
ATOM 5210 C C . ALA B 1 258 ? 5.117 11.297 -3.814 1 93.62 258 ALA B C 1
ATOM 5212 O O . ALA B 1 258 ? 4.539 10.461 -4.516 1 93.62 258 ALA B O 1
ATOM 5213 N N . LEU B 1 259 ? 6.371 11.195 -3.52 1 94.38 259 LEU B N 1
ATOM 5214 C CA . LEU B 1 259 ? 7.16 9.992 -3.756 1 94.38 259 LEU B CA 1
ATOM 5215 C C . LEU B 1 259 ? 8.125 9.734 -2.6 1 94.38 259 LEU B C 1
ATOM 5217 O O . LEU B 1 259 ? 8.398 10.641 -1.806 1 94.38 259 LEU B O 1
ATOM 5221 N N . VAL B 1 260 ? 8.531 8.531 -2.434 1 95.25 260 VAL B N 1
ATOM 5222 C CA . VAL B 1 260 ? 9.578 8.156 -1.481 1 95.25 260 VAL B CA 1
ATOM 5223 C C . VAL B 1 260 ? 10.68 7.387 -2.199 1 95.25 260 VAL B C 1
ATOM 5225 O O . VAL B 1 260 ? 10.398 6.59 -3.1 1 95.25 260 VAL B O 1
ATOM 5228 N N . SER B 1 261 ? 11.898 7.645 -1.819 1 95.12 261 SER B N 1
ATOM 5229 C CA . SER B 1 261 ? 13.055 7.051 -2.482 1 95.12 261 SER B CA 1
ATOM 5230 C C . SER B 1 261 ? 13.391 5.688 -1.893 1 95.12 261 SER B C 1
ATOM 5232 O O . SER B 1 261 ? 12.883 5.32 -0.83 1 95.12 261 SER B O 1
ATOM 5234 N N . HIS B 1 262 ? 14.242 5 -2.631 1 93 262 HIS B N 1
ATOM 5235 C CA . HIS B 1 262 ? 15.047 3.973 -1.98 1 93 262 HIS B CA 1
ATOM 5236 C C . HIS B 1 262 ? 15.82 4.547 -0.801 1 93 262 HIS B C 1
ATOM 5238 O O . HIS B 1 262 ? 16.109 5.746 -0.77 1 93 262 HIS B O 1
ATOM 5244 N N . PRO B 1 263 ? 16.094 3.613 0.197 1 94.5 263 PRO B N 1
ATOM 5245 C CA . PRO B 1 263 ? 17.047 4.105 1.196 1 94.5 263 PRO B CA 1
ATOM 5246 C C . PRO B 1 263 ? 18.422 4.414 0.604 1 94.5 263 PRO B C 1
ATOM 5248 O O . PRO B 1 263 ? 18.812 3.814 -0.402 1 94.5 263 PRO B O 1
ATOM 5251 N N . VAL B 1 264 ? 19.062 5.379 1.162 1 93.5 264 VAL B N 1
ATOM 5252 C CA . VAL B 1 264 ? 20.438 5.676 0.795 1 93.5 264 VAL B CA 1
ATOM 5253 C C . VAL B 1 264 ? 21.344 5.543 2.021 1 93.5 264 VAL B C 1
ATOM 5255 O O . VAL B 1 264 ? 20.859 5.508 3.154 1 93.5 264 VAL B O 1
ATOM 5258 N N . ALA B 1 265 ? 22.625 5.359 1.746 1 91.56 265 ALA B N 1
ATOM 5259 C CA . ALA B 1 265 ? 23.547 5.406 2.867 1 91.56 265 ALA B CA 1
ATOM 5260 C C . ALA B 1 265 ? 23.5 6.758 3.574 1 91.56 265 ALA B C 1
ATOM 5262 O O . ALA B 1 265 ? 23.297 7.793 2.934 1 91.56 265 ALA B O 1
ATOM 5263 N N . SER B 1 266 ? 23.656 6.773 4.926 1 93.19 266 SER B N 1
ATOM 5264 C CA . SER B 1 266 ? 23.469 7.961 5.754 1 93.19 266 SER B CA 1
ATOM 5265 C C . SER B 1 266 ? 24.391 9.086 5.312 1 93.19 266 SER B C 1
ATOM 5267 O O . SER B 1 266 ? 24.047 10.266 5.422 1 93.19 266 SER B O 1
ATOM 5269 N N . GLU B 1 267 ? 25.562 8.719 4.742 1 93.25 267 GLU B N 1
ATOM 5270 C CA . GLU B 1 267 ? 26.547 9.719 4.379 1 93.25 267 GLU B CA 1
ATOM 5271 C C . GLU B 1 267 ? 26.094 10.547 3.182 1 93.25 267 GLU B C 1
ATOM 5273 O O . GLU B 1 267 ? 26.656 11.609 2.906 1 93.25 267 GLU B O 1
ATOM 5278 N N . HIS B 1 268 ? 25.078 10.047 2.482 1 93.75 268 HIS B N 1
ATOM 5279 C CA . HIS B 1 268 ? 24.609 10.758 1.298 1 93.75 268 HIS B CA 1
ATOM 5280 C C . HIS B 1 268 ? 23.531 11.781 1.661 1 93.75 268 HIS B C 1
ATOM 5282 O O . HIS B 1 268 ? 23.203 12.648 0.855 1 93.75 268 HIS B O 1
ATOM 5288 N N . LEU B 1 269 ? 22.953 11.633 2.826 1 96.12 269 LEU B N 1
ATOM 5289 C CA . LEU B 1 269 ? 21.938 12.578 3.252 1 96.12 269 LEU B CA 1
ATOM 5290 C C . LEU B 1 269 ? 22.562 13.906 3.67 1 96.12 269 LEU B C 1
ATOM 5292 O O . LEU B 1 269 ? 23.719 13.945 4.105 1 96.12 269 LEU B O 1
ATOM 5296 N N . TRP B 1 270 ? 21.797 15 3.516 1 96.94 270 TRP B N 1
ATOM 5297 C CA . TRP B 1 270 ? 22.297 16.297 3.979 1 96.94 270 TRP B CA 1
ATOM 5298 C C . TRP B 1 270 ? 22.375 16.328 5.5 1 96.94 270 TRP B C 1
ATOM 5300 O O . TRP B 1 270 ? 21.562 15.703 6.188 1 96.94 270 TRP B O 1
ATOM 5310 N N . PRO B 1 271 ? 23.344 16.969 6.082 1 93.69 271 PRO B N 1
ATOM 5311 C CA . PRO B 1 271 ? 23.766 16.812 7.473 1 93.69 271 PRO B CA 1
ATOM 5312 C C . PRO B 1 271 ? 22.656 17.125 8.469 1 93.69 271 PRO B C 1
ATOM 5314 O O . PRO B 1 271 ? 22.516 16.422 9.477 1 93.69 271 PRO B O 1
ATOM 5317 N N . THR B 1 272 ? 21.828 18.078 8.359 1 93.69 272 THR B N 1
ATOM 5318 C CA . THR B 1 272 ? 20.844 18.5 9.352 1 93.69 272 THR B CA 1
ATOM 5319 C C . THR B 1 272 ? 19.531 17.766 9.164 1 93.69 272 THR B C 1
ATOM 5321 O O . THR B 1 272 ? 18.656 17.797 10.031 1 93.69 272 THR B O 1
ATOM 5324 N N . HIS B 1 273 ? 19.438 17.078 8.078 1 97.25 273 HIS B N 1
ATOM 5325 C CA . HIS B 1 273 ? 18.188 16.453 7.684 1 97.25 273 HIS B CA 1
ATOM 5326 C C . HIS B 1 273 ? 17.031 17.438 7.766 1 97.25 273 HIS B C 1
ATOM 5328 O O . HIS B 1 273 ? 15.891 17.047 8.023 1 97.25 273 HIS B O 1
ATOM 5334 N N . CYS B 1 274 ? 17.359 18.719 7.617 1 98.12 274 CYS B N 1
ATOM 5335 C CA . CYS B 1 274 ? 16.328 19.734 7.73 1 98.12 274 CYS B CA 1
ATOM 5336 C C . CYS B 1 274 ? 15.188 19.469 6.758 1 98.12 274 CYS B C 1
ATOM 5338 O O . CYS B 1 274 ? 15.406 18.922 5.676 1 98.12 274 CYS B O 1
ATOM 5340 N N . LEU B 1 275 ? 13.969 19.875 7.172 1 98.62 275 LEU B N 1
ATOM 5341 C CA . LEU B 1 275 ? 12.859 19.938 6.223 1 98.62 275 LEU B CA 1
ATOM 5342 C C . LEU B 1 275 ? 13.109 21.031 5.18 1 98.62 275 LEU B C 1
ATOM 5344 O O . LEU B 1 275 ? 13.648 22.094 5.5 1 98.62 275 LEU B O 1
ATOM 5348 N N . ILE B 1 276 ? 12.734 20.734 3.955 1 98.56 276 ILE B N 1
ATOM 5349 C CA . ILE B 1 276 ? 12.984 21.703 2.889 1 98.56 276 ILE B CA 1
ATOM 5350 C C . ILE B 1 276 ? 11.664 22.078 2.215 1 98.56 276 ILE B C 1
ATOM 5352 O O . ILE B 1 276 ? 10.836 21.203 1.933 1 98.56 276 ILE B O 1
ATOM 5356 N N . TRP B 1 277 ? 11.484 23.312 2.008 1 97.25 277 TRP B N 1
ATOM 5357 C CA . TRP B 1 277 ? 10.344 23.891 1.307 1 97.25 277 TRP B CA 1
ATOM 5358 C C . TRP B 1 277 ? 10.773 25.078 0.461 1 97.25 277 TRP B C 1
ATOM 5360 O O . TRP B 1 277 ? 11.93 25.5 0.515 1 97.25 277 TRP B O 1
ATOM 5370 N N . GLU B 1 278 ? 9.82 25.594 -0.442 1 98 278 GLU B N 1
ATOM 5371 C CA . GLU B 1 278 ? 10.258 26.656 -1.331 1 98 278 GLU B CA 1
ATOM 5372 C C . GLU B 1 278 ? 9.141 27.672 -1.573 1 98 278 GLU B C 1
ATOM 5374 O O . GLU B 1 278 ? 8 27.453 -1.168 1 98 278 GLU B O 1
ATOM 5379 N N . THR B 1 279 ? 9.492 28.797 -2.246 1 97.62 279 THR B N 1
ATOM 5380 C CA . THR B 1 279 ? 8.57 29.891 -2.463 1 97.62 279 THR B CA 1
ATOM 5381 C C . THR B 1 279 ? 7.758 29.672 -3.736 1 97.62 279 THR B C 1
ATOM 5383 O O . THR B 1 279 ? 6.742 30.344 -3.953 1 97.62 279 THR B O 1
ATOM 5386 N N . ALA B 1 280 ? 8.18 28.719 -4.578 1 96.38 280 ALA B N 1
ATOM 5387 C CA . ALA B 1 280 ? 7.523 28.516 -5.867 1 96.38 280 ALA B CA 1
ATOM 5388 C C . ALA B 1 280 ? 6.09 28.031 -5.68 1 96.38 280 ALA B C 1
ATOM 5390 O O . ALA B 1 280 ? 5.738 27.5 -4.625 1 96.38 280 ALA B O 1
ATOM 5391 N N . ASP B 1 281 ? 5.258 28.25 -6.633 1 92.06 281 ASP B N 1
ATOM 5392 C CA . ASP B 1 281 ? 3.906 27.703 -6.766 1 92.06 281 ASP B CA 1
ATOM 5393 C C . ASP B 1 281 ? 3.682 27.125 -8.164 1 92.06 281 ASP B C 1
ATOM 5395 O O . ASP B 1 281 ? 3.645 27.875 -9.148 1 92.06 281 ASP B O 1
ATOM 5399 N N . PRO B 1 282 ? 3.525 25.844 -8.273 1 93.5 282 PRO B N 1
ATOM 5400 C CA . PRO B 1 282 ? 3.471 24.844 -7.199 1 93.5 282 PRO B CA 1
ATOM 5401 C C . PRO B 1 282 ? 4.828 24.609 -6.543 1 93.5 282 PRO B C 1
ATOM 5403 O O . PRO B 1 282 ? 5.863 24.656 -7.219 1 93.5 282 PRO B O 1
ATOM 5406 N N . TYR B 1 283 ? 4.746 24.359 -5.305 1 94.06 283 TYR B N 1
ATOM 5407 C CA . TYR B 1 283 ? 5.973 24.25 -4.52 1 94.06 283 TYR B CA 1
ATOM 5408 C C . TYR B 1 283 ? 6.465 22.797 -4.488 1 94.06 283 TYR B C 1
ATOM 5410 O O . TYR B 1 283 ? 5.773 21.891 -4.953 1 94.06 283 TYR B O 1
ATOM 5418 N N . LEU B 1 284 ? 7.707 22.688 -3.918 1 96.06 284 LEU B N 1
ATOM 5419 C CA . LEU B 1 284 ? 8.375 21.438 -3.559 1 96.06 284 LEU B CA 1
ATOM 5420 C C . LEU B 1 284 ? 8.633 21.375 -2.057 1 96.06 284 LEU B C 1
ATOM 5422 O O . LEU B 1 284 ? 8.969 22.391 -1.437 1 96.06 284 LEU B O 1
ATOM 5426 N N . TYR B 1 285 ? 8.406 20.219 -1.508 1 97.44 285 TYR B N 1
ATOM 5427 C CA . TYR B 1 285 ? 8.883 20 -0.144 1 97.44 285 TYR B CA 1
ATOM 5428 C C . TYR B 1 285 ? 9.555 18.641 -0.002 1 97.44 285 TYR B C 1
ATOM 5430 O O . TYR B 1 285 ? 9.219 17.703 -0.723 1 97.44 285 TYR B O 1
ATOM 5438 N N . ILE B 1 286 ? 10.555 18.531 0.902 1 98.44 286 ILE B N 1
ATOM 5439 C CA . ILE B 1 286 ? 11.383 17.344 1.056 1 98.44 286 ILE B CA 1
ATOM 5440 C C . ILE B 1 286 ? 11.617 17.062 2.539 1 98.44 286 ILE B C 1
ATOM 5442 O O . ILE B 1 286 ? 11.836 18 3.324 1 98.44 286 ILE B O 1
ATOM 5446 N N . ARG B 1 287 ? 11.57 15.836 2.875 1 98.44 287 ARG B N 1
ATOM 5447 C CA . ARG B 1 287 ? 12.016 15.398 4.195 1 98.44 287 ARG B CA 1
ATOM 5448 C C . ARG B 1 287 ? 12.703 14.031 4.117 1 98.44 287 ARG B C 1
ATOM 5450 O O . ARG B 1 287 ? 12.609 13.344 3.104 1 98.44 287 ARG B O 1
ATOM 5457 N N . THR B 1 288 ? 13.383 13.672 5.184 1 97.94 288 THR B N 1
ATOM 5458 C CA . THR B 1 288 ? 13.938 12.328 5.312 1 97.94 288 THR B CA 1
ATOM 5459 C C . THR B 1 288 ? 13.039 11.453 6.176 1 97.94 288 THR B C 1
ATOM 5461 O O . THR B 1 288 ? 11.992 11.898 6.648 1 97.94 288 THR B O 1
ATOM 5464 N N . THR B 1 289 ? 13.328 10.203 6.258 1 95.81 289 THR B N 1
ATOM 5465 C CA . THR B 1 289 ? 12.711 9.258 7.184 1 95.81 289 THR B CA 1
ATOM 5466 C C . THR B 1 289 ? 13.758 8.625 8.094 1 95.81 289 THR B C 1
ATOM 5468 O O . THR B 1 289 ? 14.961 8.781 7.863 1 95.81 289 THR B O 1
ATOM 5471 N N . ASP B 1 290 ? 13.352 7.883 9.133 1 89.38 290 ASP B N 1
ATOM 5472 C CA . ASP B 1 290 ? 14.266 7.25 10.07 1 89.38 290 ASP B CA 1
ATOM 5473 C C . ASP B 1 290 ? 15.008 6.09 9.414 1 89.38 290 ASP B C 1
ATOM 5475 O O . ASP B 1 290 ? 16.016 5.605 9.953 1 89.38 290 ASP B O 1
ATOM 5479 N N . LYS B 1 291 ? 14.648 5.688 8.273 1 88.56 291 LYS B N 1
ATOM 5480 C CA . LYS B 1 291 ? 15.32 4.594 7.574 1 88.56 291 LYS B CA 1
ATOM 5481 C C . LYS B 1 291 ? 16.062 5.105 6.348 1 88.56 291 LYS B C 1
ATOM 5483 O O . LYS B 1 291 ? 16.297 4.359 5.395 1 88.56 291 LYS B O 1
ATOM 5488 N N . ASN B 1 292 ? 16.359 6.379 6.355 1 94 292 ASN B N 1
ATOM 5489 C CA . ASN B 1 292 ? 17.219 7.043 5.375 1 94 292 ASN B CA 1
ATOM 5490 C C . ASN B 1 292 ? 16.562 7.066 3.992 1 94 292 ASN B C 1
ATOM 5492 O O . ASN B 1 292 ? 17.25 6.93 2.979 1 94 292 ASN B O 1
ATOM 5496 N N . ARG B 1 293 ? 15.297 7.062 3.969 1 96.5 293 ARG B N 1
ATOM 5497 C CA . ARG B 1 293 ? 14.562 7.371 2.748 1 96.5 293 ARG B CA 1
ATOM 5498 C C . ARG B 1 293 ? 14.242 8.859 2.662 1 96.5 293 ARG B C 1
ATOM 5500 O O . ARG B 1 293 ? 14.352 9.586 3.656 1 96.5 293 ARG B O 1
ATOM 5507 N N . ILE B 1 294 ? 13.961 9.297 1.498 1 98.12 294 ILE B N 1
ATOM 5508 C CA . ILE B 1 294 ? 13.625 10.695 1.256 1 98.12 294 ILE B CA 1
ATOM 5509 C C . ILE B 1 294 ? 12.211 10.797 0.696 1 98.12 294 ILE B C 1
ATOM 5511 O O . ILE B 1 294 ? 11.883 10.148 -0.301 1 98.12 294 ILE B O 1
ATOM 5515 N N . ILE B 1 295 ? 11.367 11.531 1.347 1 98 295 ILE B N 1
ATOM 5516 C CA . ILE B 1 295 ? 10.023 11.82 0.86 1 98 295 ILE B CA 1
ATOM 5517 C C . ILE B 1 295 ? 10 13.195 0.185 1 98 295 ILE B C 1
ATOM 5519 O O . ILE B 1 295 ? 10.547 14.164 0.72 1 98 295 ILE B O 1
ATOM 5523 N N . VAL B 1 296 ? 9.438 13.242 -0.988 1 98.06 296 VAL B N 1
ATOM 5524 C CA . VAL B 1 296 ? 9.32 14.469 -1.77 1 98.06 296 VAL B CA 1
ATOM 5525 C C . VAL B 1 296 ? 7.859 14.68 -2.17 1 98.06 296 VAL B C 1
ATOM 5527 O O . VAL B 1 296 ? 7.172 13.734 -2.555 1 98.06 296 VAL B O 1
ATOM 5530 N N . GLY B 1 297 ? 7.387 15.859 -1.986 1 96.31 297 GLY B N 1
ATOM 5531 C CA . GLY B 1 297 ? 6.031 16.172 -2.402 1 96.31 297 GLY B CA 1
ATOM 5532 C C . GLY B 1 297 ? 5.898 17.531 -3.047 1 96.31 297 GLY B C 1
ATOM 5533 O O . GLY B 1 297 ? 6.84 18.344 -3.014 1 96.31 297 GLY B O 1
ATOM 5534 N N . GLY B 1 298 ? 4.766 17.734 -3.725 1 95 298 GLY B N 1
ATOM 5535 C CA . GLY B 1 298 ? 4.453 19.016 -4.348 1 95 298 GLY B CA 1
ATOM 5536 C C . GLY B 1 298 ? 3.762 18.859 -5.691 1 95 298 GLY B C 1
ATOM 5537 O O . GLY B 1 298 ? 2.91 17.984 -5.863 1 95 298 GLY B O 1
ATOM 5538 N N . GLU B 1 299 ? 3.961 19.891 -6.555 1 93.12 299 GLU B N 1
ATOM 5539 C CA . GLU B 1 299 ? 3.396 19.938 -7.902 1 93.12 299 GLU B CA 1
ATOM 5540 C C . GLU B 1 299 ? 1.871 19.875 -7.863 1 93.12 299 GLU B C 1
ATOM 5542 O O . GLU B 1 299 ? 1.251 19.141 -8.625 1 93.12 299 GLU B O 1
ATOM 5547 N N . ASP B 1 300 ? 1.351 20.672 -6.949 1 88.69 300 ASP B N 1
ATOM 5548 C CA . ASP B 1 300 ? -0.091 20.75 -6.73 1 88.69 300 ASP B CA 1
ATOM 5549 C C . ASP B 1 300 ? -0.813 21.25 -7.973 1 88.69 300 ASP B C 1
ATOM 5551 O O . ASP B 1 300 ? -0.279 22.094 -8.711 1 88.69 300 ASP B O 1
ATOM 5555 N N . GLU B 1 301 ? -1.953 20.734 -8.219 1 84.19 301 GLU B N 1
ATOM 5556 C CA . GLU B 1 301 ? -2.828 21.188 -9.297 1 84.19 301 GLU B CA 1
ATOM 5557 C C . GLU B 1 301 ? -4.289 21.172 -8.859 1 84.19 301 GLU B C 1
ATOM 5559 O O . GLU B 1 301 ? -4.676 20.406 -7.977 1 84.19 301 GLU B O 1
ATOM 5564 N N . LYS B 1 302 ? -5.008 22.031 -9.508 1 79.75 302 LYS B N 1
ATOM 5565 C CA . LYS B 1 302 ? -6.441 22.031 -9.211 1 79.75 302 LYS B CA 1
ATOM 5566 C C . LYS B 1 302 ? -7.051 20.656 -9.453 1 79.75 302 LYS B C 1
ATOM 5568 O O . LYS B 1 302 ? -6.777 20.016 -10.469 1 79.75 302 LYS B O 1
ATOM 5573 N N . PHE B 1 303 ? -7.816 20.312 -8.484 1 72.31 303 PHE B N 1
ATOM 5574 C CA . PHE B 1 303 ? -8.445 19 -8.602 1 72.31 303 PHE B CA 1
ATOM 5575 C C . PHE B 1 303 ? -9.516 19.016 -9.68 1 72.31 303 PHE B C 1
ATOM 5577 O O . PHE B 1 303 ? -10.391 19.891 -9.688 1 72.31 303 PHE B O 1
ATOM 5584 N N . SER B 1 304 ? -9.414 18.156 -10.555 1 66.38 304 SER B N 1
ATOM 5585 C CA . SER B 1 304 ? -10.453 17.969 -11.562 1 66.38 304 SER B CA 1
ATOM 5586 C C . SER B 1 304 ? -11.211 16.656 -11.359 1 66.38 304 SER B C 1
ATOM 5588 O O . SER B 1 304 ? -12.344 16.656 -10.867 1 66.38 304 SER B O 1
ATOM 5590 N N . ASP B 1 305 ? -10.609 15.562 -11.594 1 65.12 305 ASP B N 1
ATOM 5591 C CA . ASP B 1 305 ? -11.18 14.258 -11.266 1 65.12 305 ASP B CA 1
ATOM 5592 C C . ASP B 1 305 ? -10.078 13.25 -10.945 1 65.12 305 ASP B C 1
ATOM 5594 O O . ASP B 1 305 ? -8.938 13.406 -11.375 1 65.12 305 ASP B O 1
ATOM 5598 N N . PRO B 1 306 ? -10.43 12.32 -10.242 1 60.12 306 PRO B N 1
ATOM 5599 C CA . PRO B 1 306 ? -9.453 11.328 -9.789 1 60.12 306 PRO B CA 1
ATOM 5600 C C . PRO B 1 306 ? -8.727 10.641 -10.945 1 60.12 306 PRO B C 1
ATOM 5602 O O . PRO B 1 306 ? -7.543 10.32 -10.836 1 60.12 306 PRO B O 1
ATOM 5605 N N . GLN B 1 307 ? -9.383 10.445 -12.016 1 63.31 307 GLN B N 1
ATOM 5606 C CA . GLN B 1 307 ? -8.773 9.766 -13.156 1 63.31 307 GLN B CA 1
ATOM 5607 C C . GLN B 1 307 ? -7.672 10.617 -13.781 1 63.31 307 GLN B C 1
ATOM 5609 O O . GLN B 1 307 ? -6.602 10.109 -14.125 1 63.31 307 GLN B O 1
ATOM 5614 N N . ARG B 1 308 ? -7.914 11.836 -13.961 1 66.38 308 ARG B N 1
ATOM 5615 C CA . ARG B 1 308 ? -6.914 12.75 -14.5 1 66.38 308 ARG B CA 1
ATOM 5616 C C . ARG B 1 308 ? -5.711 12.859 -13.57 1 66.38 308 ARG B C 1
ATOM 5618 O O . ARG B 1 308 ? -4.566 12.844 -14.023 1 66.38 308 ARG B O 1
ATOM 5625 N N . ARG B 1 309 ? -5.98 12.984 -12.297 1 65.75 309 ARG B N 1
ATOM 5626 C CA . ARG B 1 309 ? -4.922 13.031 -11.297 1 65.75 309 ARG B CA 1
ATOM 5627 C C . ARG B 1 309 ? -3.996 11.828 -11.422 1 65.75 309 ARG B C 1
ATOM 5629 O O . ARG B 1 309 ? -2.773 11.977 -11.438 1 65.75 309 ARG B O 1
ATOM 5636 N N . ASP B 1 310 ? -4.598 10.758 -11.578 1 64.5 310 ASP B N 1
ATOM 5637 C CA . ASP B 1 310 ? -3.846 9.508 -11.648 1 64.5 310 ASP B CA 1
ATOM 5638 C C . ASP B 1 310 ? -3.01 9.438 -12.922 1 64.5 310 ASP B C 1
ATOM 5640 O O . ASP B 1 310 ? -1.894 8.914 -12.914 1 64.5 310 ASP B O 1
ATOM 5644 N N . SER B 1 311 ? -3.48 9.992 -13.922 1 70.12 311 SER B N 1
ATOM 5645 C CA . SER B 1 311 ? -2.787 9.969 -15.203 1 70.12 311 SER B CA 1
ATOM 5646 C C . SER B 1 311 ? -1.564 10.875 -15.195 1 70.12 311 SER B C 1
ATOM 5648 O O . SER B 1 311 ? -0.642 10.695 -15.992 1 70.12 311 SER B O 1
ATOM 5650 N N . LEU B 1 312 ? -1.578 11.797 -14.25 1 78.25 312 LEU B N 1
ATOM 5651 C CA . LEU B 1 312 ? -0.49 12.766 -14.195 1 78.25 312 LEU B CA 1
ATOM 5652 C C . LEU B 1 312 ? 0.61 12.297 -13.25 1 78.25 312 LEU B C 1
ATOM 5654 O O . LEU B 1 312 ? 1.693 12.883 -13.211 1 78.25 312 LEU B O 1
ATOM 5658 N N . LEU B 1 313 ? 0.374 11.242 -12.578 1 80.44 313 LEU B N 1
ATOM 5659 C CA . LEU B 1 313 ? 1.273 10.797 -11.516 1 80.44 313 LEU B CA 1
ATOM 5660 C C . LEU B 1 313 ? 2.68 10.562 -12.062 1 80.44 313 LEU B C 1
ATOM 5662 O O . LEU B 1 313 ? 3.662 11.008 -11.461 1 80.44 313 LEU B O 1
ATOM 5666 N N . ARG B 1 314 ? 2.818 9.992 -13.172 1 82.19 314 ARG B N 1
ATOM 5667 C CA . ARG B 1 314 ? 4.129 9.695 -13.742 1 82.19 314 ARG B CA 1
ATOM 5668 C C . ARG B 1 314 ? 4.859 10.969 -14.141 1 82.19 314 ARG B C 1
ATOM 5670 O O . ARG B 1 314 ? 6.051 11.117 -13.875 1 82.19 314 ARG B O 1
ATOM 5677 N N . LYS B 1 315 ? 4.102 11.844 -14.812 1 88.38 315 LYS B N 1
ATOM 5678 C CA . LYS B 1 315 ? 4.688 13.109 -15.234 1 88.38 315 LYS B CA 1
ATOM 5679 C C . LYS B 1 315 ? 5.148 13.93 -14.031 1 88.38 315 LYS B C 1
ATOM 5681 O O . LYS B 1 315 ? 6.266 14.453 -14.016 1 88.38 315 LYS B O 1
ATOM 5686 N N . LYS B 1 316 ? 4.301 14.055 -13.016 1 91.56 316 LYS B N 1
ATOM 5687 C CA . LYS B 1 316 ? 4.617 14.836 -11.82 1 91.56 316 LYS B CA 1
ATOM 5688 C C . LYS B 1 316 ? 5.773 14.219 -11.047 1 91.56 316 LYS B C 1
ATOM 5690 O O . LYS B 1 316 ? 6.594 14.93 -10.469 1 91.56 316 LYS B O 1
ATOM 5695 N N . THR B 1 317 ? 5.859 12.945 -11.078 1 91.12 317 THR B N 1
ATOM 5696 C CA . THR B 1 317 ? 6.965 12.242 -10.438 1 91.12 317 THR B CA 1
ATOM 5697 C C . THR B 1 317 ? 8.297 12.633 -11.078 1 91.12 317 THR B C 1
ATOM 5699 O O . THR B 1 317 ? 9.266 12.93 -10.375 1 91.12 317 THR B O 1
ATOM 5702 N N . ARG B 1 318 ? 8.367 12.664 -12.367 1 94 318 ARG B N 1
ATOM 5703 C CA . ARG B 1 318 ? 9.586 13.039 -13.086 1 94 318 ARG B CA 1
ATOM 5704 C C . ARG B 1 318 ? 9.992 14.469 -12.758 1 94 318 ARG B C 1
ATOM 5706 O O . ARG B 1 318 ? 11.188 14.758 -12.617 1 94 318 ARG B O 1
ATOM 5713 N N . ILE B 1 319 ? 8.984 15.297 -12.688 1 96.31 319 ILE B N 1
ATOM 5714 C CA . ILE B 1 319 ? 9.258 16.688 -12.359 1 96.31 319 ILE B CA 1
ATOM 5715 C C . ILE B 1 319 ? 9.859 16.781 -10.953 1 96.31 319 ILE B C 1
ATOM 5717 O O . ILE B 1 319 ? 10.867 17.469 -10.75 1 96.31 319 ILE B O 1
ATOM 5721 N N . LEU B 1 320 ? 9.297 16.062 -10.008 1 97.19 320 LEU B N 1
ATOM 5722 C CA . LEU B 1 320 ? 9.781 16.078 -8.633 1 97.19 320 LEU B CA 1
ATOM 5723 C C . LEU B 1 320 ? 11.203 15.516 -8.555 1 97.19 320 LEU B C 1
ATOM 5725 O O . LEU B 1 320 ? 12.047 16.062 -7.844 1 97.19 320 LEU B O 1
ATOM 5729 N N . GLU B 1 321 ? 11.461 14.477 -9.273 1 96.75 321 GLU B N 1
ATOM 5730 C CA . GLU B 1 321 ? 12.797 13.883 -9.312 1 96.75 321 GLU B CA 1
ATOM 5731 C C . GLU B 1 321 ? 13.828 14.883 -9.812 1 96.75 321 GLU B C 1
ATOM 5733 O O . GLU B 1 321 ? 14.922 14.992 -9.258 1 96.75 321 GLU B O 1
ATOM 5738 N N . ARG B 1 322 ? 13.508 15.594 -10.883 1 97.12 322 ARG B N 1
ATOM 5739 C CA . ARG B 1 322 ? 14.406 16.594 -11.445 1 97.12 322 ARG B CA 1
ATOM 5740 C C . ARG B 1 322 ? 14.703 17.703 -10.445 1 97.12 322 ARG B C 1
ATOM 5742 O O . ARG B 1 322 ? 15.836 18.172 -10.336 1 97.12 322 ARG B O 1
ATOM 5749 N N . LYS B 1 323 ? 13.688 18.109 -9.773 1 97.69 323 LYS B N 1
ATOM 5750 C CA . LYS B 1 323 ? 13.852 19.172 -8.789 1 97.69 323 LYS B CA 1
ATOM 5751 C C . LYS B 1 323 ? 14.773 18.719 -7.656 1 97.69 323 LYS B C 1
ATOM 5753 O O . LYS B 1 323 ? 15.602 19.5 -7.18 1 97.69 323 LYS B O 1
ATOM 5758 N N . VAL B 1 324 ? 14.633 17.516 -7.211 1 98 324 VAL B N 1
ATOM 5759 C CA . VAL B 1 324 ? 15.484 16.984 -6.152 1 98 324 VAL B CA 1
ATOM 5760 C C . VAL B 1 324 ? 16.938 16.969 -6.617 1 98 324 VAL B C 1
ATOM 5762 O O . VAL B 1 324 ? 17.844 17.344 -5.871 1 98 324 VAL B O 1
ATOM 5765 N N . ARG B 1 325 ? 17.156 16.547 -7.836 1 97.06 325 ARG B N 1
ATOM 5766 C CA . ARG B 1 325 ? 18.516 16.438 -8.367 1 97.06 325 ARG B CA 1
ATOM 5767 C C . ARG B 1 325 ? 19.172 17.812 -8.484 1 97.06 325 ARG B C 1
ATOM 5769 O O . ARG B 1 325 ? 20.391 17.922 -8.312 1 97.06 325 ARG B O 1
ATOM 5776 N N . LYS B 1 326 ? 18.406 18.781 -8.75 1 97.19 326 LYS B N 1
ATOM 5777 C CA . LYS B 1 326 ? 18.938 20.141 -8.812 1 97.19 326 LYS B CA 1
ATOM 5778 C C . LYS B 1 326 ? 19.422 20.594 -7.438 1 97.19 326 LYS B C 1
ATOM 5780 O O . LYS B 1 326 ? 20.453 21.266 -7.328 1 97.19 326 LYS B O 1
ATOM 5785 N N . LEU B 1 327 ? 18.688 20.266 -6.414 1 98 327 LEU B N 1
ATOM 5786 C CA . LEU B 1 327 ? 19.031 20.672 -5.055 1 98 327 LEU B CA 1
ATOM 5787 C C . LEU B 1 327 ? 20.172 19.812 -4.516 1 98 327 LEU B C 1
ATOM 5789 O O . LEU B 1 327 ? 20.969 20.281 -3.691 1 98 327 LEU B O 1
ATOM 5793 N N . PHE B 1 328 ? 20.188 18.562 -4.938 1 97.94 328 PHE B N 1
ATOM 5794 C CA . PHE B 1 328 ? 21.172 17.594 -4.461 1 97.94 328 PHE B CA 1
ATOM 5795 C C . PHE B 1 328 ? 21.797 16.844 -5.625 1 97.94 328 PHE B C 1
ATOM 5797 O O . PHE B 1 328 ? 21.547 15.641 -5.809 1 97.94 328 PHE B O 1
ATOM 5804 N N . PRO B 1 329 ? 22.75 17.375 -6.289 1 95.81 329 PRO B N 1
ATOM 5805 C CA . PRO B 1 329 ? 23.297 16.75 -7.488 1 95.81 329 PRO B CA 1
ATOM 5806 C C . PRO B 1 329 ? 24.031 15.445 -7.188 1 95.81 329 PRO B C 1
ATOM 5808 O O . PRO B 1 329 ? 24.125 14.57 -8.055 1 95.81 329 PRO B O 1
ATOM 5811 N N . ASP B 1 330 ? 24.469 15.219 -5.969 1 93.81 330 ASP B N 1
ATOM 5812 C CA . ASP B 1 330 ? 25.281 14.055 -5.648 1 93.81 330 ASP B CA 1
ATOM 5813 C C . ASP B 1 330 ? 24.453 12.984 -4.938 1 93.81 330 ASP B C 1
ATOM 5815 O O . ASP B 1 330 ? 24.984 11.922 -4.578 1 93.81 330 ASP B O 1
ATOM 5819 N N . LEU B 1 331 ? 23.266 13.234 -4.672 1 95.25 331 LEU B N 1
ATOM 5820 C CA . LEU B 1 331 ? 22.391 12.297 -3.99 1 95.25 331 LEU B CA 1
ATOM 5821 C C . LEU B 1 331 ? 21.938 11.188 -4.934 1 95.25 331 LEU B C 1
ATOM 5823 O O . LEU B 1 331 ? 21.359 11.453 -5.992 1 95.25 331 LEU B O 1
ATOM 5827 N N . PRO B 1 332 ? 22.281 9.93 -4.637 1 93 332 PRO B N 1
ATOM 5828 C CA . PRO B 1 332 ? 21.766 8.828 -5.453 1 93 332 PRO B CA 1
ATOM 5829 C C . PRO B 1 332 ? 20.281 8.578 -5.234 1 93 332 PRO B C 1
ATOM 5831 O O . PRO B 1 332 ? 19.906 7.543 -4.684 1 93 332 PRO B O 1
ATOM 5834 N N . PHE B 1 333 ? 19.516 9.391 -5.828 1 94.25 333 PHE B N 1
ATOM 5835 C CA . PHE B 1 333 ? 18.078 9.406 -5.609 1 94.25 333 PHE B CA 1
ATOM 5836 C C . PHE B 1 333 ? 17.359 8.516 -6.617 1 94.25 333 PHE B C 1
ATOM 5838 O O . PHE B 1 333 ? 17.484 8.719 -7.828 1 94.25 333 PHE B O 1
ATOM 5845 N N . GLU B 1 334 ? 16.656 7.52 -6.082 1 92.19 334 GLU B N 1
ATOM 5846 C CA . GLU B 1 334 ? 15.812 6.648 -6.895 1 92.19 334 GLU B CA 1
ATOM 5847 C C . GLU B 1 334 ? 14.43 6.473 -6.266 1 92.19 334 GLU B C 1
ATOM 5849 O O . GLU B 1 334 ? 14.32 6.086 -5.098 1 92.19 334 GLU B O 1
ATOM 5854 N N . THR B 1 335 ? 13.383 6.727 -7.043 1 92.69 335 THR B N 1
ATOM 5855 C CA . THR B 1 335 ? 12.008 6.637 -6.555 1 92.69 335 THR B CA 1
ATOM 5856 C C . THR B 1 335 ? 11.602 5.18 -6.363 1 92.69 335 THR B C 1
ATOM 5858 O O . THR B 1 335 ? 11.859 4.336 -7.223 1 92.69 335 THR B O 1
ATOM 5861 N N . GLU B 1 336 ? 10.992 4.914 -5.258 1 90.94 336 GLU B N 1
ATOM 5862 C CA . GLU B 1 336 ? 10.508 3.561 -5 1 90.94 336 GLU B CA 1
ATOM 5863 C C . GLU B 1 336 ? 8.984 3.498 -5.023 1 90.94 336 GLU B C 1
ATOM 5865 O O . GLU B 1 336 ? 8.406 2.568 -5.586 1 90.94 336 GLU B O 1
ATOM 5870 N N . MET B 1 337 ? 8.336 4.41 -4.383 1 89.88 337 MET B N 1
ATOM 5871 C CA . MET B 1 337 ? 6.879 4.488 -4.336 1 89.88 337 MET B CA 1
ATOM 5872 C C . MET B 1 337 ? 6.402 5.898 -4.664 1 89.88 337 MET B C 1
ATOM 5874 O O . MET B 1 337 ? 7.094 6.875 -4.387 1 89.88 337 MET B O 1
ATOM 5878 N N . VAL B 1 338 ? 5.219 5.98 -5.246 1 90.5 338 VAL B N 1
ATOM 5879 C CA . VAL B 1 338 ? 4.598 7.254 -5.594 1 90.5 338 VAL B CA 1
ATOM 5880 C C . VAL B 1 338 ? 3.109 7.211 -5.258 1 90.5 338 VAL B C 1
ATOM 5882 O O . VAL B 1 338 ? 2.486 6.148 -5.301 1 90.5 338 VAL B O 1
ATOM 5885 N N . TRP B 1 339 ? 2.57 8.344 -4.855 1 87.88 339 TRP B N 1
ATOM 5886 C CA . TRP B 1 339 ? 1.136 8.406 -4.598 1 87.88 339 TRP B CA 1
ATOM 5887 C C . TRP B 1 339 ? 0.62 9.836 -4.758 1 87.88 339 TRP B C 1
ATOM 5889 O O . TRP B 1 339 ? 1.406 10.773 -4.867 1 87.88 339 TRP B O 1
ATOM 5899 N N . CYS B 1 340 ? -0.625 9.875 -4.828 1 85 340 CYS B N 1
ATOM 5900 C CA . CYS B 1 340 ? -1.306 11.156 -4.887 1 85 340 CYS B CA 1
ATOM 5901 C C . CYS B 1 340 ? -2.168 11.375 -3.646 1 85 340 CYS B C 1
ATOM 5903 O O . CYS B 1 340 ? -2.576 10.414 -2.992 1 85 340 CYS B O 1
ATOM 5905 N N . GLY B 1 341 ? -2.271 12.648 -3.322 1 80.88 341 GLY B N 1
ATOM 5906 C CA . GLY B 1 341 ? -3.182 13.047 -2.26 1 80.88 341 GLY B CA 1
ATOM 5907 C C . GLY B 1 341 ? -4.094 14.195 -2.654 1 80.88 341 GLY B C 1
ATOM 5908 O O . GLY B 1 341 ? -3.908 14.812 -3.705 1 80.88 341 GLY B O 1
ATOM 5909 N N . THR B 1 342 ? -5.098 14.305 -1.923 1 78.19 342 THR B N 1
ATOM 5910 C CA . THR B 1 342 ? -6.023 15.422 -2.076 1 78.19 342 THR B CA 1
ATOM 5911 C C . THR B 1 342 ? -6.074 16.266 -0.805 1 78.19 342 THR B C 1
ATOM 5913 O O . THR B 1 342 ? -6.059 15.727 0.303 1 78.19 342 THR B O 1
ATOM 5916 N N . PHE B 1 343 ? -5.93 17.516 -1.089 1 78.25 343 PHE B N 1
ATOM 5917 C CA . PHE B 1 343 ? -6.148 18.406 0.043 1 78.25 343 PHE B CA 1
ATOM 5918 C C . PHE B 1 343 ? -6.91 19.656 -0.391 1 78.25 343 PHE B C 1
ATOM 5920 O O . PHE B 1 343 ? -7.391 19.734 -1.523 1 78.25 343 PHE B O 1
ATOM 5927 N N . SER B 1 344 ? -7.176 20.453 0.629 1 78.12 344 SER B N 1
ATOM 5928 C CA . SER B 1 344 ? -7.949 21.656 0.349 1 78.12 344 SER B CA 1
ATOM 5929 C C . SER B 1 344 ? -7.199 22.906 0.799 1 78.12 344 SER B C 1
ATOM 5931 O O . SER B 1 344 ? -6.434 22.875 1.765 1 78.12 344 SER B O 1
ATOM 5933 N N . THR B 1 345 ? -7.461 23.875 -0.03 1 79.88 345 THR B N 1
ATOM 5934 C CA . THR B 1 345 ? -6.867 25.156 0.314 1 79.88 345 THR B CA 1
ATOM 5935 C C . THR B 1 345 ? -7.949 26.234 0.451 1 79.88 345 THR B C 1
ATOM 5937 O O . THR B 1 345 ? -9.039 26.094 -0.103 1 79.88 345 THR B O 1
ATOM 5940 N N . THR B 1 346 ? -7.625 27.188 1.289 1 81.44 346 THR B N 1
ATOM 5941 C CA . THR B 1 346 ? -8.461 28.359 1.438 1 81.44 346 THR B CA 1
ATOM 5942 C C . THR B 1 346 ? -7.723 29.609 0.979 1 81.44 346 THR B C 1
ATOM 5944 O O . THR B 1 346 ? -6.496 29.609 0.854 1 81.44 346 THR B O 1
ATOM 5947 N N . LYS B 1 347 ? -8.438 30.641 0.805 1 78.31 347 LYS B N 1
ATOM 5948 C CA . LYS B 1 347 ? -7.859 31.875 0.282 1 78.31 347 LYS B CA 1
ATOM 5949 C C . LYS B 1 347 ? -6.848 32.469 1.259 1 78.31 347 LYS B C 1
ATOM 5951 O O . LYS B 1 347 ? -5.828 33.031 0.845 1 78.31 347 LYS B O 1
ATOM 5956 N N . ASP B 1 348 ? -7.152 32.344 2.502 1 85.44 348 ASP B N 1
ATOM 5957 C CA . ASP B 1 348 ? -6.273 32.969 3.488 1 85.44 348 ASP B CA 1
ATOM 5958 C C . ASP B 1 348 ? -5.297 31.938 4.066 1 85.44 348 ASP B C 1
ATOM 5960 O O . ASP B 1 348 ? -4.5 32.281 4.949 1 85.44 348 ASP B O 1
ATOM 5964 N N . GLY B 1 349 ? -5.371 30.703 3.676 1 87.94 349 GLY B N 1
ATOM 5965 C CA . GLY B 1 349 ? -4.426 29.688 4.098 1 87.94 349 GLY B CA 1
ATOM 5966 C C . GLY B 1 349 ? -4.789 29.047 5.422 1 87.94 349 GLY B C 1
ATOM 5967 O O . GLY B 1 349 ? -4.098 28.141 5.891 1 87.94 349 GLY B O 1
ATOM 5968 N N . LEU B 1 350 ? -5.91 29.516 5.996 1 91.56 350 LEU B N 1
ATOM 5969 C CA . LEU B 1 350 ? -6.301 29.016 7.309 1 91.56 350 LEU B CA 1
ATOM 5970 C C . LEU B 1 350 ? -7.461 28.031 7.191 1 91.56 350 LEU B C 1
ATOM 5972 O O . LEU B 1 350 ? -8.305 28.156 6.305 1 91.56 350 LEU B O 1
ATOM 5976 N N . PRO B 1 351 ? -7.469 27.047 8.094 1 91.19 351 PRO B N 1
ATOM 5977 C CA . PRO B 1 351 ? -8.609 26.125 8.125 1 91.19 351 PRO B CA 1
ATOM 5978 C C . PRO B 1 351 ? -9.859 26.766 8.734 1 91.19 351 PRO B C 1
ATOM 5980 O O . PRO B 1 351 ? -9.812 27.891 9.211 1 91.19 351 PRO B O 1
ATOM 5983 N N . PHE B 1 352 ? -10.938 26.078 8.609 1 87.25 352 PHE B N 1
ATOM 5984 C CA . PHE B 1 352 ? -12.156 26.422 9.344 1 87.25 352 PHE B CA 1
ATOM 5985 C C . PHE B 1 352 ? -12.391 25.438 10.484 1 87.25 352 PHE B C 1
ATOM 5987 O O . PHE B 1 352 ? -12.508 24.234 10.266 1 87.25 352 PHE B O 1
ATOM 5994 N N . ILE B 1 353 ? -12.43 25.953 11.656 1 93.31 353 ILE B N 1
ATOM 5995 C CA . ILE B 1 353 ? -12.578 25.141 12.867 1 93.31 353 ILE B CA 1
ATOM 5996 C C . ILE B 1 353 ? -13.758 25.656 13.688 1 93.31 353 ILE B C 1
ATOM 5998 O O . ILE B 1 353 ? -13.906 26.875 13.883 1 93.31 353 ILE B O 1
ATOM 6002 N N . GLY B 1 354 ? -14.562 24.75 14.148 1 93 354 GLY B N 1
ATOM 6003 C CA . GLY B 1 354 ? -15.68 25.125 15 1 93 354 GLY B CA 1
ATOM 6004 C C . GLY B 1 354 ? -17.031 24.844 14.375 1 93 354 GLY B C 1
ATOM 6005 O O . GLY B 1 354 ? -17.172 23.891 13.602 1 93 354 GLY B O 1
ATOM 6006 N N . ASN B 1 355 ? -18.047 25.578 14.758 1 90.06 355 ASN B N 1
ATOM 6007 C CA . ASN B 1 355 ? -19.406 25.375 14.273 1 90.06 355 ASN B CA 1
ATOM 6008 C C . ASN B 1 355 ? -19.688 26.203 13.023 1 90.06 355 ASN B C 1
ATOM 6010 O O . ASN B 1 355 ? -19.234 27.344 12.922 1 90.06 355 ASN B O 1
ATOM 6014 N N . TRP B 1 356 ? -20.375 25.531 12.109 1 84.31 356 TRP B N 1
ATOM 6015 C CA . TRP B 1 356 ? -21.016 26.344 11.07 1 84.31 356 TRP B CA 1
ATOM 6016 C C . TRP B 1 356 ? -22.031 27.297 11.672 1 84.31 356 TRP B C 1
ATOM 6018 O O . TRP B 1 356 ? -22.672 26.984 12.688 1 84.31 356 TRP B O 1
ATOM 6028 N N . PRO B 1 357 ? -22.234 28.328 10.781 1 79.75 357 PRO B N 1
ATOM 6029 C CA . PRO B 1 357 ? -23.234 29.25 11.305 1 79.75 357 PRO B CA 1
ATOM 6030 C C . PRO B 1 357 ? -24.609 28.594 11.469 1 79.75 357 PRO B C 1
ATOM 6032 O O . PRO B 1 357 ? -25.031 27.812 10.609 1 79.75 357 PRO B O 1
ATOM 6035 N N . ASP B 1 358 ? -25.219 28.531 12.555 1 81.5 358 ASP B N 1
ATOM 6036 C CA . ASP B 1 358 ? -26.562 28.062 12.875 1 81.5 358 ASP B CA 1
ATOM 6037 C C . ASP B 1 358 ? -26.516 26.641 13.445 1 81.5 358 ASP B C 1
ATOM 6039 O O . ASP B 1 358 ? -27.562 26.047 13.703 1 81.5 358 ASP B O 1
ATOM 6043 N N . LYS B 1 359 ? -25.344 26.109 13.375 1 86.56 359 LYS B N 1
ATOM 6044 C CA . LYS B 1 359 ? -25.188 24.828 14.047 1 86.56 359 LYS B CA 1
ATOM 6045 C C . LYS B 1 359 ? -24.625 25.016 15.453 1 86.56 359 LYS B C 1
ATOM 6047 O O . LYS B 1 359 ? -23.672 25.781 15.641 1 86.56 359 LYS B O 1
ATOM 6052 N N . GLU B 1 360 ? -25.234 24.359 16.312 1 90.25 360 GLU B N 1
ATOM 6053 C CA . GLU B 1 360 ? -24.797 24.531 17.688 1 90.25 360 GLU B CA 1
ATOM 6054 C C . GLU B 1 360 ? -24.156 23.25 18.219 1 90.25 360 GLU B C 1
ATOM 6056 O O . GLU B 1 360 ? -23.344 23.281 19.156 1 90.25 360 GLU B O 1
ATOM 6061 N N . ARG B 1 361 ? -24.516 22.203 17.562 1 95.25 361 ARG B N 1
ATOM 6062 C CA . ARG B 1 361 ? -24.109 20.938 18.156 1 95.25 361 ARG B CA 1
ATOM 6063 C C . ARG B 1 361 ? -23.219 20.156 17.203 1 95.25 361 ARG B C 1
ATOM 6065 O O . ARG B 1 361 ? -22.688 19.094 17.562 1 95.25 361 ARG B O 1
ATOM 6072 N N . MET B 1 362 ? -22.969 20.75 16.062 1 94.06 362 MET B N 1
ATOM 6073 C CA . MET B 1 362 ? -22.078 20.141 15.086 1 94.06 362 MET B CA 1
ATOM 6074 C C . MET B 1 362 ? -20.828 20.984 14.883 1 94.06 362 MET B C 1
ATOM 6076 O O . MET B 1 362 ? -20.906 22.156 14.516 1 94.06 362 MET B O 1
ATOM 6080 N N . PHE B 1 363 ? -19.719 20.328 15.164 1 95.31 363 PHE B N 1
ATOM 6081 C CA . PHE B 1 363 ? -18.438 21 15.016 1 95.31 363 PHE B CA 1
ATOM 6082 C C . PHE B 1 363 ? -17.656 20.422 13.852 1 95.31 363 PHE B C 1
ATOM 6084 O O . PHE B 1 363 ? -17.844 19.25 13.484 1 95.31 363 PHE B O 1
ATOM 6091 N N . PHE B 1 364 ? -16.766 21.266 13.305 1 94 364 PHE B N 1
ATOM 6092 C CA . PHE B 1 364 ? -15.914 20.859 12.195 1 94 364 PHE B CA 1
ATOM 6093 C C . PHE B 1 364 ? -14.445 21.109 12.523 1 94 364 PHE B C 1
ATOM 6095 O O . PHE B 1 364 ? -14.07 22.219 12.898 1 94 364 PHE B O 1
ATOM 6102 N N . ASP B 1 365 ? -13.68 20.062 12.422 1 94.31 365 ASP B N 1
ATOM 6103 C CA . ASP B 1 365 ? -12.219 20.141 12.438 1 94.31 365 ASP B CA 1
ATOM 6104 C C . ASP B 1 365 ? -11.633 19.594 11.141 1 94.31 365 ASP B C 1
ATOM 6106 O O . ASP B 1 365 ? -11.242 18.438 11.07 1 94.31 365 ASP B O 1
ATOM 6110 N N . LEU B 1 366 ? -11.484 20.422 10.047 1 84.12 366 LEU B N 1
ATOM 6111 C CA . LEU B 1 366 ? -11.18 19.984 8.688 1 84.12 366 LEU B CA 1
ATOM 6112 C C . LEU B 1 366 ? -9.766 20.391 8.289 1 84.12 366 LEU B C 1
ATOM 6114 O O . LEU B 1 366 ? -9.367 20.203 7.133 1 84.12 366 LEU B O 1
ATOM 6118 N N . GLY B 1 367 ? -8.82 20.516 9.07 1 78.25 367 GLY B N 1
ATOM 6119 C CA . GLY B 1 367 ? -7.398 20.766 8.891 1 78.25 367 GLY B CA 1
ATOM 6120 C C . GLY B 1 367 ? -7.055 21.266 7.496 1 78.25 367 GLY B C 1
ATOM 6121 O O . GLY B 1 367 ? -6.043 20.859 6.922 1 78.25 367 GLY B O 1
ATOM 6122 N N . TYR B 1 368 ? -7.793 22.125 6.812 1 78.31 368 TYR B N 1
ATOM 6123 C CA . TYR B 1 368 ? -7.52 22.672 5.488 1 78.31 368 TYR B CA 1
ATOM 6124 C C . TYR B 1 368 ? -6.305 23.578 5.516 1 78.31 368 TYR B C 1
ATOM 6126 O O . TYR B 1 368 ? -5.922 24.078 6.578 1 78.31 368 TYR B O 1
ATOM 6134 N N . GLY B 1 369 ? -5.508 23.844 4.387 1 74.81 369 GLY B N 1
ATOM 6135 C CA . GLY B 1 369 ? -4.449 24.844 4.297 1 74.81 369 GLY B CA 1
ATOM 6136 C C . GLY B 1 369 ? -3.059 24.234 4.34 1 74.81 369 GLY B C 1
ATOM 6137 O O . GLY B 1 369 ? -2.066 24.953 4.492 1 74.81 369 GLY B O 1
ATOM 6138 N N . GLY B 1 370 ? -2.74 23.109 4.234 1 78.31 370 GLY B N 1
ATOM 6139 C CA . GLY B 1 370 ? -1.438 22.5 4.027 1 78.31 370 GLY B CA 1
ATOM 6140 C C . GLY B 1 370 ? -0.797 22 5.312 1 78.31 370 GLY B C 1
ATOM 6141 O O . GLY B 1 370 ? 0.125 21.188 5.285 1 78.31 370 GLY B O 1
ATOM 6142 N N . ASN B 1 371 ? -1.142 22.688 6.438 1 89.19 371 ASN B N 1
ATOM 6143 C CA . ASN B 1 371 ? -0.646 22.266 7.746 1 89.19 371 ASN B CA 1
ATOM 6144 C C . ASN B 1 371 ? -1.656 21.391 8.477 1 89.19 371 ASN B C 1
ATOM 6146 O O . ASN B 1 371 ? -1.929 21.594 9.664 1 89.19 371 ASN B O 1
ATOM 6150 N N . GLY B 1 372 ? -2.102 20.484 7.805 1 92.5 372 GLY B N 1
ATOM 6151 C CA . GLY B 1 372 ? -3.26 19.719 8.242 1 92.5 372 GLY B CA 1
ATOM 6152 C C . GLY B 1 372 ? -3.115 19.172 9.648 1 92.5 372 GLY B C 1
ATOM 6153 O O . GLY B 1 372 ? -4.008 19.328 10.484 1 92.5 372 GLY B O 1
ATOM 6154 N N . ILE B 1 373 ? -1.98 18.641 10.008 1 96.25 373 ILE B N 1
ATOM 6155 C CA . ILE B 1 373 ? -1.811 17.984 11.297 1 96.25 373 ILE B CA 1
ATOM 6156 C C . ILE B 1 373 ? -1.726 19.031 12.406 1 96.25 373 ILE B C 1
ATOM 6158 O O . ILE B 1 373 ? -2.357 18.875 13.453 1 96.25 373 ILE B O 1
ATOM 6162 N N . THR B 1 374 ? -1.012 20.094 12.203 1 97.19 374 THR B N 1
ATOM 6163 C CA . THR B 1 374 ? -0.915 21.172 13.18 1 97.19 374 THR B CA 1
ATOM 6164 C C . THR B 1 374 ? -2.279 21.828 13.414 1 97.19 374 THR B C 1
ATOM 6166 O O . THR B 1 374 ? -2.662 22.078 14.555 1 97.19 374 THR B O 1
ATOM 6169 N N . PHE B 1 375 ? -2.996 22.062 12.305 1 96.5 375 PHE B N 1
ATOM 6170 C CA . PHE B 1 375 ? -4.332 22.625 12.406 1 96.5 375 PHE B CA 1
ATOM 6171 C C . PHE B 1 375 ? -5.277 21.688 13.141 1 96.5 375 PHE B C 1
ATOM 6173 O O . PHE B 1 375 ? -6.156 22.125 13.875 1 96.5 375 PHE B O 1
ATOM 6180 N N . SER B 1 376 ? -5.098 20.406 12.922 1 97.06 376 SER B N 1
ATOM 6181 C CA . SER B 1 376 ? -5.922 19.406 13.602 1 97.06 376 SER B CA 1
ATOM 6182 C C . SER B 1 376 ? -5.75 19.484 15.109 1 97.06 376 SER B C 1
ATOM 6184 O O . SER B 1 376 ? -6.723 19.375 15.859 1 97.06 376 SER B O 1
ATOM 6186 N N . MET B 1 377 ? -4.543 19.656 15.578 1 98.44 377 MET B N 1
ATOM 6187 C CA . MET B 1 377 ? -4.27 19.797 17.016 1 98.44 377 MET B CA 1
ATOM 6188 C C . MET B 1 377 ? -4.918 21.062 17.578 1 98.44 377 MET B C 1
ATOM 6190 O O . MET B 1 377 ? -5.539 21.016 18.641 1 98.44 377 MET B O 1
ATOM 6194 N N . ILE B 1 378 ? -4.781 22.156 16.828 1 98.25 378 ILE B N 1
ATOM 6195 C CA . ILE B 1 378 ? -5.387 23.406 17.234 1 98.25 378 ILE B CA 1
ATOM 6196 C C . ILE B 1 378 ? -6.902 23.25 17.328 1 98.25 378 ILE B C 1
ATOM 6198 O O . ILE B 1 378 ? -7.512 23.641 18.328 1 98.25 378 ILE B O 1
ATOM 6202 N N . GLY B 1 379 ? -7.469 22.656 16.312 1 97.88 379 GLY B N 1
ATOM 6203 C CA . GLY B 1 379 ? -8.906 22.438 16.281 1 97.88 379 GLY B CA 1
ATOM 6204 C C . GLY B 1 379 ? -9.398 21.562 17.422 1 97.88 379 GLY B C 1
ATOM 6205 O O . GLY B 1 379 ? -10.438 21.859 18.031 1 97.88 379 GLY B O 1
ATOM 6206 N N . ALA B 1 380 ? -8.68 20.5 17.719 1 98.62 380 ALA B N 1
ATOM 6207 C CA . ALA B 1 380 ? -9.047 19.609 18.812 1 98.62 380 ALA B CA 1
ATOM 6208 C C . ALA B 1 380 ? -9.078 20.359 20.141 1 98.62 380 ALA B C 1
ATOM 6210 O O . ALA B 1 380 ? -9.992 20.188 20.953 1 98.62 380 ALA B O 1
ATOM 6211 N N . GLN B 1 381 ? -8.125 21.203 20.344 1 98.62 381 GLN B N 1
ATOM 6212 C CA . GLN B 1 381 ? -8.039 21.969 21.578 1 98.62 381 GLN B CA 1
ATOM 6213 C C . GLN B 1 381 ? -9.172 22.984 21.688 1 98.62 381 GLN B C 1
ATOM 6215 O O . GLN B 1 381 ? -9.82 23.094 22.719 1 98.62 381 GLN B O 1
ATOM 6220 N N . ILE B 1 382 ? -9.391 23.703 20.578 1 98.12 382 ILE B N 1
ATOM 6221 C CA . ILE B 1 382 ? -10.422 24.734 20.562 1 98.12 382 ILE B CA 1
ATOM 6222 C C . ILE B 1 382 ? -11.789 24.109 20.844 1 98.12 382 ILE B C 1
ATOM 6224 O O . ILE B 1 382 ? -12.516 24.562 21.734 1 98.12 382 ILE B O 1
ATOM 6228 N N . ILE B 1 383 ? -12.125 23.047 20.156 1 98.06 383 ILE B N 1
ATOM 6229 C CA . ILE B 1 383 ? -13.438 22.422 20.25 1 98.06 383 ILE B CA 1
ATOM 6230 C C . ILE B 1 383 ? -13.609 21.797 21.641 1 98.06 383 ILE B C 1
ATOM 6232 O O . ILE B 1 383 ? -14.672 21.922 22.25 1 98.06 383 ILE B O 1
ATOM 6236 N N . CYS B 1 384 ? -12.578 21.109 22.109 1 98.56 384 CYS B N 1
ATOM 6237 C CA . CYS B 1 384 ? -12.641 20.531 23.453 1 98.56 384 CYS B CA 1
ATOM 6238 C C . CYS B 1 384 ? -12.922 21.594 24.5 1 98.56 384 CYS B C 1
ATOM 6240 O O . CYS B 1 384 ? -13.773 21.391 25.375 1 98.56 384 CYS B O 1
ATOM 6242 N N . ARG B 1 385 ? -12.211 22.703 24.438 1 98 385 ARG B N 1
ATOM 6243 C CA . ARG B 1 385 ? -12.43 23.797 25.375 1 98 385 ARG B CA 1
ATOM 6244 C C . ARG B 1 385 ? -13.852 24.344 25.266 1 98 385 ARG B C 1
ATOM 6246 O O . ARG B 1 385 ? -14.508 24.594 26.281 1 98 385 ARG B O 1
ATOM 6253 N N . GLN B 1 386 ? -14.312 24.469 24.078 1 96.44 386 GLN B N 1
ATOM 6254 C CA . GLN B 1 386 ? -15.68 24.953 23.859 1 96.44 386 GLN B CA 1
ATOM 6255 C C . GLN B 1 386 ? -16.703 24.016 24.5 1 96.44 386 GLN B C 1
ATOM 6257 O O . GLN B 1 386 ? -17.656 24.469 25.109 1 96.44 386 GLN B O 1
ATOM 6262 N N . LEU B 1 387 ? -16.516 22.719 24.359 1 96.75 387 LEU B N 1
ATOM 6263 C CA . LEU B 1 387 ? -17.422 21.734 24.922 1 96.75 387 LEU B CA 1
ATOM 6264 C C . LEU B 1 387 ? -17.391 21.75 26.453 1 96.75 387 LEU B C 1
ATOM 6266 O O . LEU B 1 387 ? -18.344 21.328 27.109 1 96.75 387 LEU B O 1
ATOM 6270 N N . GLN B 1 388 ? -16.312 22.312 26.969 1 97.31 388 GLN B N 1
ATOM 6271 C CA . GLN B 1 388 ? -16.188 22.453 28.422 1 97.31 388 GLN B CA 1
ATOM 6272 C C . GLN B 1 388 ? -16.703 23.797 28.891 1 97.31 388 GLN B C 1
ATOM 6274 O O . GLN B 1 388 ? -16.625 24.125 30.078 1 97.31 388 GLN B O 1
ATOM 6279 N N . GLY B 1 389 ? -17.094 24.625 27.984 1 95.94 389 GLY B N 1
ATOM 6280 C CA . GLY B 1 389 ? -17.609 25.938 28.344 1 95.94 389 GLY B CA 1
ATOM 6281 C C . GLY B 1 389 ? -16.516 26.969 28.531 1 95.94 389 GLY B C 1
ATOM 6282 O O . GLY B 1 389 ? -16.719 28 29.172 1 95.94 389 GLY B O 1
ATOM 6283 N N . MET B 1 390 ? -15.398 26.719 27.953 1 97.12 390 MET B N 1
ATOM 6284 C CA . MET B 1 390 ? -14.25 27.625 28.094 1 97.12 390 MET B CA 1
ATOM 6285 C C . MET B 1 390 ? -14.039 28.422 26.812 1 97.12 390 MET B C 1
ATOM 6287 O O . MET B 1 390 ? -14.289 27.922 25.719 1 97.12 390 MET B O 1
ATOM 6291 N N . LYS B 1 391 ? -13.523 29.578 26.969 1 94.5 391 LYS B N 1
ATOM 6292 C CA . LYS B 1 391 ? -13.195 30.406 25.812 1 94.5 391 LYS B CA 1
ATOM 6293 C C . LYS B 1 391 ? -11.797 30.078 25.281 1 94.5 391 LYS B C 1
ATOM 6295 O O . LYS B 1 391 ? -10.922 29.656 26.047 1 94.5 391 LYS B O 1
ATOM 6300 N N . ASP B 1 392 ? -11.656 30.25 24.031 1 95.62 392 ASP B N 1
ATOM 6301 C CA . ASP B 1 392 ? -10.367 30.125 23.359 1 95.62 392 ASP B CA 1
ATOM 6302 C C . ASP B 1 392 ? -10.188 31.25 22.328 1 95.62 392 ASP B C 1
ATOM 6304 O O . ASP B 1 392 ? -10.922 31.328 21.344 1 95.62 392 ASP B O 1
ATOM 6308 N N . GLU B 1 393 ? -9.211 32.031 22.5 1 92.19 393 GLU B N 1
ATOM 6309 C CA . GLU B 1 393 ? -9 33.219 21.688 1 92.19 393 GLU B CA 1
ATOM 6310 C C . GLU B 1 393 ? -8.773 32.844 20.219 1 92.19 393 GLU B C 1
ATOM 6312 O O . GLU B 1 393 ? -9.047 33.656 19.328 1 92.19 393 GLU B O 1
ATOM 6317 N N . ARG B 1 394 ? -8.375 31.672 19.984 1 95.62 394 ARG B N 1
ATOM 6318 C CA . ARG B 1 394 ? -8.086 31.25 18.625 1 95.62 394 ARG B CA 1
ATOM 6319 C C . ARG B 1 394 ? -9.375 31.031 17.844 1 95.62 394 ARG B C 1
ATOM 6321 O O . ARG B 1 394 ? -9.359 31 16.609 1 95.62 394 ARG B O 1
ATOM 6328 N N . SER B 1 395 ? -10.422 30.844 18.516 1 93.88 395 SER B N 1
ATOM 6329 C CA . SER B 1 395 ? -11.688 30.5 17.875 1 93.88 395 SER B CA 1
ATOM 6330 C C . SER B 1 395 ? -12.109 31.562 16.875 1 93.88 395 SER B C 1
ATOM 6332 O O . SER B 1 395 ? -12.703 31.25 15.836 1 93.88 395 SER B O 1
ATOM 6334 N N . GLY B 1 396 ? -11.812 32.781 17.125 1 91.31 396 GLY B N 1
ATOM 6335 C CA . GLY B 1 396 ? -12.148 33.875 16.203 1 91.31 396 GLY B CA 1
ATOM 6336 C C . GLY B 1 396 ? -11.281 33.875 14.961 1 91.31 396 GLY B C 1
ATOM 6337 O O . GLY B 1 396 ? -11.727 34.312 13.891 1 91.31 396 GLY B O 1
ATOM 6338 N N . ILE B 1 397 ? -10.109 33.438 15.094 1 93.56 397 ILE B N 1
ATOM 6339 C CA . ILE B 1 397 ? -9.133 33.438 14.008 1 93.56 397 ILE B CA 1
ATOM 6340 C C . ILE B 1 397 ? -9.406 32.281 13.047 1 93.56 397 ILE B C 1
ATOM 6342 O O . ILE B 1 397 ? -9.328 32.469 11.828 1 93.56 397 ILE B O 1
ATOM 6346 N N . PHE B 1 398 ? -9.75 31.125 13.555 1 93.81 398 PHE B N 1
ATOM 6347 C CA . PHE B 1 398 ? -9.906 29.922 12.75 1 93.81 398 PHE B CA 1
ATOM 6348 C C . PHE B 1 398 ? -11.375 29.625 12.5 1 93.81 398 PHE B C 1
ATOM 6350 O O . PHE B 1 398 ? -11.711 28.641 11.82 1 93.81 398 PHE B O 1
ATOM 6357 N N . GLY B 1 399 ? -12.25 30.453 13.016 1 90.12 399 GLY B N 1
ATOM 6358 C CA . GLY B 1 399 ? -13.672 30.141 13.016 1 90.12 399 GLY B CA 1
ATOM 6359 C C . GLY B 1 399 ? -14.344 30.484 11.695 1 90.12 399 GLY B C 1
ATOM 6360 O O . GLY B 1 399 ? -13.727 31.062 10.805 1 90.12 399 GLY B O 1
ATOM 6361 N N . TYR B 1 400 ? -15.594 30.125 11.594 1 86.56 400 TYR B N 1
ATOM 6362 C CA . TYR B 1 400 ? -16.375 30.234 10.367 1 86.56 400 TYR B CA 1
ATOM 6363 C C . TYR B 1 400 ? -16.891 31.656 10.18 1 86.56 400 TYR B C 1
ATOM 6365 O O . TYR B 1 400 ? -17.375 32 9.102 1 86.56 400 TYR B O 1
ATOM 6373 N N . GLU B 1 401 ? -16.719 32.438 11.141 1 80.25 401 GLU B N 1
ATOM 6374 C CA . GLU B 1 401 ? -17.172 33.812 11.008 1 80.25 401 GLU B CA 1
ATOM 6375 C C . GLU B 1 401 ? -16.406 34.531 9.906 1 80.25 401 GLU B C 1
ATOM 6377 O O . GLU B 1 401 ? -16.875 35.562 9.375 1 80.25 401 GLU B O 1
ATOM 6382 N N . ARG B 1 402 ? -15.328 34 9.562 1 80.19 402 ARG B N 1
ATOM 6383 C CA . ARG B 1 402 ? -14.5 34.625 8.531 1 80.19 402 ARG B CA 1
ATOM 6384 C C . ARG B 1 402 ? -15.023 34.281 7.137 1 80.19 402 ARG B C 1
ATOM 6386 O O . ARG B 1 402 ? -14.57 34.875 6.145 1 80.19 402 ARG B O 1
ATOM 6393 N N . ILE B 1 403 ? -15.992 33.375 7.027 1 74 403 ILE B N 1
ATOM 6394 C CA . ILE B 1 403 ? -16.438 32.844 5.742 1 74 403 ILE B CA 1
ATOM 6395 C C . ILE B 1 403 ? -16.969 34 4.871 1 74 403 ILE B C 1
ATOM 6397 O O . ILE B 1 403 ? -16.734 34 3.658 1 74 403 ILE B O 1
ATOM 6401 N N . GLU B 1 404 ? -17.75 34.812 5.477 1 66.56 404 GLU B N 1
ATOM 6402 C CA . GLU B 1 404 ? -18.359 35.938 4.723 1 66.56 404 GLU B CA 1
ATOM 6403 C C . GLU B 1 404 ? -17.281 36.844 4.125 1 66.56 404 GLU B C 1
ATOM 6405 O O . GLU B 1 404 ? -17.484 37.438 3.074 1 66.56 404 GLU B O 1
ATOM 6410 N N . LYS B 1 405 ? -16.25 36.812 4.688 1 65.69 405 LYS B N 1
ATOM 6411 C CA . LYS B 1 405 ? -15.227 37.781 4.273 1 65.69 405 LYS B CA 1
ATOM 6412 C C . LYS B 1 405 ? -14.305 37.156 3.221 1 65.69 405 LYS B C 1
ATOM 6414 O O . LYS B 1 405 ? -13.828 37.875 2.322 1 65.69 405 LYS B O 1
ATOM 6419 N N . TYR B 1 406 ? -14.211 35.969 3.428 1 61.75 406 TYR B N 1
ATOM 6420 C CA . TYR B 1 406 ? -13.102 35.469 2.621 1 61.75 406 TYR B CA 1
ATOM 6421 C C . TYR B 1 406 ? -13.562 34.344 1.696 1 61.75 406 TYR B C 1
ATOM 6423 O O . TYR B 1 406 ? -12.766 33.781 0.948 1 61.75 406 TYR B O 1
ATOM 6431 N N . TRP B 1 407 ? -14.797 33.906 1.78 1 59.56 407 TRP B N 1
ATOM 6432 C CA . TRP B 1 407 ? -15.469 33.031 0.817 1 59.56 407 TRP B CA 1
ATOM 6433 C C . TRP B 1 407 ? -16.781 33.656 0.342 1 59.56 407 TRP B C 1
ATOM 6435 O O . TRP B 1 407 ? -17.5 34.281 1.126 1 59.56 407 TRP B O 1
#

Solvent-accessible surface area (backbone atoms only — not comparable to full-atom values): 41373 Å² total; per-residue (Å²): 86,82,53,53,34,10,37,44,59,52,40,29,56,65,23,54,65,86,62,87,38,54,73,87,57,66,45,77,48,49,29,40,31,37,20,47,21,42,40,23,24,44,32,49,48,45,28,51,73,70,70,46,61,50,35,35,34,17,58,43,60,66,26,59,35,60,30,22,52,50,80,38,70,42,52,40,72,51,77,44,48,60,66,58,31,20,73,72,68,34,54,69,53,34,51,49,52,38,49,49,26,46,49,24,50,56,47,53,51,48,54,32,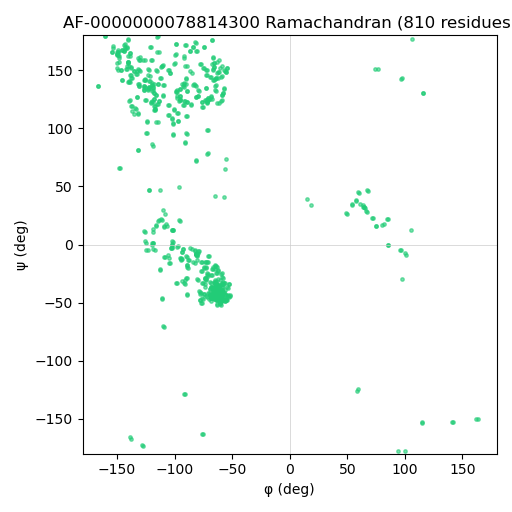62,74,68,67,42,79,22,67,71,43,78,26,33,33,40,42,28,16,65,33,65,78,38,38,58,56,53,51,51,41,50,51,54,34,51,73,68,71,40,83,70,44,83,42,50,36,70,53,39,34,72,72,45,58,36,52,59,68,20,31,30,42,35,32,70,77,19,33,36,41,38,43,33,45,40,12,54,36,46,45,52,48,34,35,71,76,66,63,44,46,67,24,17,61,32,39,76,72,42,79,44,80,54,97,81,22,32,44,33,31,32,76,85,66,39,42,36,41,23,43,30,39,36,41,22,45,45,87,68,39,60,86,78,43,96,62,90,83,62,45,54,30,31,34,37,36,36,30,31,48,64,48,62,73,86,62,51,49,82,68,57,41,33,37,36,46,68,44,85,58,32,50,36,37,36,67,49,98,72,42,23,41,39,40,36,33,64,52,41,80,54,82,49,72,67,60,56,54,68,39,46,65,61,54,47,53,52,51,52,52,53,48,39,60,34,33,77,82,46,88,80,44,82,67,39,35,26,57,40,71,46,32,46,42,88,73,31,56,36,52,28,41,41,50,92,93,42,86,43,46,33,32,35,35,28,33,22,83,40,31,70,38,42,16,46,48,31,22,51,47,49,44,35,46,77,70,73,41,89,54,84,59,50,73,74,30,20,49,80,49,40,77,75,65,95,89,88,51,58,35,9,36,43,60,50,40,31,56,66,22,53,66,86,61,86,37,54,73,87,57,66,45,76,48,48,29,38,31,37,19,46,22,42,39,22,23,44,30,48,48,46,29,50,73,71,68,45,60,51,36,32,34,17,60,44,59,65,25,57,36,64,29,21,50,50,80,37,72,42,53,39,72,50,75,44,49,61,66,58,30,20,73,71,66,35,53,68,52,33,50,49,53,37,49,49,26,45,49,24,49,55,49,52,51,48,54,33,60,75,68,66,42,80,21,66,72,43,78,26,32,33,39,42,28,15,66,35,67,78,38,39,57,57,52,51,50,40,49,52,54,34,52,74,69,71,42,81,68,41,82,42,51,37,70,54,38,34,70,71,43,58,37,52,58,69,18,31,31,42,35,34,71,76,20,32,36,41,36,44,35,46,40,14,53,36,46,44,52,48,33,34,71,76,66,62,43,47,66,24,17,61,32,38,75,73,44,78,43,80,53,97,82,23,31,42,32,32,33,76,89,65,39,39,38,39,23,43,29,40,35,42,20,43,45,89,69,38,61,87,77,44,96,64,88,80,61,46,57,28,32,33,36,36,35,31,32,48,65,48,64,72,86,62,52,49,81,67,54,41,34,37,37,45,68,45,85,59,31,50,36,38,36,66,48,99,72,40,24,41,39,39,38,32,65,50,40,80,55,82,49,72,67,60,55,52,67,39,46,65,60,53,46,54,52,52,52,52,53,49,39,61,34,32,76,82,43,88,80,44,82,67,35,33,28,57,40,71,46,38,44,40,87,72,25,56,35,54,28,41,43,50,92,94,42,86,44,44,32,32,36,36,28,31,14,80,41,31,69,40,43,18,46,48,30,21,50,49,48,44,36,45,77,70,74,41,88,54,85,59,49,74,73,31,19,49,81,48,39,79,76,66,95

pLDDT: mean 92.62, std 9.36, range [40.41, 98.94]

Foldseek 3Di:
DPVVFWDQDLCVPPPFPPDAFADDAAAEFAEEEEALFLLSLLLCLLCLVVVGTYAYEYQAGHRPAQLSNDQFKQDLAFLDQLLRLCVQPNNVLSLVSSVLSLVLLVVLVVSCVVLVQAFQKDFFKAKEFAQAAVCVVVVVSSQVSCVVSPHFWDKAFQVVCCVQFVWRHNTIIIMGRRIIGGRRRSSSVSSQVSCCVVRVHHYHYSWAWDDWDADPQAIWTATPVGHIYTYRFYEYAHAPPCVVVDPDDQWFKKKKKKFKWDADDPVLHGDRQHWYWYDDVQIKIWGAGPRRMIMIMTPMDGDDDPVVSNVCHVVVVVVRVVVVCNGRVRRPTGTDIMDMHMATAFPSSAAAWFDDVPDDRYTYQRLGGPNSSSSSNSRSNCVSCVVVVHDDPSCVSRHCVCSVVGD/DCQVFWDQDLCVPPPFPPDAFADDAAAEFAEEEEALFLLSLLLCLLCLVVVGTYAYEYQAGHRPAQLSNDQFKQDLQFLDQLLRLCVQPNNVLSLVSSVLSLVLLVVLVVSCVVLVQAFQKDFFKAKEFAQAAVCVVVVVSSQVSCVVSPHFWDKAFQVVCCVQQVWRHNTIIIMGRRIIGGRRRSSSVSSQVSCCVVRVHYYHYSWAWDDWDADPQAIWTATPVGHIYTYRFYEYAHAPPCVVVDPDDQWFKKKKKKFKWDADDPVLHGDRQHWYWYDDVQIKIWGAGPRRMIMIMTPMDGDDDPVVSNVCHVVVVVVRVVVVCNGRVRRPTGTDIMGMHMATAFPSLAAAWFDDVPDDRYTYQRQHRSNSSSSSNSRSNCVSCVVVVHHDPSCVSRHCVCSVVGD

InterPro domains:
  IPR006076 FAD dependent oxidoreductase [PF01266] (30-384)
  IPR036188 FAD/NAD(P)-binding domain superfamily [G3DSA:3.50.50.60] (30-384)
  IPR036188 FAD/NAD(P)-binding domain superfamily [SSF51905] (29-391)

Sequence (814 aa):
MDLHSGLPYWIIRNSLWDYFHPLEKDLSTDVVIVGSGITGALMAHELCHAGIKCCIVDKRSIATGSSAASTALLQYEIDVPLCRMAKIIGEENAATAYHACLQSISDIKRVLEETGVNAGFEQLPSLFYASSAADNKLLEQEHEIRQKHKLPVNLLEKKKIKEEYKVKTPGNALINEASAQMDAYRAATGLLAYHIKESGLKVFTHTSIKECIETSDGCIMTTDRGHKIKCGYVIIATGFEAGQFLPQKIMDLTSTYALVSHPVASEHLWPTHCLIWETADPYLYIRTTDKNRIIVGGEDEKFSDPQRRDSLLRKKTRILERKVRKLFPDLPFETEMVWCGTFSTTKDGLPFIGNWPDKERMFFDLGYGGNGITFSMIGAQIICRQLQGMKDERSGIFGYERIEKYWMDLHSGLPYWIIRNSLWDYFHPLEKDLSTDVVIVGSGITGALMAHELCHAGIKCCIVDKRSIATGSSAASTALLQYEIDVPLCRMAKIIGEENAATAYHACLQSISDIKRVLEETGVNAGFEQLPSLFYASSAADNKLLEQEHEIRQKHKLPVNLLEKKKIKEEYKVKTPGNALINEASAQMDAYRAATGLLAYHIKESGLKVFTHTSIKECIETSDGCIMTTDRGHKIKCGYVIIATGFEAGQFLPQKIMDLTSTYALVSHPVASEHLWPTHCLIWETADPYLYIRTTDKNRIIVGGEDEKFSDPQRRDSLLRKKTRILERKVRKLFPDLPFETEMVWCGTFSTTKDGLPFIGNWPDKERMFFDLGYGGNGITFSMIGAQIICRQLQGMKDERSGIFGYERIEKYW

Organism: NCBI:txid997873